Protein AF-0000000076998535 (afdb_homodimer)

Sequence (1188 aa):
MVVLKDLAKNTLKWLFSVQAALKQEKTNGKCVLGTPNAPKLPGFLNNNPLPNGFPWGPLTADGTNYYKQWPNTGVTRKYDFTVSRGVIAPDGYERKVLLVNGAYPGPTIESNWGDWIEVTVHNNITDVPEGTALHWHGFRQQNTQWEDGVPSVSQCPIAPGKTYTYRFQATLYGTSWYHSHYSSQYAGGLLGPMVVYGPNKASHDVDLGPVILSDWYHKQYYDIIKEILTVGGNGLTFSDNNLINGKGNFNCSTVAAGDNTKCTNNAGISKFKFQTGKTHRLRLINSGAEGTQRFSIDGHTLTVIANDFVEVEPYDTKVVTLGIGQRTDILVKANVGNSKSAFWMRSNLTSCSLANQPLALAAIYYDQADQNQAPTSSAWNVPDPGTCTNDDLALTKPLMKLKPSTPAVTKTMEIKVFRNDSGIIQWSLDGEDFRGDFNNPTLLQANKGNLTFDADWNVDDFANNGSIRVIVTNNSPAAHPMHLHGYNMYILAEGDGLTWDGTITNPENPQRRDVQQVRAGGHLVMQFDSSENPGTWPFHCHIAWHSSAGLFAQFLVQSDKVRRFQIPAKVQQTCKEWSEYTSRNIPDVIDSGLMVVLKDLAKNTLKWLFSVQAALKQEKTNGKCVLGTPNAPKLPGFLNNNPLPNGFPWGPLTADGTNYYKQWPNTGVTRKYDFTVSRGVIAPDGYERKVLLVNGAYPGPTIESNWGDWIEVTVHNNITDVPEGTALHWHGFRQQNTQWEDGVPSVSQCPIAPGKTYTYRFQATLYGTSWYHSHYSSQYAGGLLGPMVVYGPNKASHDVDLGPVILSDWYHKQYYDIIKEILTVGGNGLTFSDNNLINGKGNFNCSTVAAGDNTKCTNNAGISKFKFQTGKTHRLRLINSGAEGTQRFSIDGHTLTVIANDFVEVEPYDTKVVTLGIGQRTDILVKANVGNSKSAFWMRSNLTSCSLANQPLALAAIYYDQADQNQAPTSSAWNVPDPGTCTNDDLALTKPLMKLKPSTPAVTKTMEIKVFRNDSGIIQWSLDGEDFRGDFNNPTLLQANKGNLTFDADWNVDDFANNGSIRVIVTNNSPAAHPMHLHGYNMYILAEGDGLTWDGTITNPENPQRRDVQQVRAGGHLVMQFDSSENPGTWPFHCHIAWHSSAGLFAQFLVQSDKVRRFQIPAKVQQTCKEWSEYTSRNIPDVIDSGL

Nearest PDB structures (foldseek):
  3pps-assembly1_A  TM=8.736E-01  e=6.172E-58  Canariomyces arenarius
  2ih9-assembly1_A  TM=8.627E-01  e=8.637E-58  Melanocarpus albomyces
  3dkh-assembly1_A  TM=8.635E-01  e=2.000E-57  Melanocarpus albomyces
  1aoz-assembly1_A  TM=8.489E-01  e=1.713E-51  Cucurbita melopepo
  5ehf-assembly1_A  TM=8.764E-01  e=2.068E-46  Antrodiella faginea

Foldseek 3Di:
DVVVVVVVCVVCVLFQAFDAPADPCQQWNPDCALHPPQDWDDLADPPWDQACHHLFHPDAQAPDPLLVDWDQTVAEAEEEWEWEWDWHHQAQFIATFIETVGGFQYDEAEAAINYKYKYKYAQQHPPQWDFKWKAWFLAQQFLHQLLRTAFLASFFTQGHGGMDMHIGTRSFFAKAKMAINFLLNVLRRGMHIYGYNDHDPDDFDIESEEKEKAFHARDDSNVLLCQLFPFQHPNDDAGAEIAISSHGHHDPVPDDPPDPGRGDRRNRHREAEDEAQTKYKYKYAYQYQWFKKKKAKFPWWKWWQDKARFGWDTDIDGIFIDDHRIMIMIITGRHPDDQQAKIKIWIFTAPLTHYPYGIYIYMYHGNNHDSNDGHPGDGDPDDRPRFSFGPDQQPTFTSHWDADDDFQEEEEWEWDWDQDPSRTIFIDIRPEFAAGDSLNHPLVCLLQPNPDDDVNNQEDEPAARFKYKYKYFYAAQHKFWKFKHSFFKFWFDEDAARDDPPHGHPNRTTDTHRIGIHGHRIMTMIMTGLNSHAGKMKIATSNSSNVQRGGIHIYGYNSVVSNVRPNDVSRVVSSVVVVVVCVVDPDPRPTRRD/DVVVVVVVCVVCVLFQAFDAPADPCQQWNPDCALHPPQDWDDLADPPWDQACHHLFHPDAQAPDPLLVDWDQTVAEAEEEWEWEWDWHHQAQFIATFIETVGGFQYDEAEAAINYKYKYKYAQQHPPQWDFKWKAWFLAQQFLHQLLRTAFLASFFTQGHGGMDMHIGTRSFFAKAKMAINFLLNVLRRGMHIYGYRDHDPDDFDIESEEKEKAFHARDDSNVLLCQLFPFQHPNDDAGAEIAISSHGHHDPVPDDPPDPGRGDRRNRHREAEDEAQTKYKYKYAYQYQWFKKKKAKFPWWKWWQDKARFGWDTDIDGIFIDDHRIMIMIITGNHPDDQQAKIKIWIFTAPLTHYPYGIYIYMYHGNNHDSNDGHPGDGDPDDRPRFSFGPDQQVTFTSHWAADDDFQEEEEWEWDWDQDPSRTIFIDIRPEFAAGDSLNHPLVCLLQVNPDDDVNNQEDEPAARFKYKYKYFYAAQHKFWKFKHSFFKFWFDEDAARDDPPHGRPNRTGDTHRIGIHGHRIMTMIMTGLNSHAGWMKIATSNSSNVQRGGIHIYGYNSVVSNVRPNDVSRVVSSVVVVVVCVVDPDPRPTRRD

Structure (mmCIF, N/CA/C/O backbone):
data_AF-0000000076998535-model_v1
#
loop_
_entity.id
_entity.type
_entity.pdbx_description
1 polymer 'Oxidoreductase ptaK'
#
loop_
_atom_site.group_PDB
_atom_site.id
_atom_site.type_symbol
_atom_site.label_atom_id
_atom_site.label_alt_id
_atom_site.label_comp_id
_atom_site.label_asym_id
_atom_site.label_entity_id
_atom_site.label_seq_id
_atom_site.pdbx_PDB_ins_code
_atom_site.Cartn_x
_atom_site.Cartn_y
_atom_site.Cartn_z
_atom_site.occupancy
_atom_site.B_iso_or_equiv
_atom_site.auth_seq_id
_atom_site.auth_comp_id
_atom_site.auth_asym_id
_atom_site.auth_atom_id
_atom_site.pdbx_PDB_model_num
ATOM 1 N N . MET A 1 1 ? 5.523 -50.438 -38.906 1 23.83 1 MET A N 1
ATOM 2 C CA . MET A 1 1 ? 5.852 -49.438 -37.875 1 23.83 1 MET A CA 1
ATOM 3 C C . MET A 1 1 ? 6.125 -48.062 -38.5 1 23.83 1 MET A C 1
ATOM 5 O O . MET A 1 1 ? 5.844 -47.031 -37.906 1 23.83 1 MET A O 1
ATOM 9 N N . VAL A 1 2 ? 6.754 -48.062 -39.688 1 35.47 2 VAL A N 1
ATOM 10 C CA . VAL A 1 2 ? 7.066 -46.875 -40.5 1 35.47 2 VAL A CA 1
ATOM 11 C C . VAL A 1 2 ? 5.793 -46.344 -41.125 1 35.47 2 VAL A C 1
ATOM 13 O O . VAL A 1 2 ? 5.574 -45.125 -41.188 1 35.47 2 VAL A O 1
ATOM 16 N N . VAL A 1 3 ? 5.02 -47.219 -41.625 1 33.38 3 VAL A N 1
ATOM 17 C CA . VAL A 1 3 ? 3.787 -46.812 -42.312 1 33.38 3 VAL A CA 1
ATOM 18 C C . VAL A 1 3 ? 2.828 -46.188 -41.312 1 33.38 3 VAL A C 1
ATOM 20 O O . VAL A 1 3 ? 2.127 -45.219 -41.625 1 33.38 3 VAL A O 1
ATOM 23 N N . LEU A 1 4 ? 2.725 -46.812 -40.062 1 34.5 4 LEU A N 1
ATOM 24 C CA . LEU A 1 4 ? 1.846 -46.219 -39.062 1 34.5 4 LEU A CA 1
ATOM 25 C C . LEU A 1 4 ? 2.379 -44.844 -38.594 1 34.5 4 LEU A C 1
ATOM 27 O O . LEU A 1 4 ? 1.642 -44.062 -38.031 1 34.5 4 LEU A O 1
ATOM 31 N N . LYS A 1 5 ? 3.658 -44.594 -38.719 1 41.56 5 LYS A N 1
ATOM 32 C CA . LYS A 1 5 ? 4.309 -43.312 -38.438 1 41.56 5 LYS A CA 1
ATOM 33 C C . LYS A 1 5 ? 3.965 -42.281 -39.469 1 41.56 5 LYS A C 1
ATOM 35 O O . LYS A 1 5 ? 3.754 -41.094 -39.156 1 41.56 5 LYS A O 1
ATOM 40 N N . ASP A 1 6 ? 3.918 -42.594 -40.719 1 39.56 6 ASP A N 1
ATOM 41 C CA . ASP A 1 6 ? 3.615 -41.75 -41.875 1 39.56 6 ASP A CA 1
ATOM 42 C C . ASP A 1 6 ? 2.123 -41.406 -41.938 1 39.56 6 ASP A C 1
ATOM 44 O O . ASP A 1 6 ? 1.732 -40.344 -42.406 1 39.56 6 ASP A O 1
ATOM 48 N N . LEU A 1 7 ? 1.227 -42.344 -41.781 1 39.91 7 LEU A N 1
ATOM 49 C CA . LEU A 1 7 ? -0.222 -42.156 -41.719 1 39.91 7 LEU A CA 1
ATOM 50 C C . LEU A 1 7 ? -0.621 -41.281 -40.531 1 39.91 7 LEU A C 1
ATOM 52 O O . LEU A 1 7 ? -1.628 -40.594 -40.594 1 39.91 7 LEU A O 1
ATOM 56 N N . ALA A 1 8 ? -0.029 -41.5 -39.406 1 46.09 8 ALA A N 1
ATOM 57 C CA . ALA A 1 8 ? -0.231 -40.625 -38.25 1 46.09 8 ALA A CA 1
ATOM 58 C C . ALA A 1 8 ? 0.232 -39.219 -38.531 1 46.09 8 ALA A C 1
ATOM 60 O O . ALA A 1 8 ? -0.343 -38.25 -38.031 1 46.09 8 ALA A O 1
ATOM 61 N N . LYS A 1 9 ? 1.264 -39.094 -39.375 1 49.34 9 LYS A N 1
ATOM 62 C CA . LYS A 1 9 ? 1.739 -37.812 -39.844 1 49.34 9 LYS A CA 1
ATOM 63 C C . LYS A 1 9 ? 0.697 -37.125 -40.688 1 49.34 9 LYS A C 1
ATOM 65 O O . LYS A 1 9 ? 0.49 -35.906 -40.594 1 49.34 9 LYS A O 1
ATOM 70 N N . ASN A 1 10 ? 0.114 -37.844 -41.656 1 50.34 10 ASN A N 1
ATOM 71 C CA . ASN A 1 10 ? -0.885 -37.25 -42.531 1 50.34 10 ASN A CA 1
ATOM 72 C C . ASN A 1 10 ? -2.133 -36.844 -41.75 1 50.34 10 ASN A C 1
ATOM 74 O O . ASN A 1 10 ? -2.738 -35.812 -42.062 1 50.34 10 ASN A O 1
ATOM 78 N N . THR A 1 11 ? -2.469 -37.656 -40.625 1 65.38 11 THR A N 1
ATOM 79 C CA . THR A 1 11 ? -3.67 -37.375 -39.844 1 65.38 11 THR A CA 1
ATOM 80 C C . THR A 1 11 ? -3.453 -36.188 -38.906 1 65.38 11 THR A C 1
ATOM 82 O O . THR A 1 11 ? -4.414 -35.531 -38.5 1 65.38 11 THR A O 1
ATOM 85 N N . LEU A 1 12 ? -2.205 -35.812 -38.781 1 77.56 12 LEU A N 1
ATOM 86 C CA . LEU A 1 12 ? -1.987 -34.719 -37.812 1 77.56 12 LEU A CA 1
ATOM 87 C C . LEU A 1 12 ? -1.392 -33.531 -38.531 1 77.56 12 LEU A C 1
ATOM 89 O O . LEU A 1 12 ? -0.834 -32.625 -37.875 1 77.56 12 LEU A O 1
ATOM 93 N N . LYS A 1 13 ? -1.489 -33.469 -39.875 1 85.94 13 LYS A N 1
ATOM 94 C CA . LYS A 1 13 ? -0.932 -32.344 -40.625 1 85.94 13 LYS A CA 1
ATOM 95 C C . LYS A 1 13 ? -1.536 -31.016 -40.156 1 85.94 13 LYS A C 1
ATOM 97 O O . LYS A 1 13 ? -0.862 -29.984 -40.156 1 85.94 13 LYS A O 1
ATOM 102 N N . TRP A 1 14 ? -2.779 -31.125 -39.75 1 88.38 14 TRP A N 1
ATOM 103 C CA . TRP A 1 14 ? -3.5 -29.922 -39.312 1 88.38 14 TRP A CA 1
ATOM 104 C C . TRP A 1 14 ? -2.816 -29.281 -38.094 1 88.38 14 TRP A C 1
ATOM 106 O O . TRP A 1 14 ? -2.924 -28.078 -37.906 1 88.38 14 TRP A O 1
ATOM 116 N N . LEU A 1 15 ? -2.096 -30.047 -37.312 1 90.62 15 LEU A N 1
ATOM 117 C CA . LEU A 1 15 ? -1.462 -29.578 -36.094 1 90.62 15 LEU A CA 1
ATOM 118 C C . LEU A 1 15 ? -0.277 -28.672 -36.406 1 90.62 15 LEU A C 1
ATOM 120 O O . LEU A 1 15 ? 0.073 -27.812 -35.594 1 90.62 15 LEU A O 1
ATOM 124 N N . PHE A 1 16 ? 0.311 -28.797 -37.594 1 91.75 16 PHE A N 1
ATOM 125 C CA . PHE A 1 16 ? 1.608 -28.203 -37.906 1 91.75 16 PHE A CA 1
ATOM 126 C C . PHE A 1 16 ? 1.449 -26.953 -38.75 1 91.75 16 PHE A C 1
ATOM 128 O O . PHE A 1 16 ? 2.436 -26.406 -39.25 1 91.75 16 PHE A O 1
ATOM 135 N N . SER A 1 17 ? 0.212 -26.516 -38.906 1 91.25 17 SER A N 1
ATOM 136 C CA . SER A 1 17 ? 0.007 -25.281 -39.656 1 91.25 17 SER A CA 1
ATOM 137 C C . SER A 1 17 ? 0.45 -24.062 -38.844 1 91.25 17 SER A C 1
ATOM 139 O O . SER A 1 17 ? 0.123 -23.953 -37.656 1 91.25 17 SER A O 1
ATOM 141 N N . VAL A 1 18 ? 1.202 -23.125 -39.531 1 93.69 18 VAL A N 1
ATOM 142 C CA . VAL A 1 18 ? 1.654 -21.922 -38.844 1 93.69 18 VAL A CA 1
ATOM 143 C C . VAL A 1 18 ? 0.876 -20.719 -39.375 1 93.69 18 VAL A C 1
ATOM 145 O O . VAL A 1 18 ? 1.033 -19.594 -38.875 1 93.69 18 VAL A O 1
ATOM 148 N N . GLN A 1 19 ? 0.091 -20.891 -40.375 1 92.75 19 GLN A N 1
ATOM 149 C CA . GLN A 1 19 ? -0.801 -19.844 -40.844 1 92.75 19 GLN A CA 1
ATOM 150 C C . GLN A 1 19 ? -2.031 -19.719 -39.969 1 92.75 19 GLN A C 1
ATOM 152 O O . GLN A 1 19 ? -2.762 -20.688 -39.75 1 92.75 19 GLN A O 1
ATOM 157 N N . ALA A 1 20 ? -2.244 -18.641 -39.469 1 94.38 20 ALA A N 1
ATOM 158 C CA . ALA A 1 20 ? -3.34 -18.438 -38.531 1 94.38 20 ALA A CA 1
ATOM 159 C C . ALA A 1 20 ? -4.582 -17.906 -39.219 1 94.38 20 ALA A C 1
ATOM 161 O O . ALA A 1 20 ? -4.531 -16.859 -39.875 1 94.38 20 ALA A O 1
ATOM 162 N N . ALA A 1 21 ? -5.598 -18.516 -39.031 1 96.88 21 ALA A N 1
ATOM 163 C CA . ALA A 1 21 ? -6.875 -18.062 -39.594 1 96.88 21 ALA A CA 1
ATOM 164 C C . ALA A 1 21 ? -7.562 -17.062 -38.656 1 96.88 21 ALA A C 1
ATOM 166 O O . ALA A 1 21 ? -8.477 -16.359 -39.094 1 96.88 21 ALA A O 1
ATOM 167 N N . LEU A 1 22 ? -7.16 -17.047 -37.438 1 97.44 22 LEU A N 1
ATOM 168 C CA . LEU A 1 22 ? -7.75 -16.125 -36.469 1 97.44 22 LEU A CA 1
ATOM 169 C C . LEU A 1 22 ? -6.727 -15.102 -36 1 97.44 22 LEU A C 1
ATOM 171 O O . LEU A 1 22 ? -5.539 -15.414 -35.875 1 97.44 22 LEU A O 1
ATOM 175 N N . LYS A 1 23 ? -7.246 -13.875 -35.719 1 95.75 23 LYS A N 1
ATOM 176 C CA . LYS A 1 23 ? -6.418 -12.844 -35.094 1 95.75 23 LYS A CA 1
ATOM 177 C C . LYS A 1 23 ? -6.176 -13.133 -33.625 1 95.75 23 LYS A C 1
ATOM 179 O O . LYS A 1 23 ? -6.945 -13.859 -33 1 95.75 23 LYS A O 1
ATOM 184 N N . GLN A 1 24 ? -5.117 -12.594 -33.125 1 95.25 24 GLN A N 1
ATOM 185 C CA . GLN A 1 24 ? -4.73 -12.758 -31.719 1 95.25 24 GLN A CA 1
ATOM 186 C C . GLN A 1 24 ? -5.898 -12.43 -30.797 1 95.25 24 GLN A C 1
ATOM 188 O O . GLN A 1 24 ? -6.145 -13.148 -29.828 1 95.25 24 GLN A O 1
ATOM 193 N N . GLU A 1 25 ? -6.613 -11.375 -31.016 1 96.44 25 GLU A N 1
ATOM 194 C CA . GLU A 1 25 ? -7.727 -10.938 -30.188 1 96.44 25 GLU A CA 1
ATOM 195 C C . GLU A 1 25 ? -8.789 -12.031 -30.062 1 96.44 25 GLU A C 1
ATOM 197 O O . GLU A 1 25 ? -9.43 -12.156 -29.016 1 96.44 25 GLU A O 1
ATOM 202 N N . LYS A 1 26 ? -8.953 -12.797 -31.094 1 97.75 26 LYS A N 1
ATOM 203 C CA . LYS A 1 26 ? -9.977 -13.836 -31.094 1 97.75 26 LYS A CA 1
ATOM 204 C C . LYS A 1 26 ? -9.523 -15.078 -30.328 1 97.75 26 LYS A C 1
ATOM 206 O O . LYS A 1 26 ? -10.344 -15.805 -29.781 1 97.75 26 LYS A O 1
ATOM 211 N N . THR A 1 27 ? -8.242 -15.281 -30.312 1 97.88 27 THR A N 1
ATOM 212 C CA . THR A 1 27 ? -7.75 -16.469 -29.625 1 97.88 27 THR A CA 1
ATOM 213 C C . THR A 1 27 ? -7.438 -16.172 -28.172 1 97.88 27 THR A C 1
ATOM 215 O O . THR A 1 27 ? -7.75 -16.969 -27.281 1 97.88 27 THR A O 1
ATOM 218 N N . ASN A 1 28 ? -6.816 -14.977 -27.906 1 97.81 28 ASN A N 1
ATOM 219 C CA . ASN A 1 28 ? -6.246 -14.719 -26.578 1 97.81 28 ASN A CA 1
ATOM 220 C C . ASN A 1 28 ? -6.75 -13.398 -26 1 97.81 28 ASN A C 1
ATOM 222 O O . ASN A 1 28 ? -6.297 -12.969 -24.938 1 97.81 28 ASN A O 1
ATOM 226 N N . GLY A 1 29 ? -7.629 -12.797 -26.641 1 97.62 29 GLY A N 1
ATOM 227 C CA . GLY A 1 29 ? -7.98 -11.445 -26.219 1 97.62 29 GLY A CA 1
ATOM 228 C C . GLY A 1 29 ? -6.812 -10.484 -26.266 1 97.62 29 GLY A C 1
ATOM 229 O O . GLY A 1 29 ? -6.133 -10.375 -27.297 1 97.62 29 GLY A O 1
ATOM 230 N N . LYS A 1 30 ? -6.578 -9.789 -25.141 1 97.38 30 LYS A N 1
ATOM 231 C CA . LYS A 1 30 ? -5.566 -8.742 -25.125 1 97.38 30 LYS A CA 1
ATOM 232 C C . LYS A 1 30 ? -4.195 -9.305 -24.75 1 97.38 30 LYS A C 1
ATOM 234 O O . LYS A 1 30 ? -3.217 -8.555 -24.672 1 97.38 30 LYS A O 1
ATOM 239 N N . CYS A 1 31 ? -4.078 -10.602 -24.531 1 97.38 31 CYS A N 1
ATOM 240 C CA . CYS A 1 31 ? -2.791 -11.18 -24.172 1 97.38 31 CYS A CA 1
ATOM 241 C C . CYS A 1 31 ? -1.829 -11.164 -25.359 1 97.38 31 CYS A C 1
ATOM 243 O O . CYS A 1 31 ? -2.209 -11.508 -26.469 1 97.38 31 CYS A O 1
ATOM 245 N N . VAL A 1 32 ? -0.616 -10.812 -25.062 1 95.62 32 VAL A N 1
ATOM 246 C CA . VAL A 1 32 ? 0.338 -10.688 -26.172 1 95.62 32 VAL A CA 1
ATOM 247 C C . VAL A 1 32 ? 1.404 -11.773 -26.047 1 95.62 32 VAL A C 1
ATOM 249 O O . VAL A 1 32 ? 2.322 -11.844 -26.875 1 95.62 32 VAL A O 1
ATOM 252 N N . LEU A 1 33 ? 1.34 -12.672 -25.094 1 96.12 33 LEU A N 1
ATOM 253 C CA . LEU A 1 33 ? 2.344 -13.719 -24.953 1 96.12 33 LEU A CA 1
ATOM 254 C C . LEU A 1 33 ? 2.352 -14.641 -26.156 1 96.12 33 LEU A C 1
ATOM 256 O O . LEU A 1 33 ? 1.294 -14.961 -26.703 1 96.12 33 LEU A O 1
ATOM 260 N N . GLY A 1 34 ? 3.549 -15.078 -26.594 1 93.69 34 GLY A N 1
ATOM 261 C CA . GLY A 1 34 ? 3.68 -16.016 -27.688 1 93.69 34 GLY A CA 1
ATOM 262 C C . GLY A 1 34 ? 3.584 -15.359 -29.047 1 93.69 34 GLY A C 1
ATOM 263 O O . GLY A 1 34 ? 3.463 -16.031 -30.078 1 93.69 34 GLY A O 1
ATOM 264 N N . THR A 1 35 ? 3.479 -14.062 -29.109 1 94.31 35 THR A N 1
ATOM 265 C CA . THR A 1 35 ? 3.482 -13.312 -30.359 1 94.31 35 THR A CA 1
ATOM 266 C C . THR A 1 35 ? 4.84 -12.656 -30.594 1 94.31 35 THR A C 1
ATOM 268 O O . THR A 1 35 ? 5.645 -12.531 -29.672 1 94.31 35 THR A O 1
ATOM 271 N N . PRO A 1 36 ? 5.086 -12.266 -31.812 1 84.69 36 PRO A N 1
ATOM 272 C CA . PRO A 1 36 ? 6.352 -11.594 -32.094 1 84.69 36 PRO A CA 1
ATOM 273 C C . PRO A 1 36 ? 6.523 -10.289 -31.328 1 84.69 36 PRO A C 1
ATOM 275 O O . PRO A 1 36 ? 7.648 -9.812 -31.156 1 84.69 36 PRO A O 1
ATOM 278 N N . ASN A 1 37 ? 5.473 -9.727 -30.844 1 84.88 37 ASN A N 1
ATOM 279 C CA . ASN A 1 37 ? 5.508 -8.438 -30.156 1 84.88 37 ASN A CA 1
ATOM 280 C C . ASN A 1 37 ? 5.531 -8.609 -28.641 1 84.88 37 ASN A C 1
ATOM 282 O O . ASN A 1 37 ? 5.488 -7.621 -27.906 1 84.88 37 ASN A O 1
ATOM 286 N N . ALA A 1 38 ? 5.547 -9.859 -28.281 1 92.94 38 ALA A N 1
ATOM 287 C CA . ALA A 1 38 ? 5.602 -10.047 -26.828 1 92.94 38 ALA A CA 1
ATOM 288 C C . ALA A 1 38 ? 6.844 -9.391 -26.234 1 92.94 38 ALA A C 1
ATOM 290 O O . ALA A 1 38 ? 7.941 -9.523 -26.781 1 92.94 38 ALA A O 1
ATOM 291 N N . PRO A 1 39 ? 6.656 -8.625 -25.172 1 91.06 39 PRO A N 1
ATOM 292 C CA . PRO A 1 39 ? 7.805 -7.949 -24.562 1 91.06 39 PRO A CA 1
ATOM 293 C C . PRO A 1 39 ? 8.82 -8.922 -23.984 1 91.06 39 PRO A C 1
ATOM 295 O O . PRO A 1 39 ? 8.438 -9.945 -23.406 1 91.06 39 PRO A O 1
ATOM 298 N N . LYS A 1 40 ? 10.086 -8.57 -24.234 1 96 40 LYS A N 1
ATOM 299 C CA . LYS A 1 40 ? 11.148 -9.25 -23.5 1 96 40 LYS A CA 1
ATOM 300 C C . LYS A 1 40 ? 11.273 -8.695 -22.078 1 96 40 LYS A C 1
ATOM 302 O O . LYS A 1 40 ? 11.008 -7.52 -21.844 1 96 40 LYS A O 1
ATOM 307 N N . LEU A 1 41 ? 11.641 -9.562 -21.172 1 97.62 41 LEU A N 1
ATOM 308 C CA . LEU A 1 41 ? 11.703 -9.141 -19.781 1 97.62 41 LEU A CA 1
ATOM 309 C C . LEU A 1 41 ? 13.078 -8.562 -19.453 1 97.62 41 LEU A C 1
ATOM 311 O O . LEU A 1 41 ? 14.094 -9.055 -19.938 1 97.62 41 LEU A O 1
ATOM 315 N N . PRO A 1 42 ? 13.109 -7.551 -18.609 1 96.88 42 PRO A N 1
ATOM 316 C CA . PRO A 1 42 ? 14.383 -6.957 -18.188 1 96.88 42 PRO A CA 1
ATOM 317 C C . PRO A 1 42 ? 15.094 -7.777 -17.109 1 96.88 42 PRO A C 1
ATOM 319 O O . PRO A 1 42 ? 14.578 -8.805 -16.672 1 96.88 42 PRO A O 1
ATOM 322 N N . GLY A 1 43 ? 16.281 -7.332 -16.828 1 95.69 43 GLY A N 1
ATOM 323 C CA . GLY A 1 43 ? 16.984 -7.957 -15.719 1 95.69 43 GLY A CA 1
ATOM 324 C C . GLY A 1 43 ? 16.297 -7.73 -14.383 1 95.69 43 GLY A C 1
ATOM 325 O O . GLY A 1 43 ? 16.297 -8.609 -13.516 1 95.69 43 GLY A O 1
ATOM 326 N N . PHE A 1 44 ? 15.797 -6.57 -14.18 1 97.06 44 PHE A N 1
ATOM 327 C CA . PHE A 1 44 ? 14.969 -6.141 -13.062 1 97.06 44 PHE A CA 1
ATOM 328 C C . PHE A 1 44 ? 14.266 -4.828 -13.375 1 97.06 44 PHE A C 1
ATOM 330 O O . PHE A 1 44 ? 14.531 -4.211 -14.414 1 97.06 44 PHE A O 1
ATOM 337 N N . LEU A 1 45 ? 13.305 -4.48 -12.648 1 97.38 45 LEU A N 1
ATOM 338 C CA . LEU A 1 45 ? 12.648 -3.191 -12.82 1 97.38 45 LEU A CA 1
ATOM 339 C C . LEU A 1 45 ? 13.492 -2.066 -12.234 1 97.38 45 LEU A C 1
ATOM 341 O O . LEU A 1 45 ? 13.805 -2.076 -11.039 1 97.38 45 LEU A O 1
ATOM 345 N N . ASN A 1 46 ? 13.75 -1.077 -13.016 1 94.12 46 ASN A N 1
ATOM 346 C CA . ASN A 1 46 ? 14.766 -0.094 -12.633 1 94.12 46 ASN A CA 1
ATOM 347 C C . ASN A 1 46 ? 14.156 1.053 -11.828 1 94.12 46 ASN A C 1
ATOM 349 O O . ASN A 1 46 ? 14.875 1.844 -11.227 1 94.12 46 ASN A O 1
ATOM 353 N N . ASN A 1 47 ? 12.883 1.234 -11.805 1 92.69 47 ASN A N 1
ATOM 354 C CA . ASN A 1 47 ? 12.227 2.26 -11 1 92.69 47 ASN A CA 1
ATOM 355 C C . ASN A 1 47 ? 12.125 1.837 -9.531 1 92.69 47 ASN A C 1
ATOM 357 O O . ASN A 1 47 ? 11.039 1.864 -8.953 1 92.69 47 ASN A O 1
ATOM 361 N N . ASN A 1 48 ? 13.219 1.447 -8.961 1 93.56 48 ASN A N 1
ATOM 362 C CA . ASN A 1 48 ? 13.438 0.998 -7.586 1 93.56 48 ASN A CA 1
ATOM 363 C C . ASN A 1 48 ? 14.703 1.61 -6.996 1 93.56 48 ASN A C 1
ATOM 365 O O . ASN A 1 48 ? 15.578 2.07 -7.734 1 93.56 48 ASN A O 1
ATOM 369 N N . PRO A 1 49 ? 14.719 1.69 -5.621 1 93.5 49 PRO A N 1
ATOM 370 C CA . PRO A 1 49 ? 16.047 1.868 -5.035 1 93.5 49 PRO A CA 1
ATOM 371 C C . PRO A 1 49 ? 17.031 0.792 -5.477 1 93.5 49 PRO A C 1
ATOM 373 O O . PRO A 1 49 ? 16.672 -0.378 -5.598 1 93.5 49 PRO A O 1
ATOM 376 N N . LEU A 1 50 ? 18.25 1.166 -5.754 1 93.56 50 LEU A N 1
ATOM 377 C CA . LEU A 1 50 ? 19.266 0.231 -6.242 1 93.56 50 LEU A CA 1
ATOM 378 C C . LEU A 1 50 ? 20.5 0.251 -5.348 1 93.56 50 LEU A C 1
ATOM 380 O O . LEU A 1 50 ? 21.594 0.574 -5.805 1 93.56 50 LEU A O 1
ATOM 384 N N . PRO A 1 51 ? 20.234 -0.16 -4.121 1 90.19 51 PRO A N 1
ATOM 385 C CA . PRO A 1 51 ? 21.438 -0.304 -3.307 1 90.19 51 PRO A CA 1
ATOM 386 C C . PRO A 1 51 ? 22.438 -1.286 -3.908 1 90.19 51 PRO A C 1
ATOM 388 O O . PRO A 1 51 ? 22.078 -2.404 -4.273 1 90.19 51 PRO A O 1
ATOM 391 N N . ASN A 1 52 ? 23.625 -0.926 -4.059 1 89.56 52 ASN A N 1
ATOM 392 C CA . ASN A 1 52 ? 24.688 -1.729 -4.672 1 89.56 52 ASN A CA 1
ATOM 393 C C . ASN A 1 52 ? 24.344 -2.102 -6.109 1 89.56 52 ASN A C 1
ATOM 395 O O . ASN A 1 52 ? 24.672 -3.197 -6.566 1 89.56 52 ASN A O 1
ATOM 399 N N . GLY A 1 53 ? 23.5 -1.348 -6.746 1 91.62 53 GLY A N 1
ATOM 400 C CA . GLY A 1 53 ? 23.25 -1.477 -8.172 1 91.62 53 GLY A CA 1
ATOM 401 C C . GLY A 1 53 ? 22.062 -2.365 -8.484 1 91.62 53 GLY A C 1
ATOM 402 O O . GLY A 1 53 ? 21.625 -2.455 -9.641 1 91.62 53 GLY A O 1
ATOM 403 N N . PHE A 1 54 ? 21.5 -3.031 -7.473 1 95.38 54 PHE A N 1
ATOM 404 C CA . PHE A 1 54 ? 20.344 -3.908 -7.66 1 95.38 54 PHE A CA 1
ATOM 405 C C . PHE A 1 54 ? 19.281 -3.635 -6.605 1 95.38 54 PHE A C 1
ATOM 407 O O . PHE A 1 54 ? 19.594 -3.223 -5.488 1 95.38 54 PHE A O 1
ATOM 414 N N . PRO A 1 55 ? 18.016 -3.861 -6.949 1 96.31 55 PRO A N 1
ATOM 415 C CA . PRO A 1 55 ? 16.969 -3.65 -5.953 1 96.31 55 PRO A CA 1
ATOM 416 C C . PRO A 1 55 ? 17.156 -4.504 -4.699 1 96.31 55 PRO A C 1
ATOM 418 O O . PRO A 1 55 ? 16.609 -4.191 -3.643 1 96.31 55 PRO A O 1
ATOM 421 N N . TRP A 1 56 ? 17.906 -5.641 -4.789 1 96.94 56 TRP A N 1
ATOM 422 C CA . TRP A 1 56 ? 18.094 -6.547 -3.664 1 96.94 56 TRP A CA 1
ATOM 423 C C . TRP A 1 56 ? 19.453 -6.336 -3.014 1 96.94 56 TRP A C 1
ATOM 425 O O . TRP A 1 56 ? 19.859 -7.113 -2.145 1 96.94 56 TRP A O 1
ATOM 435 N N . GLY A 1 57 ? 20.156 -5.305 -3.451 1 94.5 57 GLY A N 1
ATOM 436 C CA . GLY A 1 57 ? 21.438 -4.965 -2.834 1 94.5 57 GLY A CA 1
ATOM 437 C C . GLY A 1 57 ? 22.453 -6.09 -2.898 1 94.5 57 GLY A C 1
ATOM 438 O O . GLY A 1 57 ? 22.688 -6.66 -3.965 1 94.5 57 GLY A O 1
ATOM 439 N N . PRO A 1 58 ? 23.016 -6.383 -1.69 1 94 58 PRO A N 1
ATOM 440 C CA . PRO A 1 58 ? 24.109 -7.367 -1.687 1 94 58 PRO A CA 1
ATOM 441 C C . PRO A 1 58 ? 23.594 -8.805 -1.602 1 94 58 PRO A C 1
ATOM 443 O O . PRO A 1 58 ? 24.391 -9.742 -1.563 1 94 58 PRO A O 1
ATOM 446 N N . LEU A 1 59 ? 22.312 -8.992 -1.498 1 96.38 59 LEU A N 1
ATOM 447 C CA . LEU A 1 59 ? 21.781 -10.344 -1.341 1 96.38 59 LEU A CA 1
ATOM 448 C C . LEU A 1 59 ? 22 -11.164 -2.605 1 96.38 59 LEU A C 1
ATOM 450 O O . LEU A 1 59 ? 21.922 -10.633 -3.717 1 96.38 59 LEU A O 1
ATOM 454 N N . THR A 1 60 ? 22.281 -12.43 -2.42 1 94.69 60 THR A N 1
ATOM 455 C CA . THR A 1 60 ? 22.641 -13.266 -3.557 1 94.69 60 THR A CA 1
ATOM 456 C C . THR A 1 60 ? 21.812 -14.555 -3.555 1 94.69 60 THR A C 1
ATOM 458 O O . THR A 1 60 ? 21.156 -14.875 -2.566 1 94.69 60 THR A O 1
ATOM 461 N N . ALA A 1 61 ? 21.891 -15.312 -4.625 1 92.38 61 ALA A N 1
ATOM 462 C CA . ALA A 1 61 ? 21.141 -16.547 -4.812 1 92.38 61 ALA A CA 1
ATOM 463 C C . ALA A 1 61 ? 21.688 -17.656 -3.926 1 92.38 61 ALA A C 1
ATOM 465 O O . ALA A 1 61 ? 20.922 -18.516 -3.453 1 92.38 61 ALA A O 1
ATOM 466 N N . ASP A 1 62 ? 22.984 -17.672 -3.732 1 93.06 62 ASP A N 1
ATOM 467 C CA . ASP A 1 62 ? 23.594 -18.797 -3.047 1 93.06 62 ASP A CA 1
ATOM 468 C C . ASP A 1 62 ? 24.016 -18.422 -1.631 1 93.06 62 ASP A C 1
ATOM 470 O O . ASP A 1 62 ? 24.328 -19.297 -0.814 1 93.06 62 ASP A O 1
ATOM 474 N N . GLY A 1 63 ? 24 -17.172 -1.376 1 93.88 63 GLY A N 1
ATOM 475 C CA . GLY A 1 63 ? 24.516 -16.734 -0.086 1 93.88 63 GLY A CA 1
ATOM 476 C C . GLY A 1 63 ? 23.422 -16.234 0.847 1 93.88 63 GLY A C 1
ATOM 477 O O . GLY A 1 63 ? 23.688 -15.984 2.027 1 93.88 63 GLY A O 1
ATOM 478 N N . THR A 1 64 ? 22.25 -16.094 0.347 1 95.81 64 THR A N 1
ATOM 479 C CA . THR A 1 64 ? 21.172 -15.562 1.154 1 95.81 64 THR A CA 1
ATOM 480 C C . THR A 1 64 ? 20.094 -16.609 1.382 1 95.81 64 THR A C 1
ATOM 482 O O . THR A 1 64 ? 19.625 -17.25 0.432 1 95.81 64 THR A O 1
ATOM 485 N N . ASN A 1 65 ? 19.75 -16.875 2.652 1 96.69 65 ASN A N 1
ATOM 486 C CA . ASN A 1 65 ? 18.547 -17.641 2.953 1 96.69 65 ASN A CA 1
ATOM 487 C C . ASN A 1 65 ? 17.297 -16.797 2.797 1 96.69 65 ASN A C 1
ATOM 489 O O . ASN A 1 65 ? 16.859 -16.141 3.744 1 96.69 65 ASN A O 1
ATOM 493 N N . TYR A 1 66 ? 16.688 -16.875 1.619 1 95.38 66 TYR A N 1
ATOM 494 C CA . TYR A 1 66 ? 15.594 -15.969 1.271 1 95.38 66 TYR A CA 1
ATOM 495 C C . TYR A 1 66 ? 14.305 -16.359 1.992 1 95.38 66 TYR A C 1
ATOM 497 O O . TYR A 1 66 ? 13.266 -15.727 1.811 1 95.38 66 TYR A O 1
ATOM 505 N N . TYR A 1 67 ? 14.281 -17.453 2.867 1 95.19 67 TYR A N 1
ATOM 506 C CA . TYR A 1 67 ? 13.141 -17.734 3.727 1 95.19 67 TYR A CA 1
ATOM 507 C C . TYR A 1 67 ? 13.18 -16.891 4.988 1 95.19 67 TYR A C 1
ATOM 509 O O . TYR A 1 67 ? 12.172 -16.766 5.691 1 95.19 67 TYR A O 1
ATOM 517 N N . LYS A 1 68 ? 14.297 -16.297 5.223 1 94.5 68 LYS A N 1
ATOM 518 C CA . LYS A 1 68 ? 14.5 -15.555 6.465 1 94.5 68 LYS A CA 1
ATOM 519 C C . LYS A 1 68 ? 14.773 -14.078 6.184 1 94.5 68 LYS A C 1
ATOM 521 O O . LYS A 1 68 ? 14.523 -13.219 7.039 1 94.5 68 LYS A O 1
ATOM 526 N N . GLN A 1 69 ? 15.344 -13.836 5.066 1 95.06 69 GLN A N 1
ATOM 527 C CA . GLN A 1 69 ? 15.75 -12.477 4.734 1 95.06 69 GLN A CA 1
ATOM 528 C C . GLN A 1 69 ? 15.422 -12.133 3.287 1 95.06 69 GLN A C 1
ATOM 530 O O . GLN A 1 69 ? 15.594 -12.969 2.393 1 95.06 69 GLN A O 1
ATOM 535 N N . TRP A 1 70 ? 14.875 -11.023 3.072 1 96.75 70 TRP A N 1
ATOM 536 C CA . TRP A 1 70 ? 14.594 -10.477 1.748 1 96.75 70 TRP A CA 1
ATOM 537 C C . TRP A 1 70 ? 14.664 -8.953 1.759 1 96.75 70 TRP A C 1
ATOM 539 O O . TRP A 1 70 ? 14.672 -8.336 2.824 1 96.75 70 TRP A O 1
ATOM 549 N N . PRO A 1 71 ? 14.828 -8.344 0.576 1 96.94 71 PRO A N 1
ATOM 550 C CA . PRO A 1 71 ? 14.953 -6.883 0.555 1 96.94 71 PRO A CA 1
ATOM 551 C C . PRO A 1 71 ? 13.688 -6.172 1.023 1 96.94 71 PRO A C 1
ATOM 553 O O . PRO A 1 71 ? 12.578 -6.66 0.796 1 96.94 71 PRO A O 1
ATOM 556 N N . ASN A 1 72 ? 13.891 -5.09 1.719 1 96.31 72 ASN A N 1
ATOM 557 C CA . ASN A 1 72 ? 12.836 -4.137 2.031 1 96.31 72 ASN A CA 1
ATOM 558 C C . ASN A 1 72 ? 12.93 -2.889 1.157 1 96.31 72 ASN A C 1
ATOM 560 O O . ASN A 1 72 ? 13.438 -1.855 1.594 1 96.31 72 ASN A O 1
ATOM 564 N N . THR A 1 73 ? 12.336 -2.979 -0.015 1 97.44 73 THR A N 1
ATOM 565 C CA . THR A 1 73 ? 12.562 -1.956 -1.031 1 97.44 73 THR A CA 1
ATOM 566 C C . THR A 1 73 ? 11.758 -0.698 -0.721 1 97.44 73 THR A C 1
ATOM 568 O O . THR A 1 73 ? 12.172 0.412 -1.055 1 97.44 73 THR A O 1
ATOM 571 N N . GLY A 1 74 ? 10.492 -0.925 -0.156 1 96.5 74 GLY A N 1
ATOM 572 C CA . GLY A 1 74 ? 9.562 0.171 0.057 1 96.5 74 GLY A CA 1
ATOM 573 C C . GLY A 1 74 ? 8.758 0.52 -1.182 1 96.5 74 GLY A C 1
ATOM 574 O O . GLY A 1 74 ? 8.039 1.522 -1.201 1 96.5 74 GLY A O 1
ATOM 575 N N . VAL A 1 75 ? 8.875 -0.282 -2.205 1 97.38 75 VAL A N 1
ATOM 576 C CA . VAL A 1 75 ? 8.188 -0.044 -3.471 1 97.38 75 VAL A CA 1
ATOM 577 C C . VAL A 1 75 ? 6.938 -0.914 -3.549 1 97.38 75 VAL A C 1
ATOM 579 O O . VAL A 1 75 ? 6.957 -2.08 -3.15 1 97.38 75 VAL A O 1
ATOM 582 N N . THR A 1 76 ? 5.848 -0.369 -3.965 1 97.56 76 THR A N 1
ATOM 583 C CA . THR A 1 76 ? 4.621 -1.121 -4.203 1 97.56 76 THR A CA 1
ATOM 584 C C . THR A 1 76 ? 4.324 -1.208 -5.699 1 97.56 76 THR A C 1
ATOM 586 O O . THR A 1 76 ? 4.246 -0.186 -6.383 1 97.56 76 THR A O 1
ATOM 589 N N . ARG A 1 77 ? 4.215 -2.436 -6.234 1 98.38 77 ARG A N 1
ATOM 590 C CA . ARG A 1 77 ? 3.734 -2.686 -7.59 1 98.38 77 ARG A CA 1
ATOM 591 C C . ARG A 1 77 ? 2.213 -2.791 -7.617 1 98.38 77 ARG A C 1
ATOM 593 O O . ARG A 1 77 ? 1.633 -3.656 -6.961 1 98.38 77 ARG A O 1
ATOM 600 N N . LYS A 1 78 ? 1.602 -1.919 -8.367 1 97.38 78 LYS A N 1
ATOM 601 C CA . LYS A 1 78 ? 0.144 -1.839 -8.328 1 97.38 78 LYS A CA 1
ATOM 602 C C . LYS A 1 78 ? -0.467 -2.385 -9.617 1 97.38 78 LYS A C 1
ATOM 604 O O . LYS A 1 78 ? 0.001 -2.07 -10.719 1 97.38 78 LYS A O 1
ATOM 609 N N . TYR A 1 79 ? -1.468 -3.17 -9.469 1 98.62 79 TYR A N 1
ATOM 610 C CA . TYR A 1 79 ? -2.225 -3.74 -10.578 1 98.62 79 TYR A CA 1
ATOM 611 C C . TYR A 1 79 ? -3.725 -3.623 -10.336 1 98.62 79 TYR A C 1
ATOM 613 O O . TYR A 1 79 ? -4.176 -3.643 -9.188 1 98.62 79 TYR A O 1
ATOM 621 N N . ASP A 1 80 ? -4.504 -3.471 -11.391 1 98.38 80 ASP A N 1
ATOM 622 C CA . ASP A 1 80 ? -5.961 -3.387 -11.383 1 98.38 80 ASP A CA 1
ATOM 623 C C . ASP A 1 80 ? -6.578 -4.41 -12.328 1 98.38 80 ASP A C 1
ATOM 625 O O . ASP A 1 80 ? -6.41 -4.312 -13.547 1 98.38 80 ASP A O 1
ATOM 629 N N . PHE A 1 81 ? -7.262 -5.418 -11.742 1 98.88 81 PHE A N 1
ATOM 630 C CA . PHE A 1 81 ? -7.789 -6.547 -12.508 1 98.88 81 PHE A CA 1
ATOM 631 C C . PHE A 1 81 ? -9.312 -6.523 -12.531 1 98.88 81 PHE A C 1
ATOM 633 O O . PHE A 1 81 ? -9.953 -6.469 -11.477 1 98.88 81 PHE A O 1
ATOM 640 N N . THR A 1 82 ? -9.875 -6.555 -13.664 1 98.81 82 THR A N 1
ATOM 641 C CA . THR A 1 82 ? -11.297 -6.824 -13.852 1 98.81 82 THR A CA 1
ATOM 642 C C . THR A 1 82 ? -11.508 -8.219 -14.422 1 98.81 82 THR A C 1
ATOM 644 O O . THR A 1 82 ? -11.023 -8.531 -15.516 1 98.81 82 THR A O 1
ATOM 647 N N . VAL A 1 83 ? -12.172 -9.047 -13.68 1 98.69 83 VAL A N 1
ATOM 648 C CA . VAL A 1 83 ? -12.477 -10.398 -14.125 1 98.69 83 VAL A CA 1
ATOM 649 C C . VAL A 1 83 ? -13.867 -10.438 -14.75 1 98.69 83 VAL A C 1
ATOM 651 O O . VAL A 1 83 ? -14.859 -10.086 -14.094 1 98.69 83 VAL A O 1
ATOM 654 N N . SER A 1 84 ? -13.93 -10.828 -15.977 1 98.19 84 SER A N 1
ATOM 655 C CA . SER A 1 84 ? -15.195 -10.859 -16.703 1 98.19 84 SER A CA 1
ATOM 656 C C . SER A 1 84 ? -15.273 -12.07 -17.625 1 98.19 84 SER A C 1
ATOM 658 O O . SER A 1 84 ? -14.242 -12.656 -17.984 1 98.19 84 SER A O 1
ATOM 660 N N . ARG A 1 85 ? -16.484 -12.438 -17.938 1 97.19 85 ARG A N 1
ATOM 661 C CA . ARG A 1 85 ? -16.672 -13.438 -19 1 97.19 85 ARG A CA 1
ATOM 662 C C . ARG A 1 85 ? -16.406 -12.836 -20.375 1 97.19 85 ARG A C 1
ATOM 664 O O . ARG A 1 85 ? -16.609 -11.641 -20.578 1 97.19 85 ARG A O 1
ATOM 671 N N . GLY A 1 86 ? -15.883 -13.625 -21.188 1 97.06 86 GLY A N 1
ATOM 672 C CA . GLY A 1 86 ? -15.68 -13.297 -22.594 1 97.06 86 GLY A CA 1
ATOM 673 C C . GLY A 1 86 ? -15.688 -14.516 -23.5 1 97.06 86 GLY A C 1
ATOM 674 O O . GLY A 1 86 ? -15.82 -15.648 -23.031 1 97.06 86 GLY A O 1
ATOM 675 N N . VAL A 1 87 ? -15.727 -14.273 -24.766 1 97.62 87 VAL A N 1
ATOM 676 C CA . VAL A 1 87 ? -15.719 -15.359 -25.75 1 97.62 87 VAL A CA 1
ATOM 677 C C . VAL A 1 87 ? -14.438 -15.289 -26.578 1 97.62 87 VAL A C 1
ATOM 679 O O . VAL A 1 87 ? -14.141 -14.258 -27.188 1 97.62 87 VAL A O 1
ATOM 682 N N . ILE A 1 88 ? -13.711 -16.297 -26.531 1 98.31 88 ILE A N 1
ATOM 683 C CA . ILE A 1 88 ? -12.523 -16.422 -27.375 1 98.31 88 ILE A CA 1
ATOM 684 C C . ILE A 1 88 ? -12.438 -17.844 -27.938 1 98.31 88 ILE A C 1
ATOM 686 O O . ILE A 1 88 ? -13.289 -18.688 -27.641 1 98.31 88 ILE A O 1
ATOM 690 N N . ALA A 1 89 ? -11.438 -18.062 -28.828 1 98.56 89 ALA A N 1
ATOM 691 C CA . ALA A 1 89 ? -11.188 -19.375 -29.438 1 98.56 89 ALA A CA 1
ATOM 692 C C . ALA A 1 89 ? -9.695 -19.703 -29.422 1 98.56 89 ALA A C 1
ATOM 694 O O . ALA A 1 89 ? -9.047 -19.703 -30.469 1 98.56 89 ALA A O 1
ATOM 695 N N . PRO A 1 90 ? -9.203 -20.109 -28.281 1 98.06 90 PRO A N 1
ATOM 696 C CA . PRO A 1 90 ? -7.762 -20.312 -28.125 1 98.06 90 PRO A CA 1
ATOM 697 C C . PRO A 1 90 ? -7.211 -21.312 -29.141 1 98.06 90 PRO A C 1
ATOM 699 O O . PRO A 1 90 ? -6.09 -21.156 -29.641 1 98.06 90 PRO A O 1
ATOM 702 N N . ASP A 1 91 ? -7.988 -22.344 -29.484 1 98.06 91 ASP A N 1
ATOM 703 C CA . ASP A 1 91 ? -7.531 -23.344 -30.438 1 98.06 91 ASP A CA 1
ATOM 704 C C . ASP A 1 91 ? -8.453 -23.406 -31.656 1 98.06 91 ASP A C 1
ATOM 706 O O . ASP A 1 91 ? -8.438 -24.391 -32.406 1 98.06 91 ASP A O 1
ATOM 710 N N . GLY A 1 92 ? -9.289 -22.422 -31.828 1 98.31 92 GLY A N 1
ATOM 711 C CA . GLY A 1 92 ? -10.227 -22.344 -32.938 1 98.31 92 GLY A CA 1
ATOM 712 C C . GLY A 1 92 ? -11.648 -22.672 -32.531 1 98.31 92 GLY A C 1
ATOM 713 O O . GLY A 1 92 ? -12.602 -22.234 -33.188 1 98.31 92 GLY A O 1
ATOM 714 N N . TYR A 1 93 ? -11.805 -23.406 -31.484 1 98.25 93 TYR A N 1
ATOM 715 C CA . TYR A 1 93 ? -13.109 -23.719 -30.922 1 98.25 93 TYR A CA 1
ATOM 716 C C . TYR A 1 93 ? -13.57 -22.609 -29.984 1 98.25 93 TYR A C 1
ATOM 718 O O . TYR A 1 93 ? -12.922 -22.328 -28.984 1 98.25 93 TYR A O 1
ATOM 726 N N . GLU A 1 94 ? -14.695 -22 -30.297 1 97.75 94 GLU A N 1
ATOM 727 C CA . GLU A 1 94 ? -15.18 -20.875 -29.516 1 97.75 94 GLU A CA 1
ATOM 728 C C . GLU A 1 94 ? -15.68 -21.328 -28.141 1 97.75 94 GLU A C 1
ATOM 730 O O . GLU A 1 94 ? -16.359 -22.359 -28.031 1 97.75 94 GLU A O 1
ATOM 735 N N . ARG A 1 95 ? -15.289 -20.578 -27.125 1 95.31 95 ARG A N 1
ATOM 736 C CA . ARG A 1 95 ? -15.609 -20.922 -25.734 1 95.31 95 ARG A CA 1
ATOM 737 C C . ARG A 1 95 ? -15.844 -19.672 -24.906 1 95.31 95 ARG A C 1
ATOM 739 O O . ARG A 1 95 ? -15.133 -18.672 -25.062 1 95.31 95 ARG A O 1
ATOM 746 N N . LYS A 1 96 ? -16.906 -19.703 -24.094 1 95.88 96 LYS A N 1
ATOM 747 C CA . LYS A 1 96 ? -17 -18.688 -23.031 1 95.88 96 LYS A CA 1
ATOM 748 C C . LYS A 1 96 ? -15.93 -18.922 -21.969 1 95.88 96 LYS A C 1
ATOM 750 O O . LYS A 1 96 ? -15.797 -20.031 -21.438 1 95.88 96 LYS A O 1
ATOM 755 N N . VAL A 1 97 ? -15.156 -17.891 -21.672 1 97.69 97 VAL A N 1
ATOM 756 C CA . VAL A 1 97 ? -14.047 -18.031 -20.734 1 97.69 97 VAL A CA 1
ATOM 757 C C . VAL A 1 97 ? -14.102 -16.891 -19.703 1 97.69 97 VAL A C 1
ATOM 759 O O . VAL A 1 97 ? -14.961 -16.016 -19.797 1 97.69 97 VAL A O 1
ATOM 762 N N . LEU A 1 98 ? -13.32 -16.984 -18.688 1 97.94 98 LEU A N 1
ATOM 763 C CA . LEU A 1 98 ? -13.047 -15.898 -17.766 1 97.94 98 LEU A CA 1
ATOM 764 C C . LEU A 1 98 ? -11.758 -15.172 -18.141 1 97.94 98 LEU A C 1
ATOM 766 O O . LEU A 1 98 ? -10.719 -15.812 -18.344 1 97.94 98 LEU A O 1
ATOM 770 N N . LEU A 1 99 ? -11.875 -13.875 -18.312 1 98.5 99 LEU A N 1
ATOM 771 C CA . LEU A 1 99 ? -10.75 -13.047 -18.734 1 98.5 99 LEU A CA 1
ATOM 772 C C . LEU A 1 99 ? -10.344 -12.086 -17.625 1 98.5 99 LEU A C 1
ATOM 774 O O . LEU A 1 99 ? -11.188 -11.641 -16.844 1 98.5 99 LEU A O 1
ATOM 778 N N . VAL A 1 100 ? -9.117 -11.844 -17.516 1 98.81 100 VAL A N 1
ATOM 779 C CA . VAL A 1 100 ? -8.609 -10.75 -16.703 1 98.81 100 VAL A CA 1
ATOM 780 C C . VAL A 1 100 ? -8.242 -9.562 -17.594 1 98.81 100 VAL A C 1
ATOM 782 O O . VAL A 1 100 ? -7.352 -9.664 -18.438 1 98.81 100 VAL A O 1
ATOM 785 N N . ASN A 1 101 ? -8.883 -8.461 -17.406 1 98.69 101 ASN A N 1
ATOM 786 C CA . ASN A 1 101 ? -8.703 -7.281 -18.25 1 98.69 101 ASN A CA 1
ATOM 787 C C . ASN A 1 101 ? -8.82 -7.621 -19.734 1 98.69 101 ASN A C 1
ATOM 789 O O . ASN A 1 101 ? -8.047 -7.125 -20.547 1 98.69 101 ASN A O 1
ATOM 793 N N . GLY A 1 102 ? -9.617 -8.617 -20.062 1 98.56 102 GLY A N 1
ATOM 794 C CA . GLY A 1 102 ? -9.891 -8.992 -21.438 1 98.56 102 GLY A CA 1
ATOM 795 C C . GLY A 1 102 ? -8.828 -9.906 -22.031 1 98.56 102 GLY A C 1
ATOM 796 O O . GLY A 1 102 ? -8.797 -10.133 -23.234 1 98.56 102 GLY A O 1
ATOM 797 N N . ALA A 1 103 ? -8.047 -10.469 -21.172 1 98.62 103 ALA A N 1
ATOM 798 C CA . ALA A 1 103 ? -6.914 -11.227 -21.688 1 98.62 103 ALA A CA 1
ATOM 799 C C . ALA A 1 103 ? -6.914 -12.656 -21.141 1 98.62 103 ALA A C 1
ATOM 801 O O . ALA A 1 103 ? -7.258 -12.883 -19.984 1 98.62 103 ALA A O 1
ATOM 802 N N . TYR A 1 104 ? -6.469 -13.672 -21.969 1 98.38 104 TYR A N 1
ATOM 803 C CA . TYR A 1 104 ? -6.141 -15.047 -21.609 1 98.38 104 TYR A CA 1
ATOM 804 C C . TYR A 1 104 ? -4.871 -15.508 -22.312 1 98.38 104 TYR A C 1
ATOM 806 O O . TYR A 1 104 ? -4.785 -15.461 -23.547 1 98.38 104 TYR A O 1
ATOM 814 N N . PRO A 1 105 ? -3.893 -15.859 -21.609 1 98.19 105 PRO A N 1
ATOM 815 C CA . PRO A 1 105 ? -3.709 -15.68 -20.172 1 98.19 105 PRO A CA 1
ATOM 816 C C . PRO A 1 105 ? -3.814 -14.219 -19.734 1 98.19 105 PRO A C 1
ATOM 818 O O . PRO A 1 105 ? -3.707 -13.32 -20.578 1 98.19 105 PRO A O 1
ATOM 821 N N . GLY A 1 106 ? -4.09 -14.062 -18.484 1 98.62 106 GLY A N 1
ATOM 822 C CA . GLY A 1 106 ? -4.219 -12.711 -17.953 1 98.62 106 GLY A CA 1
ATOM 823 C C . GLY A 1 106 ? -2.91 -11.945 -17.938 1 98.62 106 GLY A C 1
ATOM 824 O O . GLY A 1 106 ? -1.86 -12.492 -18.281 1 98.62 106 GLY A O 1
ATOM 825 N N . PRO A 1 107 ? -2.979 -10.672 -17.531 1 98.38 107 PRO A N 1
ATOM 826 C CA . PRO A 1 107 ? -1.783 -9.82 -17.531 1 98.38 107 PRO A CA 1
ATOM 827 C C . PRO A 1 107 ? -0.672 -10.367 -16.641 1 98.38 107 PRO A C 1
ATOM 829 O O . PRO A 1 107 ? -0.949 -10.906 -15.562 1 98.38 107 PRO A O 1
ATOM 832 N N . THR A 1 108 ? 0.591 -10.109 -17.109 1 98.5 108 THR A N 1
ATOM 833 C CA . THR A 1 108 ? 1.758 -10.492 -16.328 1 98.5 108 THR A CA 1
ATOM 834 C C . THR A 1 108 ? 1.962 -9.531 -15.156 1 98.5 108 THR A C 1
ATOM 836 O O . THR A 1 108 ? 1.923 -8.312 -15.328 1 98.5 108 THR A O 1
ATOM 839 N N . ILE A 1 109 ? 2.102 -10.055 -14.031 1 98.75 109 ILE A N 1
ATOM 840 C CA . ILE A 1 109 ? 2.553 -9.266 -12.891 1 98.75 109 ILE A CA 1
ATOM 841 C C . ILE A 1 109 ? 4.074 -9.32 -12.789 1 98.75 109 ILE A C 1
ATOM 843 O O . ILE A 1 109 ? 4.668 -10.398 -12.844 1 98.75 109 ILE A O 1
ATOM 847 N N . GLU A 1 110 ? 4.73 -8.18 -12.758 1 98.69 110 GLU A N 1
ATOM 848 C CA . GLU A 1 110 ? 6.172 -8.062 -12.562 1 98.69 110 GLU A CA 1
ATOM 849 C C . GLU A 1 110 ? 6.5 -7.352 -11.258 1 98.69 110 GLU A C 1
ATOM 851 O O . GLU A 1 110 ? 5.816 -6.398 -10.875 1 98.69 110 GLU A O 1
ATOM 856 N N . SER A 1 111 ? 7.469 -7.766 -10.594 1 98.62 111 SER A N 1
ATOM 857 C CA . SER A 1 111 ? 7.984 -7.156 -9.375 1 98.62 111 SER A CA 1
ATOM 858 C C . SER A 1 111 ? 9.461 -7.48 -9.172 1 98.62 111 SER A C 1
ATOM 860 O O . SER A 1 111 ? 9.992 -8.398 -9.805 1 98.62 111 SER A O 1
ATOM 862 N N . ASN A 1 112 ? 10.141 -6.621 -8.414 1 98.69 112 ASN A N 1
ATOM 863 C CA . ASN A 1 112 ? 11.445 -7.027 -7.895 1 98.69 112 ASN A CA 1
ATOM 864 C C . ASN A 1 112 ? 11.312 -7.781 -6.574 1 98.69 112 ASN A C 1
ATOM 866 O O . ASN A 1 112 ? 10.297 -7.648 -5.879 1 98.69 112 ASN A O 1
ATOM 870 N N . TRP A 1 113 ? 12.336 -8.617 -6.273 1 98.56 113 TRP A N 1
ATOM 871 C CA . TRP A 1 113 ? 12.438 -9.242 -4.957 1 98.56 113 TRP A CA 1
ATOM 872 C C . TRP A 1 113 ? 12.352 -8.195 -3.852 1 98.56 113 TRP A C 1
ATOM 874 O O . TRP A 1 113 ? 13.109 -7.223 -3.846 1 98.56 113 TRP A O 1
ATOM 884 N N . GLY A 1 114 ? 11.305 -8.312 -3.008 1 98.12 114 GLY A N 1
ATOM 885 C CA . GLY A 1 114 ? 11.172 -7.41 -1.877 1 98.12 114 GLY A CA 1
ATOM 886 C C . GLY A 1 114 ? 10.086 -6.363 -2.078 1 98.12 114 GLY A C 1
ATOM 887 O O . GLY A 1 114 ? 9.664 -5.715 -1.121 1 98.12 114 GLY A O 1
ATOM 888 N N . ASP A 1 115 ? 9.641 -6.094 -3.301 1 98.56 115 ASP A N 1
ATOM 889 C CA . ASP A 1 115 ? 8.539 -5.168 -3.551 1 98.56 115 ASP A CA 1
ATOM 890 C C . ASP A 1 115 ? 7.25 -5.664 -2.908 1 98.56 115 ASP A C 1
ATOM 892 O O . ASP A 1 115 ? 7.07 -6.867 -2.713 1 98.56 115 ASP A O 1
ATOM 896 N N . TRP A 1 116 ? 6.438 -4.754 -2.545 1 98.31 116 TRP A N 1
ATOM 897 C CA . TRP A 1 116 ? 5.039 -5.074 -2.289 1 98.31 116 TRP A CA 1
ATOM 898 C C . TRP A 1 116 ? 4.258 -5.188 -3.594 1 98.31 116 TRP A C 1
ATOM 900 O O . TRP A 1 116 ? 4.539 -4.473 -4.555 1 98.31 116 TRP A O 1
ATOM 910 N N . ILE A 1 117 ? 3.344 -6.105 -3.639 1 98.69 117 ILE A N 1
ATOM 911 C CA . ILE A 1 117 ? 2.43 -6.27 -4.766 1 98.69 117 ILE A CA 1
ATOM 912 C C . ILE A 1 117 ? 0.998 -5.996 -4.312 1 98.69 117 ILE A C 1
ATOM 914 O O . ILE A 1 117 ? 0.523 -6.59 -3.34 1 98.69 117 ILE A O 1
ATOM 918 N N . GLU A 1 118 ? 0.38 -5.098 -4.918 1 98.62 118 GLU A N 1
ATOM 919 C CA . GLU A 1 118 ? -1.009 -4.746 -4.637 1 98.62 118 GLU A CA 1
ATOM 920 C C . GLU A 1 118 ? -1.892 -4.957 -5.863 1 98.62 118 GLU A C 1
ATOM 922 O O . GLU A 1 118 ? -1.659 -4.355 -6.91 1 98.62 118 GLU A O 1
ATOM 927 N N . VAL A 1 119 ? -2.863 -5.812 -5.789 1 98.81 119 VAL A N 1
ATOM 928 C CA . VAL A 1 119 ? -3.752 -6.117 -6.906 1 98.81 119 VAL A CA 1
ATOM 929 C C . VAL A 1 119 ? -5.203 -5.871 -6.496 1 98.81 119 VAL A C 1
ATOM 931 O O . VAL A 1 119 ? -5.73 -6.562 -5.621 1 98.81 119 VAL A O 1
ATOM 934 N N . THR A 1 120 ? -5.887 -4.945 -7.094 1 98.56 120 THR A N 1
ATOM 935 C CA . THR A 1 120 ? -7.32 -4.746 -6.93 1 98.56 120 THR A CA 1
ATOM 936 C C . THR A 1 120 ? -8.102 -5.621 -7.91 1 98.56 120 THR A C 1
ATOM 938 O O . THR A 1 120 ? -7.938 -5.496 -9.125 1 98.56 120 THR A O 1
ATOM 941 N N . VAL A 1 121 ? -8.93 -6.477 -7.383 1 98.81 121 VAL A N 1
ATOM 942 C CA . VAL A 1 121 ? -9.703 -7.402 -8.203 1 98.81 121 VAL A CA 1
ATOM 943 C C . VAL A 1 121 ? -11.18 -7.012 -8.18 1 98.81 121 VAL A C 1
ATOM 945 O O . VAL A 1 121 ? -11.812 -7.02 -7.125 1 98.81 121 VAL A O 1
ATOM 948 N N . HIS A 1 122 ? -11.703 -6.684 -9.328 1 98.69 122 HIS A N 1
ATOM 949 C CA . HIS A 1 122 ? -13.133 -6.441 -9.516 1 98.69 122 HIS A CA 1
ATOM 950 C C . HIS A 1 122 ? -13.828 -7.672 -10.078 1 98.69 122 HIS A C 1
ATOM 952 O O . HIS A 1 122 ? -13.547 -8.094 -11.203 1 98.69 122 HIS A O 1
ATOM 958 N N . ASN A 1 123 ? -14.75 -8.258 -9.281 1 98.62 123 ASN A N 1
ATOM 959 C CA . ASN A 1 123 ? -15.539 -9.375 -9.781 1 98.62 123 ASN A CA 1
ATOM 960 C C . ASN A 1 123 ? -16.672 -8.898 -10.68 1 98.62 123 ASN A C 1
ATOM 962 O O . ASN A 1 123 ? -17.766 -8.586 -10.195 1 98.62 123 ASN A O 1
ATOM 966 N N . ASN A 1 124 ? -16.406 -8.945 -11.891 1 98.38 124 ASN A N 1
ATOM 967 C CA . ASN A 1 124 ? -17.406 -8.531 -12.883 1 98.38 124 ASN A CA 1
ATOM 968 C C . ASN A 1 124 ? -18 -9.734 -13.609 1 98.38 124 ASN A C 1
ATOM 970 O O . ASN A 1 124 ? -18.344 -9.648 -14.789 1 98.38 124 ASN A O 1
ATOM 974 N N . ILE A 1 125 ? -17.969 -10.898 -12.938 1 96.69 125 ILE A N 1
ATOM 975 C CA . ILE A 1 125 ? -18.688 -12.062 -13.445 1 96.69 125 ILE A CA 1
ATOM 976 C C . ILE A 1 125 ? -20.172 -11.93 -13.125 1 96.69 125 ILE A C 1
ATOM 978 O O . ILE A 1 125 ? -20.672 -12.5 -12.148 1 96.69 125 ILE A O 1
ATOM 982 N N . THR A 1 126 ? -21 -11.359 -13.969 1 87.5 126 THR A N 1
ATOM 983 C CA . THR A 1 126 ? -22.344 -10.945 -13.547 1 87.5 126 THR A CA 1
ATOM 984 C C . THR A 1 126 ? -23.406 -11.578 -14.438 1 87.5 126 THR A C 1
ATOM 986 O O . THR A 1 126 ? -24.578 -11.625 -14.062 1 87.5 126 THR A O 1
ATOM 989 N N . ASP A 1 127 ? -23.141 -12.094 -15.617 1 84.75 127 ASP A N 1
ATOM 990 C CA . ASP A 1 127 ? -24.156 -12.734 -16.438 1 84.75 127 ASP A CA 1
ATOM 991 C C . ASP A 1 127 ? -24.656 -14.023 -15.797 1 84.75 127 ASP A C 1
ATOM 993 O O . ASP A 1 127 ? -25.859 -14.203 -15.602 1 84.75 127 ASP A O 1
ATOM 997 N N . VAL A 1 128 ? -23.766 -14.961 -15.5 1 87.62 128 VAL A N 1
ATOM 998 C CA . VAL A 1 128 ? -23.938 -16.062 -14.555 1 87.62 128 VAL A CA 1
ATOM 999 C C . VAL A 1 128 ? -23.047 -15.859 -13.344 1 87.62 128 VAL A C 1
ATOM 1001 O O . VAL A 1 128 ? -21.906 -16.344 -13.312 1 87.62 128 VAL A O 1
ATOM 1004 N N . PRO A 1 129 ? -23.625 -15.125 -12.461 1 92.69 129 PRO A N 1
ATOM 1005 C CA . PRO A 1 129 ? -22.766 -14.609 -11.391 1 92.69 129 PRO A CA 1
ATOM 1006 C C . PRO A 1 129 ? -22.094 -15.711 -10.586 1 92.69 129 PRO A C 1
ATOM 1008 O O . PRO A 1 129 ? -22.703 -16.734 -10.281 1 92.69 129 PRO A O 1
ATOM 1011 N N . GLU A 1 130 ? -20.828 -15.562 -10.391 1 93.69 130 GLU A N 1
ATOM 1012 C CA . GLU A 1 130 ? -20.016 -16.453 -9.562 1 93.69 130 GLU A CA 1
ATOM 1013 C C . GLU A 1 130 ? -19.078 -15.641 -8.656 1 93.69 130 GLU A C 1
ATOM 1015 O O . GLU A 1 130 ? -18.656 -14.547 -9.016 1 93.69 130 GLU A O 1
ATOM 1020 N N . GLY A 1 131 ? -18.859 -16.219 -7.465 1 95.75 131 GLY A N 1
ATOM 1021 C CA . GLY A 1 131 ? -17.75 -15.688 -6.684 1 95.75 131 GLY A CA 1
ATOM 1022 C C . GLY A 1 131 ? -16.391 -15.969 -7.297 1 95.75 131 GLY A C 1
ATOM 1023 O O . GLY A 1 131 ? -16.297 -16.719 -8.266 1 95.75 131 GLY A O 1
ATOM 1024 N N . THR A 1 132 ? -15.422 -15.297 -6.812 1 97.25 132 THR A N 1
ATOM 1025 C CA . THR A 1 132 ? -14.07 -15.57 -7.285 1 97.25 132 THR A CA 1
ATOM 1026 C C . THR A 1 132 ? -13.039 -15.211 -6.223 1 97.25 132 THR A C 1
ATOM 1028 O O . THR A 1 132 ? -13.398 -14.75 -5.137 1 97.25 132 THR A O 1
ATOM 1031 N N . ALA A 1 133 ? -11.867 -15.578 -6.422 1 97.88 133 ALA A N 1
ATOM 1032 C CA . ALA A 1 133 ? -10.68 -15.234 -5.652 1 97.88 133 ALA A CA 1
ATOM 1033 C C . ALA A 1 133 ? -9.406 -15.539 -6.438 1 97.88 133 ALA A C 1
ATOM 1035 O O . ALA A 1 133 ? -9.422 -16.375 -7.352 1 97.88 133 ALA A O 1
ATOM 1036 N N . LEU A 1 134 ? -8.367 -14.789 -6.152 1 98.5 134 LEU A N 1
ATOM 1037 C CA . LEU A 1 134 ? -7.094 -15.07 -6.809 1 98.5 134 LEU A CA 1
ATOM 1038 C C . LEU A 1 134 ? -6.051 -15.531 -5.793 1 98.5 134 LEU A C 1
ATOM 1040 O O . LEU A 1 134 ? -5.906 -14.922 -4.73 1 98.5 134 LEU A O 1
ATOM 1044 N N . HIS A 1 135 ? -5.441 -16.562 -6.129 1 98.5 135 HIS A N 1
ATOM 1045 C CA . HIS A 1 135 ? -4.305 -17.125 -5.402 1 98.5 135 HIS A CA 1
ATOM 1046 C C . HIS A 1 135 ? -2.992 -16.812 -6.113 1 98.5 135 HIS A C 1
ATOM 1048 O O . HIS A 1 135 ? -2.918 -16.875 -7.344 1 98.5 135 HIS A O 1
ATOM 1054 N N . TRP A 1 136 ? -2.064 -16.484 -5.359 1 98.69 136 TRP A N 1
ATOM 1055 C CA . TRP A 1 136 ? -0.708 -16.188 -5.809 1 98.69 136 TRP A CA 1
ATOM 1056 C C . TRP A 1 136 ? 0.213 -17.375 -5.594 1 98.69 136 TRP A C 1
ATOM 1058 O O . TRP A 1 136 ? 0.839 -17.5 -4.539 1 98.69 136 TRP A O 1
ATOM 1068 N N . HIS A 1 137 ? 0.343 -18.062 -6.578 1 98.62 137 HIS A N 1
ATOM 1069 C CA . HIS A 1 137 ? 0.82 -19.438 -6.488 1 98.62 137 HIS A CA 1
ATOM 1070 C C . HIS A 1 137 ? 2.27 -19.484 -6.016 1 98.62 137 HIS A C 1
ATOM 1072 O O . HIS A 1 137 ? 3.148 -18.891 -6.637 1 98.62 137 HIS A O 1
ATOM 1078 N N . GLY A 1 138 ? 2.48 -20.172 -4.934 1 98.25 138 GLY A N 1
ATOM 1079 C CA . GLY A 1 138 ? 3.824 -20.453 -4.453 1 98.25 138 GLY A CA 1
ATOM 1080 C C . GLY A 1 138 ? 4.352 -19.391 -3.512 1 98.25 138 GLY A C 1
ATOM 1081 O O . GLY A 1 138 ? 5.379 -19.578 -2.859 1 98.25 138 GLY A O 1
ATOM 1082 N N . PHE A 1 139 ? 3.703 -18.234 -3.43 1 98.25 139 PHE A N 1
ATOM 1083 C CA . PHE A 1 139 ? 4.125 -17.203 -2.488 1 98.25 139 PHE A CA 1
ATOM 1084 C C . PHE A 1 139 ? 3.961 -17.672 -1.051 1 98.25 139 PHE A C 1
ATOM 1086 O O . PHE A 1 139 ? 3.01 -18.391 -0.735 1 98.25 139 PHE A O 1
ATOM 1093 N N . ARG A 1 140 ? 4.793 -17.219 -0.218 1 97.12 140 ARG A N 1
ATOM 1094 C CA . ARG A 1 140 ? 4.793 -17.703 1.161 1 97.12 140 ARG A CA 1
ATOM 1095 C C . ARG A 1 140 ? 3.77 -16.938 2.002 1 97.12 140 ARG A C 1
ATOM 1097 O O . ARG A 1 140 ? 3.34 -17.422 3.051 1 97.12 140 ARG A O 1
ATOM 1104 N N . GLN A 1 141 ? 3.412 -15.711 1.565 1 97.75 141 GLN A N 1
ATOM 1105 C CA . GLN A 1 141 ? 2.438 -14.891 2.273 1 97.75 141 GLN A CA 1
ATOM 1106 C C . GLN A 1 141 ? 2.842 -14.688 3.73 1 97.75 141 GLN A C 1
ATOM 1108 O O . GLN A 1 141 ? 2.008 -14.797 4.633 1 97.75 141 GLN A O 1
ATOM 1113 N N . GLN A 1 142 ? 4.137 -14.461 3.969 1 94.94 142 GLN A N 1
ATOM 1114 C CA . GLN A 1 142 ? 4.582 -14.195 5.332 1 94.94 142 GLN A CA 1
ATOM 1115 C C . GLN A 1 142 ? 3.945 -12.922 5.883 1 94.94 142 GLN A C 1
ATOM 1117 O O . GLN A 1 142 ? 4.047 -11.859 5.27 1 94.94 142 GLN A O 1
ATOM 1122 N N . ASN A 1 143 ? 3.244 -13.008 6.992 1 92.5 143 ASN A N 1
ATOM 1123 C CA . ASN A 1 143 ? 2.582 -11.93 7.719 1 92.5 143 ASN A CA 1
ATOM 1124 C C . ASN A 1 143 ? 1.347 -11.43 6.977 1 92.5 143 ASN A C 1
ATOM 1126 O O . ASN A 1 143 ? 0.804 -10.375 7.305 1 92.5 143 ASN A O 1
ATOM 1130 N N . THR A 1 144 ? 0.926 -12.156 5.914 1 97.56 144 THR A N 1
ATOM 1131 C CA . THR A 1 144 ? -0.251 -11.773 5.145 1 97.56 144 THR A CA 1
ATOM 1132 C C . THR A 1 144 ? -1.056 -13.008 4.734 1 97.56 144 THR A C 1
ATOM 1134 O O . THR A 1 144 ? -1.573 -13.07 3.619 1 97.56 144 THR A O 1
ATOM 1137 N N . GLN A 1 145 ? -1.189 -13.945 5.523 1 97.19 145 GLN A N 1
ATOM 1138 C CA . GLN A 1 145 ? -1.869 -15.195 5.199 1 97.19 145 GLN A CA 1
ATOM 1139 C C . GLN A 1 145 ? -3.273 -14.938 4.66 1 97.19 145 GLN A C 1
ATOM 1141 O O . GLN A 1 145 ? -3.752 -15.664 3.785 1 97.19 145 GLN A O 1
ATOM 1146 N N . TRP A 1 146 ? -3.922 -13.938 5.156 1 98.12 146 TRP A N 1
ATOM 1147 C CA . TRP A 1 146 ? -5.289 -13.625 4.754 1 98.12 146 TRP A CA 1
ATOM 1148 C C . TRP A 1 146 ? -5.34 -13.172 3.299 1 98.12 146 TRP A C 1
ATOM 1150 O O . TRP A 1 146 ? -6.418 -13.086 2.707 1 98.12 146 TRP A O 1
ATOM 1160 N N . GLU A 1 147 ? -4.156 -12.992 2.689 1 98.62 147 GLU A N 1
ATOM 1161 C CA . GLU A 1 147 ? -4.07 -12.562 1.295 1 98.62 147 GLU A CA 1
ATOM 1162 C C . GLU A 1 147 ? -3.787 -13.742 0.373 1 98.62 147 GLU A C 1
ATOM 1164 O O . GLU A 1 147 ? -3.578 -13.562 -0.829 1 98.62 147 GLU A O 1
ATOM 1169 N N . ASP A 1 148 ? -3.816 -14.977 0.861 1 98.5 148 ASP A N 1
ATOM 1170 C CA . ASP A 1 148 ? -3.459 -16.172 0.094 1 98.5 148 ASP A CA 1
ATOM 1171 C C . ASP A 1 148 ? -4.457 -16.406 -1.035 1 98.5 148 ASP A C 1
ATOM 1173 O O . ASP A 1 148 ? -4.109 -17 -2.061 1 98.5 148 ASP A O 1
ATOM 1177 N N . GLY A 1 149 ? -5.711 -16.031 -0.823 1 98.06 149 GLY A N 1
ATOM 1178 C CA . GLY A 1 149 ? -6.691 -16.016 -1.897 1 98.06 149 GLY A CA 1
ATOM 1179 C C . GLY A 1 149 ? -7.402 -17.344 -2.068 1 98.06 149 GLY A C 1
ATOM 1180 O O . GLY A 1 149 ? -7.699 -17.766 -3.191 1 98.06 149 GLY A O 1
ATOM 1181 N N . VAL A 1 150 ? -7.68 -18.047 -0.94 1 97.5 150 VAL A N 1
ATOM 1182 C CA . VAL A 1 150 ? -8.375 -19.328 -1.019 1 97.5 150 VAL A CA 1
ATOM 1183 C C . VAL A 1 150 ? -9.711 -19.234 -0.284 1 97.5 150 VAL A C 1
ATOM 1185 O O . VAL A 1 150 ? -9.766 -19.344 0.943 1 97.5 150 VAL A O 1
ATOM 1188 N N . PRO A 1 151 ? -10.789 -19.219 -1.037 1 95.62 151 PRO A N 1
ATOM 1189 C CA . PRO A 1 151 ? -12.086 -19.25 -0.349 1 95.62 151 PRO A CA 1
ATOM 1190 C C . PRO A 1 151 ? -12.234 -20.469 0.563 1 95.62 151 PRO A C 1
ATOM 1192 O O . PRO A 1 151 ? -11.719 -21.547 0.251 1 95.62 151 PRO A O 1
ATOM 1195 N N . SER A 1 152 ? -12.875 -20.344 1.688 1 95.12 152 SER A N 1
ATOM 1196 C CA . SER A 1 152 ? -13.133 -21.359 2.709 1 95.12 152 SER A CA 1
ATOM 1197 C C . SER A 1 152 ? -11.93 -21.531 3.629 1 95.12 152 SER A C 1
ATOM 1199 O O . SER A 1 152 ? -12.023 -22.188 4.668 1 95.12 152 SER A O 1
ATOM 1201 N N . VAL A 1 153 ? -10.789 -20.953 3.197 1 97.44 153 VAL A N 1
ATOM 1202 C CA . VAL A 1 153 ? -9.609 -21.125 4.039 1 97.44 153 VAL A CA 1
ATOM 1203 C C . VAL A 1 153 ? -9.117 -19.766 4.539 1 97.44 153 VAL A C 1
ATOM 1205 O O . VAL A 1 153 ? -9.273 -19.438 5.715 1 97.44 153 VAL A O 1
ATOM 1208 N N . SER A 1 154 ? -8.656 -18.906 3.625 1 97.75 154 SER A N 1
ATOM 1209 C CA . SER A 1 154 ? -8.047 -17.641 4.043 1 97.75 154 SER A CA 1
ATOM 1210 C C . SER A 1 154 ? -9.031 -16.484 3.916 1 97.75 154 SER A C 1
ATOM 1212 O O . SER A 1 154 ? -8.852 -15.438 4.539 1 97.75 154 SER A O 1
ATOM 1214 N N . GLN A 1 155 ? -10.055 -16.656 3.107 1 97.62 155 GLN A N 1
ATOM 1215 C CA . GLN A 1 155 ? -11.008 -15.594 2.844 1 97.62 155 GLN A CA 1
ATOM 1216 C C . GLN A 1 155 ? -12.336 -16.156 2.336 1 97.62 155 GLN A C 1
ATOM 1218 O O . GLN A 1 155 ? -12.453 -17.344 2.078 1 97.62 155 GLN A O 1
ATOM 1223 N N . CYS A 1 156 ? -13.375 -15.312 2.293 1 97.62 156 CYS A N 1
ATOM 1224 C CA . CYS A 1 156 ? -14.594 -15.586 1.543 1 97.62 156 CYS A CA 1
ATOM 1225 C C . CYS A 1 156 ? -14.445 -15.18 0.083 1 97.62 156 CYS A C 1
ATOM 1227 O O . CYS A 1 156 ? -13.523 -14.438 -0.264 1 97.62 156 CYS A O 1
ATOM 1229 N N . PRO A 1 157 ? -15.258 -15.711 -0.804 1 97.75 157 PRO A N 1
ATOM 1230 C CA . PRO A 1 157 ? -15.211 -15.273 -2.199 1 97.75 157 PRO A CA 1
ATOM 1231 C C . PRO A 1 157 ? -15.562 -13.797 -2.365 1 97.75 157 PRO A C 1
ATOM 1233 O O . PRO A 1 157 ? -16.359 -13.258 -1.6 1 97.75 157 PRO A O 1
ATOM 1236 N N . ILE A 1 158 ? -14.906 -13.164 -3.312 1 98.31 158 ILE A N 1
ATOM 1237 C CA . ILE A 1 158 ? -15.359 -11.859 -3.764 1 98.31 158 ILE A CA 1
ATOM 1238 C C . ILE A 1 158 ? -16.688 -11.992 -4.492 1 98.31 158 ILE A C 1
ATOM 1240 O O . ILE A 1 158 ? -16.766 -12.625 -5.547 1 98.31 158 ILE A O 1
ATOM 1244 N N . ALA A 1 159 ? -17.734 -11.477 -3.945 1 97.56 159 ALA A N 1
ATOM 1245 C CA . ALA A 1 159 ? -19.078 -11.609 -4.523 1 97.56 159 ALA A CA 1
ATOM 1246 C C . ALA A 1 159 ? -19.172 -10.883 -5.863 1 97.56 159 ALA A C 1
ATOM 1248 O O . ALA A 1 159 ? -18.391 -9.961 -6.133 1 97.56 159 ALA A O 1
ATOM 1249 N N . PRO A 1 160 ? -20.094 -11.344 -6.742 1 97.06 160 PRO A N 1
ATOM 1250 C CA . PRO A 1 160 ? -20.297 -10.609 -7.992 1 97.06 160 PRO A CA 1
ATOM 1251 C C . PRO A 1 160 ? -20.562 -9.125 -7.762 1 97.06 160 PRO A C 1
ATOM 1253 O O . PRO A 1 160 ? -21.344 -8.758 -6.879 1 97.06 160 PRO A O 1
ATOM 1256 N N . GLY A 1 161 ? -19.828 -8.336 -8.492 1 97.19 161 GLY A N 1
ATOM 1257 C CA . GLY A 1 161 ? -20.016 -6.895 -8.398 1 97.19 161 GLY A CA 1
ATOM 1258 C C . GLY A 1 161 ? -19.188 -6.262 -7.285 1 97.19 161 GLY A C 1
ATOM 1259 O O . GLY A 1 161 ? -19.172 -5.039 -7.141 1 97.19 161 GLY A O 1
ATOM 1260 N N . LYS A 1 162 ? -18.469 -7.051 -6.504 1 97.62 162 LYS A N 1
ATOM 1261 C CA . LYS A 1 162 ? -17.672 -6.527 -5.402 1 97.62 162 LYS A CA 1
ATOM 1262 C C . LYS A 1 162 ? -16.188 -6.516 -5.754 1 97.62 162 LYS A C 1
ATOM 1264 O O . LYS A 1 162 ? -15.781 -7.023 -6.805 1 97.62 162 LYS A O 1
ATOM 1269 N N . THR A 1 163 ? -15.445 -5.824 -5.008 1 97.88 163 THR A N 1
ATOM 1270 C CA . THR A 1 163 ? -14.016 -5.609 -5.234 1 97.88 163 THR A CA 1
ATOM 1271 C C . THR A 1 163 ? -13.211 -5.977 -3.99 1 97.88 163 THR A C 1
ATOM 1273 O O . THR A 1 163 ? -13.664 -5.762 -2.865 1 97.88 163 THR A O 1
ATOM 1276 N N . TYR A 1 164 ? -12.102 -6.535 -4.094 1 98.19 164 TYR A N 1
ATOM 1277 C CA . TYR A 1 164 ? -11.141 -6.809 -3.027 1 98.19 164 TYR A CA 1
ATOM 1278 C C . TYR A 1 164 ? -9.727 -6.438 -3.459 1 98.19 164 TYR A C 1
ATOM 1280 O O . TYR A 1 164 ? -9.328 -6.719 -4.59 1 98.19 164 TYR A O 1
ATOM 1288 N N . THR A 1 165 ? -8.961 -5.766 -2.662 1 98.38 165 THR A N 1
ATOM 1289 C CA . THR A 1 165 ? -7.578 -5.418 -2.955 1 98.38 165 THR A CA 1
ATOM 1290 C C . THR A 1 165 ? -6.621 -6.301 -2.16 1 98.38 165 THR A C 1
ATOM 1292 O O . THR A 1 165 ? -6.562 -6.215 -0.931 1 98.38 165 THR A O 1
ATOM 1295 N N . TYR A 1 166 ? -5.867 -7.129 -2.869 1 98.69 166 TYR A N 1
ATOM 1296 C CA . TYR A 1 166 ? -4.816 -7.938 -2.26 1 98.69 166 TYR A CA 1
ATOM 1297 C C . TYR A 1 166 ? -3.541 -7.125 -2.074 1 98.69 166 TYR A C 1
ATOM 1299 O O . TYR A 1 166 ? -3.199 -6.293 -2.92 1 98.69 166 TYR A O 1
ATOM 1307 N N . ARG A 1 167 ? -2.854 -7.375 -1.036 1 98.19 167 ARG A N 1
ATOM 1308 C CA . ARG A 1 167 ? -1.549 -6.766 -0.796 1 98.19 167 ARG A CA 1
ATOM 1309 C C . ARG A 1 167 ? -0.625 -7.73 -0.057 1 98.19 167 ARG A C 1
ATOM 1311 O O . ARG A 1 167 ? -0.945 -8.18 1.044 1 98.19 167 ARG A O 1
ATOM 1318 N N . PHE A 1 168 ? 0.478 -8.055 -0.638 1 98.38 168 PHE A N 1
ATOM 1319 C CA . PHE A 1 168 ? 1.467 -8.969 -0.075 1 98.38 168 PHE A CA 1
ATOM 1320 C C . PHE A 1 168 ? 2.859 -8.648 -0.605 1 98.38 168 PHE A C 1
ATOM 1322 O O . PHE A 1 168 ? 3.008 -7.871 -1.55 1 98.38 168 PHE A O 1
ATOM 1329 N N . GLN A 1 169 ? 3.873 -9.188 0.008 1 98.19 169 GLN A N 1
ATOM 1330 C CA . GLN A 1 169 ? 5.246 -8.859 -0.359 1 98.19 169 GLN A CA 1
ATOM 1331 C C . GLN A 1 169 ? 5.898 -10.008 -1.125 1 98.19 169 GLN A C 1
ATOM 1333 O O . GLN A 1 169 ? 5.688 -11.18 -0.8 1 98.19 169 GLN A O 1
ATOM 1338 N N . ALA A 1 170 ? 6.645 -9.648 -2.156 1 98.5 170 ALA A N 1
ATOM 1339 C CA . ALA A 1 170 ? 7.438 -10.641 -2.883 1 98.5 170 ALA A CA 1
ATOM 1340 C C . ALA A 1 170 ? 8.664 -11.055 -2.078 1 98.5 170 ALA A C 1
ATOM 1342 O O . ALA A 1 170 ? 9.781 -10.617 -2.367 1 98.5 170 ALA A O 1
ATOM 1343 N N . THR A 1 171 ? 8.508 -12.016 -1.193 1 97.94 171 THR A N 1
ATOM 1344 C CA . THR A 1 171 ? 9.594 -12.43 -0.312 1 97.94 171 THR A CA 1
ATOM 1345 C C . THR A 1 171 ? 10.453 -13.492 -0.981 1 97.94 171 THR A C 1
ATOM 1347 O O . THR A 1 171 ? 11.508 -13.867 -0.456 1 97.94 171 THR A O 1
ATOM 1350 N N . LEU A 1 172 ? 10 -14.023 -2.137 1 97.81 172 LEU A N 1
ATOM 1351 C CA . LEU A 1 172 ? 10.75 -14.906 -3.023 1 97.81 172 LEU A CA 1
ATOM 1352 C C . LEU A 1 172 ? 10.906 -14.289 -4.406 1 97.81 172 LEU A C 1
ATOM 1354 O O . LEU A 1 172 ? 10.258 -13.281 -4.719 1 97.81 172 LEU A O 1
ATOM 1358 N N . TYR A 1 173 ? 11.82 -14.859 -5.188 1 98.12 173 TYR A N 1
ATOM 1359 C CA . TYR A 1 173 ? 11.977 -14.391 -6.559 1 98.12 173 TYR A CA 1
ATOM 1360 C C . TYR A 1 173 ? 11.984 -15.562 -7.539 1 98.12 173 TYR A C 1
ATOM 1362 O O . TYR A 1 173 ? 12.328 -16.688 -7.164 1 98.12 173 TYR A O 1
ATOM 1370 N N . GLY A 1 174 ? 11.555 -15.344 -8.711 1 98.12 174 GLY A N 1
ATOM 1371 C CA . GLY A 1 174 ? 11.445 -16.344 -9.766 1 98.12 174 GLY A CA 1
ATOM 1372 C C . GLY A 1 174 ? 10.133 -16.266 -10.531 1 98.12 174 GLY A C 1
ATOM 1373 O O . GLY A 1 174 ? 9.594 -15.172 -10.719 1 98.12 174 GLY A O 1
ATOM 1374 N N . THR A 1 175 ? 9.711 -17.406 -11.016 1 98.62 175 THR A N 1
ATOM 1375 C CA . THR A 1 175 ? 8.539 -17.5 -11.883 1 98.62 175 THR A CA 1
ATOM 1376 C C . THR A 1 175 ? 7.34 -18.047 -11.109 1 98.62 175 THR A C 1
ATOM 1378 O O . THR A 1 175 ? 7.473 -19.016 -10.352 1 98.62 175 THR A O 1
ATOM 1381 N N . SER A 1 176 ? 6.273 -17.375 -11.258 1 98.44 176 SER A N 1
ATOM 1382 C CA . SER A 1 176 ? 5.023 -17.844 -10.672 1 98.44 176 SER A CA 1
ATOM 1383 C C . SER A 1 176 ? 3.832 -17.484 -11.555 1 98.44 176 SER A C 1
ATOM 1385 O O . SER A 1 176 ? 3.998 -17.156 -12.734 1 98.44 176 SER A O 1
ATOM 1387 N N . TRP A 1 177 ? 2.652 -17.703 -11.047 1 98.81 177 TRP A N 1
ATOM 1388 C CA . TRP A 1 177 ? 1.394 -17.359 -11.695 1 98.81 177 TRP A CA 1
ATOM 1389 C C . TRP A 1 177 ? 0.284 -17.156 -10.672 1 98.81 177 TRP A C 1
ATOM 1391 O O . TRP A 1 177 ? 0.426 -17.562 -9.508 1 98.81 177 TRP A O 1
ATOM 1401 N N . TYR A 1 178 ? -0.674 -16.422 -11.008 1 98.88 178 TYR A N 1
ATOM 1402 C CA . TYR A 1 178 ? -1.892 -16.328 -10.211 1 98.88 178 TYR A CA 1
ATOM 1403 C C . TYR A 1 178 ? -3.043 -17.078 -10.875 1 98.88 178 TYR A C 1
ATOM 1405 O O . TYR A 1 178 ? -3.045 -17.266 -12.094 1 98.88 178 TYR A O 1
ATOM 1413 N N . HIS A 1 179 ? -3.969 -17.547 -10.055 1 98.62 179 HIS A N 1
ATOM 1414 C CA . HIS A 1 179 ? -5.156 -18.219 -10.57 1 98.62 179 HIS A CA 1
ATOM 1415 C C . HIS A 1 179 ? -6.262 -18.266 -9.516 1 98.62 179 HIS A C 1
ATOM 1417 O O . HIS A 1 179 ? -6.004 -18.062 -8.328 1 98.62 179 HIS A O 1
ATOM 1423 N N . SER A 1 180 ? -7.441 -18.547 -9.984 1 97.31 180 SER A N 1
ATOM 1424 C CA . SER A 1 180 ? -8.594 -18.594 -9.094 1 97.31 180 SER A CA 1
ATOM 1425 C C . SER A 1 180 ? -8.633 -19.922 -8.328 1 97.31 180 SER A C 1
ATOM 1427 O O . SER A 1 180 ? -8.305 -20.969 -8.875 1 97.31 180 SER A O 1
ATOM 1429 N N . HIS A 1 181 ? -8.992 -19.875 -7.109 1 93.88 181 HIS A N 1
ATOM 1430 C CA . HIS A 1 181 ? -9.344 -21.031 -6.289 1 93.88 181 HIS A CA 1
ATOM 1431 C C . HIS A 1 181 ? -10.859 -21.125 -6.094 1 93.88 181 HIS A C 1
ATOM 1433 O O . HIS A 1 181 ? -11.32 -21.562 -5.039 1 93.88 181 HIS A O 1
ATOM 1439 N N . TYR A 1 182 ? -11.648 -20.797 -7.066 1 93.62 182 TYR A N 1
ATOM 1440 C CA . TYR A 1 182 ? -13.102 -20.891 -6.996 1 93.62 182 TYR A CA 1
ATOM 1441 C C . TYR A 1 182 ? -13.641 -21.828 -8.07 1 93.62 182 TYR A C 1
ATOM 1443 O O . TYR A 1 182 ? -13.742 -21.438 -9.242 1 93.62 182 TYR A O 1
ATOM 1451 N N . SER A 1 183 ? -14 -23.031 -7.715 1 90.25 183 SER A N 1
ATOM 1452 C CA . SER A 1 183 ? -14.727 -24.016 -8.523 1 90.25 183 SER A CA 1
ATOM 1453 C C . SER A 1 183 ? -14.07 -24.203 -9.883 1 90.25 183 SER A C 1
ATOM 1455 O O . SER A 1 183 ? -14.727 -24.109 -10.922 1 90.25 183 SER A O 1
ATOM 1457 N N . SER A 1 184 ? -12.766 -24.297 -9.922 1 93.81 184 SER A N 1
ATOM 1458 C CA . SER A 1 184 ? -11.969 -24.641 -11.094 1 93.81 184 SER A CA 1
ATOM 1459 C C . SER A 1 184 ? -12.055 -23.547 -12.156 1 93.81 184 SER A C 1
ATOM 1461 O O . SER A 1 184 ? -11.906 -23.812 -13.344 1 93.81 184 SER A O 1
ATOM 1463 N N . GLN A 1 185 ? -12.273 -22.328 -11.688 1 95.19 185 GLN A N 1
ATOM 1464 C CA . GLN A 1 185 ? -12.375 -21.172 -12.578 1 95.19 185 GLN A CA 1
ATOM 1465 C C . GLN A 1 185 ? -11.109 -21.016 -13.414 1 95.19 185 GLN A C 1
ATOM 1467 O O . GLN A 1 185 ? -11.164 -20.531 -14.555 1 95.19 185 GLN A O 1
ATOM 1472 N N . TYR A 1 186 ? -9.969 -21.438 -12.898 1 94.69 186 TYR A N 1
ATOM 1473 C CA . TYR A 1 186 ? -8.758 -21.188 -13.664 1 94.69 186 TYR A CA 1
ATOM 1474 C C . TYR A 1 186 ? -8.703 -22.094 -14.891 1 94.69 186 TYR A C 1
ATOM 1476 O O . TYR A 1 186 ? -8.031 -21.781 -15.875 1 94.69 186 TYR A O 1
ATOM 1484 N N . ALA A 1 187 ? -9.492 -23.25 -14.891 1 96 187 ALA A N 1
ATOM 1485 C CA . ALA A 1 187 ? -9.641 -24.062 -16.094 1 96 187 ALA A CA 1
ATOM 1486 C C . ALA A 1 187 ? -10.508 -23.359 -17.125 1 96 187 ALA A C 1
ATOM 1488 O O . ALA A 1 187 ? -10.508 -23.734 -18.312 1 96 187 ALA A O 1
ATOM 1489 N N . GLY A 1 188 ? -11.195 -22.406 -16.641 1 95.88 188 GLY A N 1
ATOM 1490 C CA . GLY A 1 188 ? -11.992 -21.578 -17.531 1 95.88 188 GLY A CA 1
ATOM 1491 C C . GLY A 1 188 ? -11.273 -20.312 -17.969 1 95.88 188 GLY A C 1
ATOM 1492 O O . GLY A 1 188 ? -11.859 -19.469 -18.656 1 95.88 188 GLY A O 1
ATOM 1493 N N . GLY A 1 189 ? -10.062 -20.125 -17.547 1 97.69 189 GLY A N 1
ATOM 1494 C CA . GLY A 1 189 ? -9.273 -19.047 -18.109 1 97.69 189 GLY A CA 1
ATOM 1495 C C . GLY A 1 189 ? -8.766 -18.062 -17.078 1 97.69 189 GLY A C 1
ATOM 1496 O O . GLY A 1 189 ? -7.961 -17.188 -17.391 1 97.69 189 GLY A O 1
ATOM 1497 N N . LEU A 1 190 ? -9.172 -18.156 -15.828 1 98.12 190 LEU A N 1
ATOM 1498 C CA . LEU A 1 190 ? -8.82 -17.172 -14.82 1 98.12 190 LEU A CA 1
ATOM 1499 C C . LEU A 1 190 ? -7.434 -17.438 -14.242 1 98.12 190 LEU A C 1
ATOM 1501 O O . LEU A 1 190 ? -7.309 -17.922 -13.117 1 98.12 190 LEU A O 1
ATOM 1505 N N . LEU A 1 191 ? -6.395 -17.031 -15.008 1 98.69 191 LEU A N 1
ATOM 1506 C CA . LEU A 1 191 ? -5.004 -17.219 -14.609 1 98.69 191 LEU A CA 1
ATOM 1507 C C . LEU A 1 191 ? -4.09 -16.234 -15.344 1 98.69 191 LEU A C 1
ATOM 1509 O O . LEU A 1 191 ? -4.477 -15.672 -16.375 1 98.69 191 LEU A O 1
ATOM 1513 N N . GLY A 1 192 ? -2.959 -16.016 -14.852 1 98.75 192 GLY A N 1
ATOM 1514 C CA . GLY A 1 192 ? -1.907 -15.234 -15.469 1 98.75 192 GLY A CA 1
ATOM 1515 C C . GLY A 1 192 ? -0.554 -15.422 -14.812 1 98.75 192 GLY A C 1
ATOM 1516 O O . GLY A 1 192 ? -0.468 -15.93 -13.695 1 98.75 192 GLY A O 1
ATOM 1517 N N . PRO A 1 193 ? 0.486 -15.023 -15.523 1 98.75 193 PRO A N 1
ATOM 1518 C CA . PRO A 1 193 ? 1.837 -15.266 -15.016 1 98.75 193 PRO A CA 1
ATOM 1519 C C . PRO A 1 193 ? 2.328 -14.156 -14.094 1 98.75 193 PRO A C 1
ATOM 1521 O O . PRO A 1 193 ? 1.787 -13.047 -14.109 1 98.75 193 PRO A O 1
ATOM 1524 N N . MET A 1 194 ? 3.27 -14.531 -13.297 1 98.81 194 MET A N 1
ATOM 1525 C CA . MET A 1 194 ? 3.99 -13.602 -12.43 1 98.81 194 MET A CA 1
ATOM 1526 C C . MET A 1 194 ? 5.496 -13.828 -12.531 1 98.81 194 MET A C 1
ATOM 1528 O O . MET A 1 194 ? 5.957 -14.969 -12.594 1 98.81 194 MET A O 1
ATOM 1532 N N . VAL A 1 195 ? 6.223 -12.727 -12.516 1 98.81 195 VAL A N 1
ATOM 1533 C CA . VAL A 1 195 ? 7.68 -12.773 -12.508 1 98.81 195 VAL A CA 1
ATOM 1534 C C . VAL A 1 195 ? 8.227 -11.852 -11.422 1 98.81 195 VAL A C 1
ATOM 1536 O O . VAL A 1 195 ? 7.926 -10.656 -11.406 1 98.81 195 VAL A O 1
ATOM 1539 N N . VAL A 1 196 ? 8.953 -12.383 -10.5 1 98.75 196 VAL A N 1
ATOM 1540 C CA . VAL A 1 196 ? 9.68 -11.617 -9.5 1 98.75 196 VAL A CA 1
ATOM 1541 C C . VAL A 1 196 ? 11.172 -11.641 -9.812 1 98.75 196 VAL A C 1
ATOM 1543 O O . VAL A 1 196 ? 11.812 -12.695 -9.75 1 98.75 196 VAL A O 1
ATOM 1546 N N . TYR A 1 197 ? 11.727 -10.492 -10.125 1 98.44 197 TYR A N 1
ATOM 1547 C CA . TYR A 1 197 ? 13.141 -10.398 -10.484 1 98.44 197 TYR A CA 1
ATOM 1548 C C . TYR A 1 197 ? 14.023 -10.492 -9.242 1 98.44 197 TYR A C 1
ATOM 1550 O O . TYR A 1 197 ? 13.688 -9.945 -8.188 1 98.44 197 TYR A O 1
ATOM 1558 N N . GLY A 1 198 ? 15.062 -11.211 -9.305 1 97.62 198 GLY A N 1
ATOM 1559 C CA . GLY A 1 198 ? 16.047 -11.406 -8.258 1 97.62 198 GLY A CA 1
ATOM 1560 C C . GLY A 1 198 ? 17.422 -11.789 -8.789 1 97.62 198 GLY A C 1
ATOM 1561 O O . GLY A 1 198 ? 17.672 -11.688 -9.992 1 97.62 198 GLY A O 1
ATOM 1562 N N . PRO A 1 199 ? 18.266 -12.18 -7.871 1 95.38 199 PRO A N 1
ATOM 1563 C CA . PRO A 1 199 ? 19.594 -12.609 -8.328 1 95.38 199 PRO A CA 1
ATOM 1564 C C . PRO A 1 199 ? 19.516 -13.781 -9.305 1 95.38 199 PRO A C 1
ATOM 1566 O O . PRO A 1 199 ? 18.609 -14.602 -9.234 1 95.38 199 PRO A O 1
ATOM 1569 N N . ASN A 1 200 ? 20.375 -13.727 -10.234 1 89.12 200 ASN A N 1
ATOM 1570 C CA . ASN A 1 200 ? 20.469 -14.766 -11.25 1 89.12 200 ASN A CA 1
ATOM 1571 C C . ASN A 1 200 ? 21.906 -15.234 -11.453 1 89.12 200 ASN A C 1
ATOM 1573 O O . ASN A 1 200 ? 22.688 -14.547 -12.117 1 89.12 200 ASN A O 1
ATOM 1577 N N . LYS A 1 201 ? 22.156 -16.344 -11.008 1 87.06 201 LYS A N 1
ATOM 1578 C CA . LYS A 1 201 ? 23.531 -16.844 -11.117 1 87.06 201 LYS A CA 1
ATOM 1579 C C . LYS A 1 201 ? 23.844 -17.266 -12.547 1 87.06 201 LYS A C 1
ATOM 1581 O O . LYS A 1 201 ? 24.969 -17.078 -13.023 1 87.06 201 LYS A O 1
ATOM 1586 N N . ALA A 1 202 ? 22.859 -17.859 -13.164 1 87.94 202 ALA A N 1
ATOM 1587 C CA . ALA A 1 202 ? 23.047 -18.266 -14.555 1 87.94 202 ALA A CA 1
ATOM 1588 C C . ALA A 1 202 ? 22.766 -17.109 -15.508 1 87.94 202 ALA A C 1
ATOM 1590 O O . ALA A 1 202 ? 21.719 -16.469 -15.422 1 87.94 202 ALA A O 1
ATOM 1591 N N . SER A 1 203 ? 23.641 -16.844 -16.344 1 89.81 203 SER A N 1
ATOM 1592 C CA . SER A 1 203 ? 23.531 -15.703 -17.234 1 89.81 203 SER A CA 1
ATOM 1593 C C . SER A 1 203 ? 22.719 -16.047 -18.484 1 89.81 203 SER A C 1
ATOM 1595 O O . SER A 1 203 ? 22.703 -17.188 -18.922 1 89.81 203 SER A O 1
ATOM 1597 N N . HIS A 1 204 ? 22.016 -15.203 -18.969 1 96.69 204 HIS A N 1
ATOM 1598 C CA . HIS A 1 204 ? 21.281 -15.258 -20.234 1 96.69 204 HIS A CA 1
ATOM 1599 C C . HIS A 1 204 ? 21.359 -13.922 -20.969 1 96.69 204 HIS A C 1
ATOM 1601 O O . HIS A 1 204 ? 21.688 -12.898 -20.375 1 96.69 204 HIS A O 1
ATOM 1607 N N . ASP A 1 205 ? 21.125 -13.977 -22.312 1 97.62 205 ASP A N 1
ATOM 1608 C CA . ASP A 1 205 ? 21.156 -12.766 -23.125 1 97.62 205 ASP A CA 1
ATOM 1609 C C . ASP A 1 205 ? 19.766 -12.148 -23.25 1 97.62 205 ASP A C 1
ATOM 1611 O O . ASP A 1 205 ? 19.625 -10.922 -23.234 1 97.62 205 ASP A O 1
ATOM 1615 N N . VAL A 1 206 ? 18.781 -12.992 -23.406 1 97.5 206 VAL A N 1
ATOM 1616 C CA . VAL A 1 206 ? 17.406 -12.547 -23.641 1 97.5 206 VAL A CA 1
ATOM 1617 C C . VAL A 1 206 ? 16.453 -13.328 -22.734 1 97.5 206 VAL A C 1
ATOM 1619 O O . VAL A 1 206 ? 16.531 -14.555 -22.656 1 97.5 206 VAL A O 1
ATOM 1622 N N . ASP A 1 207 ? 15.648 -12.719 -22 1 98.06 207 ASP A N 1
ATOM 1623 C CA . ASP A 1 207 ? 14.547 -13.344 -21.281 1 98.06 207 ASP A CA 1
ATOM 1624 C C . ASP A 1 207 ? 13.242 -13.227 -22.047 1 98.06 207 ASP A C 1
ATOM 1626 O O . ASP A 1 207 ? 12.688 -12.133 -22.188 1 98.06 207 ASP A O 1
ATOM 1630 N N . LEU A 1 208 ? 12.711 -14.336 -22.547 1 97.38 208 LEU A N 1
ATOM 1631 C CA . LEU A 1 208 ? 11.531 -14.344 -23.406 1 97.38 208 LEU A CA 1
ATOM 1632 C C . LEU A 1 208 ? 10.25 -14.289 -22.578 1 97.38 208 LEU A C 1
ATOM 1634 O O . LEU A 1 208 ? 9.164 -14.078 -23.109 1 97.38 208 LEU A O 1
ATOM 1638 N N . GLY A 1 209 ? 10.422 -14.43 -21.281 1 97.5 209 GLY A N 1
ATOM 1639 C CA . GLY A 1 209 ? 9.258 -14.336 -20.406 1 97.5 209 GLY A CA 1
ATOM 1640 C C . GLY A 1 209 ? 8.539 -15.656 -20.219 1 97.5 209 GLY A C 1
ATOM 1641 O O . GLY A 1 209 ? 9.117 -16.719 -20.453 1 97.5 209 GLY A O 1
ATOM 1642 N N . PRO A 1 210 ? 7.305 -15.633 -19.766 1 98.5 210 PRO A N 1
ATOM 1643 C CA . PRO A 1 210 ? 6.543 -16.844 -19.438 1 98.5 210 PRO A CA 1
ATOM 1644 C C . PRO A 1 210 ? 6.117 -17.625 -20.656 1 98.5 210 PRO A C 1
ATOM 1646 O O . PRO A 1 210 ? 5.742 -17.047 -21.688 1 98.5 210 PRO A O 1
ATOM 1649 N N . VAL A 1 211 ? 6.23 -18.859 -20.609 1 98.81 211 VAL A N 1
ATOM 1650 C CA . VAL A 1 211 ? 5.672 -19.844 -21.531 1 98.81 211 VAL A CA 1
ATOM 1651 C C . VAL A 1 211 ? 4.676 -20.734 -20.781 1 98.81 211 VAL A C 1
ATOM 1653 O O . VAL A 1 211 ? 5.074 -21.688 -20.094 1 98.81 211 VAL A O 1
ATOM 1656 N N . ILE A 1 212 ? 3.459 -20.516 -20.969 1 98.88 212 ILE A N 1
ATOM 1657 C CA . ILE A 1 212 ? 2.402 -21.172 -20.219 1 98.88 212 ILE A CA 1
ATOM 1658 C C . ILE A 1 212 ? 1.896 -22.391 -20.984 1 98.88 212 ILE A C 1
ATOM 1660 O O . ILE A 1 212 ? 1.484 -22.266 -22.141 1 98.88 212 ILE A O 1
ATOM 1664 N N . LEU A 1 213 ? 1.979 -23.5 -20.359 1 98.88 213 LEU A N 1
ATOM 1665 C CA . LEU A 1 213 ? 1.505 -24.781 -20.906 1 98.88 213 LEU A CA 1
ATOM 1666 C C . LEU A 1 213 ? 0.189 -25.188 -20.25 1 98.88 213 LEU A C 1
ATOM 1668 O O . LEU A 1 213 ? 0.05 -25.125 -19.031 1 98.88 213 LEU A O 1
ATOM 1672 N N . SER A 1 214 ? -0.757 -25.578 -21.109 1 98.38 214 SER A N 1
ATOM 1673 C CA . SER A 1 214 ? -2.039 -25.875 -20.469 1 98.38 214 SER A CA 1
ATOM 1674 C C . SER A 1 214 ? -2.859 -26.844 -21.312 1 98.38 214 SER A C 1
ATOM 1676 O O . SER A 1 214 ? -3.072 -26.609 -22.516 1 98.38 214 SER A O 1
ATOM 1678 N N . ASP A 1 215 ? -3.318 -27.938 -20.703 1 98.56 215 ASP A N 1
ATOM 1679 C CA . ASP A 1 215 ? -4.398 -28.688 -21.344 1 98.56 215 ASP A CA 1
ATOM 1680 C C . ASP A 1 215 ? -5.656 -27.828 -21.469 1 98.56 215 ASP A C 1
ATOM 1682 O O . ASP A 1 215 ? -5.832 -26.859 -20.719 1 98.56 215 ASP A O 1
ATOM 1686 N N . TRP A 1 216 ? -6.457 -28.141 -22.438 1 98.31 216 TRP A N 1
ATOM 1687 C CA . TRP A 1 216 ? -7.594 -27.266 -22.734 1 98.31 216 TRP A CA 1
ATOM 1688 C C . TRP A 1 216 ? -8.859 -28.094 -22.953 1 98.31 216 TRP A C 1
ATOM 1690 O O . TRP A 1 216 ? -8.812 -29.156 -23.578 1 98.31 216 TRP A O 1
ATOM 1700 N N . TYR A 1 217 ? -9.914 -27.594 -22.406 1 97.75 217 TYR A N 1
ATOM 1701 C CA . TYR A 1 217 ? -11.219 -28.25 -22.484 1 97.75 217 TYR A CA 1
ATOM 1702 C C . TYR A 1 217 ? -12.227 -27.375 -23.234 1 97.75 217 TYR A C 1
ATOM 1704 O O . TYR A 1 217 ? -12.289 -26.156 -23 1 97.75 217 TYR A O 1
ATOM 1712 N N . HIS A 1 218 ? -12.992 -27.953 -24.094 1 97.44 218 HIS A N 1
ATOM 1713 C CA . HIS A 1 218 ? -14.039 -27.219 -24.797 1 97.44 218 HIS A CA 1
ATOM 1714 C C . HIS A 1 218 ? -15.305 -27.125 -23.969 1 97.44 218 HIS A C 1
ATOM 1716 O O . HIS A 1 218 ? -16.062 -26.156 -24.078 1 97.44 218 HIS A O 1
ATOM 1722 N N . LYS A 1 219 ? -15.492 -28.094 -23.094 1 95.69 219 LYS A N 1
ATOM 1723 C CA . LYS A 1 219 ? -16.594 -28.016 -22.156 1 95.69 219 LYS A CA 1
ATOM 1724 C C . LYS A 1 219 ? -16.328 -26.969 -21.078 1 95.69 219 LYS A C 1
ATOM 1726 O O . LYS A 1 219 ? -15.195 -26.812 -20.625 1 95.69 219 LYS A O 1
ATOM 1731 N N . GLN A 1 220 ? -17.422 -26.359 -20.625 1 95.12 220 GLN A N 1
ATOM 1732 C CA . GLN A 1 220 ? -17.297 -25.375 -19.547 1 95.12 220 GLN A CA 1
ATOM 1733 C C . GLN A 1 220 ? -16.859 -26.062 -18.25 1 95.12 220 GLN A C 1
ATOM 1735 O O . GLN A 1 220 ? -17.266 -27.188 -17.969 1 95.12 220 GLN A O 1
ATOM 1740 N N . TYR A 1 221 ? -16.031 -25.312 -17.5 1 94.62 221 TYR A N 1
ATOM 1741 C CA . TYR A 1 221 ? -15.453 -25.891 -16.297 1 94.62 221 TYR A CA 1
ATOM 1742 C C . TYR A 1 221 ? -16.547 -26.375 -15.352 1 94.62 221 TYR A C 1
ATOM 1744 O O . TYR A 1 221 ? -16.406 -27.453 -14.742 1 94.62 221 TYR A O 1
ATOM 1752 N N . TYR A 1 222 ? -17.578 -25.672 -15.188 1 92.75 222 TYR A N 1
ATOM 1753 C CA . TYR A 1 222 ? -18.641 -26.078 -14.273 1 92.75 222 TYR A CA 1
ATOM 1754 C C . TYR A 1 222 ? -19.344 -27.328 -14.781 1 92.75 222 TYR A C 1
ATOM 1756 O O . TYR A 1 222 ? -19.75 -28.188 -14 1 92.75 222 TYR A O 1
ATOM 1764 N N . ASP A 1 223 ? -19.547 -27.391 -16.078 1 94.62 223 ASP A N 1
ATOM 1765 C CA . ASP A 1 223 ? -20.156 -28.578 -16.672 1 94.62 223 ASP A CA 1
ATOM 1766 C C . ASP A 1 223 ? -19.266 -29.812 -16.453 1 94.62 223 ASP A C 1
ATOM 1768 O O . ASP A 1 223 ? -19.781 -30.922 -16.281 1 94.62 223 ASP A O 1
ATOM 1772 N N . ILE A 1 224 ? -18.016 -29.578 -16.531 1 95.88 224 ILE A N 1
ATOM 1773 C CA . ILE A 1 224 ? -17.078 -30.672 -16.281 1 95.88 224 ILE A CA 1
ATOM 1774 C C . ILE A 1 224 ? -17.203 -31.141 -14.836 1 95.88 224 ILE A C 1
ATOM 1776 O O . ILE A 1 224 ? -17.203 -32.344 -14.562 1 95.88 224 ILE A O 1
ATOM 1780 N N . ILE A 1 225 ? -17.266 -30.234 -13.93 1 94.44 225 ILE A N 1
ATOM 1781 C CA . ILE A 1 225 ? -17.438 -30.578 -12.523 1 94.44 225 ILE A CA 1
ATOM 1782 C C . ILE A 1 225 ? -18.719 -31.391 -12.336 1 94.44 225 ILE A C 1
ATOM 1784 O O . ILE A 1 225 ? -18.719 -32.406 -11.648 1 94.44 225 ILE A O 1
ATOM 1788 N N . LYS A 1 226 ? -19.781 -30.969 -12.969 1 94.19 226 LYS A N 1
ATOM 1789 C CA . LYS A 1 226 ? -21.047 -31.703 -12.891 1 94.19 226 LYS A CA 1
ATOM 1790 C C . LYS A 1 226 ? -20.875 -33.125 -13.422 1 94.19 226 LYS A C 1
ATOM 1792 O O . LYS A 1 226 ? -21.406 -34.094 -12.844 1 94.19 226 LYS A O 1
ATOM 1797 N N . GLU A 1 227 ? -20.141 -33.188 -14.43 1 94.94 227 GLU A N 1
ATOM 1798 C CA . GLU A 1 227 ? -19.938 -34.469 -15.07 1 94.94 227 GLU A CA 1
ATOM 1799 C C . GLU A 1 227 ? -19.141 -35.406 -14.18 1 94.94 227 GLU A C 1
ATOM 1801 O O . GLU A 1 227 ? -19.516 -36.594 -14.008 1 94.94 227 GLU A O 1
ATOM 1806 N N . ILE A 1 228 ? -18.094 -34.969 -13.602 1 94.62 228 ILE A N 1
ATOM 1807 C CA . ILE A 1 228 ? -17.219 -35.844 -12.844 1 94.62 228 ILE A CA 1
ATOM 1808 C C . ILE A 1 228 ? -17.875 -36.219 -11.516 1 94.62 228 ILE A C 1
ATOM 1810 O O . ILE A 1 228 ? -17.516 -37.219 -10.898 1 94.62 228 ILE A O 1
ATOM 1814 N N . LEU A 1 229 ? -18.844 -35.438 -11.102 1 94 229 LEU A N 1
ATOM 1815 C CA . LEU A 1 229 ? -19.5 -35.688 -9.828 1 94 229 LEU A CA 1
ATOM 1816 C C . LEU A 1 229 ? -20.891 -36.281 -10.055 1 94 229 LEU A C 1
ATOM 1818 O O . LEU A 1 229 ? -21.734 -36.25 -9.156 1 94 229 LEU A O 1
ATOM 1822 N N . THR A 1 230 ? -21.078 -36.75 -11.219 1 95.25 230 THR A N 1
ATOM 1823 C CA . THR A 1 230 ? -22.375 -37.344 -11.531 1 95.25 230 THR A CA 1
ATOM 1824 C C . THR A 1 230 ? -22.516 -38.688 -10.859 1 95.25 230 THR A C 1
ATOM 1826 O O . THR A 1 230 ? -21.562 -39.469 -10.797 1 95.25 230 THR A O 1
ATOM 1829 N N . VAL A 1 231 ? -23.734 -38.969 -10.383 1 95.19 231 VAL A N 1
ATOM 1830 C CA . VAL A 1 231 ? -24.047 -40.281 -9.781 1 95.19 231 VAL A CA 1
ATOM 1831 C C . VAL A 1 231 ? -23.844 -41.375 -10.805 1 95.19 231 VAL A C 1
ATOM 1833 O O . VAL A 1 231 ? -24.359 -41.312 -11.922 1 95.19 231 VAL A O 1
ATOM 1836 N N . GLY A 1 232 ? -23.125 -42.312 -10.391 1 95.75 232 GLY A N 1
ATOM 1837 C CA . GLY A 1 232 ? -22.875 -43.469 -11.273 1 95.75 232 GLY A CA 1
ATOM 1838 C C . GLY A 1 232 ? -21.828 -43.188 -12.328 1 95.75 232 GLY A C 1
ATOM 1839 O O . GLY A 1 232 ? -21.5 -44.031 -13.141 1 95.75 232 GLY A O 1
ATOM 1840 N N . GLY A 1 233 ? -21.328 -42 -12.281 1 94.31 233 GLY A N 1
ATOM 1841 C CA . GLY A 1 233 ? -20.312 -41.625 -13.266 1 94.31 233 GLY A CA 1
ATOM 1842 C C . GLY A 1 233 ? -18.969 -42.25 -12.977 1 94.31 233 GLY A C 1
ATOM 1843 O O . GLY A 1 233 ? -18.781 -42.906 -11.961 1 94.31 233 GLY A O 1
ATOM 1844 N N . ASN A 1 234 ? -18 -42.031 -13.867 1 93.31 234 ASN A N 1
ATOM 1845 C CA . ASN A 1 234 ? -16.688 -42.625 -13.711 1 93.31 234 ASN A CA 1
ATOM 1846 C C . ASN A 1 234 ? -15.672 -41.625 -13.164 1 93.31 234 ASN A C 1
ATOM 1848 O O . ASN A 1 234 ? -14.523 -42 -12.883 1 93.31 234 ASN A O 1
ATOM 1852 N N . GLY A 1 235 ? -16.109 -40.406 -13.055 1 93.25 235 GLY A N 1
ATOM 1853 C CA . GLY A 1 235 ? -15.273 -39.375 -12.43 1 93.25 235 GLY A CA 1
ATOM 1854 C C . GLY A 1 235 ? -14.133 -38.938 -13.312 1 93.25 235 GLY A C 1
ATOM 1855 O O . GLY A 1 235 ? -13.18 -38.312 -12.836 1 93.25 235 GLY A O 1
ATOM 1856 N N . LEU A 1 236 ? -14.148 -39.188 -14.656 1 94.75 236 LEU A N 1
ATOM 1857 C CA . LEU A 1 236 ? -13.055 -38.875 -15.57 1 94.75 236 LEU A CA 1
ATOM 1858 C C . LEU A 1 236 ? -13.477 -37.844 -16.594 1 94.75 236 LEU A C 1
ATOM 1860 O O . LEU A 1 236 ? -14.656 -37.719 -16.906 1 94.75 236 LEU A O 1
ATOM 1864 N N . THR A 1 237 ? -12.602 -37.031 -16.938 1 95.5 237 THR A N 1
ATOM 1865 C CA . THR A 1 237 ? -12.766 -36.094 -18.031 1 95.5 237 THR A CA 1
ATOM 1866 C C . THR A 1 237 ? -11.484 -36 -18.859 1 95.5 237 THR A C 1
ATOM 1868 O O . THR A 1 237 ? -10.391 -36.219 -18.344 1 95.5 237 THR A O 1
ATOM 1871 N N . PHE A 1 238 ? -11.602 -35.812 -20.156 1 96.94 238 PHE A N 1
ATOM 1872 C CA . PHE A 1 238 ? -10.484 -35.75 -21.094 1 96.94 238 PHE A CA 1
ATOM 1873 C C . PHE A 1 238 ? -10.352 -34.344 -21.672 1 96.94 238 PHE A C 1
ATOM 1875 O O . PHE A 1 238 ? -11.344 -33.719 -22.078 1 96.94 238 PHE A O 1
ATOM 1882 N N . SER A 1 239 ? -9.164 -33.875 -21.688 1 97.88 239 SER A N 1
ATOM 1883 C CA . SER A 1 239 ? -8.945 -32.594 -22.375 1 97.88 239 SER A CA 1
ATOM 1884 C C . SER A 1 239 ? -9.133 -32.75 -23.875 1 97.88 239 SER A C 1
ATOM 1886 O O . SER A 1 239 ? -8.961 -33.844 -24.422 1 97.88 239 SER A O 1
ATOM 1888 N N . ASP A 1 240 ? -9.516 -31.672 -24.5 1 97.69 240 ASP A N 1
ATOM 1889 C CA . ASP A 1 240 ? -9.766 -31.703 -25.938 1 97.69 240 ASP A CA 1
ATOM 1890 C C . ASP A 1 240 ? -8.516 -31.297 -26.719 1 97.69 240 ASP A C 1
ATOM 1892 O O . ASP A 1 240 ? -8.359 -31.672 -27.891 1 97.69 240 ASP A O 1
ATOM 1896 N N . ASN A 1 241 ? -7.695 -30.547 -26.094 1 97.75 241 ASN A N 1
ATOM 1897 C CA . ASN A 1 241 ? -6.496 -30.016 -26.734 1 97.75 241 ASN A CA 1
ATOM 1898 C C . ASN A 1 241 ? -5.426 -29.656 -25.719 1 97.75 241 ASN A C 1
ATOM 1900 O O . ASN A 1 241 ? -5.617 -29.844 -24.516 1 97.75 241 ASN A O 1
ATOM 1904 N N . ASN A 1 242 ? -4.273 -29.328 -26.094 1 98.44 242 ASN A N 1
ATOM 1905 C CA . ASN A 1 242 ? -3.156 -28.781 -25.328 1 98.44 242 ASN A CA 1
ATOM 1906 C C . ASN A 1 242 ? -2.613 -27.5 -25.969 1 98.44 242 ASN A C 1
ATOM 1908 O O . ASN A 1 242 ? -2.637 -27.344 -27.188 1 98.44 242 ASN A O 1
ATOM 1912 N N . LEU A 1 243 ? -2.285 -26.5 -25.125 1 98.69 243 LEU A N 1
ATOM 1913 C CA . LEU A 1 243 ? -1.979 -25.172 -25.641 1 98.69 243 LEU A CA 1
ATOM 1914 C C . LEU A 1 243 ? -0.635 -24.672 -25.109 1 98.69 243 LEU A C 1
ATOM 1916 O O . LEU A 1 243 ? -0.173 -25.125 -24.062 1 98.69 243 LEU A O 1
ATOM 1920 N N . ILE A 1 244 ? 0.02 -23.812 -25.812 1 98.75 244 ILE A N 1
ATOM 1921 C CA . ILE A 1 244 ? 1.157 -23.016 -25.375 1 98.75 244 ILE A CA 1
ATOM 1922 C C . ILE A 1 244 ? 0.803 -21.531 -25.453 1 98.75 244 ILE A C 1
ATOM 1924 O O . ILE A 1 244 ? 0.482 -21.016 -26.516 1 98.75 244 ILE A O 1
ATOM 1928 N N . ASN A 1 245 ? 0.862 -20.875 -24.328 1 98.56 245 ASN A N 1
ATOM 1929 C CA . ASN A 1 245 ? 0.481 -19.469 -24.172 1 98.56 245 ASN A CA 1
ATOM 1930 C C . ASN A 1 245 ? -0.947 -19.219 -24.656 1 98.56 245 ASN A C 1
ATOM 1932 O O . ASN A 1 245 ? -1.228 -18.203 -25.281 1 98.56 245 ASN A O 1
ATOM 1936 N N . GLY A 1 246 ? -1.797 -20.219 -24.422 1 98 246 GLY A N 1
ATOM 1937 C CA . GLY A 1 246 ? -3.215 -20.094 -24.703 1 98 246 GLY A CA 1
ATOM 1938 C C . GLY A 1 246 ? -3.531 -20.219 -26.188 1 98 246 GLY A C 1
ATOM 1939 O O . GLY A 1 246 ? -4.562 -19.719 -26.656 1 98 246 GLY A O 1
ATOM 1940 N N . LYS A 1 247 ? -2.633 -20.828 -26.938 1 97.44 247 LYS A N 1
ATOM 1941 C CA . LYS A 1 247 ? -2.848 -20.969 -28.375 1 97.44 247 LYS A CA 1
ATOM 1942 C C . LYS A 1 247 ? -2.545 -22.406 -28.828 1 97.44 247 LYS A C 1
ATOM 1944 O O . LYS A 1 247 ? -1.62 -23.031 -28.328 1 97.44 247 LYS A O 1
ATOM 1949 N N . GLY A 1 248 ? -3.273 -22.781 -29.828 1 97.25 248 GLY A N 1
ATOM 1950 C CA . GLY A 1 248 ? -3.072 -24.047 -30.516 1 97.25 248 GLY A CA 1
ATOM 1951 C C . GLY A 1 248 ? -4.062 -24.297 -31.641 1 97.25 248 GLY A C 1
ATOM 1952 O O . GLY A 1 248 ? -5.023 -23.531 -31.797 1 97.25 248 GLY A O 1
ATOM 1953 N N . ASN A 1 249 ? -3.797 -25.281 -32.469 1 97.88 249 ASN A N 1
ATOM 1954 C CA . ASN A 1 249 ? -4.727 -25.688 -33.531 1 97.88 249 ASN A CA 1
ATOM 1955 C C . ASN A 1 249 ? -5.57 -26.891 -33.094 1 97.88 249 ASN A C 1
ATOM 1957 O O . ASN A 1 249 ? -5.094 -27.766 -32.375 1 97.88 249 ASN A O 1
ATOM 1961 N N . PHE A 1 250 ? -6.75 -26.891 -33.5 1 97.25 250 PHE A N 1
ATOM 1962 C CA . PHE A 1 250 ? -7.688 -27.984 -33.281 1 97.25 250 PHE A CA 1
ATOM 1963 C C . PHE A 1 250 ? -8.336 -28.391 -34.594 1 97.25 250 PHE A C 1
ATOM 1965 O O . PHE A 1 250 ? -8.602 -27.547 -35.469 1 97.25 250 PHE A O 1
ATOM 1972 N N . ASN A 1 251 ? -8.516 -29.703 -34.781 1 96.31 251 ASN A N 1
ATOM 1973 C CA . ASN A 1 251 ? -9.219 -30.203 -35.938 1 96.31 251 ASN A CA 1
ATOM 1974 C C . ASN A 1 251 ? -10.734 -30.125 -35.75 1 96.31 251 ASN A C 1
ATOM 1976 O O . ASN A 1 251 ? -11.344 -31.031 -35.188 1 96.31 251 ASN A O 1
ATOM 1980 N N . CYS A 1 252 ? -11.367 -29.219 -36.438 1 95.56 252 CYS A N 1
ATOM 1981 C CA . CYS A 1 252 ? -12.781 -28.922 -36.25 1 95.56 252 CYS A CA 1
ATOM 1982 C C . CYS A 1 252 ? -13.648 -30.062 -36.75 1 95.56 252 CYS A C 1
ATOM 1984 O O . CYS A 1 252 ? -14.828 -30.156 -36.406 1 95.56 252 CYS A O 1
ATOM 1986 N N . SER A 1 253 ? -13.086 -30.891 -37.562 1 94.06 253 SER A N 1
ATOM 1987 C CA . SER A 1 253 ? -13.859 -32 -38.062 1 94.06 253 SER A CA 1
ATOM 1988 C C . SER A 1 253 ? -14.078 -33.062 -37 1 94.06 253 SER A C 1
ATOM 1990 O O . SER A 1 253 ? -14.906 -33.969 -37.156 1 94.06 253 SER A O 1
ATOM 1992 N N . THR A 1 254 ? -13.367 -32.906 -35.906 1 93.31 254 THR A N 1
ATOM 1993 C CA . THR A 1 254 ? -13.438 -33.938 -34.844 1 93.31 254 THR A CA 1
ATOM 1994 C C . THR A 1 254 ? -14.406 -33.5 -33.75 1 93.31 254 THR A C 1
ATOM 1996 O O . THR A 1 254 ? -14.523 -34.188 -32.719 1 93.31 254 THR A O 1
ATOM 1999 N N . VAL A 1 255 ? -15.055 -32.438 -33.938 1 93.38 255 VAL A N 1
ATOM 2000 C CA . VAL A 1 255 ? -16.031 -32 -32.938 1 93.38 255 VAL A CA 1
ATOM 2001 C C . VAL A 1 255 ? -17.141 -33.062 -32.844 1 93.38 255 VAL A C 1
ATOM 2003 O O . VAL A 1 255 ? -17.422 -33.781 -33.781 1 93.38 255 VAL A O 1
ATOM 2006 N N . ALA A 1 256 ? -17.672 -33.188 -31.656 1 89.25 256 ALA A N 1
ATOM 2007 C CA . ALA A 1 256 ? -18.719 -34.188 -31.453 1 89.25 256 ALA A CA 1
ATOM 2008 C C . ALA A 1 256 ? -19.906 -33.938 -32.375 1 89.25 256 ALA A C 1
ATOM 2010 O O . ALA A 1 256 ? -20.203 -32.812 -32.75 1 89.25 256 ALA A O 1
ATOM 2011 N N . ALA A 1 257 ? -20.562 -35.062 -32.688 1 89.56 257 ALA A N 1
ATOM 2012 C CA . ALA A 1 257 ? -21.766 -34.969 -33.5 1 89.56 257 ALA A CA 1
ATOM 2013 C C . ALA A 1 257 ? -22.812 -34.094 -32.812 1 89.56 257 ALA A C 1
ATOM 2015 O O . ALA A 1 257 ? -23.078 -34.25 -31.625 1 89.56 257 ALA A O 1
ATOM 2016 N N . GLY A 1 258 ? -23.312 -33.125 -33.469 1 91.75 258 GLY A N 1
ATOM 2017 C CA . GLY A 1 258 ? -24.359 -32.281 -32.906 1 91.75 258 GLY A CA 1
ATOM 2018 C C . GLY A 1 258 ? -23.797 -31.016 -32.281 1 91.75 258 GLY A C 1
ATOM 2019 O O . GLY A 1 258 ? -24.562 -30.109 -31.922 1 91.75 258 GLY A O 1
ATOM 2020 N N . ASP A 1 259 ? -22.484 -30.953 -32.125 1 94 259 ASP A N 1
ATOM 2021 C CA . ASP A 1 259 ? -21.859 -29.734 -31.609 1 94 259 ASP A CA 1
ATOM 2022 C C . ASP A 1 259 ? -21.781 -28.672 -32.719 1 94 259 ASP A C 1
ATOM 2024 O O . ASP A 1 259 ? -21.031 -28.828 -33.656 1 94 259 ASP A O 1
ATOM 2028 N N . ASN A 1 260 ? -22.578 -27.578 -32.562 1 93.88 260 ASN A N 1
ATOM 2029 C CA . ASN A 1 260 ? -22.641 -26.531 -33.594 1 93.88 260 ASN A CA 1
ATOM 2030 C C . ASN A 1 260 ? -21.844 -25.297 -33.156 1 93.88 260 ASN A C 1
ATOM 2032 O O . ASN A 1 260 ? -22.031 -24.219 -33.719 1 93.88 260 ASN A O 1
ATOM 2036 N N . THR A 1 261 ? -21 -25.5 -32.188 1 96.81 261 THR A N 1
ATOM 2037 C CA . THR A 1 261 ? -20.141 -24.391 -31.75 1 96.81 261 THR A CA 1
ATOM 2038 C C . THR A 1 261 ? -19.234 -23.938 -32.906 1 96.81 261 THR A C 1
ATOM 2040 O O . THR A 1 261 ? -18.703 -24.781 -33.625 1 96.81 261 THR A O 1
ATOM 2043 N N . LYS A 1 262 ? -19.109 -22.625 -33.062 1 97.38 262 LYS A N 1
ATOM 2044 C CA . LYS A 1 262 ? -18.219 -22.109 -34.094 1 97.38 262 LYS A CA 1
ATOM 2045 C C . LYS A 1 262 ? -16.797 -22.609 -33.875 1 97.38 262 LYS A C 1
ATOM 2047 O O . LYS A 1 262 ? -16.25 -22.5 -32.781 1 97.38 262 LYS A O 1
ATOM 2052 N N . CYS A 1 263 ? -16.219 -23.203 -34.844 1 97.81 263 CYS A N 1
ATOM 2053 C CA . CYS A 1 263 ? -14.883 -23.766 -34.844 1 97.81 263 CYS A CA 1
ATOM 2054 C C . CYS A 1 263 ? -14.109 -23.391 -36.094 1 97.81 263 CYS A C 1
ATOM 2056 O O . CYS A 1 263 ? -14.625 -23.547 -37.219 1 97.81 263 CYS A O 1
ATOM 2058 N N . THR A 1 264 ? -12.938 -22.859 -35.938 1 97.88 264 THR A N 1
ATOM 2059 C CA . THR A 1 264 ? -12.086 -22.453 -37.031 1 97.88 264 THR A CA 1
ATOM 2060 C C . THR A 1 264 ? -10.781 -23.234 -37.031 1 97.88 264 THR A C 1
ATOM 2062 O O . THR A 1 264 ? -10.016 -23.172 -36.062 1 97.88 264 THR A O 1
ATOM 2065 N N . ASN A 1 265 ? -10.555 -24 -38.094 1 96.75 265 ASN A N 1
ATOM 2066 C CA . ASN A 1 265 ? -9.273 -24.672 -38.25 1 96.75 265 ASN A CA 1
ATOM 2067 C C . ASN A 1 265 ? -8.117 -23.688 -38.344 1 96.75 265 ASN A C 1
ATOM 2069 O O . ASN A 1 265 ? -8.32 -22.531 -38.719 1 96.75 265 ASN A O 1
ATOM 2073 N N . ASN A 1 266 ? -6.949 -24.125 -37.938 1 97.12 266 ASN A N 1
ATOM 2074 C CA . ASN A 1 266 ? -5.734 -23.328 -38.031 1 97.12 266 ASN A CA 1
ATOM 2075 C C . ASN A 1 266 ? -5.883 -22 -37.312 1 97.12 266 ASN A C 1
ATOM 2077 O O . ASN A 1 266 ? -5.629 -20.938 -37.906 1 97.12 266 ASN A O 1
ATOM 2081 N N . ALA A 1 267 ? -6.367 -22.109 -36.125 1 97.06 267 ALA A N 1
ATOM 2082 C CA . ALA A 1 267 ? -6.578 -20.906 -35.344 1 97.06 267 ALA A CA 1
ATOM 2083 C C . ALA A 1 267 ? -5.281 -20.125 -35.156 1 97.06 267 ALA A C 1
ATOM 2085 O O . ALA A 1 267 ? -5.293 -18.891 -35.125 1 97.06 267 ALA A O 1
ATOM 2086 N N . GLY A 1 268 ? -4.203 -20.797 -35.125 1 95.88 268 GLY A N 1
ATOM 2087 C CA . GLY A 1 268 ? -2.891 -20.203 -34.906 1 95.88 268 GLY A CA 1
ATOM 2088 C C . GLY A 1 268 ? -2.156 -20.766 -33.719 1 95.88 268 GLY A C 1
ATOM 2089 O O . GLY A 1 268 ? -2.783 -21.188 -32.75 1 95.88 268 GLY A O 1
ATOM 2090 N N . ILE A 1 269 ? -0.799 -20.719 -33.781 1 97.38 269 ILE A N 1
ATOM 2091 C CA . ILE A 1 269 ? 0.043 -21.219 -32.688 1 97.38 269 ILE A CA 1
ATOM 2092 C C . ILE A 1 269 ? 0.933 -20.078 -32.188 1 97.38 269 ILE A C 1
ATOM 2094 O O . ILE A 1 269 ? 1.068 -19.047 -32.844 1 97.38 269 ILE A O 1
ATOM 2098 N N . SER A 1 270 ? 1.441 -20.266 -30.969 1 98 270 SER A N 1
ATOM 2099 C CA . SER A 1 270 ? 2.408 -19.312 -30.438 1 98 270 SER A CA 1
ATOM 2100 C C . SER A 1 270 ? 3.699 -19.312 -31.25 1 98 270 SER A C 1
ATOM 2102 O O . SER A 1 270 ? 4.086 -20.344 -31.797 1 98 270 SER A O 1
ATOM 2104 N N . LYS A 1 271 ? 4.266 -18.203 -31.359 1 97.19 271 LYS A N 1
ATOM 2105 C CA . LYS A 1 271 ? 5.527 -18.047 -32.094 1 97.19 271 LYS A CA 1
ATOM 2106 C C . LYS A 1 271 ? 6.551 -17.297 -31.234 1 97.19 271 LYS A C 1
ATOM 2108 O O . LYS A 1 271 ? 6.195 -16.391 -30.469 1 97.19 271 LYS A O 1
ATOM 2113 N N . PHE A 1 272 ? 7.742 -17.734 -31.344 1 97.44 272 PHE A N 1
ATOM 2114 C CA . PHE A 1 272 ? 8.844 -17.125 -30.609 1 97.44 272 PHE A CA 1
ATOM 2115 C C . PHE A 1 272 ? 9.992 -16.766 -31.547 1 97.44 272 PHE A C 1
ATOM 2117 O O . PHE A 1 272 ? 10.281 -17.5 -32.5 1 97.44 272 PHE A O 1
ATOM 2124 N N . LYS A 1 273 ? 10.57 -15.633 -31.266 1 96.19 273 LYS A N 1
ATOM 2125 C CA . LYS A 1 273 ? 11.773 -15.219 -31.984 1 96.19 273 LYS A CA 1
ATOM 2126 C C . LYS A 1 273 ? 13.016 -15.414 -31.125 1 96.19 273 LYS A C 1
ATOM 2128 O O . LYS A 1 273 ? 13.102 -14.883 -30.016 1 96.19 273 LYS A O 1
ATOM 2133 N N . PHE A 1 274 ? 13.898 -16.219 -31.656 1 97.25 274 PHE A N 1
ATOM 2134 C CA . PHE A 1 274 ? 15.195 -16.406 -31.031 1 97.25 274 PHE A CA 1
ATOM 2135 C C . PHE A 1 274 ? 16.281 -15.664 -31.797 1 97.25 274 PHE A C 1
ATOM 2137 O O . PHE A 1 274 ? 16.234 -15.578 -33.031 1 97.25 274 PHE A O 1
ATOM 2144 N N . GLN A 1 275 ? 17.188 -15.117 -31.047 1 96.62 275 GLN A N 1
ATOM 2145 C CA . GLN A 1 275 ? 18.359 -14.508 -31.688 1 96.62 275 GLN A CA 1
ATOM 2146 C C . GLN A 1 275 ? 19.484 -15.523 -31.828 1 96.62 275 GLN A C 1
ATOM 2148 O O . GLN A 1 275 ? 19.922 -16.125 -30.844 1 96.62 275 GLN A O 1
ATOM 2153 N N . THR A 1 276 ? 19.984 -15.617 -33.062 1 97.62 276 THR A N 1
ATOM 2154 C CA . THR A 1 276 ? 21.016 -16.609 -33.375 1 97.62 276 THR A CA 1
ATOM 2155 C C . THR A 1 276 ? 22.25 -16.391 -32.5 1 97.62 276 THR A C 1
ATOM 2157 O O . THR A 1 276 ? 22.734 -15.273 -32.375 1 97.62 276 THR A O 1
ATOM 2160 N N . GLY A 1 277 ? 22.672 -17.406 -31.859 1 97.62 277 GLY A N 1
ATOM 2161 C CA . GLY A 1 277 ? 23.891 -17.375 -31.062 1 97.62 277 GLY A CA 1
ATOM 2162 C C . GLY A 1 277 ? 23.656 -16.953 -29.625 1 97.62 277 GLY A C 1
ATOM 2163 O O . GLY A 1 277 ? 24.547 -17.094 -28.781 1 97.62 277 GLY A O 1
ATOM 2164 N N . LYS A 1 278 ? 22.5 -16.516 -29.328 1 98.06 278 LYS A N 1
ATOM 2165 C CA . LYS A 1 278 ? 22.234 -15.984 -27.984 1 98.06 278 LYS A CA 1
ATOM 2166 C C . LYS A 1 278 ? 21.562 -17.031 -27.109 1 98.06 278 LYS A C 1
ATOM 2168 O O . LYS A 1 278 ? 20.969 -18 -27.609 1 98.06 278 LYS A O 1
ATOM 2173 N N . THR A 1 279 ? 21.734 -16.891 -25.812 1 98.44 279 THR A N 1
ATOM 2174 C CA . THR A 1 279 ? 21.078 -17.719 -24.797 1 98.44 279 THR A CA 1
ATOM 2175 C C . THR A 1 279 ? 19.781 -17.078 -24.328 1 98.44 279 THR A C 1
ATOM 2177 O O . THR A 1 279 ? 19.797 -15.93 -23.859 1 98.44 279 THR A O 1
ATOM 2180 N N . HIS A 1 280 ? 18.703 -17.812 -24.469 1 98.5 280 HIS A N 1
ATOM 2181 C CA . HIS A 1 280 ? 17.391 -17.297 -24.125 1 98.5 280 HIS A CA 1
ATOM 2182 C C . HIS A 1 280 ? 16.859 -17.969 -22.859 1 98.5 280 HIS A C 1
ATOM 2184 O O . HIS A 1 280 ? 16.984 -19.188 -22.688 1 98.5 280 HIS A O 1
ATOM 2190 N N . ARG A 1 281 ? 16.375 -17.203 -21.938 1 98.62 281 ARG A N 1
ATOM 2191 C CA . ARG A 1 281 ? 15.656 -17.734 -20.781 1 98.62 281 ARG A CA 1
ATOM 2192 C C . ARG A 1 281 ? 14.164 -17.875 -21.062 1 98.62 281 ARG A C 1
ATOM 2194 O O . ARG A 1 281 ? 13.547 -16.969 -21.625 1 98.62 281 ARG A O 1
ATOM 2201 N N . LEU A 1 282 ? 13.586 -19.016 -20.844 1 98.69 282 LEU A N 1
ATOM 2202 C CA . LEU A 1 282 ? 12.156 -19.297 -20.891 1 98.69 282 LEU A CA 1
ATOM 2203 C C . LEU A 1 282 ? 11.633 -19.688 -19.5 1 98.69 282 LEU A C 1
ATOM 2205 O O . LEU A 1 282 ? 12.266 -20.469 -18.797 1 98.69 282 LEU A O 1
ATOM 2209 N N . ARG A 1 283 ? 10.555 -19.141 -19.141 1 98.75 283 ARG A N 1
ATOM 2210 C CA . ARG A 1 283 ? 9.922 -19.406 -17.859 1 98.75 283 ARG A CA 1
ATOM 2211 C C . ARG A 1 283 ? 8.672 -20.266 -18.031 1 98.75 283 ARG A C 1
ATOM 2213 O O . ARG A 1 283 ? 7.578 -19.75 -18.25 1 98.75 283 ARG A O 1
ATOM 2220 N N . LEU A 1 284 ? 8.852 -21.531 -17.812 1 98.88 284 LEU A N 1
ATOM 2221 C CA . LEU A 1 284 ? 7.797 -22.5 -18.078 1 98.88 284 LEU A CA 1
ATOM 2222 C C . LEU A 1 284 ? 6.828 -22.594 -16.906 1 98.88 284 LEU A C 1
ATOM 2224 O O . LEU A 1 284 ? 7.254 -22.625 -15.75 1 98.88 284 LEU A O 1
ATOM 2228 N N . ILE A 1 285 ? 5.562 -22.609 -17.219 1 98.94 285 ILE A N 1
ATOM 2229 C CA . ILE A 1 285 ? 4.496 -22.75 -16.234 1 98.94 285 ILE A CA 1
ATOM 2230 C C . ILE A 1 285 ? 3.475 -23.781 -16.719 1 98.94 285 ILE A C 1
ATOM 2232 O O . ILE A 1 285 ? 2.943 -23.656 -17.828 1 98.94 285 ILE A O 1
ATOM 2236 N N . ASN A 1 286 ? 3.209 -24.781 -15.938 1 98.88 286 ASN A N 1
ATOM 2237 C CA . ASN A 1 286 ? 2.045 -25.609 -16.234 1 98.88 286 ASN A CA 1
ATOM 2238 C C . ASN A 1 286 ? 0.802 -25.109 -15.5 1 98.88 286 ASN A C 1
ATOM 2240 O O . ASN A 1 286 ? 0.62 -25.375 -14.312 1 98.88 286 ASN A O 1
ATOM 2244 N N . SER A 1 287 ? -0.013 -24.5 -16.234 1 98.62 287 SER A N 1
ATOM 2245 C CA . SER A 1 287 ? -1.244 -23.953 -15.68 1 98.62 287 SER A CA 1
ATOM 2246 C C . SER A 1 287 ? -2.451 -24.797 -16.062 1 98.62 287 SER A C 1
ATOM 2248 O O . SER A 1 287 ? -3.586 -24.312 -16.047 1 98.62 287 SER A O 1
ATOM 2250 N N . GLY A 1 288 ? -2.23 -26.031 -16.484 1 98.25 288 GLY A N 1
ATOM 2251 C CA . GLY A 1 288 ? -3.314 -26.906 -16.906 1 98.25 288 GLY A CA 1
ATOM 2252 C C . GLY A 1 288 ? -4.191 -27.359 -15.75 1 98.25 288 GLY A C 1
ATOM 2253 O O . GLY A 1 288 ? -3.896 -27.078 -14.586 1 98.25 288 GLY A O 1
ATOM 2254 N N . ALA A 1 289 ? -5.23 -28.062 -16.109 1 97.75 289 ALA A N 1
ATOM 2255 C CA . ALA A 1 289 ? -6.195 -28.516 -15.117 1 97.75 289 ALA A CA 1
ATOM 2256 C C . ALA A 1 289 ? -5.91 -29.953 -14.688 1 97.75 289 ALA A C 1
ATOM 2258 O O . ALA A 1 289 ? -6.289 -30.359 -13.586 1 97.75 289 ALA A O 1
ATOM 2259 N N . GLU A 1 290 ? -5.262 -30.688 -15.539 1 97.5 290 GLU A N 1
ATOM 2260 C CA . GLU A 1 290 ? -5.055 -32.094 -15.18 1 97.5 290 GLU A CA 1
ATOM 2261 C C . GLU A 1 290 ? -3.762 -32.625 -15.789 1 97.5 290 GLU A C 1
ATOM 2263 O O . GLU A 1 290 ? -3.062 -33.438 -15.164 1 97.5 290 GLU A O 1
ATOM 2268 N N . GLY A 1 291 ? -3.346 -32.188 -16.828 1 97.5 291 GLY A N 1
ATOM 2269 C CA . GLY A 1 291 ? -2.332 -32.875 -17.641 1 97.5 291 GLY A CA 1
ATOM 2270 C C . GLY A 1 291 ? -0.916 -32.531 -17.219 1 97.5 291 GLY A C 1
ATOM 2271 O O . GLY A 1 291 ? -0.59 -31.344 -17.016 1 97.5 291 GLY A O 1
ATOM 2272 N N . THR A 1 292 ? -0.1 -33.531 -17.031 1 98.19 292 THR A N 1
ATOM 2273 C CA . THR A 1 292 ? 1.34 -33.375 -16.875 1 98.19 292 THR A CA 1
ATOM 2274 C C . THR A 1 292 ? 2.006 -33.094 -18.219 1 98.19 292 THR A C 1
ATOM 2276 O O . THR A 1 292 ? 1.775 -33.812 -19.188 1 98.19 292 THR A O 1
ATOM 2279 N N . GLN A 1 293 ? 2.83 -32.094 -18.281 1 98.19 293 GLN A N 1
ATOM 2280 C CA . GLN A 1 293 ? 3.42 -31.609 -19.516 1 98.19 293 GLN A CA 1
ATOM 2281 C C . GLN A 1 293 ? 4.855 -32.094 -19.672 1 98.19 293 GLN A C 1
ATOM 2283 O O . GLN A 1 293 ? 5.625 -32.094 -18.703 1 98.19 293 GLN A O 1
ATOM 2288 N N . ARG A 1 294 ? 5.184 -32.531 -20.828 1 98.12 294 ARG A N 1
ATOM 2289 C CA . ARG A 1 294 ? 6.562 -32.812 -21.234 1 98.12 294 ARG A CA 1
ATOM 2290 C C . ARG A 1 294 ? 7.02 -31.828 -22.297 1 98.12 294 ARG A C 1
ATOM 2292 O O . ARG A 1 294 ? 6.629 -31.938 -23.469 1 98.12 294 ARG A O 1
ATOM 2299 N N . PHE A 1 295 ? 7.832 -30.938 -21.922 1 98.44 295 PHE A N 1
ATOM 2300 C CA . PHE A 1 295 ? 8.242 -29.812 -22.75 1 98.44 295 PHE A CA 1
ATOM 2301 C C . PHE A 1 295 ? 9.594 -30.078 -23.406 1 98.44 295 PHE A C 1
ATOM 2303 O O . PHE A 1 295 ? 10.508 -30.594 -22.75 1 98.44 295 PHE A O 1
ATOM 2310 N N . SER A 1 296 ? 9.75 -29.734 -24.641 1 98.69 296 SER A N 1
ATOM 2311 C CA . SER A 1 296 ? 11.016 -29.844 -25.359 1 98.69 296 SER A CA 1
ATOM 2312 C C . SER A 1 296 ? 11.078 -28.844 -26.516 1 98.69 296 SER A C 1
ATOM 2314 O O . SER A 1 296 ? 10.062 -28.281 -26.906 1 98.69 296 SER A O 1
ATOM 2316 N N . ILE A 1 297 ? 12.203 -28.562 -26.938 1 98.81 297 ILE A N 1
ATOM 2317 C CA . ILE A 1 297 ? 12.469 -27.828 -28.172 1 98.81 297 ILE A CA 1
ATOM 2318 C C . ILE A 1 297 ? 13.336 -28.688 -29.094 1 98.81 297 ILE A C 1
ATOM 2320 O O . ILE A 1 297 ? 14.422 -29.125 -28.719 1 98.81 297 ILE A O 1
ATOM 2324 N N . ASP A 1 298 ? 12.781 -28.844 -30.344 1 98.56 298 ASP A N 1
ATOM 2325 C CA . ASP A 1 298 ? 13.484 -29.688 -31.297 1 98.56 298 ASP A CA 1
ATOM 2326 C C . ASP A 1 298 ? 14.93 -29.234 -31.484 1 98.56 298 ASP A C 1
ATOM 2328 O O . ASP A 1 298 ? 15.195 -28.047 -31.688 1 98.56 298 ASP A O 1
ATOM 2332 N N . GLY A 1 299 ? 15.828 -30.219 -31.344 1 97.88 299 GLY A N 1
ATOM 2333 C CA . GLY A 1 299 ? 17.219 -29.969 -31.672 1 97.88 299 GLY A CA 1
ATOM 2334 C C . GLY A 1 299 ? 17.969 -29.188 -30.609 1 97.88 299 GLY A C 1
ATOM 2335 O O . GLY A 1 299 ? 19.172 -28.953 -30.734 1 97.88 299 GLY A O 1
ATOM 2336 N N . HIS A 1 300 ? 17.344 -28.766 -29.578 1 98.56 300 HIS A N 1
ATOM 2337 C CA . HIS A 1 300 ? 17.984 -27.922 -28.594 1 98.56 300 HIS A CA 1
ATOM 2338 C C . HIS A 1 300 ? 18.094 -28.625 -27.234 1 98.56 300 HIS A C 1
ATOM 2340 O O . HIS A 1 300 ? 17.156 -29.344 -26.844 1 98.56 300 HIS A O 1
ATOM 2346 N N . THR A 1 301 ? 19.188 -28.484 -26.578 1 97.81 301 THR A N 1
ATOM 2347 C CA . THR A 1 301 ? 19.344 -28.844 -25.188 1 97.81 301 THR A CA 1
ATOM 2348 C C . THR A 1 301 ? 18.781 -27.75 -24.266 1 97.81 301 THR A C 1
ATOM 2350 O O . THR A 1 301 ? 19 -26.562 -24.516 1 97.81 301 THR A O 1
ATOM 2353 N N . LEU A 1 302 ? 18.062 -28.172 -23.266 1 98.31 302 LEU A N 1
ATOM 2354 C CA . LEU A 1 302 ? 17.531 -27.266 -22.266 1 98.31 302 LEU A CA 1
ATOM 2355 C C . LEU A 1 302 ? 18.406 -27.281 -21 1 98.31 302 LEU A C 1
ATOM 2357 O O . LEU A 1 302 ? 18.75 -28.344 -20.5 1 98.31 302 LEU A O 1
ATOM 2361 N N . THR A 1 303 ? 18.797 -26.156 -20.516 1 98.25 303 THR A N 1
ATOM 2362 C CA . THR A 1 303 ? 19.469 -26.062 -19.234 1 98.25 303 THR A CA 1
ATOM 2363 C C . THR A 1 303 ? 18.531 -25.547 -18.156 1 98.25 303 THR A C 1
ATOM 2365 O O . THR A 1 303 ? 18.109 -24.391 -18.172 1 98.25 303 THR A O 1
ATOM 2368 N N . VAL A 1 304 ? 18.188 -26.406 -17.203 1 98 304 VAL A N 1
ATOM 2369 C CA . VAL A 1 304 ? 17.312 -26.031 -16.109 1 98 304 VAL A CA 1
ATOM 2370 C C . VAL A 1 304 ? 18.078 -25.203 -15.078 1 98 304 VAL A C 1
ATOM 2372 O O . VAL A 1 304 ? 19.172 -25.594 -14.656 1 98 304 VAL A O 1
ATOM 2375 N N . ILE A 1 305 ? 17.453 -24.031 -14.672 1 98 305 ILE A N 1
ATOM 2376 C CA . ILE A 1 305 ? 18.203 -23.172 -13.766 1 98 305 ILE A CA 1
ATOM 2377 C C . ILE A 1 305 ? 17.359 -22.859 -12.531 1 98 305 ILE A C 1
ATOM 2379 O O . ILE A 1 305 ? 17.859 -22.297 -11.555 1 98 305 ILE A O 1
ATOM 2383 N N . ALA A 1 306 ? 16.109 -23.219 -12.516 1 97.44 306 ALA A N 1
ATOM 2384 C CA . ALA A 1 306 ? 15.273 -22.969 -11.352 1 97.44 306 ALA A CA 1
ATOM 2385 C C . ALA A 1 306 ? 13.992 -23.797 -11.398 1 97.44 306 ALA A C 1
ATOM 2387 O O . ALA A 1 306 ? 13.484 -24.094 -12.484 1 97.44 306 ALA A O 1
ATOM 2388 N N . ASN A 1 307 ? 13.469 -24.156 -10.219 1 97.19 307 ASN A N 1
ATOM 2389 C CA . ASN A 1 307 ? 12.172 -24.797 -10.016 1 97.19 307 ASN A CA 1
ATOM 2390 C C . ASN A 1 307 ? 11.375 -24.109 -8.914 1 97.19 307 ASN A C 1
ATOM 2392 O O . ASN A 1 307 ? 11.797 -24.094 -7.754 1 97.19 307 ASN A O 1
ATOM 2396 N N . ASP A 1 308 ? 10.172 -23.609 -9.188 1 97.56 308 ASP A N 1
ATOM 2397 C CA . ASP A 1 308 ? 9.234 -23.094 -8.195 1 97.56 308 ASP A CA 1
ATOM 2398 C C . ASP A 1 308 ? 9.906 -22.094 -7.258 1 97.56 308 ASP A C 1
ATOM 2400 O O . ASP A 1 308 ? 9.883 -22.266 -6.035 1 97.56 308 ASP A O 1
ATOM 2404 N N . PHE A 1 309 ? 10.562 -21.094 -7.73 1 97.12 309 PHE A N 1
ATOM 2405 C CA . PHE A 1 309 ? 11.188 -19.969 -7.027 1 97.12 309 PHE A CA 1
ATOM 2406 C C . PHE A 1 309 ? 12.578 -20.359 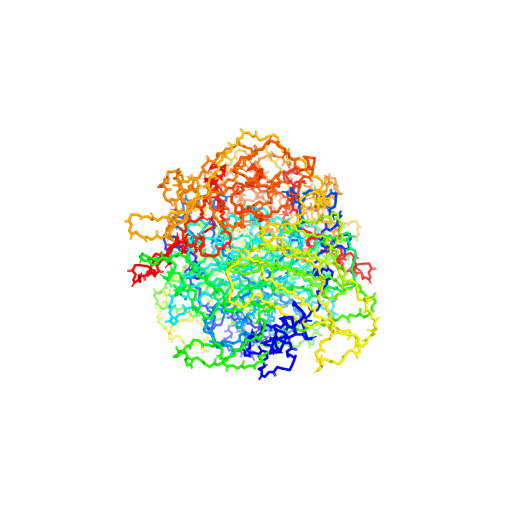-6.535 1 97.12 309 PHE A C 1
ATOM 2408 O O . PHE A 1 309 ? 13.297 -19.531 -5.98 1 97.12 309 PHE A O 1
ATOM 2415 N N . VAL A 1 310 ? 13 -21.609 -6.762 1 97.12 310 VAL A N 1
ATOM 2416 C CA . VAL A 1 310 ? 14.266 -22.078 -6.199 1 97.12 310 VAL A CA 1
ATOM 2417 C C . VAL A 1 310 ? 15.289 -22.266 -7.316 1 97.12 310 VAL A C 1
ATOM 2419 O O . VAL A 1 310 ? 15.133 -23.141 -8.172 1 97.12 310 VAL A O 1
ATOM 2422 N N . GLU A 1 311 ? 16.312 -21.469 -7.316 1 97 311 GLU A N 1
ATOM 2423 C CA . GLU A 1 311 ? 17.406 -21.688 -8.258 1 97 311 GLU A CA 1
ATOM 2424 C C . GLU A 1 311 ? 18.156 -22.984 -7.945 1 97 311 GLU A C 1
ATOM 2426 O O . GLU A 1 311 ? 18.359 -23.328 -6.777 1 97 311 GLU A O 1
ATOM 2431 N N . VAL A 1 312 ? 18.547 -23.641 -8.977 1 96.62 312 VAL A N 1
ATOM 2432 C CA . VAL A 1 312 ? 19.25 -24.906 -8.82 1 96.62 312 VAL A CA 1
ATOM 2433 C C . VAL A 1 312 ? 20.578 -24.859 -9.586 1 96.62 312 VAL A C 1
ATOM 2435 O O . VAL A 1 312 ? 20.781 -23.984 -10.438 1 96.62 312 VAL A O 1
ATOM 2438 N N . GLU A 1 313 ? 21.5 -25.766 -9.156 1 96.5 313 GLU A N 1
ATOM 2439 C CA . GLU A 1 313 ? 22.656 -25.969 -10.023 1 96.5 313 GLU A CA 1
ATOM 2440 C C . GLU A 1 313 ? 22.219 -26.375 -11.422 1 96.5 313 GLU A C 1
ATOM 2442 O O . GLU A 1 313 ? 21.5 -27.359 -11.594 1 96.5 313 GLU A O 1
ATOM 2447 N N . PRO A 1 314 ? 22.672 -25.578 -12.391 1 97.12 314 PRO A N 1
ATOM 2448 C CA . PRO A 1 314 ? 22.172 -25.859 -13.75 1 97.12 314 PRO A CA 1
ATOM 2449 C C . PRO A 1 314 ? 22.469 -27.281 -14.195 1 97.12 314 PRO A C 1
ATOM 2451 O O . PRO A 1 314 ? 23.531 -27.828 -13.891 1 97.12 314 PRO A O 1
ATOM 2454 N N . TYR A 1 315 ? 21.594 -27.875 -14.859 1 96.5 315 TYR A N 1
ATOM 2455 C CA . TYR A 1 315 ? 21.812 -29.172 -15.492 1 96.5 315 TYR A CA 1
ATOM 2456 C C . TYR A 1 315 ? 21.094 -29.25 -16.844 1 96.5 315 TYR A C 1
ATOM 2458 O O . TYR A 1 315 ? 20.078 -28.578 -17.047 1 96.5 315 TYR A O 1
ATOM 2466 N N . ASP A 1 316 ? 21.562 -30.062 -17.703 1 96.81 316 ASP A N 1
ATOM 2467 C CA . ASP A 1 316 ? 21.062 -30.172 -19.062 1 96.81 316 ASP A CA 1
ATOM 2468 C C . ASP A 1 316 ? 20.047 -31.312 -19.172 1 96.81 316 ASP A C 1
ATOM 2470 O O . ASP A 1 316 ? 20.172 -32.344 -18.5 1 96.81 316 ASP A O 1
ATOM 2474 N N . THR A 1 317 ? 19.078 -31.094 -19.969 1 96.88 317 THR A N 1
ATOM 2475 C CA . THR A 1 317 ? 18.094 -32.125 -20.297 1 96.88 317 THR A CA 1
ATOM 2476 C C . THR A 1 317 ? 17.469 -31.844 -21.672 1 96.88 317 THR A C 1
ATOM 2478 O O . THR A 1 317 ? 17.688 -30.781 -22.25 1 96.88 317 THR A O 1
ATOM 2481 N N . LYS A 1 318 ? 16.812 -32.844 -22.203 1 97.06 318 LYS A N 1
ATOM 2482 C CA . LYS A 1 318 ? 16.109 -32.688 -23.469 1 97.06 318 LYS A CA 1
ATOM 2483 C C . LYS A 1 318 ? 14.625 -32.406 -23.234 1 97.06 318 LYS A C 1
ATOM 2485 O O . LYS A 1 318 ? 13.961 -31.828 -24.094 1 97.06 318 LYS A O 1
ATOM 2490 N N . VAL A 1 319 ? 14.172 -32.938 -22.094 1 97 319 VAL A N 1
ATOM 2491 C CA . VAL A 1 319 ? 12.75 -32.812 -21.781 1 97 319 VAL A CA 1
ATOM 2492 C C . VAL A 1 319 ? 12.57 -32.375 -20.328 1 97 319 VAL A C 1
ATOM 2494 O O . VAL A 1 319 ? 13.281 -32.812 -19.438 1 97 319 VAL A O 1
ATOM 2497 N N . VAL A 1 320 ? 11.758 -31.406 -20.125 1 97.56 320 VAL A N 1
ATOM 2498 C CA . VAL A 1 320 ? 11.336 -30.984 -18.797 1 97.56 320 VAL A CA 1
ATOM 2499 C C . VAL A 1 320 ? 9.914 -31.453 -18.531 1 97.56 320 VAL A C 1
ATOM 2501 O O . VAL A 1 320 ? 9.008 -31.188 -19.328 1 97.56 320 VAL A O 1
ATOM 2504 N N . THR A 1 321 ? 9.68 -32.188 -17.469 1 97.56 321 THR A N 1
ATOM 2505 C CA . THR A 1 321 ? 8.352 -32.656 -17.078 1 97.56 321 THR A CA 1
ATOM 2506 C C . THR A 1 321 ? 7.773 -31.734 -15.992 1 97.56 321 THR A C 1
ATOM 2508 O O . THR A 1 321 ? 8.398 -31.531 -14.953 1 97.56 321 THR A O 1
ATOM 2511 N N . LEU A 1 322 ? 6.613 -31.219 -16.25 1 98.19 322 LEU A N 1
ATOM 2512 C CA . LEU A 1 322 ? 5.965 -30.312 -15.305 1 98.19 322 LEU A CA 1
ATOM 2513 C C . LEU A 1 322 ? 4.57 -30.812 -14.938 1 98.19 322 LEU A C 1
ATOM 2515 O O . LEU A 1 322 ? 3.703 -30.922 -15.805 1 98.19 322 LEU A O 1
ATOM 2519 N N . GLY A 1 323 ? 4.379 -31.141 -13.641 1 98.12 323 GLY A N 1
ATOM 2520 C CA . GLY A 1 323 ? 3.02 -31.297 -13.148 1 98.12 323 GLY A CA 1
ATOM 2521 C C . GLY A 1 323 ? 2.26 -30 -13.062 1 98.12 323 GLY A C 1
ATOM 2522 O O . GLY A 1 323 ? 2.852 -28.922 -13.172 1 98.12 323 GLY A O 1
ATOM 2523 N N . ILE A 1 324 ? 0.952 -30.109 -12.844 1 98.25 324 ILE A N 1
ATOM 2524 C CA . ILE A 1 324 ? 0.125 -28.906 -12.742 1 98.25 324 ILE A CA 1
ATOM 2525 C C . ILE A 1 324 ? 0.599 -28.047 -11.57 1 98.25 324 ILE A C 1
ATOM 2527 O O . ILE A 1 324 ? 0.804 -28.562 -10.461 1 98.25 324 ILE A O 1
ATOM 2531 N N . GLY A 1 325 ? 0.793 -26.719 -11.867 1 98.44 325 GLY A N 1
ATOM 2532 C CA . GLY A 1 325 ? 1.215 -25.766 -10.844 1 98.44 325 GLY A CA 1
ATOM 2533 C C . GLY A 1 325 ? 2.721 -25.594 -10.781 1 98.44 325 GLY A C 1
ATOM 2534 O O . GLY A 1 325 ? 3.213 -24.641 -10.188 1 98.44 325 GLY A O 1
ATOM 2535 N N . GLN A 1 326 ? 3.467 -26.484 -11.414 1 98.75 326 GLN A N 1
ATOM 2536 C CA . GLN A 1 326 ? 4.922 -26.422 -11.344 1 98.75 326 GLN A CA 1
ATOM 2537 C C . GLN A 1 326 ? 5.477 -25.438 -12.359 1 98.75 326 GLN A C 1
ATOM 2539 O O . GLN A 1 326 ? 4.859 -25.188 -13.391 1 98.75 326 GLN A O 1
ATOM 2544 N N . ARG A 1 327 ? 6.57 -24.844 -12.008 1 98.81 327 ARG A N 1
ATOM 2545 C CA . ARG A 1 327 ? 7.305 -23.922 -12.875 1 98.81 327 ARG A CA 1
ATOM 2546 C C . ARG A 1 327 ? 8.773 -24.328 -12.969 1 98.81 327 ARG A C 1
ATOM 2548 O O . ARG A 1 327 ? 9.359 -24.812 -12 1 98.81 327 ARG A O 1
ATOM 2555 N N . THR A 1 328 ? 9.312 -24.141 -14.109 1 98.5 328 THR A N 1
ATOM 2556 C CA . THR A 1 328 ? 10.734 -24.359 -14.352 1 98.5 328 THR A CA 1
ATOM 2557 C C . THR A 1 328 ? 11.305 -23.297 -15.289 1 98.5 328 THR A C 1
ATOM 2559 O O . THR A 1 328 ? 10.727 -23.016 -16.344 1 98.5 328 THR A O 1
ATOM 2562 N N . ASP A 1 329 ? 12.391 -22.703 -14.844 1 98.5 329 ASP A N 1
ATOM 2563 C CA . ASP A 1 329 ? 13.125 -21.812 -15.742 1 98.5 329 ASP A CA 1
ATOM 2564 C C . ASP A 1 329 ? 14.242 -22.562 -16.469 1 98.5 329 ASP A C 1
ATOM 2566 O O . ASP A 1 329 ? 14.984 -23.328 -15.852 1 98.5 329 ASP A O 1
ATOM 2570 N N . ILE A 1 330 ? 14.328 -22.25 -17.781 1 98.75 330 ILE A N 1
ATOM 2571 C CA . ILE A 1 330 ? 15.352 -22.922 -18.562 1 98.75 330 ILE A CA 1
ATOM 2572 C C . ILE A 1 330 ? 16.109 -21.906 -19.422 1 98.75 330 ILE A C 1
ATOM 2574 O O . ILE A 1 330 ? 15.594 -20.812 -19.703 1 98.75 330 ILE A O 1
ATOM 2578 N N . LEU A 1 331 ? 17.312 -22.25 -19.766 1 98.69 331 LEU A N 1
ATOM 2579 C CA . LEU A 1 331 ? 18.109 -21.547 -20.75 1 98.69 331 LEU A CA 1
ATOM 2580 C C . LEU A 1 331 ? 18.234 -22.375 -22.031 1 98.69 331 LEU A C 1
ATOM 2582 O O . LEU A 1 331 ? 18.406 -23.594 -21.969 1 98.69 331 LEU A O 1
ATOM 2586 N N . VAL A 1 332 ? 18.078 -21.703 -23.156 1 98.75 332 VAL A N 1
ATOM 2587 C CA . VAL A 1 332 ? 18.234 -22.328 -24.453 1 98.75 332 VAL A CA 1
ATOM 2588 C C . VAL A 1 332 ? 19.156 -21.484 -25.328 1 98.75 332 VAL A C 1
ATOM 2590 O O . VAL A 1 332 ? 18.875 -20.312 -25.562 1 98.75 332 VAL A O 1
ATOM 2593 N N . LYS A 1 333 ? 20.125 -22.094 -25.781 1 98.25 333 LYS A N 1
ATOM 2594 C CA . LYS A 1 333 ? 21.016 -21.391 -26.719 1 98.25 333 LYS A CA 1
ATOM 2595 C C . LYS A 1 333 ? 20.562 -21.625 -28.156 1 98.25 333 LYS A C 1
ATOM 2597 O O . LYS A 1 333 ? 20.312 -22.75 -28.562 1 98.25 333 LYS A O 1
ATOM 2602 N N . ALA A 1 334 ? 20.438 -20.547 -28.891 1 97.94 334 ALA A N 1
ATOM 2603 C CA . ALA A 1 334 ? 20.078 -20.625 -30.312 1 97.94 334 ALA A CA 1
ATOM 2604 C C . ALA A 1 334 ? 21.312 -20.938 -31.172 1 97.94 334 ALA A C 1
ATOM 2606 O O . ALA A 1 334 ? 21.766 -20.094 -31.953 1 97.94 334 ALA A O 1
ATOM 2607 N N . ASN A 1 335 ? 21.688 -22.125 -31.125 1 96.75 335 ASN A N 1
ATOM 2608 C CA . ASN A 1 335 ? 22.938 -22.469 -31.797 1 96.75 335 ASN A CA 1
ATOM 2609 C C . ASN A 1 335 ? 22.781 -23.688 -32.688 1 96.75 335 ASN A C 1
ATOM 2611 O O . ASN A 1 335 ? 23.766 -24.328 -33.062 1 96.75 335 ASN A O 1
ATOM 2615 N N . VAL A 1 336 ? 21.5 -24 -32.906 1 95.62 336 VAL A N 1
ATOM 2616 C CA . VAL A 1 336 ? 21.203 -25.109 -33.781 1 95.62 336 VAL A CA 1
ATOM 2617 C C . VAL A 1 336 ? 20.875 -24.578 -35.188 1 95.62 336 VAL A C 1
ATOM 2619 O O . VAL A 1 336 ? 20.078 -23.656 -35.344 1 95.62 336 VAL A O 1
ATOM 2622 N N . GLY A 1 337 ? 21.594 -24.984 -36.188 1 94.38 337 GLY A N 1
ATOM 2623 C CA . GLY A 1 337 ? 21.375 -24.516 -37.531 1 94.38 337 GLY A CA 1
ATOM 2624 C C . GLY A 1 337 ? 21.969 -23.156 -37.812 1 94.38 337 GLY A C 1
ATOM 2625 O O . GLY A 1 337 ? 23.078 -22.844 -37.344 1 94.38 337 GLY A O 1
ATOM 2626 N N . ASN A 1 338 ? 21.234 -22.375 -38.688 1 96.19 338 ASN A N 1
ATOM 2627 C CA . ASN A 1 338 ? 21.672 -21.016 -39.031 1 96.19 338 ASN A CA 1
ATOM 2628 C C . ASN A 1 338 ? 20.562 -20 -38.781 1 96.19 338 ASN A C 1
ATOM 2630 O O . ASN A 1 338 ? 19.531 -20.312 -38.188 1 96.19 338 ASN A O 1
ATOM 2634 N N . SER A 1 339 ? 20.781 -18.75 -39.156 1 97.25 339 SER A N 1
ATOM 2635 C CA . SER A 1 339 ? 19.891 -17.641 -38.844 1 97.25 339 SER A CA 1
ATOM 2636 C C . SER A 1 339 ? 18.547 -17.812 -39.531 1 97.25 339 SER A C 1
ATOM 2638 O O . SER A 1 339 ? 17.562 -17.141 -39.156 1 97.25 339 SER A O 1
ATOM 2640 N N . LYS A 1 340 ? 18.375 -18.672 -40.5 1 97.56 340 LYS A N 1
ATOM 2641 C CA . LYS A 1 340 ? 17.125 -18.891 -41.219 1 97.56 340 LYS A CA 1
ATOM 2642 C C . LYS A 1 340 ? 16.375 -20.094 -40.688 1 97.56 340 LYS A C 1
ATOM 2644 O O . LYS A 1 340 ? 15.32 -20.469 -41.219 1 97.56 340 LYS A O 1
ATOM 2649 N N . SER A 1 341 ? 16.922 -20.719 -39.656 1 98 341 SER A N 1
ATOM 2650 C CA . SER A 1 341 ? 16.359 -21.969 -39.156 1 98 341 SER A CA 1
ATOM 2651 C C . SER A 1 341 ? 15.109 -21.703 -38.312 1 98 341 SER A C 1
ATOM 2653 O O . SER A 1 341 ? 14.938 -20.609 -37.75 1 98 341 SER A O 1
ATOM 2655 N N . ALA A 1 342 ? 14.281 -22.625 -38.25 1 98.06 342 ALA A N 1
ATOM 2656 C CA . ALA A 1 342 ? 13.086 -22.672 -37.438 1 98.06 342 ALA A CA 1
ATOM 2657 C C . ALA A 1 342 ? 12.898 -24.047 -36.781 1 98.06 342 ALA A C 1
ATOM 2659 O O . ALA A 1 342 ? 13.305 -25.062 -37.344 1 98.06 342 ALA A O 1
ATOM 2660 N N . PHE A 1 343 ? 12.352 -24.031 -35.594 1 98.56 343 PHE A N 1
ATOM 2661 C CA . PHE A 1 343 ? 12.211 -25.281 -34.812 1 98.56 343 PHE A CA 1
ATOM 2662 C C . PHE A 1 343 ? 10.852 -25.328 -34.125 1 98.56 343 PHE A C 1
ATOM 2664 O O . PHE A 1 343 ? 10.273 -24.297 -33.781 1 98.56 343 PHE A O 1
ATOM 2671 N N . TRP A 1 344 ? 10.375 -26.516 -33.906 1 98.44 344 TRP A N 1
ATOM 2672 C CA . TRP A 1 344 ? 9.164 -26.719 -33.125 1 98.44 344 TRP A CA 1
ATOM 2673 C C . TRP A 1 344 ? 9.469 -26.703 -31.641 1 98.44 344 TRP A C 1
ATOM 2675 O O . TRP A 1 344 ? 10.445 -27.328 -31.203 1 98.44 344 TRP A O 1
ATOM 2685 N N . MET A 1 345 ? 8.797 -25.938 -30.938 1 98.56 345 MET A N 1
ATOM 2686 C CA . MET A 1 345 ? 8.609 -26.094 -29.5 1 98.56 345 MET A CA 1
ATOM 2687 C C . MET A 1 345 ? 7.441 -27.031 -29.203 1 98.56 345 MET A C 1
ATOM 2689 O O . MET A 1 345 ? 6.375 -26.906 -29.812 1 98.56 345 MET A O 1
ATOM 2693 N N . ARG A 1 346 ? 7.621 -27.984 -28.281 1 98.31 346 ARG A N 1
ATOM 2694 C CA . ARG A 1 346 ? 6.586 -28.984 -28.031 1 98.31 346 ARG A CA 1
ATOM 2695 C C . ARG A 1 346 ? 6.25 -29.062 -26.547 1 98.31 346 ARG A C 1
ATOM 2697 O O . ARG A 1 346 ? 7.137 -28.953 -25.688 1 98.31 346 ARG A O 1
ATOM 2704 N N . SER A 1 347 ? 5.062 -29.203 -26.234 1 98.31 347 SER A N 1
ATOM 2705 C CA . SER A 1 347 ? 4.555 -29.625 -24.938 1 98.31 347 SER A CA 1
ATOM 2706 C C . SER A 1 347 ? 3.537 -30.75 -25.094 1 98.31 347 SER A C 1
ATOM 2708 O O . SER A 1 347 ? 2.391 -30.516 -25.469 1 98.31 347 SER A O 1
ATOM 2710 N N . ASN A 1 348 ? 3.941 -31.938 -24.719 1 97.44 348 ASN A N 1
ATOM 2711 C CA . ASN A 1 348 ? 3.078 -33.094 -24.875 1 97.44 348 ASN A CA 1
ATOM 2712 C C . ASN A 1 348 ? 2.576 -33.594 -23.516 1 97.44 348 ASN A C 1
ATOM 2714 O O . ASN A 1 348 ? 3.355 -33.719 -22.578 1 97.44 348 ASN A O 1
ATOM 2718 N N . LEU A 1 349 ? 1.31 -33.812 -23.484 1 98.06 349 LEU A N 1
ATOM 2719 C CA . LEU A 1 349 ? 0.791 -34.469 -22.266 1 98.06 349 LEU A CA 1
ATOM 2720 C C . LEU A 1 349 ? 1.276 -35.906 -22.156 1 98.06 349 LEU A C 1
ATOM 2722 O O . LEU A 1 349 ? 1.341 -36.625 -23.156 1 98.06 349 LEU A O 1
ATOM 2726 N N . THR A 1 350 ? 1.632 -36.281 -20.984 1 96.19 350 THR A N 1
ATOM 2727 C CA . THR A 1 350 ? 2.076 -37.625 -20.734 1 96.19 350 THR A CA 1
ATOM 2728 C C . THR A 1 350 ? 0.938 -38.625 -20.953 1 96.19 350 THR A C 1
ATOM 2730 O O . THR A 1 350 ? -0.234 -38.25 -20.953 1 96.19 350 THR A O 1
ATOM 2733 N N . SER A 1 351 ? 1.31 -39.906 -21.047 1 93.94 351 SER A N 1
ATOM 2734 C CA . SER A 1 351 ? 0.328 -40.969 -21.297 1 93.94 351 SER A CA 1
ATOM 2735 C C . SER A 1 351 ? -0.477 -41.25 -20.031 1 93.94 351 SER A C 1
ATOM 2737 O O . SER A 1 351 ? -1.539 -41.875 -20.094 1 93.94 351 SER A O 1
ATOM 2739 N N . CYS A 1 352 ? -0.006 -40.812 -18.938 1 91.62 352 CYS A N 1
ATOM 2740 C CA . CYS A 1 352 ? -0.747 -41.031 -17.703 1 91.62 352 CYS A CA 1
ATOM 2741 C C . CYS A 1 352 ? -1.75 -39.906 -17.469 1 91.62 352 CYS A C 1
ATOM 2743 O O . CYS A 1 352 ? -2.41 -39.875 -16.422 1 91.62 352 CYS A O 1
ATOM 2745 N N . SER A 1 353 ? -1.839 -38.969 -18.375 1 93.31 353 SER A N 1
ATOM 2746 C CA . SER A 1 353 ? -2.861 -37.938 -18.359 1 93.31 353 SER A CA 1
ATOM 2747 C C . SER A 1 353 ? -3.984 -38.25 -19.344 1 93.31 353 SER A C 1
ATOM 2749 O O . SER A 1 353 ? -3.787 -39 -20.297 1 93.31 353 SER A O 1
ATOM 2751 N N . LEU A 1 354 ? -5.137 -37.75 -19.094 1 94.56 354 LEU A N 1
ATOM 2752 C CA . LEU A 1 354 ? -6.297 -38 -19.938 1 94.56 354 LEU A CA 1
ATOM 2753 C C . LEU A 1 354 ? -6.457 -36.938 -21 1 94.56 354 LEU A C 1
ATOM 2755 O O . LEU A 1 354 ? -6.781 -35.781 -20.672 1 94.56 354 LEU A O 1
ATOM 2759 N N . ALA A 1 355 ? -6.234 -37.312 -22.234 1 96.56 355 ALA A N 1
ATOM 2760 C CA . ALA A 1 355 ? -6.316 -36.312 -23.297 1 96.56 355 ALA A CA 1
ATOM 2761 C C . ALA A 1 355 ? -6.773 -36.938 -24.609 1 96.56 355 ALA A C 1
ATOM 2763 O O . ALA A 1 355 ? -6.375 -38.062 -24.938 1 96.56 355 ALA A O 1
ATOM 2764 N N . ASN A 1 356 ? -7.664 -36.25 -25.312 1 95.75 356 ASN A N 1
ATOM 2765 C CA . ASN A 1 356 ? -8.031 -36.656 -26.672 1 95.75 356 ASN A CA 1
ATOM 2766 C C . ASN A 1 356 ? -6.953 -36.25 -27.672 1 95.75 356 ASN A C 1
ATOM 2768 O O . ASN A 1 356 ? -6.652 -37.031 -28.594 1 95.75 356 ASN A O 1
ATOM 2772 N N . GLN A 1 357 ? -6.473 -35.156 -27.531 1 95.31 357 GLN A N 1
ATOM 2773 C CA . GLN A 1 357 ? -5.367 -34.625 -28.328 1 95.31 357 GLN A CA 1
ATOM 2774 C C . GLN A 1 357 ? -4.281 -34.031 -27.438 1 95.31 357 GLN A C 1
ATOM 2776 O O . GLN A 1 357 ? -4.398 -32.906 -26.953 1 95.31 357 GLN A O 1
ATOM 2781 N N . PRO A 1 358 ? -3.189 -34.781 -27.141 1 97.06 358 PRO A N 1
ATOM 2782 C CA . PRO A 1 358 ? -2.232 -34.406 -26.078 1 97.06 358 PRO A CA 1
ATOM 2783 C C . PRO A 1 358 ? -1.116 -33.5 -26.578 1 97.06 358 PRO A C 1
ATOM 2785 O O . PRO A 1 358 ? -0.291 -33.031 -25.797 1 97.06 358 PRO A O 1
ATOM 2788 N N . LEU A 1 359 ? -1.02 -33.156 -27.844 1 97.25 359 LEU A N 1
ATOM 2789 C CA . LEU A 1 359 ? 0.139 -32.469 -28.406 1 97.25 359 LEU A CA 1
ATOM 2790 C C . LEU A 1 359 ? -0.091 -30.969 -28.484 1 97.25 359 LEU A C 1
ATOM 2792 O O . LEU A 1 359 ? -1.163 -30.516 -28.891 1 97.25 359 LEU A O 1
ATOM 2796 N N . ALA A 1 360 ? 0.813 -30.203 -28.031 1 98.06 360 ALA A N 1
ATOM 2797 C CA . ALA A 1 360 ? 0.851 -28.75 -28.234 1 98.06 360 ALA A CA 1
ATOM 2798 C C . ALA A 1 360 ? 2.135 -28.328 -28.938 1 98.06 360 ALA A C 1
ATOM 2800 O O . ALA A 1 360 ? 3.211 -28.875 -28.656 1 98.06 360 ALA A O 1
ATOM 2801 N N . LEU A 1 361 ? 2.004 -27.375 -29.859 1 97.94 361 LEU A N 1
ATOM 2802 C CA . LEU A 1 361 ? 3.143 -26.922 -30.656 1 97.94 361 LEU A CA 1
ATOM 2803 C C . LEU A 1 361 ? 3.227 -25.391 -30.656 1 97.94 361 LEU A C 1
ATOM 2805 O O . LEU A 1 361 ? 2.199 -24.719 -30.641 1 97.94 361 LEU A O 1
ATOM 2809 N N . ALA A 1 362 ? 4.348 -24.906 -30.641 1 98.44 362 ALA A N 1
ATOM 2810 C CA . ALA A 1 362 ? 4.711 -23.531 -30.969 1 98.44 362 ALA A CA 1
ATOM 2811 C C . ALA A 1 362 ? 5.922 -23.5 -31.906 1 98.44 362 ALA A C 1
ATOM 2813 O O . ALA A 1 362 ? 6.59 -24.516 -32.094 1 98.44 362 ALA A O 1
ATOM 2814 N N . ALA A 1 363 ? 6.109 -22.375 -32.562 1 98.31 363 ALA A N 1
ATOM 2815 C CA . ALA A 1 363 ? 7.223 -22.266 -33.5 1 98.31 363 ALA A CA 1
ATOM 2816 C C . ALA A 1 363 ? 8.281 -21.297 -33 1 98.31 363 ALA A C 1
ATOM 2818 O O . ALA A 1 363 ? 7.949 -20.219 -32.5 1 98.31 363 ALA A O 1
ATOM 2819 N N . ILE A 1 364 ? 9.469 -21.703 -33.125 1 98.12 364 ILE A N 1
ATOM 2820 C CA . ILE A 1 364 ? 10.625 -20.859 -32.844 1 98.12 364 ILE A CA 1
ATOM 2821 C C . ILE A 1 364 ? 11.297 -20.453 -34.156 1 98.12 364 ILE A C 1
ATOM 2823 O O . ILE A 1 364 ? 11.688 -21.328 -34.938 1 98.12 364 ILE A O 1
ATOM 2827 N N . TYR A 1 365 ? 11.414 -19.203 -34.406 1 97.75 365 TYR A N 1
ATOM 2828 C CA . TYR A 1 365 ? 12.094 -18.688 -35.594 1 97.75 365 TYR A CA 1
ATOM 2829 C C . TYR A 1 365 ? 13.367 -17.938 -35.219 1 97.75 365 TYR A C 1
ATOM 2831 O O . TYR A 1 365 ? 13.344 -17.047 -34.344 1 97.75 365 TYR A O 1
ATOM 2839 N N . TYR A 1 366 ? 14.445 -18.344 -35.844 1 97.19 366 TYR A N 1
ATOM 2840 C CA . TYR A 1 366 ? 15.656 -17.547 -35.688 1 97.19 366 TYR A CA 1
ATOM 2841 C C . TYR A 1 366 ? 15.547 -16.25 -36.469 1 97.19 366 TYR A C 1
ATOM 2843 O O . TYR A 1 366 ? 14.5 -15.961 -37.094 1 97.19 366 TYR A O 1
ATOM 2851 N N . ASP A 1 367 ? 16.531 -15.367 -36.438 1 94.56 367 ASP A N 1
ATOM 2852 C CA . ASP A 1 367 ? 16.516 -13.969 -36.875 1 94.56 367 ASP A CA 1
ATOM 2853 C C . ASP A 1 367 ? 16.016 -13.828 -38.312 1 94.56 367 ASP A C 1
ATOM 2855 O O . ASP A 1 367 ? 15.32 -12.867 -38.625 1 94.56 367 ASP A O 1
ATOM 2859 N N . GLN A 1 368 ? 16.406 -14.695 -39.188 1 96.12 368 GLN A N 1
ATOM 2860 C CA . GLN A 1 368 ? 16.141 -14.539 -40.625 1 96.12 368 GLN A CA 1
ATOM 2861 C C . GLN A 1 368 ? 15.188 -15.625 -41.125 1 96.12 368 GLN A C 1
ATOM 2863 O O . GLN A 1 368 ? 15.039 -15.805 -42.344 1 96.12 368 GLN A O 1
ATOM 2868 N N . ALA A 1 369 ? 14.609 -16.312 -40.156 1 96.88 369 ALA A N 1
ATOM 2869 C CA . ALA A 1 369 ? 13.703 -17.391 -40.562 1 96.88 369 ALA A CA 1
ATOM 2870 C C . ALA A 1 369 ? 12.398 -16.828 -41.125 1 96.88 369 ALA A C 1
ATOM 2872 O O . ALA A 1 369 ? 11.93 -15.773 -40.688 1 96.88 369 ALA A O 1
ATOM 2873 N N . ASP A 1 370 ? 11.828 -17.469 -42.094 1 95.94 370 ASP A N 1
ATOM 2874 C CA . ASP A 1 370 ? 10.523 -17.125 -42.656 1 95.94 370 ASP A CA 1
ATOM 2875 C C . ASP A 1 370 ? 9.406 -17.531 -41.688 1 95.94 370 ASP A C 1
ATOM 2877 O O . ASP A 1 370 ? 9.094 -18.719 -41.562 1 95.94 370 ASP A O 1
ATOM 2881 N N . GLN A 1 371 ? 8.812 -16.641 -41.094 1 93.19 371 GLN A N 1
ATOM 2882 C CA . GLN A 1 371 ? 7.82 -16.906 -40.062 1 93.19 371 GLN A CA 1
ATOM 2883 C C . GLN A 1 371 ? 6.527 -17.453 -40.656 1 93.19 371 GLN A C 1
ATOM 2885 O O . GLN A 1 371 ? 5.637 -17.891 -39.938 1 93.19 371 GLN A O 1
ATOM 2890 N N . ASN A 1 372 ? 6.441 -17.484 -41.969 1 93.06 372 ASN A N 1
ATOM 2891 C CA . ASN A 1 372 ? 5.258 -18.016 -42.656 1 93.06 372 ASN A CA 1
ATOM 2892 C C . ASN A 1 372 ? 5.445 -19.469 -43.031 1 93.06 372 ASN A C 1
ATOM 2894 O O . ASN A 1 372 ? 4.531 -20.094 -43.594 1 93.06 372 ASN A O 1
ATOM 2898 N N . GLN A 1 373 ? 6.578 -19.984 -42.781 1 95.56 373 GLN A N 1
ATOM 2899 C CA . GLN A 1 373 ? 6.848 -21.375 -43.094 1 95.56 373 GLN A CA 1
ATOM 2900 C C . GLN A 1 373 ? 6.914 -22.234 -41.812 1 95.56 373 GLN A C 1
ATOM 2902 O O . GLN A 1 373 ? 7.535 -21.828 -40.844 1 95.56 373 GLN A O 1
ATOM 2907 N N . ALA A 1 374 ? 6.301 -23.328 -41.875 1 96.75 374 ALA A N 1
ATOM 2908 C CA . ALA A 1 374 ? 6.348 -24.266 -40.75 1 96.75 374 ALA A CA 1
ATOM 2909 C C . ALA A 1 374 ? 7.754 -24.828 -40.562 1 96.75 374 ALA A C 1
ATOM 2911 O O . ALA A 1 374 ? 8.445 -25.125 -41.562 1 96.75 374 ALA A O 1
ATOM 2912 N N . PRO A 1 375 ? 8.18 -24.969 -39.312 1 97.62 375 PRO A N 1
ATOM 2913 C CA . PRO A 1 375 ? 9.445 -25.672 -39.094 1 97.62 375 PRO A CA 1
ATOM 2914 C C . PRO A 1 375 ? 9.438 -27.094 -39.656 1 97.62 375 PRO A C 1
ATOM 2916 O O . PRO A 1 375 ? 8.375 -27.703 -39.781 1 97.62 375 PRO A O 1
ATOM 2919 N N . THR A 1 376 ? 10.586 -27.578 -39.969 1 96.06 376 THR A N 1
ATOM 2920 C CA . THR A 1 376 ? 10.719 -28.938 -40.469 1 96.06 376 THR A CA 1
ATOM 2921 C C . THR A 1 376 ? 11.57 -29.781 -39.5 1 96.06 376 THR A C 1
ATOM 2923 O O . THR A 1 376 ? 12.094 -30.828 -39.906 1 96.06 376 THR A O 1
ATOM 2926 N N . SER A 1 377 ? 11.75 -29.297 -38.375 1 96.69 377 SER A N 1
ATOM 2927 C CA . SER A 1 377 ? 12.586 -29.969 -37.375 1 96.69 377 SER A CA 1
ATOM 2928 C C . SER A 1 377 ? 11.93 -31.266 -36.875 1 96.69 377 SER A C 1
ATOM 2930 O O . SER A 1 377 ? 10.734 -31.469 -37.094 1 96.69 377 SER A O 1
ATOM 2932 N N . SER A 1 378 ? 12.727 -32.125 -36.219 1 95.44 378 SER A N 1
ATOM 2933 C CA . SER A 1 378 ? 12.242 -33.406 -35.688 1 95.44 378 SER A CA 1
ATOM 2934 C C . SER A 1 378 ? 12.289 -33.438 -34.188 1 95.44 378 SER A C 1
ATOM 2936 O O . SER A 1 378 ? 13.234 -32.938 -33.562 1 95.44 378 SER A O 1
ATOM 2938 N N . ALA A 1 379 ? 11.312 -34 -33.625 1 95.81 379 ALA A N 1
ATOM 2939 C CA . ALA A 1 379 ? 11.219 -34.125 -32.156 1 95.81 379 ALA A CA 1
ATOM 2940 C C . ALA A 1 379 ? 12.367 -34.969 -31.594 1 95.81 379 ALA A C 1
ATOM 2942 O O . ALA A 1 379 ? 12.867 -35.875 -32.25 1 95.81 379 ALA A O 1
ATOM 2943 N N . TRP A 1 380 ? 12.812 -34.656 -30.344 1 95.81 380 TRP A N 1
ATOM 2944 C CA . TRP A 1 380 ? 13.711 -35.531 -29.609 1 95.81 380 TRP A CA 1
ATOM 2945 C C . TRP A 1 380 ? 13.086 -36.938 -29.438 1 95.81 380 TRP A C 1
ATOM 2947 O O . TRP A 1 380 ? 11.867 -37.031 -29.25 1 95.81 380 TRP A O 1
ATOM 2957 N N . ASN A 1 381 ? 13.914 -37.875 -29.453 1 94.62 381 ASN A N 1
ATOM 2958 C CA . ASN A 1 381 ? 13.438 -39.219 -29.141 1 94.62 381 ASN A CA 1
ATOM 2959 C C . ASN A 1 381 ? 13.602 -39.531 -27.656 1 94.62 381 ASN A C 1
ATOM 2961 O O . ASN A 1 381 ? 14.523 -40.281 -27.266 1 94.62 381 ASN A O 1
ATOM 2965 N N . VAL A 1 382 ? 12.805 -39.031 -26.891 1 94.88 382 VAL A N 1
ATOM 2966 C CA . VAL A 1 382 ? 12.75 -39.281 -25.453 1 94.88 382 VAL A CA 1
ATOM 2967 C C . VAL A 1 382 ? 11.383 -39.875 -25.094 1 94.88 382 VAL A C 1
ATOM 2969 O O . VAL A 1 382 ? 10.453 -39.125 -24.766 1 94.88 382 VAL A O 1
ATOM 2972 N N . PRO A 1 383 ? 11.273 -41.125 -25 1 93.88 383 PRO A N 1
ATOM 2973 C CA . PRO A 1 383 ? 9.977 -41.75 -24.75 1 93.88 383 PRO A CA 1
ATOM 2974 C C . PRO A 1 383 ? 9.375 -41.344 -23.406 1 93.88 383 PRO A C 1
ATOM 2976 O O . PRO A 1 383 ? 10.102 -41.094 -22.453 1 93.88 383 PRO A O 1
ATOM 2979 N N . ASP A 1 384 ? 8.102 -41.188 -23.375 1 93.62 384 ASP A N 1
ATOM 2980 C CA . ASP A 1 384 ? 7.336 -40.969 -22.156 1 93.62 384 ASP A CA 1
ATOM 2981 C C . ASP A 1 384 ? 7.367 -42.219 -21.25 1 93.62 384 ASP A C 1
ATOM 2983 O O . ASP A 1 384 ? 6.875 -43.281 -21.625 1 93.62 384 ASP A O 1
ATOM 2987 N N . PRO A 1 385 ? 7.906 -42.062 -20.062 1 92.06 385 PRO A N 1
ATOM 2988 C CA . PRO A 1 385 ? 7.918 -43.25 -19.172 1 92.06 385 PRO A CA 1
ATOM 2989 C C . PRO A 1 385 ? 6.523 -43.625 -18.703 1 92.06 385 PRO A C 1
ATOM 2991 O O . PRO A 1 385 ? 6.328 -44.75 -18.203 1 92.06 385 PRO A O 1
ATOM 2994 N N . GLY A 1 386 ? 5.582 -42.688 -18.797 1 92.12 386 GLY A N 1
ATOM 2995 C CA . GLY A 1 386 ? 4.207 -43 -18.438 1 92.12 386 GLY A CA 1
ATOM 2996 C C . GLY A 1 386 ? 3.975 -43.031 -16.938 1 92.12 386 GLY A C 1
ATOM 2997 O O . GLY A 1 386 ? 2.996 -43.594 -16.453 1 92.12 386 GLY A O 1
ATOM 2998 N N . THR A 1 387 ? 4.875 -42.5 -16.156 1 91.25 387 THR A N 1
ATOM 2999 C CA . THR A 1 387 ? 4.77 -42.531 -14.695 1 91.25 387 THR A CA 1
ATOM 3000 C C . THR A 1 387 ? 4.277 -41.219 -14.141 1 91.25 387 THR A C 1
ATOM 3002 O O . THR A 1 387 ? 3.908 -41.125 -12.969 1 91.25 387 THR A O 1
ATOM 3005 N N . CYS A 1 388 ? 4.246 -40.156 -14.938 1 93.81 388 CYS A N 1
ATOM 3006 C CA . CYS A 1 388 ? 3.857 -38.812 -14.531 1 93.81 388 CYS A CA 1
ATOM 3007 C C . CYS A 1 388 ? 4.676 -38.375 -13.336 1 93.81 388 CYS A C 1
ATOM 3009 O O . CYS A 1 388 ? 4.137 -37.781 -12.398 1 93.81 388 CYS A O 1
ATOM 3011 N N . THR A 1 389 ? 5.902 -38.688 -13.289 1 94.44 389 THR A N 1
ATOM 3012 C CA . THR A 1 389 ? 6.832 -38.25 -12.266 1 94.44 389 THR A CA 1
ATOM 3013 C C . THR A 1 389 ? 7.727 -37.125 -12.82 1 94.44 389 THR A C 1
ATOM 3015 O O . THR A 1 389 ? 7.852 -36.969 -14.031 1 94.44 389 THR A O 1
ATOM 3018 N N . ASN A 1 390 ? 8.172 -36.281 -11.906 1 94.56 390 ASN A N 1
ATOM 3019 C CA . ASN A 1 390 ? 9.141 -35.25 -12.297 1 94.56 390 ASN A CA 1
ATOM 3020 C C . ASN A 1 390 ? 10.5 -35.875 -12.617 1 94.56 390 ASN A C 1
ATOM 3022 O O . ASN A 1 390 ? 10.656 -37.094 -12.578 1 94.56 390 ASN A O 1
ATOM 3026 N N . ASP A 1 391 ? 11.398 -35 -13.062 1 86.25 391 ASP A N 1
ATOM 3027 C CA . ASP A 1 391 ? 12.773 -35.438 -13.297 1 86.25 391 ASP A CA 1
ATOM 3028 C C . ASP A 1 391 ? 13.391 -36 -12.031 1 86.25 391 ASP A C 1
ATOM 3030 O O . ASP A 1 391 ? 12.875 -35.812 -10.938 1 86.25 391 ASP A O 1
ATOM 3034 N N . ASP A 1 392 ? 14.438 -36.719 -12.25 1 89.88 392 ASP A N 1
ATOM 3035 C CA . ASP A 1 392 ? 15.148 -37.406 -11.164 1 89.88 392 ASP A CA 1
ATOM 3036 C C . ASP A 1 392 ? 15.508 -36.406 -10.055 1 89.88 392 ASP A C 1
ATOM 3038 O O . ASP A 1 392 ? 16.172 -35.406 -10.297 1 89.88 392 ASP A O 1
ATOM 3042 N N . LEU A 1 393 ? 15.078 -36.75 -8.82 1 91.94 393 LEU A N 1
ATOM 3043 C CA . LEU A 1 393 ? 15.312 -35.906 -7.656 1 91.94 393 LEU A CA 1
ATOM 3044 C C . LEU A 1 393 ? 16.812 -35.688 -7.445 1 91.94 393 LEU A C 1
ATOM 3046 O O . LEU A 1 393 ? 17.203 -34.625 -6.941 1 91.94 393 LEU A O 1
ATOM 3050 N N . ALA A 1 394 ? 17.609 -36.625 -7.852 1 92.38 394 ALA A N 1
ATOM 3051 C CA . ALA A 1 394 ? 19.047 -36.562 -7.605 1 92.38 394 ALA A CA 1
ATOM 3052 C C . ALA A 1 394 ? 19.703 -35.469 -8.469 1 92.38 394 ALA A C 1
ATOM 3054 O O . ALA A 1 394 ? 20.781 -34.969 -8.141 1 92.38 394 ALA A O 1
ATOM 3055 N N . LEU A 1 395 ? 19.047 -35.094 -9.5 1 91.38 395 LEU A N 1
ATOM 3056 C CA . LEU A 1 395 ? 19.609 -34.125 -10.445 1 91.38 395 LEU A CA 1
ATOM 3057 C C . LEU A 1 395 ? 19.422 -32.688 -9.938 1 91.38 395 LEU A C 1
ATOM 3059 O O . LEU A 1 395 ? 20.141 -31.797 -10.344 1 91.38 395 LEU A O 1
ATOM 3063 N N . THR A 1 396 ? 18.469 -32.5 -9.148 1 93.25 396 THR A N 1
ATOM 3064 C CA . THR A 1 396 ? 18.109 -31.141 -8.75 1 93.25 396 THR A CA 1
ATOM 3065 C C . THR A 1 396 ? 18.734 -30.781 -7.41 1 93.25 396 THR A C 1
ATOM 3067 O O . THR A 1 396 ? 18.406 -31.391 -6.387 1 93.25 396 THR A O 1
ATOM 3070 N N . LYS A 1 397 ? 19.609 -29.844 -7.426 1 95.19 397 LYS A N 1
ATOM 3071 C CA . LYS A 1 397 ? 20.281 -29.328 -6.23 1 95.19 397 LYS A CA 1
ATOM 3072 C C . LYS A 1 397 ? 20.109 -27.812 -6.105 1 95.19 397 LYS A C 1
ATOM 3074 O O . LYS A 1 397 ? 20.719 -27.062 -6.867 1 95.19 397 LYS A O 1
ATOM 3079 N N . PRO A 1 398 ? 19.375 -27.359 -5.078 1 97.06 398 PRO A N 1
ATOM 3080 C CA . PRO A 1 398 ? 19.219 -25.922 -4.887 1 97.06 398 PRO A CA 1
ATOM 3081 C C . PRO A 1 398 ? 20.562 -25.203 -4.707 1 97.06 398 PRO A C 1
ATOM 3083 O O . PRO A 1 398 ? 21.469 -25.75 -4.082 1 97.06 398 PRO A O 1
ATOM 3086 N N . LEU A 1 399 ? 20.688 -24 -5.258 1 96.69 399 LEU A N 1
ATOM 3087 C CA . LEU A 1 399 ? 21.891 -23.219 -5.086 1 96.69 399 LEU A CA 1
ATOM 3088 C C . LEU A 1 399 ? 22.078 -22.797 -3.629 1 96.69 399 LEU A C 1
ATOM 3090 O O . LEU A 1 399 ? 23.188 -22.859 -3.098 1 96.69 399 LEU A O 1
ATOM 3094 N N . MET A 1 400 ? 20.984 -22.266 -3.104 1 96.5 400 MET A N 1
ATOM 3095 C CA . MET A 1 400 ? 21.031 -21.984 -1.67 1 96.5 400 MET A CA 1
ATOM 3096 C C . MET A 1 400 ? 20.906 -23.281 -0.866 1 96.5 400 MET A C 1
ATOM 3098 O O . MET A 1 400 ? 19.859 -23.922 -0.866 1 96.5 400 MET A O 1
ATOM 3102 N N . LYS A 1 401 ? 21.922 -23.688 -0.2 1 97.12 401 LYS A N 1
ATOM 3103 C CA . LYS A 1 401 ? 21.969 -24.953 0.52 1 97.12 401 LYS A CA 1
ATOM 3104 C C . LYS A 1 401 ? 21.25 -24.844 1.858 1 97.12 401 LYS A C 1
ATOM 3106 O O . LYS A 1 401 ? 21.5 -23.922 2.637 1 97.12 401 LYS A O 1
ATOM 3111 N N . LEU A 1 402 ? 20.344 -25.75 2.049 1 96.62 402 LEU A N 1
ATOM 3112 C CA . LEU A 1 402 ? 19.609 -25.844 3.309 1 96.62 402 LEU A CA 1
ATOM 3113 C C . LEU A 1 402 ? 19.375 -27.297 3.688 1 96.62 402 LEU A C 1
ATOM 3115 O O . LEU A 1 402 ? 18.875 -28.078 2.881 1 96.62 402 LEU A O 1
ATOM 3119 N N . LYS A 1 403 ? 19.75 -27.641 4.867 1 96.75 403 LYS A N 1
ATOM 3120 C CA . LYS A 1 403 ? 19.469 -28.969 5.418 1 96.75 403 LYS A CA 1
ATOM 3121 C C . LYS A 1 403 ? 18.188 -28.953 6.242 1 96.75 403 LYS A C 1
ATOM 3123 O O . LYS A 1 403 ? 18.016 -28.094 7.125 1 96.75 403 LYS A O 1
ATOM 3128 N N . PRO A 1 404 ? 17.25 -29.828 5.918 1 96.38 404 PRO A N 1
ATOM 3129 C CA . PRO A 1 404 ? 16.047 -29.859 6.754 1 96.38 404 PRO A CA 1
ATOM 3130 C C . PRO A 1 404 ? 16.344 -30.172 8.211 1 96.38 404 PRO A C 1
ATOM 3132 O O . PRO A 1 404 ? 17.25 -30.969 8.5 1 96.38 404 PRO A O 1
ATOM 3135 N N . SER A 1 405 ? 15.594 -29.609 9.055 1 94.62 405 SER A N 1
ATOM 3136 C CA . SER A 1 405 ? 15.711 -29.922 10.477 1 94.62 405 SER A CA 1
ATOM 3137 C C . SER A 1 405 ? 15.164 -31.312 10.781 1 94.62 405 SER A C 1
ATOM 3139 O O . SER A 1 405 ? 14.461 -31.891 9.961 1 94.62 405 SER A O 1
ATOM 3141 N N . THR A 1 406 ? 15.547 -31.781 12.008 1 95.25 406 THR A N 1
ATOM 3142 C CA . THR A 1 406 ? 14.93 -33.031 12.453 1 95.25 406 THR A CA 1
ATOM 3143 C C . THR A 1 406 ? 13.422 -32.844 12.656 1 95.25 406 THR A C 1
ATOM 3145 O O . THR A 1 406 ? 13 -31.922 13.359 1 95.25 406 THR A O 1
ATOM 3148 N N . PRO A 1 407 ? 12.68 -33.656 11.93 1 96.31 407 PRO A N 1
ATOM 3149 C CA . PRO A 1 407 ? 11.234 -33.469 12.07 1 96.31 407 PRO A CA 1
ATOM 3150 C C . PRO A 1 407 ? 10.734 -33.812 13.477 1 96.31 407 PRO A C 1
ATOM 3152 O O . PRO A 1 407 ? 11.133 -34.812 14.055 1 96.31 407 PRO A O 1
ATOM 3155 N N . ALA A 1 408 ? 9.922 -33.031 14.016 1 93.81 408 ALA A N 1
ATOM 3156 C CA . ALA A 1 408 ? 9.289 -33.281 15.312 1 93.81 408 ALA A CA 1
ATOM 3157 C C . ALA A 1 408 ? 8.125 -34.25 15.188 1 93.81 408 ALA A C 1
ATOM 3159 O O . ALA A 1 408 ? 7.832 -35 16.125 1 93.81 408 ALA A O 1
ATOM 3160 N N . VAL A 1 409 ? 7.469 -34.156 14.07 1 95.19 409 VAL A N 1
ATOM 3161 C CA . VAL A 1 409 ? 6.309 -35 13.789 1 95.19 409 VAL A CA 1
ATOM 3162 C C . VAL A 1 409 ? 6.414 -35.594 12.375 1 95.19 409 VAL A C 1
ATOM 3164 O O . VAL A 1 409 ? 6.91 -34.906 11.461 1 95.19 409 VAL A O 1
ATOM 3167 N N . THR A 1 410 ? 6.078 -36.812 12.219 1 96.56 410 THR A N 1
ATOM 3168 C CA . THR A 1 410 ? 5.902 -37.469 10.914 1 96.56 410 THR A CA 1
ATOM 3169 C C . THR A 1 410 ? 4.469 -37.938 10.742 1 96.56 410 THR A C 1
ATOM 3171 O O . THR A 1 410 ? 3.957 -38.688 11.586 1 96.56 410 THR A O 1
ATOM 3174 N N . LYS A 1 411 ? 3.891 -37.5 9.742 1 96.5 411 LYS A N 1
ATOM 3175 C CA . LYS A 1 411 ? 2.516 -37.906 9.453 1 96.5 411 LYS A CA 1
ATOM 3176 C C . LYS A 1 411 ? 2.422 -38.594 8.094 1 96.5 411 LYS A C 1
ATOM 3178 O O . LYS A 1 411 ? 3.023 -38.156 7.117 1 96.5 411 LYS A O 1
ATOM 3183 N N . THR A 1 412 ? 1.691 -39.688 8.062 1 97.94 412 THR A N 1
ATOM 3184 C CA . THR A 1 412 ? 1.371 -40.312 6.797 1 97.94 412 THR A CA 1
ATOM 3185 C C . THR A 1 412 ? -0.036 -39.938 6.34 1 97.94 412 THR A C 1
ATOM 3187 O O . THR A 1 412 ? -0.985 -40 7.125 1 97.94 412 THR A O 1
ATOM 3190 N N . MET A 1 413 ? -0.138 -39.562 5.172 1 98.56 413 MET A N 1
ATOM 3191 C CA . MET A 1 413 ? -1.424 -39.219 4.574 1 98.56 413 MET A CA 1
ATOM 3192 C C . MET A 1 413 ? -1.668 -40.031 3.307 1 98.56 413 MET A C 1
ATOM 3194 O O . MET A 1 413 ? -0.871 -39.969 2.367 1 98.56 413 MET A O 1
ATOM 3198 N N . GLU A 1 414 ? -2.777 -40.656 3.258 1 98.69 414 GLU A N 1
ATOM 3199 C CA . GLU A 1 414 ? -3.092 -41.531 2.121 1 98.69 414 GLU A CA 1
ATOM 3200 C C . GLU A 1 414 ? -4.059 -40.844 1.159 1 98.69 414 GLU A C 1
ATOM 3202 O O . GLU A 1 414 ? -5.016 -40.188 1.589 1 98.69 414 GLU A O 1
ATOM 3207 N N . ILE A 1 415 ? -3.754 -40.938 -0.096 1 98.75 415 ILE A N 1
ATOM 3208 C CA . ILE A 1 415 ? -4.684 -40.562 -1.158 1 98.75 415 ILE A CA 1
ATOM 3209 C C . ILE A 1 415 ? -5.48 -41.781 -1.6 1 98.75 415 ILE A C 1
ATOM 3211 O O . ILE A 1 415 ? -4.906 -42.844 -1.861 1 98.75 415 ILE A O 1
ATOM 3215 N N . LYS A 1 416 ? -6.777 -41.625 -1.711 1 98.06 416 LYS A N 1
ATOM 3216 C CA . LYS A 1 416 ? -7.648 -42.688 -2.207 1 98.06 416 LYS A CA 1
ATOM 3217 C C . LYS A 1 416 ? -8.773 -42.125 -3.068 1 98.06 416 LYS A C 1
ATOM 3219 O O . LYS A 1 416 ? -9.234 -41 -2.84 1 98.06 416 LYS A O 1
ATOM 3224 N N . VAL A 1 417 ? -9.07 -42.844 -4.082 1 97.56 417 VAL A N 1
ATOM 3225 C CA . VAL A 1 417 ? -10.297 -42.594 -4.836 1 97.56 417 VAL A CA 1
ATOM 3226 C C . VAL A 1 417 ? -11.359 -43.594 -4.426 1 97.56 417 VAL A C 1
ATOM 3228 O O . VAL A 1 417 ? -11.062 -44.781 -4.184 1 97.56 417 VAL A O 1
ATOM 3231 N N . PHE A 1 418 ? -12.562 -43.156 -4.27 1 96.56 418 PHE A N 1
ATOM 3232 C CA . PHE A 1 418 ? -13.648 -44.031 -3.842 1 96.56 418 PHE A CA 1
ATOM 3233 C C . PHE A 1 418 ? -14.984 -43.531 -4.371 1 96.56 418 PHE A C 1
ATOM 3235 O O . PHE A 1 418 ? -15.078 -42.438 -4.895 1 96.56 418 PHE A O 1
ATOM 3242 N N . ARG A 1 419 ? -15.898 -44.375 -4.348 1 96.5 419 ARG A N 1
ATOM 3243 C CA . ARG A 1 419 ? -17.297 -44 -4.602 1 96.5 419 ARG A CA 1
ATOM 3244 C C . ARG A 1 419 ? -18.062 -43.844 -3.293 1 96.5 419 ARG A C 1
ATOM 3246 O O . ARG A 1 419 ? -18.109 -44.75 -2.469 1 96.5 419 ARG A O 1
ATOM 3253 N N . ASN A 1 420 ? -18.547 -42.719 -3.105 1 92.81 420 ASN A N 1
ATOM 3254 C CA . ASN A 1 420 ? -19.25 -42.5 -1.85 1 92.81 420 ASN A CA 1
ATOM 3255 C C . ASN A 1 420 ? -20.609 -43.188 -1.846 1 92.81 420 ASN A C 1
ATOM 3257 O O . ASN A 1 420 ? -20.953 -43.906 -2.793 1 92.81 420 ASN A O 1
ATOM 3261 N N . ASP A 1 421 ? -21.391 -43.062 -0.759 1 93.44 421 ASP A N 1
ATOM 3262 C CA . ASP A 1 421 ? -22.641 -43.781 -0.57 1 93.44 421 ASP A CA 1
ATOM 3263 C C . ASP A 1 421 ? -23.688 -43.375 -1.617 1 93.44 421 ASP A C 1
ATOM 3265 O O . ASP A 1 421 ? -24.562 -44.156 -1.964 1 93.44 421 ASP A O 1
ATOM 3269 N N . SER A 1 422 ? -23.547 -42.188 -2.189 1 92.88 422 SER A N 1
ATOM 3270 C CA . SER A 1 422 ? -24.484 -41.688 -3.193 1 92.88 422 SER A CA 1
ATOM 3271 C C . SER A 1 422 ? -24.078 -42.125 -4.594 1 92.88 422 SER A C 1
ATOM 3273 O O . SER A 1 422 ? -24.797 -41.875 -5.566 1 92.88 422 SER A O 1
ATOM 3275 N N . GLY A 1 423 ? -22.938 -42.719 -4.707 1 95.94 423 GLY A N 1
ATOM 3276 C CA . GLY A 1 423 ? -22.484 -43.219 -5.988 1 95.94 423 GLY A CA 1
ATOM 3277 C C . GLY A 1 423 ? -21.594 -42.25 -6.742 1 95.94 423 GLY A C 1
ATOM 3278 O O . GLY A 1 423 ? -21.359 -42.438 -7.941 1 95.94 423 GLY A O 1
ATOM 3279 N N . ILE A 1 424 ? -21.141 -41.281 -6.066 1 95.19 424 ILE A N 1
ATOM 3280 C CA . ILE A 1 424 ? -20.297 -40.25 -6.688 1 95.19 424 ILE A CA 1
ATOM 3281 C C . ILE A 1 424 ? -18.828 -40.562 -6.414 1 95.19 424 ILE A C 1
ATOM 3283 O O . ILE A 1 424 ? -18.469 -40.938 -5.297 1 95.19 424 ILE A O 1
ATOM 3287 N N . ILE A 1 425 ? -18 -40.469 -7.383 1 95.62 425 ILE A N 1
ATOM 3288 C CA . ILE A 1 425 ? -16.562 -40.656 -7.223 1 95.62 425 ILE A CA 1
ATOM 3289 C C . ILE A 1 425 ? -15.953 -39.438 -6.52 1 95.62 425 ILE A C 1
ATOM 3291 O O . ILE A 1 425 ? -16.141 -38.312 -6.957 1 95.62 425 ILE A O 1
ATOM 3295 N N . GLN A 1 426 ? -15.234 -39.719 -5.465 1 95.44 426 GLN A N 1
ATOM 3296 C CA . GLN A 1 426 ? -14.562 -38.656 -4.695 1 95.44 426 GLN A CA 1
ATOM 3297 C C . GLN A 1 426 ? -13.125 -39.062 -4.375 1 95.44 426 GLN A C 1
ATOM 3299 O O . GLN A 1 426 ? -12.727 -40.219 -4.598 1 95.44 426 GLN A O 1
ATOM 3304 N N . TRP A 1 427 ? -12.422 -38.062 -4.023 1 97.19 427 TRP A N 1
ATOM 3305 C CA . TRP A 1 427 ? -11.039 -38.281 -3.588 1 97.19 427 TRP A CA 1
ATOM 3306 C C . TRP A 1 427 ? -10.883 -37.938 -2.107 1 97.19 427 TRP A C 1
ATOM 3308 O O . TRP A 1 427 ? -11.469 -36.969 -1.619 1 97.19 427 TRP A O 1
ATOM 3318 N N . SER A 1 428 ? -10.133 -38.688 -1.405 1 97.44 428 SER A N 1
ATOM 3319 C CA . SER A 1 428 ? -9.852 -38.438 -0 1 97.44 428 SER A CA 1
ATOM 3320 C C . SER A 1 428 ? -8.359 -38.25 0.238 1 97.44 428 SER A C 1
ATOM 3322 O O . SER A 1 428 ? -7.535 -38.812 -0.485 1 97.44 428 SER A O 1
ATOM 3324 N N . LEU A 1 429 ? -8.016 -37.438 1.049 1 98.12 429 LEU A N 1
ATOM 3325 C CA . LEU A 1 429 ? -6.68 -37.25 1.614 1 98.12 429 LEU A CA 1
ATOM 3326 C C . LEU A 1 429 ? -6.691 -37.531 3.117 1 98.12 429 LEU A C 1
ATOM 3328 O O . LEU A 1 429 ? -7.379 -36.812 3.863 1 98.12 429 LEU A O 1
ATOM 3332 N N . ASP A 1 430 ? -5.988 -38.531 3.508 1 97.5 430 ASP A N 1
ATOM 3333 C CA . ASP A 1 430 ? -5.938 -38.969 4.895 1 97.5 430 ASP A CA 1
ATOM 3334 C C . ASP A 1 430 ? -7.328 -39.312 5.414 1 97.5 430 ASP A C 1
ATOM 3336 O O . ASP A 1 430 ? -7.699 -38.938 6.527 1 97.5 430 ASP A O 1
ATOM 3340 N N . GLY A 1 431 ? -8.094 -39.875 4.586 1 95.69 431 GLY A N 1
ATOM 3341 C CA . GLY A 1 431 ? -9.359 -40.469 4.973 1 95.69 431 GLY A CA 1
ATOM 3342 C C . GLY A 1 431 ? -10.531 -39.5 4.879 1 95.69 431 GLY A C 1
ATOM 3343 O O . GLY A 1 431 ? -11.672 -39.906 5.125 1 95.69 431 GLY A O 1
ATOM 3344 N N . GLU A 1 432 ? -10.258 -38.312 4.465 1 96.12 432 GLU A N 1
ATOM 3345 C CA . GLU A 1 432 ? -11.336 -37.344 4.41 1 96.12 432 GLU A CA 1
ATOM 3346 C C . GLU A 1 432 ? -11.438 -36.719 3.023 1 96.12 432 GLU A C 1
ATOM 3348 O O . GLU A 1 432 ? -10.43 -36.438 2.371 1 96.12 432 GLU A O 1
ATOM 3353 N N . ASP A 1 433 ? -12.641 -36.5 2.537 1 94.62 433 ASP A N 1
ATOM 3354 C CA . ASP A 1 433 ? -12.922 -35.688 1.362 1 94.62 433 ASP A CA 1
ATOM 3355 C C . ASP A 1 433 ? -13.352 -34.281 1.767 1 94.62 433 ASP A C 1
ATOM 3357 O O . ASP A 1 433 ? -14.414 -34.094 2.369 1 94.62 433 ASP A O 1
ATOM 3361 N N . PHE A 1 434 ? -12.586 -33.344 1.408 1 95.56 434 PHE A N 1
ATOM 3362 C CA . PHE A 1 434 ? -12.711 -31.984 1.863 1 95.56 434 PHE A CA 1
ATOM 3363 C C . PHE A 1 434 ? -14 -31.359 1.35 1 95.56 434 PHE A C 1
ATOM 3365 O O . PHE A 1 434 ? -14.375 -31.547 0.193 1 95.56 434 PHE A O 1
ATOM 3372 N N . ARG A 1 435 ? -14.625 -30.641 2.203 1 93.31 435 ARG A N 1
ATOM 3373 C CA . ARG A 1 435 ? -15.742 -29.75 1.878 1 93.31 435 ARG A CA 1
ATOM 3374 C C . ARG A 1 435 ? -15.578 -28.391 2.564 1 93.31 435 ARG A C 1
ATOM 3376 O O . ARG A 1 435 ? -15.742 -28.281 3.781 1 93.31 435 ARG A O 1
ATOM 3383 N N . GLY A 1 436 ? -15.336 -27.453 1.784 1 90.62 436 GLY A N 1
ATOM 3384 C CA . GLY A 1 436 ? -15.133 -26.125 2.32 1 90.62 436 GLY A CA 1
ATOM 3385 C C . GLY A 1 436 ? -16.422 -25.344 2.492 1 90.62 436 GLY A C 1
ATOM 3386 O O . GLY A 1 436 ? -17.406 -25.609 1.803 1 90.62 436 GLY A O 1
ATOM 3387 N N . ASP A 1 437 ? -16.453 -24.453 3.449 1 92.31 437 ASP A N 1
ATOM 3388 C CA . ASP A 1 437 ? -17.547 -23.5 3.646 1 92.31 437 ASP A CA 1
ATOM 3389 C C . ASP A 1 437 ? -17.141 -22.094 3.225 1 92.31 437 ASP A C 1
ATOM 3391 O O . ASP A 1 437 ? -16.375 -21.422 3.93 1 92.31 437 ASP A O 1
ATOM 3395 N N . PHE A 1 438 ? -17.703 -21.641 2.141 1 93.94 438 PHE A N 1
ATOM 3396 C CA . PHE A 1 438 ? -17.344 -20.344 1.578 1 93.94 438 PHE A CA 1
ATOM 3397 C C . PHE A 1 438 ? -17.672 -19.219 2.549 1 93.94 438 PHE A C 1
ATOM 3399 O O . PHE A 1 438 ? -17.156 -18.109 2.418 1 93.94 438 PHE A O 1
ATOM 3406 N N . ASN A 1 439 ? -18.562 -19.469 3.504 1 94.31 439 ASN A N 1
ATOM 3407 C CA . ASN A 1 439 ? -19.016 -18.438 4.422 1 94.31 439 ASN A CA 1
ATOM 3408 C C . ASN A 1 439 ? -18.203 -18.438 5.715 1 94.31 439 ASN A C 1
ATOM 3410 O O . ASN A 1 439 ? -18.312 -17.516 6.523 1 94.31 439 ASN A O 1
ATOM 3414 N N . ASN A 1 440 ? -17.422 -19.516 5.852 1 94.31 440 ASN A N 1
ATOM 3415 C CA . ASN A 1 440 ? -16.719 -19.688 7.121 1 94.31 440 ASN A CA 1
ATOM 3416 C C . ASN A 1 440 ? -15.273 -20.125 6.91 1 94.31 440 ASN A C 1
ATOM 3418 O O . ASN A 1 440 ? -14.922 -21.266 7.219 1 94.31 440 ASN A O 1
ATOM 3422 N N . PRO A 1 441 ? -14.453 -19.188 6.543 1 97.06 441 PRO A N 1
ATOM 3423 C CA . PRO A 1 441 ? -13.055 -19.562 6.305 1 97.06 441 PRO A CA 1
ATOM 3424 C C . PRO A 1 441 ? -12.352 -20.047 7.574 1 97.06 441 PRO A C 1
ATOM 3426 O O . PRO A 1 441 ? -12.555 -19.484 8.648 1 97.06 441 PRO A O 1
ATOM 3429 N N . THR A 1 442 ? -11.531 -21.016 7.43 1 97.69 442 THR A N 1
ATOM 3430 C CA . THR A 1 442 ? -10.828 -21.656 8.539 1 97.69 442 THR A CA 1
ATOM 3431 C C . THR A 1 442 ? -9.945 -20.641 9.273 1 97.69 442 THR A C 1
ATOM 3433 O O . THR A 1 442 ? -9.906 -20.625 10.5 1 97.69 442 THR A O 1
ATOM 3436 N N . LEU A 1 443 ? -9.242 -19.781 8.562 1 98.12 443 LEU A N 1
ATOM 3437 C CA . LEU A 1 443 ? -8.328 -18.797 9.148 1 98.12 443 LEU A CA 1
ATOM 3438 C C . LEU A 1 443 ? -9.078 -17.875 10.094 1 98.12 443 LEU A C 1
ATOM 3440 O O . LEU A 1 443 ? -8.594 -17.578 11.188 1 98.12 443 LEU A O 1
ATOM 3444 N N . LEU A 1 444 ? -10.227 -17.375 9.625 1 97.31 444 LEU A N 1
ATOM 3445 C CA . LEU A 1 444 ? -10.992 -16.438 10.438 1 97.31 444 LEU A CA 1
ATOM 3446 C C . LEU A 1 444 ? -11.547 -17.125 11.688 1 97.31 444 LEU A C 1
ATOM 3448 O O . LEU A 1 444 ? -11.609 -16.5 12.75 1 97.31 444 LEU A O 1
ATOM 3452 N N . GLN A 1 445 ? -11.922 -18.438 11.562 1 97 445 GLN A N 1
ATOM 3453 C CA . GLN A 1 445 ? -12.367 -19.203 12.727 1 97 445 GLN A CA 1
ATOM 3454 C C . GLN A 1 445 ? -11.234 -19.391 13.727 1 97 445 GLN A C 1
ATOM 3456 O O . GLN A 1 445 ? -11.414 -19.188 14.922 1 97 445 GLN A O 1
ATOM 3461 N N . ALA A 1 446 ? -10.109 -19.75 13.195 1 97.5 446 ALA A N 1
ATOM 3462 C CA . ALA A 1 446 ? -8.938 -19.938 14.055 1 97.5 446 ALA A CA 1
ATOM 3463 C C . ALA A 1 446 ? -8.531 -18.625 14.719 1 97.5 446 ALA A C 1
ATOM 3465 O O . ALA A 1 446 ? -8.133 -18.609 15.891 1 97.5 446 ALA A O 1
ATOM 3466 N N . ASN A 1 447 ? -8.586 -17.547 13.945 1 97.62 447 ASN A N 1
ATOM 3467 C CA . ASN A 1 447 ? -8.242 -16.234 14.469 1 97.62 447 ASN A CA 1
ATOM 3468 C C . ASN A 1 447 ? -9.156 -15.836 15.625 1 97.62 447 ASN A C 1
ATOM 3470 O O . ASN A 1 447 ? -8.727 -15.156 16.562 1 97.62 447 ASN A O 1
ATOM 3474 N N . LYS A 1 448 ? -10.406 -16.359 15.664 1 95.94 448 LYS A N 1
ATOM 3475 C CA . LYS A 1 448 ? -11.383 -16.078 16.719 1 95.94 448 LYS A CA 1
ATOM 3476 C C . LYS A 1 448 ? -11.234 -17.078 17.875 1 95.94 448 LYS A C 1
ATOM 3478 O O . LYS A 1 448 ? -11.984 -17 18.844 1 95.94 448 LYS A O 1
ATOM 3483 N N . GLY A 1 449 ? -10.383 -18.078 17.688 1 94.69 449 GLY A N 1
ATOM 3484 C CA . GLY A 1 449 ? -10.109 -19.016 18.766 1 94.69 449 GLY A CA 1
ATOM 3485 C C . GLY A 1 449 ? -10.82 -20.344 18.594 1 94.69 449 GLY A C 1
ATOM 3486 O O . GLY A 1 449 ? -10.727 -21.234 19.453 1 94.69 449 GLY A O 1
ATOM 3487 N N . ASN A 1 450 ? -11.523 -20.469 17.484 1 94.31 450 ASN A N 1
ATOM 3488 C CA . ASN A 1 450 ? -12.156 -21.75 17.172 1 94.31 450 ASN A CA 1
ATOM 3489 C C . ASN A 1 450 ? -11.188 -22.703 16.484 1 94.31 450 ASN A C 1
ATOM 3491 O O . ASN A 1 450 ? -10.867 -22.516 15.305 1 94.31 450 ASN A O 1
ATOM 3495 N N . LEU A 1 451 ? -10.844 -23.688 17.172 1 93.5 451 LEU A N 1
ATOM 3496 C CA . LEU A 1 451 ? -9.867 -24.625 16.625 1 93.5 451 LEU A CA 1
ATOM 3497 C C . LEU A 1 451 ? -10.492 -26 16.438 1 93.5 451 LEU A C 1
ATOM 3499 O O . LEU A 1 451 ? -9.773 -27 16.281 1 93.5 451 LEU A O 1
ATOM 3503 N N . THR A 1 452 ? -11.828 -26.078 16.547 1 93.75 452 THR A N 1
ATOM 3504 C CA . THR A 1 452 ? -12.547 -27.312 16.281 1 93.75 452 THR A CA 1
ATOM 3505 C C . THR A 1 452 ? -13.281 -27.25 14.945 1 93.75 452 THR A C 1
ATOM 3507 O O . THR A 1 452 ? -14.086 -26.344 14.719 1 93.75 452 THR A O 1
ATOM 3510 N N . PHE A 1 453 ? -12.898 -28.188 14.18 1 94.62 453 PHE A N 1
ATOM 3511 C CA . PHE A 1 453 ? -13.461 -28.219 12.836 1 94.62 453 PHE A CA 1
ATOM 3512 C C . PHE A 1 453 ? -14.148 -29.547 12.562 1 94.62 453 PHE A C 1
ATOM 3514 O O . PHE A 1 453 ? -13.742 -30.578 13.102 1 94.62 453 PHE A O 1
ATOM 3521 N N . ASP A 1 454 ? -15.195 -29.484 11.766 1 94.12 454 ASP A N 1
ATOM 3522 C CA . ASP A 1 454 ? -15.797 -30.719 11.305 1 94.12 454 ASP A CA 1
ATOM 3523 C C . ASP A 1 454 ? -14.805 -31.547 10.484 1 94.12 454 ASP A C 1
ATOM 3525 O O . ASP A 1 454 ? -13.867 -31 9.906 1 94.12 454 ASP A O 1
ATOM 3529 N N . ALA A 1 455 ? -15.031 -32.812 10.43 1 94.12 455 ALA A N 1
ATOM 3530 C CA . ALA A 1 455 ? -14.109 -33.719 9.781 1 94.12 455 ALA A CA 1
ATOM 3531 C C . ALA A 1 455 ? -13.914 -33.344 8.312 1 94.12 455 ALA A C 1
ATOM 3533 O O . ALA A 1 455 ? -12.805 -33.469 7.781 1 94.12 455 ALA A O 1
ATOM 3534 N N . ASP A 1 456 ? -14.93 -32.906 7.656 1 93.62 456 ASP A N 1
ATOM 3535 C CA . ASP A 1 456 ? -14.859 -32.656 6.215 1 93.62 456 ASP A CA 1
ATOM 3536 C C . ASP A 1 456 ? -14.109 -31.375 5.902 1 93.62 456 ASP A C 1
ATOM 3538 O O . ASP A 1 456 ? -13.852 -31.062 4.734 1 93.62 456 ASP A O 1
ATOM 3542 N N . TRP A 1 457 ? -13.742 -30.625 6.957 1 94.56 457 TRP A N 1
ATOM 3543 C CA . TRP A 1 457 ? -12.828 -29.5 6.746 1 94.56 457 TRP A CA 1
ATOM 3544 C C . TRP A 1 457 ? -11.398 -30 6.555 1 94.56 457 TRP A C 1
ATOM 3546 O O . TRP A 1 457 ? -10.547 -29.25 6.055 1 94.56 457 TRP A O 1
ATOM 3556 N N . ASN A 1 458 ? -11.125 -31.188 7.031 1 97.19 458 ASN A N 1
ATOM 3557 C CA . ASN A 1 458 ? -9.844 -31.875 6.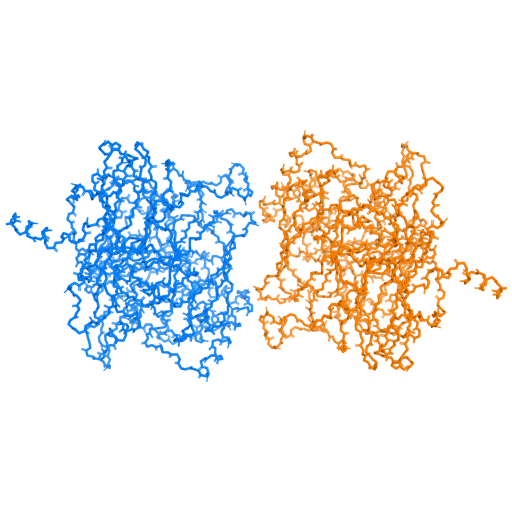883 1 97.19 458 ASN A CA 1
ATOM 3558 C C . ASN A 1 458 ? -8.688 -31 7.359 1 97.19 458 ASN A C 1
ATOM 3560 O O . ASN A 1 458 ? -7.727 -30.781 6.621 1 97.19 458 ASN A O 1
ATOM 3564 N N . VAL A 1 459 ? -8.781 -30.469 8.609 1 97.31 459 VAL A N 1
ATOM 3565 C CA . VAL A 1 459 ? -7.758 -29.625 9.219 1 97.31 459 VAL A CA 1
ATOM 3566 C C . VAL A 1 459 ? -6.879 -30.453 10.141 1 97.31 459 VAL A C 1
ATOM 3568 O O . VAL A 1 459 ? -7.383 -31.125 11.047 1 97.31 459 VAL A O 1
ATOM 3571 N N . ASP A 1 460 ? -5.641 -30.5 9.875 1 95.94 460 ASP A N 1
ATOM 3572 C CA . ASP A 1 460 ? -4.656 -31.016 10.812 1 95.94 460 ASP A CA 1
ATOM 3573 C C . ASP A 1 460 ? -3.951 -29.875 11.562 1 95.94 460 ASP A C 1
ATOM 3575 O O . ASP A 1 460 ? -3.236 -29.078 10.953 1 95.94 460 ASP A O 1
ATOM 3579 N N . ASP A 1 461 ? -4.176 -29.828 12.781 1 95 461 ASP A N 1
ATOM 3580 C CA . ASP A 1 461 ? -3.514 -28.828 13.609 1 95 461 ASP A CA 1
ATOM 3581 C C . ASP A 1 461 ? -2.182 -29.344 14.141 1 95 461 ASP A C 1
ATOM 3583 O O . ASP A 1 461 ? -2.152 -30.219 15.023 1 95 461 ASP A O 1
ATOM 3587 N N . PHE A 1 462 ? -1.103 -28.766 13.664 1 94.88 462 PHE A N 1
ATOM 3588 C CA . PHE A 1 462 ? 0.225 -29.219 14.062 1 94.88 462 PHE A CA 1
ATOM 3589 C C . PHE A 1 462 ? 0.773 -28.344 15.188 1 94.88 462 PHE A C 1
ATOM 3591 O O . PHE A 1 462 ? 1.923 -28.516 15.602 1 94.88 462 PHE A O 1
ATOM 3598 N N . ALA A 1 463 ? 0.016 -27.453 15.633 1 91.12 463 ALA A N 1
ATOM 3599 C CA . ALA A 1 463 ? 0.383 -26.594 16.766 1 91.12 463 ALA A CA 1
ATOM 3600 C C . ALA A 1 463 ? 1.755 -25.969 16.531 1 91.12 463 ALA A C 1
ATOM 3602 O O . ALA A 1 463 ? 2.025 -25.406 15.469 1 91.12 463 ALA A O 1
ATOM 3603 N N . ASN A 1 464 ? 2.641 -26.031 17.484 1 88.56 464 ASN A N 1
ATOM 3604 C CA . ASN A 1 464 ? 3.953 -25.406 17.391 1 88.56 464 ASN A CA 1
ATOM 3605 C C . ASN A 1 464 ? 5.059 -26.438 17.203 1 88.56 464 ASN A C 1
ATOM 3607 O O . ASN A 1 464 ? 6.129 -26.328 17.812 1 88.56 464 ASN A O 1
ATOM 3611 N N . ASN A 1 465 ? 4.852 -27.406 16.375 1 84.06 465 ASN A N 1
ATOM 3612 C CA . ASN A 1 465 ? 5.75 -28.547 16.234 1 84.06 465 ASN A CA 1
ATOM 3613 C C . ASN A 1 465 ? 6.891 -28.25 15.273 1 84.06 465 ASN A C 1
ATOM 3615 O O . ASN A 1 465 ? 7.41 -29.156 14.617 1 84.06 465 ASN A O 1
ATOM 3619 N N . GLY A 1 466 ? 7.402 -27.219 15.25 1 88.81 466 GLY A N 1
ATOM 3620 C CA . GLY A 1 466 ? 8.602 -26.906 14.484 1 88.81 466 GLY A CA 1
ATOM 3621 C C . GLY A 1 466 ? 8.539 -27.422 13.055 1 88.81 466 GLY A C 1
ATOM 3622 O O . GLY A 1 466 ? 7.641 -27.047 12.297 1 88.81 466 GLY A O 1
ATOM 3623 N N . SER A 1 467 ? 9.477 -28.531 12.68 1 94.88 467 SER A N 1
ATOM 3624 C CA . SER A 1 467 ? 9.523 -29.109 11.344 1 94.88 467 SER A CA 1
ATOM 3625 C C . SER A 1 467 ? 8.641 -30.344 11.242 1 94.88 467 SER A C 1
ATOM 3627 O O . SER A 1 467 ? 8.648 -31.188 12.148 1 94.88 467 SER A O 1
ATOM 3629 N N . ILE A 1 468 ? 7.836 -30.484 10.203 1 97.69 468 ILE A N 1
ATOM 3630 C CA . ILE A 1 468 ? 6.859 -31.562 10.031 1 97.69 468 ILE A CA 1
ATOM 3631 C C . ILE A 1 468 ? 7.191 -32.344 8.766 1 97.69 468 ILE A C 1
ATOM 3633 O O . ILE A 1 468 ? 7.367 -31.781 7.691 1 97.69 468 ILE A O 1
ATOM 3637 N N . ARG A 1 469 ? 7.285 -33.656 8.945 1 98.31 469 ARG A N 1
ATOM 3638 C CA . ARG A 1 469 ? 7.441 -34.531 7.797 1 98.31 469 ARG A CA 1
ATOM 3639 C C . ARG A 1 469 ? 6.113 -35.188 7.414 1 98.31 469 ARG A C 1
ATOM 3641 O O . ARG A 1 469 ? 5.375 -35.656 8.281 1 98.31 469 ARG A O 1
ATOM 3648 N N . VAL A 1 470 ? 5.777 -35.125 6.191 1 98.62 470 VAL A N 1
ATOM 3649 C CA . VAL A 1 470 ? 4.555 -35.75 5.676 1 98.62 470 VAL A CA 1
ATOM 3650 C C . VAL A 1 470 ? 4.902 -36.812 4.637 1 98.62 470 VAL A C 1
ATOM 3652 O O . VAL A 1 470 ? 5.617 -36.531 3.668 1 98.62 470 VAL A O 1
ATOM 3655 N N . ILE A 1 471 ? 4.488 -38 4.855 1 98.75 471 ILE A N 1
ATOM 3656 C CA . ILE A 1 471 ? 4.578 -39.094 3.889 1 98.75 471 ILE A CA 1
ATOM 3657 C C . ILE A 1 471 ? 3.236 -39.281 3.178 1 98.75 471 ILE A C 1
ATOM 3659 O O . ILE A 1 471 ? 2.252 -39.688 3.785 1 98.75 471 ILE A O 1
ATOM 3663 N N . VAL A 1 472 ? 3.209 -38.906 1.953 1 98.81 472 VAL A N 1
ATOM 3664 C CA . VAL A 1 472 ? 2.008 -39.094 1.143 1 98.81 472 VAL A CA 1
ATOM 3665 C C . VAL A 1 472 ? 2.039 -40.438 0.449 1 98.81 472 VAL A C 1
ATOM 3667 O O . VAL A 1 472 ? 2.959 -40.75 -0.318 1 98.81 472 VAL A O 1
ATOM 3670 N N . THR A 1 473 ? 1.102 -41.25 0.707 1 98.69 473 THR A N 1
ATOM 3671 C CA . THR A 1 473 ? 0.935 -42.531 0.04 1 98.69 473 THR A CA 1
ATOM 3672 C C . THR A 1 473 ? -0.225 -42.469 -0.951 1 98.69 473 THR A C 1
ATOM 3674 O O . THR A 1 473 ? -1.366 -42.219 -0.566 1 98.69 473 THR A O 1
ATOM 3677 N N . ASN A 1 474 ? 0.082 -42.719 -2.195 1 98.69 474 ASN A N 1
ATOM 3678 C CA . ASN A 1 474 ? -0.928 -42.625 -3.242 1 98.69 474 ASN A CA 1
ATOM 3679 C C . ASN A 1 474 ? -1.519 -43.969 -3.6 1 98.69 474 ASN A C 1
ATOM 3681 O O . ASN A 1 474 ? -1.049 -44.656 -4.527 1 98.69 474 ASN A O 1
ATOM 3685 N N . ASN A 1 475 ? -2.541 -44.312 -2.934 1 98.31 475 ASN A N 1
ATOM 3686 C CA . ASN A 1 475 ? -3.279 -45.531 -3.221 1 98.31 475 ASN A CA 1
ATOM 3687 C C . ASN A 1 475 ? -4.371 -45.281 -4.262 1 98.31 475 ASN A C 1
ATOM 3689 O O . ASN A 1 475 ? -5.551 -45.5 -3.986 1 98.31 475 ASN A O 1
ATOM 3693 N N . SER A 1 476 ? -3.984 -44.906 -5.383 1 97.12 476 SER A N 1
ATOM 3694 C CA . SER A 1 476 ? -4.875 -44.625 -6.5 1 97.12 476 SER A CA 1
ATOM 3695 C C . SER A 1 476 ? -4.156 -44.781 -7.836 1 97.12 476 SER A C 1
ATOM 3697 O O . SER A 1 476 ? -2.926 -44.844 -7.883 1 97.12 476 SER A O 1
ATOM 3699 N N . PRO A 1 477 ? -4.859 -44.906 -8.945 1 94.88 477 PRO A N 1
ATOM 3700 C CA . PRO A 1 477 ? -4.246 -45.188 -10.25 1 94.88 477 PRO A CA 1
ATOM 3701 C C . PRO A 1 477 ? -3.775 -43.906 -10.953 1 94.88 477 PRO A C 1
ATOM 3703 O O . PRO A 1 477 ? -3.27 -43.969 -12.07 1 94.88 477 PRO A O 1
ATOM 3706 N N . ALA A 1 478 ? -3.971 -42.812 -10.32 1 96.06 478 ALA A N 1
ATOM 3707 C CA . ALA A 1 478 ? -3.588 -41.531 -10.938 1 96.06 478 ALA A CA 1
ATOM 3708 C C . ALA A 1 478 ? -2.424 -40.875 -10.195 1 96.06 478 ALA A C 1
ATOM 3710 O O . ALA A 1 478 ? -2.305 -41.031 -8.977 1 96.06 478 ALA A O 1
ATOM 3711 N N . ALA A 1 479 ? -1.52 -40.25 -10.922 1 97.5 479 ALA A N 1
ATOM 3712 C CA . ALA A 1 479 ? -0.493 -39.406 -10.305 1 97.5 479 ALA A CA 1
ATOM 3713 C C . ALA A 1 479 ? -1.07 -38.062 -9.859 1 97.5 479 ALA A C 1
ATOM 3715 O O . ALA A 1 479 ? -2.072 -37.594 -10.406 1 97.5 479 ALA A O 1
ATOM 3716 N N . HIS A 1 480 ? -0.475 -37.469 -8.82 1 98.25 480 HIS A N 1
ATOM 3717 C CA . HIS A 1 480 ? -1.007 -36.219 -8.266 1 98.25 480 HIS A CA 1
ATOM 3718 C C . HIS A 1 480 ? 0.107 -35.219 -8.008 1 98.25 480 HIS A C 1
ATOM 3720 O O . HIS A 1 480 ? 1.095 -35.531 -7.34 1 98.25 480 HIS A O 1
ATOM 3726 N N . PRO A 1 481 ? 0.064 -33.969 -8.594 1 98.5 481 PRO A N 1
ATOM 3727 C CA . PRO A 1 481 ? 0.9 -32.875 -8.133 1 98.5 481 PRO A CA 1
ATOM 3728 C C . PRO A 1 481 ? 0.43 -32.281 -6.797 1 98.5 481 PRO A C 1
ATOM 3730 O O . PRO A 1 481 ? -0.589 -31.594 -6.742 1 98.5 481 PRO A O 1
ATOM 3733 N N . MET A 1 482 ? 1.152 -32.5 -5.746 1 98.75 482 MET A N 1
ATOM 3734 C CA . MET A 1 482 ? 0.769 -32.062 -4.406 1 98.75 482 MET A CA 1
ATOM 3735 C C . MET A 1 482 ? 1.372 -30.703 -4.09 1 98.75 482 MET A C 1
ATOM 3737 O O . MET A 1 482 ? 2.588 -30.516 -4.176 1 98.75 482 MET A O 1
ATOM 3741 N N . HIS A 1 483 ? 0.551 -29.797 -3.746 1 98.5 483 HIS A N 1
ATOM 3742 C CA . HIS A 1 483 ? 0.922 -28.406 -3.508 1 98.5 483 HIS A CA 1
ATOM 3743 C C . HIS A 1 483 ? 0.688 -28.016 -2.053 1 98.5 483 HIS A C 1
ATOM 3745 O O . HIS A 1 483 ? -0.392 -28.25 -1.507 1 98.5 483 HIS A O 1
ATOM 3751 N N . LEU A 1 484 ? 1.651 -27.469 -1.427 1 98.62 484 LEU A N 1
ATOM 3752 C CA . LEU A 1 484 ? 1.513 -26.875 -0.105 1 98.62 484 LEU A CA 1
ATOM 3753 C C . LEU A 1 484 ? 1.646 -25.359 -0.182 1 98.62 484 LEU A C 1
ATOM 3755 O O . LEU A 1 484 ? 2.684 -24.844 -0.605 1 98.62 484 LEU A O 1
ATOM 3759 N N . HIS A 1 485 ? 0.558 -24.656 0.204 1 98.31 485 HIS A N 1
ATOM 3760 C CA . HIS A 1 485 ? 0.619 -23.203 0.276 1 98.31 485 HIS A CA 1
ATOM 3761 C C . HIS A 1 485 ? 1.57 -22.75 1.377 1 98.31 485 HIS A C 1
ATOM 3763 O O . HIS A 1 485 ? 1.748 -23.438 2.379 1 98.31 485 HIS A O 1
ATOM 3769 N N . GLY A 1 486 ? 2.256 -21.656 1.132 1 97.81 486 GLY A N 1
ATOM 3770 C CA . GLY A 1 486 ? 2.979 -20.969 2.186 1 97.81 486 GLY A CA 1
ATOM 3771 C C . GLY A 1 486 ? 4.391 -21.484 2.385 1 97.81 486 GLY A C 1
ATOM 3772 O O . GLY A 1 486 ? 5.176 -20.891 3.129 1 97.81 486 GLY A O 1
ATOM 3773 N N . TYR A 1 487 ? 4.754 -22.594 1.646 1 97.56 487 TYR A N 1
ATOM 3774 C CA . TYR A 1 487 ? 6.055 -23.203 1.885 1 97.56 487 TYR A CA 1
ATOM 3775 C C . TYR A 1 487 ? 6.668 -23.719 0.584 1 97.56 487 TYR A C 1
ATOM 3777 O O . TYR A 1 487 ? 5.945 -24.016 -0.372 1 97.56 487 TYR A O 1
ATOM 3785 N N . ASN A 1 488 ? 7.945 -23.703 0.539 1 97.31 488 ASN A N 1
ATOM 3786 C CA . ASN A 1 488 ? 8.703 -24.609 -0.313 1 97.31 488 ASN A CA 1
ATOM 3787 C C . ASN A 1 488 ? 9.094 -25.875 0.437 1 97.31 488 ASN A C 1
ATOM 3789 O O . ASN A 1 488 ? 9.977 -25.844 1.299 1 97.31 488 ASN A O 1
ATOM 3793 N N . MET A 1 489 ? 8.531 -26.906 0.037 1 97.88 489 MET A N 1
ATOM 3794 C CA . MET A 1 489 ? 8.734 -28.172 0.711 1 97.88 489 MET A CA 1
ATOM 3795 C C . MET A 1 489 ? 10.125 -28.719 0.426 1 97.88 489 MET A C 1
ATOM 3797 O O . MET A 1 489 ? 10.625 -28.625 -0.696 1 97.88 489 MET A O 1
ATOM 3801 N N . TYR A 1 490 ? 10.695 -29.328 1.499 1 98.19 490 TYR A N 1
ATOM 3802 C CA . TYR A 1 490 ? 11.805 -30.25 1.238 1 98.19 490 TYR A CA 1
ATOM 3803 C C . TYR A 1 490 ? 11.297 -31.547 0.622 1 98.19 490 TYR A C 1
ATOM 3805 O O . TYR A 1 490 ? 10.508 -32.25 1.233 1 98.19 490 TYR A O 1
ATOM 3813 N N . ILE A 1 491 ? 11.742 -31.766 -0.575 1 98.62 491 ILE A N 1
ATOM 3814 C CA . ILE A 1 491 ? 11.375 -33.031 -1.206 1 98.62 491 ILE A CA 1
ATOM 3815 C C . ILE A 1 491 ? 12.422 -34.094 -0.883 1 98.62 491 ILE A C 1
ATOM 3817 O O . ILE A 1 491 ? 13.523 -34.094 -1.447 1 98.62 491 ILE A O 1
ATOM 3821 N N . LEU A 1 492 ? 12.031 -35.031 -0.089 1 98.5 492 LEU A N 1
ATOM 3822 C CA . LEU A 1 492 ? 13 -35.969 0.476 1 98.5 492 LEU A CA 1
ATOM 3823 C C . LEU A 1 492 ? 13.023 -37.281 -0.314 1 98.5 492 LEU A C 1
ATOM 3825 O O . LEU A 1 492 ? 14.062 -37.938 -0.395 1 98.5 492 LEU A O 1
ATOM 3829 N N . ALA A 1 493 ? 11.836 -37.625 -0.801 1 98.19 493 ALA A N 1
ATOM 3830 C CA . ALA A 1 493 ? 11.75 -38.875 -1.561 1 98.19 493 ALA A CA 1
ATOM 3831 C C . ALA A 1 493 ? 10.484 -38.906 -2.412 1 98.19 493 ALA A C 1
ATOM 3833 O O . ALA A 1 493 ? 9.469 -38.312 -2.051 1 98.19 493 ALA A O 1
ATOM 3834 N N . GLU A 1 494 ? 10.555 -39.469 -3.488 1 97.75 494 GLU A N 1
ATOM 3835 C CA . GLU A 1 494 ? 9.461 -39.875 -4.367 1 97.75 494 GLU A CA 1
ATOM 3836 C C . GLU A 1 494 ? 9.75 -41.25 -5.008 1 97.75 494 GLU A C 1
ATOM 3838 O O . GLU A 1 494 ? 10.867 -41.5 -5.453 1 97.75 494 GLU A O 1
ATOM 3843 N N . GLY A 1 495 ? 8.781 -42.156 -4.988 1 96.5 495 GLY A N 1
ATOM 3844 C CA . GLY A 1 495 ? 9.102 -43.469 -5.543 1 96.5 495 GLY A CA 1
ATOM 3845 C C . GLY A 1 495 ? 7.891 -44.375 -5.68 1 96.5 495 GLY A C 1
ATOM 3846 O O . GLY A 1 495 ? 6.781 -44 -5.301 1 96.5 495 GLY A O 1
ATOM 3847 N N . ASP A 1 496 ? 8.203 -45.5 -6.289 1 96.19 496 ASP A N 1
ATOM 3848 C CA . ASP A 1 496 ? 7.18 -46.5 -6.496 1 96.19 496 ASP A CA 1
ATOM 3849 C C . ASP A 1 496 ? 6.859 -47.25 -5.191 1 96.19 496 ASP A C 1
ATOM 3851 O O . ASP A 1 496 ? 7.719 -47.375 -4.32 1 96.19 496 ASP A O 1
ATOM 3855 N N . GLY A 1 497 ? 5.621 -47.594 -5.07 1 97.69 497 GLY A N 1
ATOM 3856 C CA . GLY A 1 497 ? 5.168 -48.312 -3.895 1 97.69 497 GLY A CA 1
ATOM 3857 C C . GLY A 1 497 ? 4.613 -47.406 -2.811 1 97.69 497 GLY A C 1
ATOM 3858 O O . GLY A 1 497 ? 5.094 -46.281 -2.623 1 97.69 497 GLY A O 1
ATOM 3859 N N . LEU A 1 498 ? 3.711 -47.938 -2.078 1 97.88 498 LEU A N 1
ATOM 3860 C CA . LEU A 1 498 ? 2.988 -47.125 -1.09 1 97.88 498 LEU A CA 1
ATOM 3861 C C . LEU A 1 498 ? 3.848 -46.906 0.146 1 97.88 498 LEU A C 1
ATOM 3863 O O . LEU A 1 498 ? 3.537 -46.031 0.96 1 97.88 498 LEU A O 1
ATOM 3867 N N . THR A 1 499 ? 4.926 -47.625 0.309 1 97.44 499 THR A N 1
ATOM 3868 C CA . THR A 1 499 ? 5.746 -47.562 1.513 1 97.44 499 THR A CA 1
ATOM 3869 C C . THR A 1 499 ? 7.105 -46.938 1.197 1 97.44 499 THR A C 1
ATOM 3871 O O . THR A 1 499 ? 7.742 -47.312 0.204 1 97.44 499 THR A O 1
ATOM 3874 N N . TRP A 1 500 ? 7.438 -46 1.955 1 97.88 500 TRP A N 1
ATOM 3875 C CA . TRP A 1 500 ? 8.758 -45.375 1.885 1 97.88 500 TRP A CA 1
ATOM 3876 C C . TRP A 1 500 ? 9.797 -46.219 2.605 1 97.88 500 TRP A C 1
ATOM 3878 O O . TRP A 1 500 ? 9.539 -46.75 3.691 1 97.88 500 TRP A O 1
ATOM 3888 N N . ASP A 1 501 ? 10.984 -46.375 2.111 1 97.25 501 ASP A N 1
ATOM 3889 C CA . ASP A 1 501 ? 12.008 -47.219 2.688 1 97.25 501 ASP A CA 1
ATOM 3890 C C . ASP A 1 501 ? 12.93 -46.438 3.615 1 97.25 501 ASP A C 1
ATOM 3892 O O . ASP A 1 501 ? 13.898 -47 4.156 1 97.25 501 ASP A O 1
ATOM 3896 N N . GLY A 1 502 ? 12.695 -45.188 3.717 1 96.75 502 GLY A N 1
ATOM 3897 C CA . GLY A 1 502 ? 13.484 -44.406 4.648 1 96.75 502 GLY A CA 1
ATOM 3898 C C . GLY A 1 502 ? 14.633 -43.656 3.982 1 96.75 502 GLY A C 1
ATOM 3899 O O . GLY A 1 502 ? 15.289 -42.844 4.613 1 96.75 502 GLY A O 1
ATOM 3900 N N . THR A 1 503 ? 14.852 -43.844 2.709 1 96.69 503 THR A N 1
ATOM 3901 C CA . THR A 1 503 ? 15.977 -43.219 2.02 1 96.69 503 THR A CA 1
ATOM 3902 C C . THR A 1 503 ? 15.641 -41.781 1.605 1 96.69 503 THR A C 1
ATOM 3904 O O . THR A 1 503 ? 14.609 -41.531 0.969 1 96.69 503 THR A O 1
ATOM 3907 N N . ILE A 1 504 ? 16.453 -40.875 1.961 1 97.38 504 ILE A N 1
ATOM 3908 C CA . ILE A 1 504 ? 16.281 -39.469 1.606 1 97.38 504 ILE A CA 1
ATOM 3909 C C . ILE A 1 504 ? 17.281 -39.094 0.509 1 97.38 504 ILE A C 1
ATOM 3911 O O . ILE A 1 504 ? 18.469 -39.375 0.625 1 97.38 504 ILE A O 1
ATOM 3915 N N . THR A 1 505 ? 16.781 -38.594 -0.567 1 97.31 505 THR A N 1
ATOM 3916 C CA . THR A 1 505 ? 17.641 -38.094 -1.655 1 97.31 505 THR A CA 1
ATOM 3917 C C . THR A 1 505 ? 18.234 -36.75 -1.314 1 97.31 505 THR A C 1
ATOM 3919 O O . THR A 1 505 ? 17.531 -35.812 -0.934 1 97.31 505 THR A O 1
ATOM 3922 N N . ASN A 1 506 ? 19.609 -36.562 -1.464 1 97 506 ASN A N 1
ATOM 3923 C CA . ASN A 1 506 ? 20.328 -35.344 -1.174 1 97 506 ASN A CA 1
ATOM 3924 C C . ASN A 1 506 ? 19.984 -34.812 0.211 1 97 506 ASN A C 1
ATOM 3926 O O . ASN A 1 506 ? 19.578 -33.656 0.347 1 97 506 ASN A O 1
ATOM 3930 N N . PRO A 1 507 ? 20.203 -35.594 1.271 1 97 507 PRO A N 1
ATOM 3931 C CA . PRO A 1 507 ? 19.719 -35.25 2.613 1 97 507 PRO A CA 1
ATOM 3932 C C . PRO A 1 507 ? 20.266 -33.906 3.119 1 97 507 PRO A C 1
ATOM 3934 O O . PRO A 1 507 ? 19.641 -33.25 3.955 1 97 507 PRO A O 1
ATOM 3937 N N . GLU A 1 508 ? 21.453 -33.469 2.605 1 97.19 508 GLU A N 1
ATOM 3938 C CA . GLU A 1 508 ? 22.062 -32.219 3.084 1 97.19 508 GLU A CA 1
ATOM 3939 C C . GLU A 1 508 ? 21.484 -31.016 2.355 1 97.19 508 GLU A C 1
ATOM 3941 O O . GLU A 1 508 ? 21.625 -29.875 2.814 1 97.19 508 GLU A O 1
ATOM 3946 N N . ASN A 1 509 ? 20.844 -31.266 1.207 1 97.88 509 ASN A N 1
ATOM 3947 C CA . ASN A 1 509 ? 20.312 -30.188 0.375 1 97.88 509 ASN A CA 1
ATOM 3948 C C . ASN A 1 509 ? 19.25 -30.703 -0.595 1 97.88 509 ASN A C 1
ATOM 3950 O O . ASN A 1 509 ? 19.438 -30.609 -1.812 1 97.88 509 ASN A O 1
ATOM 3954 N N . PRO A 1 510 ? 18.172 -31.141 -0.024 1 97.69 510 PRO A N 1
ATOM 3955 C CA . PRO A 1 510 ? 17.141 -31.719 -0.908 1 97.69 510 PRO A CA 1
ATOM 3956 C C . PRO A 1 510 ? 16.5 -30.672 -1.812 1 97.69 510 PRO A C 1
ATOM 3958 O O . PRO A 1 510 ? 16.547 -29.469 -1.512 1 97.69 510 PRO A O 1
ATOM 3961 N N . GLN A 1 511 ? 15.938 -31.125 -2.875 1 97.56 511 GLN A N 1
ATOM 3962 C CA . GLN A 1 511 ? 15.109 -30.266 -3.709 1 97.56 511 GLN A CA 1
ATOM 3963 C C . GLN A 1 511 ? 14.031 -29.562 -2.883 1 97.56 511 GLN A C 1
ATOM 3965 O O . GLN A 1 511 ? 13.5 -30.141 -1.934 1 97.56 511 GLN A O 1
ATOM 3970 N N . ARG A 1 512 ? 13.789 -28.312 -3.193 1 97.69 512 ARG A N 1
ATOM 3971 C CA . ARG A 1 512 ? 12.695 -27.562 -2.582 1 97.69 512 ARG A CA 1
ATOM 3972 C C . ARG A 1 512 ? 11.742 -27.031 -3.641 1 97.69 512 ARG A C 1
ATOM 3974 O O . ARG A 1 512 ? 12.18 -26.391 -4.605 1 97.69 512 ARG A O 1
ATOM 3981 N N . ARG A 1 513 ? 10.461 -27.297 -3.531 1 96.69 513 ARG A N 1
ATOM 3982 C CA . ARG A 1 513 ? 9.383 -26.875 -4.422 1 96.69 513 ARG A CA 1
ATOM 3983 C C . ARG A 1 513 ? 8.094 -26.609 -3.641 1 96.69 513 ARG A C 1
ATOM 3985 O O . ARG A 1 513 ? 7.965 -27.031 -2.49 1 96.69 513 ARG A O 1
ATOM 3992 N N . ASP A 1 514 ? 7.199 -25.953 -4.312 1 98.25 514 ASP A N 1
ATOM 3993 C CA . ASP A 1 514 ? 5.895 -25.797 -3.676 1 98.25 514 ASP A CA 1
ATOM 3994 C C . ASP A 1 514 ? 4.898 -26.828 -4.211 1 98.25 514 ASP A C 1
ATOM 3996 O O . ASP A 1 514 ? 3.846 -27.047 -3.611 1 98.25 514 ASP A O 1
ATOM 4000 N N . VAL A 1 515 ? 5.211 -27.531 -5.305 1 98.69 515 VAL A N 1
ATOM 4001 C CA . VAL A 1 515 ? 4.41 -28.609 -5.867 1 98.69 515 VAL A CA 1
ATOM 4002 C C . VAL A 1 515 ? 5.316 -29.797 -6.215 1 98.69 515 VAL A C 1
ATOM 4004 O O . VAL A 1 515 ? 6.363 -29.609 -6.844 1 98.69 515 VAL A O 1
ATOM 4007 N N . GLN A 1 516 ? 4.941 -30.953 -5.848 1 98.56 516 GLN A N 1
ATOM 4008 C CA . GLN A 1 516 ? 5.684 -32.156 -6.215 1 98.56 516 GLN A CA 1
ATOM 4009 C C . GLN A 1 516 ? 4.742 -33.281 -6.652 1 98.56 516 GLN A C 1
ATOM 4011 O O . GLN A 1 516 ? 3.686 -33.469 -6.047 1 98.56 516 GLN A O 1
ATOM 4016 N N . GLN A 1 517 ? 5.168 -34.031 -7.711 1 98.06 517 GLN A N 1
ATOM 4017 C CA . GLN A 1 517 ? 4.395 -35.156 -8.219 1 98.06 517 GLN A CA 1
ATOM 4018 C C . GLN A 1 517 ? 4.555 -36.375 -7.32 1 98.06 517 GLN A C 1
ATOM 4020 O O . GLN A 1 517 ? 5.66 -36.656 -6.859 1 98.06 517 GLN A O 1
ATOM 4025 N N . VAL A 1 518 ? 3.475 -37 -7.023 1 98.31 518 VAL A N 1
ATOM 4026 C CA . VAL A 1 518 ? 3.479 -38.344 -6.48 1 98.31 518 VAL A CA 1
ATOM 4027 C C . VAL A 1 518 ? 2.871 -39.312 -7.496 1 98.31 518 VAL A C 1
ATOM 4029 O O . VAL A 1 518 ? 1.756 -39.094 -7.977 1 98.31 518 VAL A O 1
ATOM 4032 N N . ARG A 1 519 ? 3.568 -40.406 -7.852 1 97.44 519 ARG A N 1
ATOM 4033 C CA . ARG A 1 519 ? 3.148 -41.312 -8.906 1 97.44 519 ARG A CA 1
ATOM 4034 C C . ARG A 1 519 ? 1.997 -42.188 -8.438 1 97.44 519 ARG A C 1
ATOM 4036 O O . ARG A 1 519 ? 1.754 -42.312 -7.23 1 97.44 519 ARG A O 1
ATOM 4043 N N . ALA A 1 520 ? 1.287 -42.719 -9.477 1 97.69 520 ALA A N 1
ATOM 4044 C CA . ALA A 1 520 ? 0.26 -43.688 -9.148 1 97.69 520 ALA A CA 1
ATOM 4045 C C . ALA A 1 520 ? 0.859 -44.875 -8.414 1 97.69 520 ALA A C 1
ATOM 4047 O O . ALA A 1 520 ? 1.908 -45.406 -8.805 1 97.69 520 ALA A O 1
ATOM 4048 N N . GLY A 1 521 ? 0.215 -45.219 -7.297 1 97.94 521 GLY A N 1
ATOM 4049 C CA . GLY A 1 521 ? 0.684 -46.375 -6.543 1 97.94 521 GLY A CA 1
ATOM 4050 C C . GLY A 1 521 ? 2.016 -46.125 -5.855 1 97.94 521 GLY A C 1
ATOM 4051 O O . GLY A 1 521 ? 2.709 -47.062 -5.488 1 97.94 521 GLY A O 1
ATOM 4052 N N . GLY A 1 522 ? 2.361 -44.906 -5.719 1 98.12 522 GLY A N 1
ATOM 4053 C CA . GLY A 1 522 ? 3.66 -44.594 -5.148 1 98.12 522 GLY A CA 1
ATOM 4054 C C . GLY A 1 522 ? 3.57 -43.781 -3.875 1 98.12 522 GLY A C 1
ATOM 4055 O O . GLY A 1 522 ? 2.551 -43.812 -3.184 1 98.12 522 GLY A O 1
ATOM 4056 N N . HIS A 1 523 ? 4.734 -43.125 -3.494 1 98.56 523 HIS A N 1
ATOM 4057 C CA . HIS A 1 523 ? 4.793 -42.281 -2.305 1 98.56 523 HIS A CA 1
ATOM 4058 C C . HIS A 1 523 ? 5.633 -41.031 -2.549 1 98.56 523 HIS A C 1
ATOM 4060 O O . HIS A 1 523 ? 6.457 -41 -3.467 1 98.56 523 HIS A O 1
ATOM 4066 N N . LEU A 1 524 ? 5.383 -40.031 -1.88 1 98.62 524 LEU A N 1
ATOM 4067 C CA . LEU A 1 524 ? 6.117 -38.781 -1.79 1 98.62 524 LEU A CA 1
ATOM 4068 C C . LEU A 1 524 ? 6.414 -38.406 -0.337 1 98.62 524 LEU A C 1
ATOM 4070 O O . LEU A 1 524 ? 5.531 -38.5 0.519 1 98.62 524 LEU A O 1
ATOM 4074 N N . VAL A 1 525 ? 7.641 -38.156 0.002 1 98.81 525 VAL A N 1
ATOM 4075 C CA . VAL A 1 525 ? 8.016 -37.688 1.338 1 98.81 525 VAL A CA 1
ATOM 4076 C C . VAL A 1 525 ? 8.484 -36.25 1.282 1 98.81 525 VAL A C 1
ATOM 4078 O O . VAL A 1 525 ? 9.438 -35.906 0.573 1 98.81 525 VAL A O 1
ATOM 4081 N N . MET A 1 526 ? 7.816 -35.406 2.01 1 98.56 526 MET A N 1
ATOM 4082 C CA . MET A 1 526 ? 8.172 -34 2.074 1 98.56 526 MET A CA 1
ATOM 4083 C C . MET A 1 526 ? 8.234 -33.531 3.52 1 98.56 526 MET A C 1
ATOM 4085 O O . MET A 1 526 ? 7.781 -34.219 4.43 1 98.56 526 MET A O 1
ATOM 4089 N N . GLN A 1 527 ? 8.883 -32.406 3.691 1 98.44 527 GLN A N 1
ATOM 4090 C CA . GLN A 1 527 ? 9.047 -31.797 5.004 1 98.44 527 GLN A CA 1
ATOM 4091 C C . GLN A 1 527 ? 9 -30.281 4.91 1 98.44 527 GLN A C 1
ATOM 4093 O O . GLN A 1 527 ? 9.367 -29.703 3.883 1 98.44 527 GLN A O 1
ATOM 4098 N N . PHE A 1 528 ? 8.438 -29.625 5.887 1 97.44 528 PHE A N 1
ATOM 4099 C CA . PHE A 1 528 ? 8.398 -28.156 5.918 1 97.44 528 PHE A CA 1
ATOM 4100 C C . PHE A 1 528 ? 8.57 -27.641 7.344 1 97.44 528 PHE A C 1
ATOM 4102 O O . PHE A 1 528 ? 8.203 -28.328 8.305 1 97.44 528 PHE A O 1
ATOM 4109 N N . ASP A 1 529 ? 9.117 -26.5 7.453 1 95.62 529 ASP A N 1
ATOM 4110 C CA . ASP A 1 529 ? 9.359 -25.891 8.758 1 95.62 529 ASP A CA 1
ATOM 4111 C C . ASP A 1 529 ? 8.188 -25.016 9.172 1 95.62 529 ASP A C 1
ATOM 4113 O O . ASP A 1 529 ? 8.164 -23.812 8.883 1 95.62 529 ASP A O 1
ATOM 4117 N N . SER A 1 530 ? 7.324 -25.578 9.961 1 93.44 530 SER A N 1
ATOM 4118 C CA . SER A 1 530 ? 6.062 -24.922 10.312 1 93.44 530 SER A CA 1
ATOM 4119 C C . SER A 1 530 ? 6.297 -23.688 11.164 1 93.44 530 SER A C 1
ATOM 4121 O O . SER A 1 530 ? 5.473 -22.766 11.172 1 93.44 530 SER A O 1
ATOM 4123 N N . SER A 1 531 ? 7.387 -23.547 11.844 1 91.06 531 SER A N 1
ATOM 4124 C CA . SER A 1 531 ? 7.688 -22.438 12.742 1 91.06 531 SER A CA 1
ATOM 4125 C C . SER A 1 531 ? 7.957 -21.156 11.961 1 91.06 531 SER A C 1
ATOM 4127 O O . SER A 1 531 ? 7.945 -20.062 12.539 1 91.06 531 SER A O 1
ATOM 4129 N N . GLU A 1 532 ? 8.055 -21.25 10.703 1 91.12 532 GLU A N 1
ATOM 4130 C CA . GLU A 1 532 ? 8.484 -20.094 9.906 1 91.12 532 GLU A CA 1
ATOM 4131 C C . GLU A 1 532 ? 7.285 -19.281 9.43 1 91.12 532 GLU A C 1
ATOM 4133 O O . GLU A 1 532 ? 7.426 -18.109 9.078 1 91.12 532 GLU A O 1
ATOM 4138 N N . ASN A 1 533 ? 6.176 -19.922 9.453 1 96.19 533 ASN A N 1
ATOM 4139 C CA . ASN A 1 533 ? 5.066 -19.266 8.781 1 96.19 533 ASN A CA 1
ATOM 4140 C C . ASN A 1 533 ? 3.721 -19.688 9.359 1 96.19 533 ASN A C 1
ATOM 4142 O O . ASN A 1 533 ? 3.02 -20.516 8.773 1 96.19 533 ASN A O 1
ATOM 4146 N N . PRO A 1 534 ? 3.299 -19.062 10.461 1 97.06 534 PRO A N 1
ATOM 4147 C CA . PRO A 1 534 ? 2.008 -19.406 11.062 1 97.06 534 PRO A CA 1
ATOM 4148 C C . PRO A 1 534 ? 0.841 -19.234 10.094 1 97.06 534 PRO A C 1
ATOM 4150 O O . PRO A 1 534 ? 0.875 -18.344 9.234 1 97.06 534 PRO A O 1
ATOM 4153 N N . GLY A 1 535 ? -0.175 -20.109 10.156 1 97.31 535 GLY A N 1
ATOM 4154 C CA . GLY A 1 535 ? -1.344 -19.953 9.305 1 97.31 535 GLY A CA 1
ATOM 4155 C C . GLY A 1 535 ? -2.1 -21.25 9.086 1 97.31 535 GLY A C 1
ATOM 4156 O O . GLY A 1 535 ? -1.812 -22.266 9.727 1 97.31 535 GLY A O 1
ATOM 4157 N N . THR A 1 536 ? -3.123 -21.172 8.367 1 97.5 536 THR A N 1
ATOM 4158 C CA . THR A 1 536 ? -3.84 -22.312 7.793 1 97.5 536 THR A CA 1
ATOM 4159 C C . THR A 1 536 ? -3.51 -22.469 6.312 1 97.5 536 THR A C 1
ATOM 4161 O O . THR A 1 536 ? -3.908 -21.641 5.488 1 97.5 536 THR A O 1
ATOM 4164 N N . TRP A 1 537 ? -2.812 -23.531 6.059 1 98.06 537 TRP A N 1
ATOM 4165 C CA . TRP A 1 537 ? -2.252 -23.656 4.719 1 98.06 537 TRP A CA 1
ATOM 4166 C C . TRP A 1 537 ? -2.83 -24.875 4 1 98.06 537 TRP A C 1
ATOM 4168 O O . TRP A 1 537 ? -2.76 -26 4.508 1 98.06 537 TRP A O 1
ATOM 4178 N N . PRO A 1 538 ? -3.33 -24.625 2.842 1 98 538 PRO A N 1
ATOM 4179 C CA . PRO A 1 538 ? -3.826 -25.734 2.029 1 98 538 PRO A CA 1
ATOM 4180 C C . PRO A 1 538 ? -2.713 -26.688 1.588 1 98 538 PRO A C 1
ATOM 4182 O O . PRO A 1 538 ? -1.626 -26.234 1.216 1 98 538 PRO A O 1
ATOM 4185 N N . PHE A 1 539 ? -2.953 -27.938 1.743 1 98.44 539 PHE A N 1
ATOM 4186 C CA . PHE A 1 539 ? -2.201 -29.016 1.121 1 98.44 539 PHE A CA 1
ATOM 4187 C C . PHE A 1 539 ? -3.104 -29.859 0.224 1 98.44 539 PHE A C 1
ATOM 4189 O O . PHE A 1 539 ? -3.986 -30.562 0.711 1 98.44 539 PHE A O 1
ATOM 4196 N N . HIS A 1 540 ? -2.805 -29.812 -1.119 1 97.81 540 HIS A N 1
ATOM 4197 C CA . HIS A 1 540 ? -3.822 -30.391 -1.988 1 97.81 540 HIS A CA 1
ATOM 4198 C C . HIS A 1 540 ? -3.23 -30.797 -3.332 1 97.81 540 HIS A C 1
ATOM 4200 O O . HIS A 1 540 ? -2.102 -30.438 -3.658 1 97.81 540 HIS A O 1
ATOM 4206 N N . CYS A 1 541 ? -4.004 -31.656 -4.051 1 98 541 CYS A N 1
ATOM 4207 C CA . CYS A 1 541 ? -3.701 -31.984 -5.441 1 98 541 CYS A CA 1
ATOM 4208 C C . CYS A 1 541 ? -4.02 -30.812 -6.355 1 98 541 CYS A C 1
ATOM 4210 O O . CYS A 1 541 ? -5.109 -30.234 -6.281 1 98 541 CYS A O 1
ATOM 4212 N N . HIS A 1 542 ? -3.117 -30.453 -7.211 1 97.38 542 HIS A N 1
ATOM 4213 C CA . HIS A 1 542 ? -3.316 -29.281 -8.07 1 97.38 542 HIS A CA 1
ATOM 4214 C C . HIS A 1 542 ? -4.047 -29.672 -9.352 1 97.38 542 HIS A C 1
ATOM 4216 O O . HIS A 1 542 ? -4.199 -28.828 -10.25 1 97.38 542 HIS A O 1
ATOM 4222 N N . ILE A 1 543 ? -4.473 -30.891 -9.5 1 97.19 543 ILE A N 1
ATOM 4223 C CA . ILE A 1 543 ? -5.453 -31.219 -10.523 1 97.19 543 ILE A CA 1
ATOM 4224 C C . ILE A 1 543 ? -6.812 -30.641 -10.148 1 97.19 543 ILE A C 1
ATOM 4226 O O . ILE A 1 543 ? -7.363 -30.953 -9.094 1 97.19 543 ILE A O 1
ATOM 4230 N N . ALA A 1 544 ? -7.312 -29.844 -11.008 1 96.5 544 ALA A N 1
ATOM 4231 C CA . ALA A 1 544 ? -8.516 -29.078 -10.719 1 96.5 544 ALA A CA 1
ATOM 4232 C C . ALA A 1 544 ? -9.68 -29.984 -10.336 1 96.5 544 ALA A C 1
ATOM 4234 O O . ALA A 1 544 ? -10.359 -29.75 -9.336 1 96.5 544 ALA A O 1
ATOM 4235 N N . TRP A 1 545 ? -9.867 -31.078 -10.984 1 96.19 545 TRP A N 1
ATOM 4236 C CA . TRP A 1 545 ? -11 -31.984 -10.828 1 96.19 545 TRP A CA 1
ATOM 4237 C C . TRP A 1 545 ? -10.883 -32.781 -9.531 1 96.19 545 TRP A C 1
ATOM 4239 O O . TRP A 1 545 ? -11.875 -33 -8.844 1 96.19 545 TRP A O 1
ATOM 4249 N N . HIS A 1 546 ? -9.656 -33.188 -9.242 1 96.31 546 HIS A N 1
ATOM 4250 C CA . HIS A 1 546 ? -9.438 -33.938 -8.016 1 96.31 546 HIS A CA 1
ATOM 4251 C C . HIS A 1 546 ? -9.656 -33.062 -6.781 1 96.31 546 HIS A C 1
ATOM 4253 O O . HIS A 1 546 ? -10.219 -33.531 -5.785 1 96.31 546 HIS A O 1
ATOM 4259 N N . SER A 1 547 ? -9.188 -31.859 -6.871 1 94.94 547 SER A N 1
ATOM 4260 C CA . SER A 1 547 ? -9.422 -30.922 -5.773 1 94.94 547 SER A CA 1
ATOM 4261 C C . SER A 1 547 ? -10.906 -30.625 -5.613 1 94.94 547 SER A C 1
ATOM 4263 O O . SER A 1 547 ? -11.414 -30.547 -4.488 1 94.94 547 SER A O 1
ATOM 4265 N N . SER A 1 548 ? -11.586 -30.438 -6.734 1 94.12 548 SER A N 1
ATOM 4266 C CA . SER A 1 548 ? -13.023 -30.203 -6.707 1 94.12 548 SER A CA 1
ATOM 4267 C C . SER A 1 548 ? -13.766 -31.391 -6.113 1 94.12 548 SER A C 1
ATOM 4269 O O . SER A 1 548 ? -14.836 -31.234 -5.523 1 94.12 548 SER A O 1
ATOM 4271 N N . ALA A 1 549 ? -13.148 -32.531 -6.273 1 95.38 549 ALA A N 1
ATOM 4272 C CA . ALA A 1 549 ? -13.781 -33.75 -5.773 1 95.38 549 ALA A CA 1
ATOM 4273 C C . ALA A 1 549 ? -13.258 -34.125 -4.387 1 95.38 549 ALA A C 1
ATOM 4275 O O . ALA A 1 549 ? -13.461 -35.25 -3.908 1 95.38 549 ALA A O 1
ATOM 4276 N N . GLY A 1 550 ? -12.477 -33.25 -3.758 1 95.69 550 GLY A N 1
ATOM 4277 C CA . GLY A 1 550 ? -12.281 -33.406 -2.322 1 95.69 550 GLY A CA 1
ATOM 4278 C C . GLY A 1 550 ? -10.836 -33.625 -1.931 1 95.69 550 GLY A C 1
ATOM 4279 O O . GLY A 1 550 ? -10.5 -33.625 -0.745 1 95.69 550 GLY A O 1
ATOM 4280 N N . LEU A 1 551 ? -9.891 -33.75 -2.84 1 97.56 551 LEU A N 1
ATOM 4281 C CA . LEU A 1 551 ? -8.508 -34.094 -2.51 1 97.56 551 LEU A CA 1
ATOM 4282 C C . LEU A 1 551 ? -7.777 -32.875 -1.971 1 97.56 551 LEU A C 1
ATOM 4284 O O . LEU A 1 551 ? -7 -32.219 -2.691 1 97.56 551 LEU A O 1
ATOM 4288 N N . PHE A 1 552 ? -8.047 -32.562 -0.766 1 97.25 552 PHE A N 1
ATOM 4289 C CA . PHE A 1 552 ? -7.633 -31.312 -0.141 1 97.25 552 PHE A CA 1
ATOM 4290 C C . PHE A 1 552 ? -7.586 -31.453 1.376 1 97.25 552 PHE A C 1
ATOM 4292 O O . PHE A 1 552 ? -8.453 -32.094 1.972 1 97.25 552 PHE A O 1
ATOM 4299 N N . ALA A 1 553 ? -6.539 -30.969 1.938 1 98.06 553 ALA A N 1
ATOM 4300 C CA . ALA A 1 553 ? -6.398 -30.859 3.389 1 98.06 553 ALA A CA 1
ATOM 4301 C C . ALA A 1 553 ? -5.863 -29.484 3.783 1 98.06 553 ALA A C 1
ATOM 4303 O O . ALA A 1 553 ? -5.469 -28.688 2.924 1 98.06 553 ALA A O 1
ATOM 4304 N N . GLN A 1 554 ? -5.934 -29.203 5.051 1 97.56 554 GLN A N 1
ATOM 4305 C CA . GLN A 1 554 ? -5.398 -27.953 5.598 1 97.56 554 GLN A CA 1
ATOM 4306 C C . GLN A 1 554 ? -4.457 -28.234 6.77 1 97.56 554 GLN A C 1
ATOM 4308 O O . GLN A 1 554 ? -4.77 -29.047 7.645 1 97.56 554 GLN A O 1
ATOM 4313 N N . PHE A 1 555 ? -3.346 -27.578 6.754 1 97.75 555 PHE A N 1
ATOM 4314 C CA . PHE A 1 555 ? -2.422 -27.609 7.883 1 97.75 555 PHE A CA 1
ATOM 4315 C C . PHE A 1 555 ? -2.518 -26.328 8.703 1 97.75 555 PHE A C 1
ATOM 4317 O O . PHE A 1 555 ? -2.186 -25.25 8.211 1 97.75 555 PHE A O 1
ATOM 4324 N N . LEU A 1 556 ? -3.043 -26.422 9.875 1 97.5 556 LEU A N 1
ATOM 4325 C CA . LEU A 1 556 ? -3.018 -25.312 10.828 1 97.5 556 LEU A CA 1
ATOM 4326 C C . LEU A 1 556 ? -1.757 -25.359 11.68 1 97.5 556 LEU A C 1
ATOM 4328 O O . LEU A 1 556 ? -1.497 -26.359 12.359 1 97.5 556 LEU A O 1
ATOM 4332 N N . VAL A 1 557 ? -0.98 -24.359 11.562 1 96.81 557 VAL A N 1
ATOM 4333 C CA . VAL A 1 557 ? 0.302 -24.328 12.258 1 96.81 557 VAL A CA 1
ATOM 4334 C C . VAL A 1 557 ? 0.403 -23.078 13.125 1 96.81 557 VAL A C 1
ATOM 4336 O O . VAL A 1 557 ? -0.008 -22 12.711 1 96.81 557 VAL A O 1
ATOM 4339 N N . GLN A 1 558 ? 0.883 -23.219 14.359 1 96.19 558 GLN A N 1
ATOM 4340 C CA . GLN A 1 558 ? 1.08 -22.125 15.32 1 96.19 558 GLN A CA 1
ATOM 4341 C C . GLN A 1 558 ? -0.223 -21.375 15.578 1 96.19 558 GLN A C 1
ATOM 4343 O O . GLN A 1 558 ? -0.279 -20.156 15.445 1 96.19 558 GLN A O 1
ATOM 4348 N N . SER A 1 559 ? -1.219 -22.094 15.992 1 95 559 SER A N 1
ATOM 4349 C CA . SER A 1 559 ? -2.566 -21.562 16.172 1 95 559 SER A CA 1
ATOM 4350 C C . SER A 1 559 ? -2.578 -20.406 17.156 1 95 559 SER A C 1
ATOM 4352 O O . SER A 1 559 ? -3.387 -19.484 17.031 1 95 559 SER A O 1
ATOM 4354 N N . ASP A 1 560 ? -1.628 -20.406 18.125 1 94.75 560 ASP A N 1
ATOM 4355 C CA . ASP A 1 560 ? -1.545 -19.297 19.078 1 94.75 560 ASP A CA 1
ATOM 4356 C C . ASP A 1 560 ? -1.183 -18 18.359 1 94.75 560 ASP A C 1
ATOM 4358 O O . ASP A 1 560 ? -1.695 -16.938 18.719 1 94.75 560 ASP A O 1
ATOM 4362 N N . LYS A 1 561 ? -0.282 -18.109 17.469 1 96.38 561 LYS A N 1
ATOM 4363 C CA . LYS A 1 561 ? 0.093 -16.938 16.688 1 96.38 561 LYS A CA 1
ATOM 4364 C C . LYS A 1 561 ? -1.032 -16.516 15.75 1 96.38 561 LYS A C 1
ATOM 4366 O O . LYS A 1 561 ? -1.241 -15.32 15.516 1 96.38 561 LYS A O 1
ATOM 4371 N N . VAL A 1 562 ? -1.723 -17.484 15.18 1 97.06 562 VAL A N 1
ATOM 4372 C CA . VAL A 1 562 ? -2.842 -17.203 14.281 1 97.06 562 VAL A CA 1
ATOM 4373 C C . VAL A 1 562 ? -3.908 -16.406 15.031 1 97.06 562 VAL A C 1
ATOM 4375 O O . VAL A 1 562 ? -4.496 -15.477 14.477 1 97.06 562 VAL A O 1
ATOM 4378 N N . ARG A 1 563 ? -4.105 -16.719 16.312 1 95.44 563 ARG A N 1
ATOM 4379 C CA . ARG A 1 563 ? -5.098 -16.031 17.141 1 95.44 563 ARG A CA 1
ATOM 4380 C C . ARG A 1 563 ? -4.73 -14.562 17.312 1 95.44 563 ARG A C 1
ATOM 4382 O O . ARG A 1 563 ? -5.594 -13.727 17.594 1 95.44 563 ARG A O 1
ATOM 4389 N N . ARG A 1 564 ? -3.512 -14.234 17.141 1 94.94 564 ARG A N 1
ATOM 4390 C CA . ARG A 1 564 ? -3.031 -12.883 17.406 1 94.94 564 ARG A CA 1
ATOM 4391 C C . ARG A 1 564 ? -2.885 -12.086 16.109 1 94.94 564 ARG A C 1
ATOM 4393 O O . ARG A 1 564 ? -2.508 -10.914 16.141 1 94.94 564 ARG A O 1
ATOM 4400 N N . PHE A 1 565 ? -3.203 -12.711 14.984 1 96.5 565 PHE A N 1
ATOM 4401 C CA . PHE A 1 565 ? -3.148 -11.977 13.727 1 96.5 565 PHE A CA 1
ATOM 4402 C C . PHE A 1 565 ? -4.035 -10.742 13.773 1 96.5 565 PHE A C 1
ATOM 4404 O O . PHE A 1 565 ? -5.145 -10.789 14.312 1 96.5 565 PHE A O 1
ATOM 4411 N N . GLN A 1 566 ? -3.445 -9.617 13.367 1 94.38 566 GLN A N 1
ATOM 4412 C CA . GLN A 1 566 ? -4.258 -8.43 13.125 1 94.38 566 GLN A CA 1
ATOM 4413 C C . GLN A 1 566 ? -4.785 -8.398 11.695 1 94.38 566 GLN A C 1
ATOM 4415 O O . GLN A 1 566 ? -4.301 -7.625 10.867 1 94.38 566 GLN A O 1
ATOM 4420 N N . ILE A 1 567 ? -5.797 -9.203 11.469 1 97.06 567 ILE A N 1
ATOM 4421 C CA . ILE A 1 567 ? -6.359 -9.32 10.133 1 97.06 567 ILE A CA 1
ATOM 4422 C C . ILE A 1 567 ? -7.148 -8.055 9.789 1 97.06 567 ILE A C 1
ATOM 4424 O O . ILE A 1 567 ? -8 -7.621 10.562 1 97.06 567 ILE A O 1
ATOM 4428 N N . PRO A 1 568 ? -6.848 -7.426 8.734 1 96.88 568 PRO A N 1
ATOM 4429 C CA . PRO A 1 568 ? -7.562 -6.199 8.367 1 96.88 568 PRO A CA 1
ATOM 4430 C C . PRO A 1 568 ? -9.07 -6.41 8.234 1 96.88 568 PRO A C 1
ATOM 4432 O O . PRO A 1 568 ? -9.508 -7.465 7.77 1 96.88 568 PRO A O 1
ATOM 4435 N N . ALA A 1 569 ? -9.852 -5.383 8.469 1 96.56 569 ALA A N 1
ATOM 4436 C CA . ALA A 1 569 ? -11.312 -5.453 8.484 1 96.56 569 ALA A CA 1
ATOM 4437 C C . ALA A 1 569 ? -11.852 -5.754 7.09 1 96.56 569 ALA A C 1
ATOM 4439 O O . ALA A 1 569 ? -12.945 -6.312 6.949 1 96.56 569 ALA A O 1
ATOM 4440 N N . LYS A 1 570 ? -11.047 -5.426 6.078 1 96.38 570 LYS A N 1
ATOM 4441 C CA . LYS A 1 570 ? -11.508 -5.668 4.715 1 96.38 570 LYS A CA 1
ATOM 4442 C C . LYS A 1 570 ? -11.758 -7.156 4.477 1 96.38 570 LYS A C 1
ATOM 4444 O O . LYS A 1 570 ? -12.641 -7.527 3.697 1 96.38 570 LYS A O 1
ATOM 4449 N N . VAL A 1 571 ? -11.062 -8.047 5.164 1 97.75 571 VAL A N 1
ATOM 4450 C CA . VAL A 1 571 ? -11.219 -9.484 4.988 1 97.75 571 VAL A CA 1
ATOM 4451 C C . VAL A 1 571 ? -12.586 -9.922 5.512 1 97.75 571 VAL A C 1
ATOM 4453 O O . VAL A 1 571 ? -13.32 -10.641 4.828 1 97.75 571 VAL A O 1
ATOM 4456 N N . GLN A 1 572 ? -12.914 -9.469 6.703 1 96.06 572 GLN A N 1
ATOM 4457 C CA . GLN A 1 572 ? -14.234 -9.766 7.258 1 96.06 572 GLN A CA 1
ATOM 4458 C C . GLN A 1 572 ? -15.336 -9.125 6.418 1 96.06 572 GLN A C 1
ATOM 4460 O O . GLN A 1 572 ? -16.422 -9.695 6.277 1 96.06 572 GLN A O 1
ATOM 4465 N N . GLN A 1 573 ? -15.078 -7.93 5.93 1 95.88 573 GLN A N 1
ATOM 4466 C CA . GLN A 1 573 ? -16.047 -7.266 5.074 1 95.88 573 GLN A CA 1
ATOM 4467 C C . GLN A 1 573 ? -16.375 -8.109 3.846 1 95.88 573 GLN A C 1
ATOM 4469 O O . GLN A 1 573 ? -17.531 -8.18 3.416 1 95.88 573 GLN A O 1
ATOM 4474 N N . THR A 1 574 ? -15.391 -8.734 3.266 1 96.94 574 THR A N 1
ATOM 4475 C CA . THR A 1 574 ? -15.602 -9.609 2.119 1 96.94 574 THR A CA 1
ATOM 4476 C C . THR A 1 574 ? -16.531 -10.766 2.488 1 96.94 574 THR A C 1
ATOM 4478 O O . THR A 1 574 ? -17.391 -11.164 1.694 1 96.94 574 THR A O 1
ATOM 4481 N N . CYS A 1 575 ? -16.375 -11.328 3.688 1 97.31 575 CYS A N 1
ATOM 4482 C CA . CYS A 1 575 ? -17.234 -12.406 4.16 1 97.31 575 CYS A CA 1
ATOM 4483 C C . CYS A 1 575 ? -18.656 -11.914 4.371 1 97.31 575 CYS A C 1
ATOM 4485 O O . CYS A 1 575 ? -19.625 -12.633 4.082 1 97.31 575 CYS A O 1
ATOM 4487 N N . LYS A 1 576 ? -18.797 -10.688 4.844 1 96.12 576 LYS A N 1
ATOM 4488 C CA . LYS A 1 576 ? -20.125 -10.109 4.992 1 96.12 576 LYS A CA 1
ATOM 4489 C C . LYS A 1 576 ? -20.797 -9.938 3.635 1 96.12 576 LYS A C 1
ATOM 4491 O O . LYS A 1 576 ? -21.984 -10.234 3.484 1 96.12 576 LYS A O 1
ATOM 4496 N N . GLU A 1 577 ? -20.062 -9.445 2.723 1 96.44 577 GLU A N 1
ATOM 4497 C CA . GLU A 1 577 ? -20.594 -9.266 1.372 1 96.44 577 GLU A CA 1
ATOM 4498 C C . GLU A 1 577 ? -21 -10.602 0.753 1 96.44 577 GLU A C 1
ATOM 4500 O O . GLU A 1 577 ? -22.031 -10.688 0.087 1 96.44 577 GLU A O 1
ATOM 4505 N N . TRP A 1 578 ? -20.188 -11.625 0.943 1 97.06 578 TRP A N 1
ATOM 4506 C CA . TRP A 1 578 ? -20.516 -12.953 0.438 1 97.06 578 TRP A CA 1
ATOM 4507 C C . TRP A 1 578 ? -21.766 -13.5 1.109 1 97.06 578 TRP A C 1
ATOM 4509 O O . TRP A 1 578 ? -22.625 -14.086 0.447 1 97.06 578 TRP A O 1
ATOM 4519 N N . SER A 1 579 ? -21.859 -13.312 2.416 1 96.69 579 SER A N 1
ATOM 4520 C CA . SER A 1 579 ? -23.047 -13.742 3.148 1 96.69 579 SER A CA 1
ATOM 4521 C C . SER A 1 579 ? -24.297 -13.047 2.635 1 96.69 579 SER A C 1
ATOM 4523 O O . SER A 1 579 ? -25.359 -13.664 2.512 1 96.69 579 SER A O 1
ATOM 4525 N N . GLU A 1 580 ? -24.141 -11.758 2.408 1 95.56 580 GLU A N 1
ATOM 4526 C CA . GLU A 1 580 ? -25.266 -11.023 1.839 1 95.56 580 GLU A CA 1
ATOM 4527 C C . GLU A 1 580 ? -25.656 -11.586 0.475 1 95.56 580 GLU A C 1
ATOM 4529 O O . GLU A 1 580 ? -26.844 -11.711 0.171 1 95.56 580 GLU A O 1
ATOM 4534 N N . TYR A 1 581 ? -24.719 -11.891 -0.276 1 95.75 581 TYR A N 1
ATOM 4535 C CA . TYR A 1 581 ? -24.969 -12.453 -1.597 1 95.75 581 TYR A CA 1
ATOM 4536 C C . TYR A 1 581 ? -25.672 -13.805 -1.486 1 95.75 581 TYR A C 1
ATOM 4538 O O . TYR A 1 581 ? -26.672 -14.055 -2.168 1 95.75 581 TYR A O 1
ATOM 4546 N N . THR A 1 582 ? -25.188 -14.648 -0.604 1 94.81 582 THR A N 1
ATOM 4547 C CA . THR A 1 582 ? -25.703 -16.016 -0.509 1 94.81 582 THR A CA 1
ATOM 4548 C C . THR A 1 582 ? -27.031 -16.031 0.222 1 94.81 582 THR A C 1
ATOM 4550 O O . THR A 1 582 ? -27.734 -17.047 0.206 1 94.81 582 THR A O 1
ATOM 4553 N N . SER A 1 583 ? -27.328 -14.992 0.9 1 92.94 583 SER A N 1
ATOM 4554 C CA . SER A 1 583 ? -28.656 -14.898 1.515 1 92.94 583 SER A CA 1
ATOM 4555 C C . SER A 1 583 ? -29.734 -14.68 0.465 1 92.94 583 SER A C 1
ATOM 4557 O O . SER A 1 583 ? -30.906 -14.984 0.705 1 92.94 583 SER A O 1
ATOM 4559 N N . ARG A 1 584 ? -29.328 -14.227 -0.684 1 89.75 584 ARG A N 1
ATOM 4560 C CA . ARG A 1 584 ? -30.297 -13.906 -1.727 1 89.75 584 ARG A CA 1
ATOM 4561 C C . ARG A 1 584 ? -30.125 -14.82 -2.938 1 89.75 584 ARG A C 1
ATOM 4563 O O . ARG A 1 584 ? -31 -14.906 -3.787 1 89.75 584 ARG A O 1
ATOM 4570 N N . ASN A 1 585 ? -28.953 -15.398 -2.908 1 85.06 585 ASN A N 1
ATOM 4571 C CA . ASN A 1 585 ? -28.594 -16.25 -4.039 1 85.06 585 ASN A CA 1
ATOM 4572 C C . ASN A 1 585 ? -28.078 -17.609 -3.574 1 85.06 585 ASN A C 1
ATOM 4574 O O . ASN A 1 585 ? -27.406 -17.703 -2.545 1 85.06 585 ASN A O 1
ATOM 4578 N N . ILE A 1 586 ? -28.438 -18.609 -4.273 1 79.5 586 ILE A N 1
ATOM 4579 C CA . ILE A 1 586 ? -27.875 -19.922 -4 1 79.5 586 ILE A CA 1
ATOM 4580 C C . ILE A 1 586 ? -26.703 -20.203 -4.945 1 79.5 586 ILE A C 1
ATOM 4582 O O . ILE A 1 586 ? -26.906 -20.422 -6.145 1 79.5 586 ILE A O 1
ATOM 4586 N N . PRO A 1 587 ? -25.547 -20.078 -4.344 1 78.44 587 PRO A N 1
ATOM 4587 C CA . PRO A 1 587 ? -24.422 -20.391 -5.223 1 78.44 587 PRO A CA 1
ATOM 4588 C C . PRO A 1 587 ? -24.391 -21.859 -5.648 1 78.44 587 PRO A C 1
ATOM 4590 O O . PRO A 1 587 ? -24.766 -22.734 -4.875 1 78.44 587 PRO A O 1
ATOM 4593 N N . ASP A 1 588 ? -24.078 -22.094 -6.812 1 75.94 588 ASP A N 1
ATOM 4594 C CA . ASP A 1 588 ? -23.938 -23.453 -7.324 1 75.94 588 ASP A CA 1
ATOM 4595 C C . ASP A 1 588 ? -22.609 -24.062 -6.863 1 75.94 588 ASP A C 1
ATOM 4597 O O . ASP A 1 588 ? -21.625 -24.062 -7.609 1 75.94 588 ASP A O 1
ATOM 4601 N N . VAL A 1 589 ? -22.594 -24.469 -5.637 1 76.5 589 VAL A N 1
ATOM 4602 C CA . VAL A 1 589 ? -21.391 -25.094 -5.121 1 76.5 589 VAL A CA 1
ATOM 4603 C C . VAL A 1 589 ? -21.562 -26.609 -5.062 1 76.5 589 VAL A C 1
ATOM 4605 O O . VAL A 1 589 ? -22.031 -27.141 -4.055 1 76.5 589 VAL A O 1
ATOM 4608 N N . ILE A 1 590 ? -21.188 -27.203 -6.137 1 77.25 590 ILE A N 1
ATOM 4609 C CA . ILE A 1 590 ? -21.391 -28.641 -6.188 1 77.25 590 ILE A CA 1
ATOM 4610 C C . ILE A 1 590 ? -20.078 -29.359 -5.875 1 77.25 590 ILE A C 1
ATOM 4612 O O . ILE A 1 590 ? -20.078 -30.562 -5.59 1 77.25 590 ILE A O 1
ATOM 4616 N N . ASP A 1 591 ? -19.094 -28.547 -5.848 1 84.88 591 ASP A N 1
ATOM 4617 C CA . ASP A 1 591 ? -17.781 -29.141 -5.621 1 84.88 591 ASP A CA 1
ATOM 4618 C C . ASP A 1 591 ? -17.328 -28.922 -4.176 1 84.88 591 ASP A C 1
ATOM 4620 O O . ASP A 1 591 ? -18.156 -28.688 -3.291 1 84.88 591 ASP A O 1
ATOM 4624 N N . SER A 1 592 ? -16.062 -29.172 -3.855 1 81.88 592 SER A N 1
ATOM 4625 C CA . SER A 1 592 ? -15.531 -29.188 -2.498 1 81.88 592 SER A CA 1
ATOM 4626 C C . SER A 1 592 ? -15.391 -27.766 -1.949 1 81.88 592 SER A C 1
ATOM 4628 O O . SER A 1 592 ? -15.156 -27.578 -0.755 1 81.88 592 SER A O 1
ATOM 4630 N N . GLY A 1 593 ? -15.719 -26.828 -2.74 1 75.81 593 GLY A N 1
ATOM 4631 C CA . GLY A 1 593 ? -15.547 -25.453 -2.291 1 75.81 593 GLY A CA 1
ATOM 4632 C C . GLY A 1 593 ? -14.18 -24.891 -2.615 1 75.81 593 GLY A C 1
ATOM 4633 O O . GLY A 1 593 ? -13.617 -24.125 -1.83 1 75.81 593 GLY A O 1
ATOM 4634 N N . LEU A 1 594 ? -13.578 -25.406 -3.674 1 78.88 594 LEU A N 1
ATOM 4635 C CA . LEU A 1 594 ? -12.297 -24.906 -4.168 1 78.88 594 LEU A CA 1
ATOM 4636 C C . LEU A 1 594 ? -12.352 -24.672 -5.676 1 78.88 594 LEU A C 1
ATOM 4638 O O . LEU A 1 594 ? -13.055 -25.391 -6.395 1 78.88 594 LEU A O 1
ATOM 4642 N N . MET B 1 1 ? -12.602 59.719 20.062 1 24.08 1 MET B N 1
ATOM 4643 C CA . MET B 1 1 ? -12.547 58.25 20.078 1 24.08 1 MET B CA 1
ATOM 4644 C C . MET B 1 1 ? -13.469 57.656 19.016 1 24.08 1 MET B C 1
ATOM 4646 O O . MET B 1 1 ? -13.172 56.625 18.438 1 24.08 1 MET B O 1
ATOM 4650 N N . VAL B 1 2 ? -14.617 58.281 18.812 1 33.72 2 VAL B N 1
ATOM 4651 C CA . VAL B 1 2 ? -15.617 57.938 17.812 1 33.72 2 VAL B CA 1
ATOM 4652 C C . VAL B 1 2 ? -15.117 58.344 16.422 1 33.72 2 VAL B C 1
ATOM 4654 O O . VAL B 1 2 ? -15.273 57.594 15.461 1 33.72 2 VAL B O 1
ATOM 4657 N N . VAL B 1 3 ? -14.555 59.5 16.344 1 33.06 3 VAL B N 1
ATOM 4658 C CA . VAL B 1 3 ? -14.07 60 15.062 1 33.06 3 VAL B CA 1
ATOM 4659 C C . VAL B 1 3 ? -12.922 59.125 14.57 1 33.06 3 VAL B C 1
ATOM 4661 O O . VAL B 1 3 ? -12.789 58.875 13.367 1 33.06 3 VAL B O 1
ATOM 4664 N N . LEU B 1 4 ? -11.992 58.688 15.469 1 35.38 4 LEU B N 1
ATOM 4665 C CA . LEU B 1 4 ? -10.891 57.844 15.062 1 35.38 4 LEU B CA 1
ATOM 4666 C C . LEU B 1 4 ? -11.391 56.438 14.68 1 35.38 4 LEU B C 1
ATOM 4668 O O . LEU B 1 4 ? -10.688 55.688 14.008 1 35.38 4 LEU B O 1
ATOM 4672 N N . LYS B 1 5 ? -12.5 56 15.188 1 41.94 5 LYS B N 1
ATOM 4673 C CA . LYS B 1 5 ? -13.18 54.781 14.836 1 41.94 5 LYS B CA 1
ATOM 4674 C C . LYS B 1 5 ? -13.797 54.844 13.445 1 41.94 5 LYS B C 1
ATOM 4676 O O . LYS B 1 5 ? -13.773 53.875 12.68 1 41.94 5 LYS B O 1
ATOM 4681 N N . ASP B 1 6 ? -14.391 55.938 13.055 1 39.56 6 ASP B N 1
ATOM 4682 C CA . ASP B 1 6 ? -15.031 56.188 11.773 1 39.56 6 ASP B CA 1
ATOM 4683 C C . ASP B 1 6 ? -13.984 56.406 10.68 1 39.56 6 ASP B C 1
ATOM 4685 O O . ASP B 1 6 ? -14.227 56.094 9.508 1 39.56 6 ASP B O 1
ATOM 4689 N N . LEU B 1 7 ? -12.945 57.156 10.859 1 40.09 7 LEU B N 1
ATOM 4690 C CA . LEU B 1 7 ? -11.82 57.375 9.953 1 40.09 7 LEU B CA 1
ATOM 4691 C C . LEU B 1 7 ? -11.07 56.094 9.672 1 40.09 7 LEU B C 1
ATOM 4693 O O . LEU B 1 7 ? -10.508 55.906 8.594 1 40.09 7 LEU B O 1
ATOM 4697 N N . ALA B 1 8 ? -10.828 55.312 10.68 1 45.88 8 ALA B N 1
ATOM 4698 C CA . ALA B 1 8 ? -10.242 53.969 10.5 1 45.88 8 ALA B CA 1
ATOM 4699 C C . ALA B 1 8 ? -11.156 53.094 9.672 1 45.88 8 ALA B C 1
ATOM 4701 O O . ALA B 1 8 ? -10.688 52.219 8.93 1 45.88 8 ALA B O 1
ATOM 4702 N N . LYS B 1 9 ? -12.477 53.312 9.82 1 49.25 9 LYS B N 1
ATOM 4703 C CA . LYS B 1 9 ? -13.469 52.625 9 1 49.25 9 LYS B CA 1
ATOM 4704 C C . LYS B 1 9 ? -13.352 53.031 7.535 1 49.25 9 LYS B C 1
ATOM 4706 O O . LYS B 1 9 ? -13.469 52.188 6.641 1 49.25 9 LYS B O 1
ATOM 4711 N N . ASN B 1 10 ? -13.219 54.312 7.254 1 50.22 10 ASN B N 1
ATOM 4712 C CA . ASN B 1 10 ? -13.117 54.781 5.875 1 50.22 10 ASN B CA 1
ATOM 4713 C C . ASN B 1 10 ? -11.82 54.312 5.223 1 50.22 10 ASN B C 1
ATOM 4715 O O . ASN B 1 10 ? -11.805 53.969 4.035 1 50.22 10 ASN B O 1
ATOM 4719 N N . THR B 1 11 ? -10.711 54.156 6.094 1 65.38 11 THR B N 1
ATOM 4720 C CA . THR B 1 11 ? -9.398 53.781 5.586 1 65.38 11 THR B CA 1
ATOM 4721 C C . THR B 1 11 ? -9.352 52.281 5.316 1 65.38 11 THR B C 1
ATOM 4723 O O . THR B 1 11 ? -8.547 51.812 4.5 1 65.38 11 THR B O 1
ATOM 4726 N N . LEU B 1 12 ? -10.328 51.594 5.832 1 78.19 12 LEU B N 1
ATOM 4727 C CA . LEU B 1 12 ? -10.25 50.156 5.633 1 78.19 12 LEU B CA 1
ATOM 4728 C C . LEU B 1 12 ? -11.445 49.625 4.84 1 78.19 12 LEU B C 1
ATOM 4730 O O . LEU B 1 12 ? -11.742 48.438 4.848 1 78.19 12 LEU B O 1
ATOM 4734 N N . LYS B 1 13 ? -12.172 50.562 4.145 1 86.19 13 LYS B N 1
ATOM 4735 C CA . LYS B 1 13 ? -13.336 50.156 3.367 1 86.19 13 LYS B CA 1
ATOM 4736 C C . LYS B 1 13 ? -12.969 49.094 2.322 1 86.19 13 LYS B C 1
ATOM 4738 O O . LYS B 1 13 ? -13.773 48.219 2.004 1 86.19 13 LYS B O 1
ATOM 4743 N N . TRP B 1 14 ? -11.734 49.219 1.845 1 88.38 14 TRP B N 1
ATOM 4744 C CA . TRP B 1 14 ? -11.258 48.312 0.806 1 88.38 14 TRP B CA 1
ATOM 4745 C C . TRP B 1 14 ? -11.266 46.875 1.295 1 88.38 14 TRP B C 1
ATOM 4747 O O . TRP B 1 14 ? -11.391 45.938 0.497 1 88.38 14 TRP B O 1
ATOM 4757 N N . LEU B 1 15 ? -11.164 46.656 2.578 1 90.69 15 LEU B N 1
ATOM 4758 C CA . LEU B 1 15 ? -11.07 45.344 3.176 1 90.69 15 LEU B CA 1
ATOM 4759 C C . LEU B 1 15 ? -12.406 44.594 3.096 1 90.69 15 LEU B C 1
ATOM 4761 O O . LEU B 1 15 ? -12.445 43.375 3.057 1 90.69 15 LEU B O 1
ATOM 4765 N N . PHE B 1 16 ? -13.531 45.344 2.982 1 91.75 16 PHE B N 1
ATOM 4766 C CA . PHE B 1 16 ? -14.859 44.781 3.191 1 91.75 16 PHE B CA 1
ATOM 4767 C C . PHE B 1 16 ? -15.57 44.594 1.862 1 91.75 16 PHE B C 1
ATOM 4769 O O . PHE B 1 16 ? -16.766 44.281 1.835 1 91.75 16 PHE B O 1
ATOM 4776 N N . SER B 1 17 ? -14.828 44.75 0.779 1 91.25 17 SER B N 1
ATOM 4777 C CA . SER B 1 17 ? -15.438 44.469 -0.519 1 91.25 17 SER B CA 1
ATOM 4778 C C . SER B 1 17 ? -15.648 43 -0.733 1 91.25 17 SER B C 1
ATOM 4780 O O . SER B 1 17 ? -14.75 42.188 -0.471 1 91.25 17 SER B O 1
ATOM 4782 N N . VAL B 1 18 ? -16.875 42.625 -1.245 1 93.69 18 VAL B N 1
ATOM 4783 C CA . VAL B 1 18 ? -17.156 41.219 -1.501 1 93.69 18 VAL B CA 1
ATOM 4784 C C . VAL B 1 18 ? -17.188 40.938 -3.006 1 93.69 18 VAL B C 1
ATOM 4786 O O . VAL B 1 18 ? -17.312 39.812 -3.445 1 93.69 18 VAL B O 1
ATOM 4789 N N . GLN B 1 19 ? -17.125 41.969 -3.801 1 92.81 19 GLN B N 1
ATOM 4790 C CA . GLN B 1 19 ? -17.016 41.812 -5.246 1 92.81 19 GLN B CA 1
ATOM 4791 C C . GLN B 1 19 ? -15.578 41.469 -5.645 1 92.81 19 GLN B C 1
ATOM 4793 O O . GLN B 1 19 ? -14.641 42.219 -5.348 1 92.81 19 GLN B O 1
ATOM 4798 N N . ALA B 1 20 ? -15.422 40.438 -6.258 1 94.5 20 ALA B N 1
ATOM 4799 C CA . ALA B 1 20 ? -14.086 39.969 -6.605 1 94.5 20 ALA B CA 1
ATOM 4800 C C . ALA B 1 20 ? -13.68 40.438 -8 1 94.5 20 ALA B C 1
ATOM 4802 O O . ALA B 1 20 ? -14.391 40.188 -8.977 1 94.5 20 ALA B O 1
ATOM 4803 N N . ALA B 1 21 ? -12.609 41 -8.078 1 96.94 21 ALA B N 1
ATOM 4804 C CA . ALA B 1 21 ? -12.07 41.406 -9.367 1 96.94 21 ALA B CA 1
ATOM 4805 C C . ALA B 1 21 ? -11.281 40.312 -10.039 1 96.94 21 ALA B C 1
ATOM 4807 O O . ALA B 1 21 ? -11.023 40.344 -11.242 1 96.94 21 ALA B O 1
ATOM 4808 N N . LEU B 1 22 ? -10.883 39.312 -9.273 1 97.5 22 LEU B N 1
ATOM 4809 C CA . LEU B 1 22 ? -10.125 38.219 -9.812 1 97.5 22 LEU B CA 1
ATOM 4810 C C . LEU B 1 22 ? -10.93 36.906 -9.719 1 97.5 22 LEU B C 1
ATOM 4812 O O . LEU B 1 22 ? -11.672 36.719 -8.758 1 97.5 22 LEU B O 1
ATOM 4816 N N . LYS B 1 23 ? -10.703 36.031 -10.719 1 95.88 23 LYS B N 1
ATOM 4817 C CA . LYS B 1 23 ? -11.266 34.688 -10.68 1 95.88 23 LYS B CA 1
ATOM 4818 C C . LYS B 1 23 ? -10.523 33.812 -9.672 1 95.88 23 LYS B C 1
ATOM 4820 O O . LYS B 1 23 ? -9.367 34.094 -9.344 1 95.88 23 LYS B O 1
ATOM 4825 N N . GLN B 1 24 ? -11.195 32.812 -9.195 1 95.44 24 GLN B N 1
ATOM 4826 C CA . GLN B 1 24 ? -10.641 31.859 -8.242 1 95.44 24 GLN B CA 1
ATOM 4827 C C . GLN B 1 24 ? -9.297 31.328 -8.727 1 95.44 24 GLN B C 1
ATOM 4829 O O . GLN B 1 24 ? -8.352 31.219 -7.945 1 95.44 24 GLN B O 1
ATOM 4834 N N . GLU B 1 25 ? -9.164 30.969 -9.961 1 96.56 25 GLU B N 1
ATOM 4835 C CA . GLU B 1 25 ? -7.949 30.391 -10.539 1 96.56 25 GLU B CA 1
ATOM 4836 C C . GLU B 1 25 ? -6.762 31.328 -10.352 1 96.56 25 GLU B C 1
ATOM 4838 O O . GLU B 1 25 ? -5.629 30.891 -10.172 1 96.56 25 GLU B O 1
ATOM 4843 N N . LYS B 1 26 ? -7.016 32.594 -10.383 1 97.81 26 LYS B N 1
ATOM 4844 C CA . LYS B 1 26 ? -5.945 33.594 -10.281 1 97.81 26 LYS B CA 1
ATOM 4845 C C . LYS B 1 26 ? -5.512 33.781 -8.828 1 97.81 26 LYS B C 1
ATOM 4847 O O . LYS B 1 26 ? -4.355 34.125 -8.555 1 97.81 26 LYS B O 1
ATOM 4852 N N . THR B 1 27 ? -6.426 33.562 -7.934 1 97.94 27 THR B N 1
ATOM 4853 C CA . THR B 1 27 ? -6.086 33.781 -6.527 1 97.94 27 THR B CA 1
ATOM 4854 C C . THR B 1 27 ? -5.562 32.469 -5.902 1 97.94 27 THR B C 1
ATOM 4856 O O . THR B 1 27 ? -4.602 32.5 -5.129 1 97.94 27 THR B O 1
ATOM 4859 N N . ASN B 1 28 ? -6.207 31.328 -6.254 1 97.88 28 ASN B N 1
ATOM 4860 C CA . ASN B 1 28 ? -5.961 30.094 -5.516 1 97.88 28 ASN B CA 1
ATOM 4861 C C . ASN B 1 28 ? -5.602 28.938 -6.449 1 97.88 28 ASN B C 1
ATOM 4863 O O . ASN B 1 28 ? -5.449 27.797 -6.008 1 97.88 28 ASN B O 1
ATOM 4867 N N . GLY B 1 29 ? -5.457 29.203 -7.664 1 97.62 29 GLY B N 1
ATOM 4868 C CA . GLY B 1 29 ? -5.305 28.094 -8.594 1 97.62 29 GLY B CA 1
ATOM 4869 C C . GLY B 1 29 ? -6.496 27.156 -8.609 1 97.62 29 GLY B C 1
ATOM 4870 O O . GLY B 1 29 ? -7.641 27.609 -8.75 1 97.62 29 GLY B O 1
ATOM 4871 N N . LYS B 1 30 ? -6.215 25.859 -8.43 1 97.38 30 LYS B N 1
ATOM 4872 C CA . LYS B 1 30 ? -7.27 24.859 -8.555 1 97.38 30 LYS B CA 1
ATOM 4873 C C . LYS B 1 30 ? -7.961 24.609 -7.215 1 97.38 30 LYS B C 1
ATOM 4875 O O . LYS B 1 30 ? -8.875 23.797 -7.121 1 97.38 30 LYS B O 1
ATOM 4880 N N . CYS B 1 31 ? -7.574 25.312 -6.164 1 97.44 31 CYS B N 1
ATOM 4881 C CA . CYS B 1 31 ? -8.195 25.109 -4.863 1 97.44 31 CYS B CA 1
ATOM 4882 C C . CYS B 1 31 ? -9.625 25.641 -4.852 1 97.44 31 CYS B C 1
ATOM 4884 O O . CYS B 1 31 ? -9.875 26.75 -5.332 1 97.44 31 CYS B O 1
ATOM 4886 N N . VAL B 1 32 ? -10.492 24.891 -4.258 1 95.75 32 VAL B N 1
ATOM 4887 C CA . VAL B 1 32 ? -11.891 25.312 -4.281 1 95.75 32 VAL B CA 1
ATOM 4888 C C . VAL B 1 32 ? -12.344 25.672 -2.867 1 95.75 32 VAL B C 1
ATOM 4890 O O . VAL B 1 32 ? -13.508 26.016 -2.656 1 95.75 32 VAL B O 1
ATOM 4893 N N . LEU B 1 33 ? -11.516 25.625 -1.869 1 96.19 33 LEU B N 1
ATOM 4894 C CA . LEU B 1 33 ? -11.914 25.969 -0.506 1 96.19 33 LEU B CA 1
ATOM 4895 C C . LEU B 1 33 ? -12.367 27.422 -0.411 1 96.19 33 LEU B C 1
ATOM 4897 O O . LEU B 1 33 ? -11.781 28.297 -1.048 1 96.19 33 LEU B O 1
ATOM 4901 N N . GLY B 1 34 ? -13.398 27.688 0.397 1 93.94 34 GLY B N 1
ATOM 4902 C CA . GLY B 1 34 ? -13.883 29.031 0.614 1 93.94 34 GLY B CA 1
ATOM 4903 C C . GLY B 1 34 ? -14.773 29.547 -0.506 1 93.94 34 GLY B C 1
ATOM 4904 O O . GLY B 1 34 ? -15.07 30.734 -0.583 1 93.94 34 GLY B O 1
ATOM 4905 N N . THR B 1 35 ? -15.094 28.719 -1.47 1 94.56 35 THR B N 1
ATOM 4906 C CA . THR B 1 35 ? -16.016 29.062 -2.545 1 94.56 35 THR B CA 1
ATOM 4907 C C . THR B 1 35 ? -17.375 28.391 -2.328 1 94.56 35 THR B C 1
ATOM 4909 O O . THR B 1 35 ? -17.484 27.453 -1.531 1 94.56 35 THR B O 1
ATOM 4912 N N . PRO B 1 36 ? -18.375 28.875 -3.016 1 85.75 36 PRO B N 1
ATOM 4913 C CA . PRO B 1 36 ? -19.688 28.266 -2.891 1 85.75 36 PRO B CA 1
ATOM 4914 C C . PRO B 1 36 ? -19.703 26.797 -3.348 1 85.75 36 PRO B C 1
ATOM 4916 O O . PRO B 1 36 ? -20.594 26.047 -2.965 1 85.75 36 PRO B O 1
ATOM 4919 N N . ASN B 1 37 ? -18.734 26.391 -4.094 1 85.19 37 ASN B N 1
ATOM 4920 C CA . ASN B 1 37 ? -18.688 25.047 -4.66 1 85.19 37 ASN B CA 1
ATOM 4921 C C . ASN B 1 37 ? -17.812 24.125 -3.828 1 85.19 37 ASN B C 1
ATOM 4923 O O . ASN B 1 37 ? -17.609 22.953 -4.18 1 85.19 37 ASN B O 1
ATOM 4927 N N . ALA B 1 38 ? -17.297 24.703 -2.791 1 93 38 ALA B N 1
ATOM 4928 C CA . ALA B 1 38 ? -16.453 23.828 -1.966 1 93 38 ALA B CA 1
ATOM 4929 C C . ALA B 1 38 ? -17.266 22.656 -1.435 1 93 38 ALA B C 1
ATOM 4931 O O . ALA B 1 38 ? -18.391 22.828 -0.962 1 93 38 ALA B O 1
ATOM 4932 N N . PRO B 1 39 ? -16.719 21.453 -1.587 1 91.06 39 PRO B N 1
ATOM 4933 C CA . PRO B 1 39 ? -17.453 20.281 -1.113 1 91.06 39 PRO B CA 1
ATOM 4934 C C . PRO B 1 39 ? -17.625 20.266 0.404 1 91.06 39 PRO B C 1
ATOM 4936 O O . PRO B 1 39 ? -16.719 20.656 1.137 1 91.06 39 PRO B O 1
ATOM 4939 N N . LYS B 1 40 ? -18.859 19.859 0.784 1 95.94 40 LYS B N 1
ATOM 4940 C CA . LYS B 1 40 ? -19.062 19.531 2.191 1 95.94 40 LYS B CA 1
ATOM 4941 C C . LYS B 1 40 ? -18.484 18.156 2.52 1 95.94 40 LYS B C 1
ATOM 4943 O O . LYS B 1 40 ? -18.469 17.266 1.666 1 95.94 40 LYS B O 1
ATOM 4948 N N . LEU B 1 41 ? -18 18.031 3.719 1 97.62 41 LEU B N 1
ATOM 4949 C CA . LEU B 1 41 ? -17.359 16.766 4.086 1 97.62 41 LEU B CA 1
ATOM 4950 C C . LEU B 1 41 ? -18.391 15.773 4.633 1 97.62 41 LEU B C 1
ATOM 4952 O O . LEU B 1 41 ? -19.328 16.172 5.336 1 97.62 41 LEU B O 1
ATOM 4956 N N . PRO B 1 42 ? -18.203 14.516 4.344 1 96.81 42 PRO B N 1
ATOM 4957 C CA . PRO B 1 42 ? -19.109 13.477 4.855 1 96.81 42 PRO B CA 1
ATOM 4958 C C . PRO B 1 42 ? -18.812 13.102 6.309 1 96.81 42 PRO B C 1
ATOM 4960 O O . PRO B 1 42 ? -17.875 13.641 6.91 1 96.81 42 PRO B O 1
ATOM 4963 N N . GLY B 1 43 ? -19.688 12.281 6.82 1 95.69 43 GLY B N 1
ATOM 4964 C CA . GLY B 1 43 ? -19.406 11.75 8.148 1 95.69 43 GLY B CA 1
ATOM 4965 C C . GLY B 1 43 ? -18.172 10.875 8.195 1 95.69 43 GLY B C 1
ATOM 4966 O O . GLY B 1 43 ? -17.438 10.883 9.18 1 95.69 43 GLY B O 1
ATOM 4967 N N . PHE B 1 44 ? -17.984 10.078 7.199 1 97.06 44 PHE B N 1
ATOM 4968 C CA . PHE B 1 44 ? -16.828 9.25 6.93 1 97.06 44 PHE B CA 1
ATOM 4969 C C . PHE B 1 44 ? -16.828 8.766 5.484 1 97.06 44 PHE B C 1
ATOM 4971 O O . PHE B 1 44 ? -17.797 8.977 4.754 1 97.06 44 PHE B O 1
ATOM 4978 N N . LEU B 1 45 ? -15.758 8.297 5.016 1 97.44 45 LEU B N 1
ATOM 4979 C CA . LEU B 1 45 ? -15.703 7.723 3.674 1 97.44 45 LEU B CA 1
ATOM 4980 C C . LEU B 1 45 ? -16.312 6.328 3.654 1 97.44 45 LEU B C 1
ATOM 4982 O O . LEU B 1 45 ? -15.859 5.434 4.367 1 97.44 45 LEU B O 1
ATOM 4986 N N . ASN B 1 46 ? -17.25 6.133 2.783 1 94.25 46 ASN B N 1
ATOM 4987 C CA . ASN B 1 46 ? -18.078 4.934 2.861 1 94.25 46 ASN B CA 1
ATOM 4988 C C . ASN B 1 46 ? -17.453 3.773 2.09 1 94.25 46 ASN B C 1
ATOM 4990 O O . ASN B 1 46 ? -17.875 2.625 2.238 1 94.25 46 ASN B O 1
ATOM 4994 N N . ASN B 1 47 ? -16.516 3.984 1.234 1 92.81 47 ASN B N 1
ATOM 4995 C CA . ASN B 1 47 ? -15.828 2.916 0.52 1 92.81 47 ASN B CA 1
ATOM 4996 C C . ASN B 1 47 ? -14.789 2.234 1.403 1 92.81 47 ASN B C 1
ATOM 4998 O O . ASN B 1 47 ? -13.617 2.121 1.022 1 92.81 47 ASN B O 1
ATOM 5002 N N . ASN B 1 48 ? -15.188 1.78 2.549 1 93.75 48 ASN B N 1
ATOM 5003 C CA . ASN B 1 48 ? -14.438 1.096 3.6 1 93.75 48 ASN B CA 1
ATOM 5004 C C . ASN B 1 48 ? -15.234 -0.069 4.184 1 93.75 48 ASN B C 1
ATOM 5006 O O . ASN B 1 48 ? -16.453 -0.119 4.051 1 93.75 48 ASN B O 1
ATOM 5010 N N . PRO B 1 49 ? -14.453 -1.055 4.754 1 93.69 49 PRO B N 1
ATOM 5011 C CA . PRO B 1 49 ? -15.18 -1.943 5.66 1 93.69 49 PRO B CA 1
ATOM 5012 C C . PRO B 1 49 ? -15.906 -1.187 6.773 1 93.69 49 PRO B C 1
ATOM 5014 O O . PRO B 1 49 ? -15.375 -0.208 7.305 1 93.69 49 PRO B O 1
ATOM 5017 N N . LEU B 1 50 ? -17.109 -1.588 7.09 1 93.81 50 LEU B N 1
ATOM 5018 C CA . LEU B 1 50 ? -17.906 -0.899 8.094 1 93.81 50 LEU B CA 1
ATOM 5019 C C . LEU B 1 50 ? -18.344 -1.861 9.195 1 93.81 50 LEU B C 1
ATOM 5021 O O . LEU B 1 50 ? -19.547 -2.07 9.406 1 93.81 50 LEU B O 1
ATOM 5025 N N . PRO B 1 51 ? -17.312 -2.342 9.875 1 90.44 51 PRO B N 1
ATOM 5026 C CA . PRO B 1 51 ? -17.734 -3.127 11.039 1 90.44 51 PRO B CA 1
ATOM 5027 C C . PRO B 1 51 ? -18.578 -2.32 12.016 1 90.44 51 PRO B C 1
ATOM 5029 O O . PRO B 1 51 ? -18.203 -1.212 12.406 1 90.44 51 PRO B O 1
ATOM 5032 N N . ASN B 1 52 ? -19.688 -2.797 12.391 1 90.12 52 ASN B N 1
ATOM 5033 C CA . ASN B 1 52 ? -20.625 -2.119 13.273 1 90.12 52 ASN B CA 1
ATOM 5034 C C . ASN B 1 52 ? -21.094 -0.791 12.68 1 90.12 52 ASN B C 1
ATOM 5036 O O . ASN B 1 52 ? -21.312 0.176 13.414 1 90.12 52 ASN B O 1
ATOM 5040 N N . GLY B 1 53 ? -21.031 -0.646 11.406 1 91.94 53 GLY B N 1
ATOM 5041 C CA . GLY B 1 53 ? -21.609 0.483 10.711 1 91.94 53 GLY B CA 1
ATOM 5042 C C . GLY B 1 53 ? -20.641 1.625 10.484 1 91.94 53 GLY B C 1
ATOM 5043 O O . GLY B 1 53 ? -20.953 2.592 9.789 1 91.94 53 GLY B O 1
ATOM 5044 N N . PHE B 1 54 ? -19.438 1.535 11.062 1 95.56 54 PHE B N 1
ATOM 5045 C CA . PHE B 1 54 ? -18.438 2.572 10.914 1 95.56 54 PHE B CA 1
ATOM 5046 C C . PHE B 1 54 ? -17.078 1.961 10.578 1 95.56 54 PHE B C 1
ATOM 5048 O O . PHE B 1 54 ? -16.781 0.832 10.977 1 95.56 54 PHE B O 1
ATOM 5055 N N . PRO B 1 55 ? -16.234 2.695 9.844 1 96.44 55 PRO B N 1
ATOM 5056 C CA . PRO B 1 55 ? -14.914 2.162 9.539 1 96.44 55 PRO B CA 1
ATOM 5057 C C . PRO B 1 55 ? -14.109 1.833 10.797 1 96.44 55 PRO B C 1
ATOM 5059 O O . PRO B 1 55 ? -13.156 1.052 10.734 1 96.44 55 PRO B O 1
ATOM 5062 N N . TRP B 1 56 ? -14.422 2.461 11.961 1 97 56 TRP B N 1
ATOM 5063 C CA . TRP B 1 56 ? -13.672 2.258 13.195 1 97 56 TRP B CA 1
ATOM 5064 C C . TRP B 1 56 ? -14.398 1.295 14.125 1 97 56 TRP B C 1
ATOM 5066 O O . TRP B 1 56 ? -14 1.116 15.281 1 97 56 TRP B O 1
ATOM 5076 N N . GLY B 1 57 ? -15.477 0.696 13.633 1 94.62 57 GLY B N 1
ATOM 5077 C CA . GLY B 1 57 ? -16.188 -0.303 14.406 1 94.62 57 GLY B CA 1
ATOM 5078 C C . GLY B 1 57 ? -16.703 0.227 15.734 1 94.62 57 GLY B C 1
ATOM 5079 O O . GLY B 1 57 ? -17.344 1.278 15.781 1 94.62 57 GLY B O 1
ATOM 5080 N N . PRO B 1 58 ? -16.375 -0.543 16.812 1 94.19 58 PRO B N 1
ATOM 5081 C CA . PRO B 1 58 ? -16.938 -0.172 18.109 1 94.19 58 PRO B CA 1
ATOM 5082 C C . PRO B 1 58 ? -16.109 0.88 18.844 1 94.19 58 PRO B C 1
ATOM 5084 O O . PRO B 1 58 ? -16.438 1.271 19.953 1 94.19 58 PRO B O 1
ATOM 5087 N N . LEU B 1 59 ? -15 1.277 18.266 1 96.44 59 LEU B N 1
ATOM 5088 C CA . LEU B 1 59 ? -14.133 2.229 18.953 1 96.44 59 LEU B CA 1
ATOM 5089 C C . LEU B 1 59 ? -14.805 3.592 19.078 1 96.44 59 LEU B C 1
ATOM 5091 O O . LEU B 1 59 ? -15.531 4.012 18.172 1 96.44 59 LEU B O 1
ATOM 5095 N N . THR B 1 60 ? -14.57 4.246 20.188 1 94.81 60 THR B N 1
ATOM 5096 C CA . THR B 1 60 ? -15.273 5.492 20.469 1 94.81 60 THR B CA 1
ATOM 5097 C C . THR B 1 60 ? -14.289 6.59 20.875 1 94.81 60 THR B C 1
ATOM 5099 O O . THR B 1 60 ? -13.117 6.312 21.141 1 94.81 60 THR B O 1
ATOM 5102 N N . ALA B 1 61 ? -14.758 7.809 20.953 1 92.5 61 ALA B N 1
ATOM 5103 C CA . ALA B 1 61 ? -13.945 8.984 21.266 1 92.5 61 ALA B CA 1
ATOM 5104 C C . ALA B 1 61 ? -13.555 8.984 22.734 1 92.5 61 ALA B C 1
ATOM 5106 O O . ALA B 1 61 ? -12.461 9.445 23.094 1 92.5 61 ALA B O 1
ATOM 5107 N N . ASP B 1 62 ? -14.438 8.508 23.578 1 93.19 62 ASP B N 1
ATOM 5108 C CA . ASP B 1 62 ? -14.211 8.641 25.016 1 93.19 62 ASP B CA 1
ATOM 5109 C C . ASP B 1 62 ? -13.812 7.301 25.625 1 93.19 62 ASP B C 1
ATOM 5111 O O . ASP B 1 62 ? -13.312 7.258 26.766 1 93.19 62 ASP B O 1
ATOM 5115 N N . GLY B 1 63 ? -13.992 6.273 24.891 1 94 63 GLY B N 1
ATOM 5116 C CA . GLY B 1 63 ? -13.75 4.961 25.469 1 94 63 GLY B CA 1
ATOM 5117 C C . GLY B 1 63 ? -12.516 4.281 24.906 1 94 63 GLY B C 1
ATOM 5118 O O . GLY B 1 63 ? -12.094 3.238 25.422 1 94 63 GLY B O 1
ATOM 5119 N N . THR B 1 64 ? -11.953 4.848 23.922 1 95.88 64 THR B N 1
ATOM 5120 C CA . THR B 1 64 ? -10.797 4.227 23.281 1 95.88 64 THR B CA 1
ATOM 5121 C C . THR B 1 64 ? -9.547 5.082 23.484 1 95.88 64 THR B C 1
ATOM 5123 O O . THR B 1 64 ? -9.562 6.285 23.203 1 95.88 64 THR B O 1
ATOM 5126 N N . ASN B 1 65 ? -8.492 4.48 24.031 1 96.75 65 ASN B N 1
ATOM 5127 C CA . ASN B 1 65 ? -7.18 5.125 24 1 96.75 65 ASN B CA 1
ATOM 5128 C C . ASN B 1 65 ? -6.531 5.004 22.625 1 96.75 65 ASN B C 1
ATOM 5130 O O . ASN B 1 65 ? -5.828 4.031 22.344 1 96.75 65 ASN B O 1
ATOM 5134 N N . TYR B 1 66 ? -6.723 6.027 21.797 1 95.44 66 TYR B N 1
ATOM 5135 C CA . TYR B 1 66 ? -6.332 5.949 20.391 1 95.44 66 TYR B CA 1
ATOM 5136 C C . TYR B 1 66 ? -4.82 6.07 20.234 1 95.44 66 TYR B C 1
ATOM 5138 O O . TYR B 1 66 ? -4.301 6.043 19.125 1 95.44 66 TYR B O 1
ATOM 5146 N N . TYR B 1 67 ? -4.004 6.215 21.359 1 95.19 67 TYR B N 1
ATOM 5147 C CA . TYR B 1 67 ? -2.549 6.137 21.281 1 95.19 67 TYR B CA 1
ATOM 5148 C C . TYR B 1 67 ? -2.08 4.684 21.266 1 95.19 67 TYR B C 1
ATOM 5150 O O . TYR B 1 67 ? -0.937 4.398 20.906 1 95.19 67 TYR B O 1
ATOM 5158 N N . LYS B 1 68 ? -2.967 3.818 21.625 1 94.56 68 LYS B N 1
ATOM 5159 C CA . LYS B 1 68 ? -2.602 2.414 21.781 1 94.56 68 LYS B CA 1
ATOM 5160 C C . LYS B 1 68 ? -3.377 1.527 20.812 1 94.56 68 LYS B C 1
ATOM 5162 O O . LYS B 1 68 ? -2.928 0.432 20.469 1 94.56 68 LYS B O 1
ATOM 5167 N N . GLN B 1 69 ? -4.527 1.977 20.484 1 95.19 69 GLN B N 1
ATOM 5168 C CA . GLN B 1 69 ? -5.406 1.167 19.641 1 95.19 69 GLN B CA 1
ATOM 5169 C C . GLN B 1 69 ? -6.082 2.018 18.562 1 95.19 69 GLN B C 1
ATOM 5171 O O . GLN B 1 69 ? -6.512 3.141 18.844 1 95.19 69 GLN B O 1
ATOM 5176 N N . TRP B 1 70 ? -6.094 1.558 17.391 1 96.81 70 TRP B N 1
ATOM 5177 C CA . TRP B 1 70 ? -6.793 2.17 16.266 1 96.81 70 TRP B CA 1
ATOM 5178 C C . TRP B 1 70 ? -7.262 1.111 15.281 1 96.81 70 TRP B C 1
ATOM 5180 O O . TRP B 1 70 ? -6.816 -0.039 15.336 1 96.81 70 TRP B O 1
ATOM 5190 N N . PRO B 1 71 ? -8.227 1.468 14.43 1 97 71 PRO B N 1
ATOM 5191 C CA . PRO B 1 71 ? -8.734 0.46 13.492 1 97 71 PRO B CA 1
ATOM 5192 C C . PRO B 1 71 ? -7.684 0.004 12.484 1 97 71 PRO B C 1
ATOM 5194 O O . PRO B 1 71 ? -6.82 0.792 12.094 1 97 71 PRO B O 1
ATOM 5197 N N . ASN B 1 72 ? -7.742 -1.261 12.156 1 96.31 72 ASN B N 1
ATOM 5198 C CA . ASN B 1 72 ? -7.008 -1.829 11.039 1 96.31 72 ASN B CA 1
ATOM 5199 C C . ASN B 1 72 ? -7.922 -2.102 9.844 1 96.31 72 ASN B C 1
ATOM 5201 O O . ASN B 1 72 ? -8.336 -3.242 9.625 1 96.31 72 ASN B O 1
ATOM 5205 N N . THR B 1 73 ? -8.125 -1.078 9.047 1 97.44 73 THR B N 1
ATOM 5206 C CA . THR B 1 73 ? -9.164 -1.137 8.023 1 97.44 73 THR B CA 1
ATOM 5207 C C . THR B 1 73 ? -8.711 -1.983 6.84 1 97.44 73 THR B C 1
ATOM 5209 O O . THR B 1 73 ? -9.531 -2.625 6.176 1 97.44 73 THR B O 1
ATOM 5212 N N . GLY B 1 74 ? -7.348 -1.876 6.504 1 96.56 74 GLY B N 1
ATOM 5213 C CA . GLY B 1 74 ? -6.812 -2.508 5.309 1 96.56 74 GLY B CA 1
ATOM 5214 C C . GLY B 1 74 ? -7.004 -1.677 4.055 1 96.56 74 GLY B C 1
ATOM 5215 O O . GLY B 1 74 ? -6.746 -2.148 2.945 1 96.56 74 GLY B O 1
ATOM 5216 N N . VAL B 1 75 ? -7.469 -0.465 4.227 1 97.38 75 VAL B N 1
ATOM 5217 C CA . VAL B 1 75 ? -7.734 0.429 3.104 1 97.38 75 VAL B CA 1
ATOM 5218 C C . VAL B 1 75 ? -6.578 1.412 2.939 1 97.38 75 VAL B C 1
ATOM 5220 O O . VAL B 1 75 ? -6.039 1.916 3.928 1 97.38 75 VAL B O 1
ATOM 5223 N N . THR B 1 76 ? -6.125 1.627 1.757 1 97.56 76 THR B N 1
ATOM 5224 C CA . THR B 1 76 ? -5.113 2.633 1.459 1 97.56 76 THR B CA 1
ATOM 5225 C C . THR B 1 76 ? -5.719 3.795 0.677 1 97.56 76 THR B C 1
ATOM 5227 O O . THR B 1 76 ? -6.328 3.592 -0.375 1 97.56 76 THR B O 1
ATOM 5230 N N . ARG B 1 77 ? -5.617 5.016 1.219 1 98.38 77 ARG B N 1
ATOM 5231 C CA . ARG B 1 77 ? -5.965 6.242 0.504 1 98.38 77 ARG B CA 1
ATOM 5232 C C . ARG B 1 77 ? -4.781 6.75 -0.315 1 98.38 77 ARG B C 1
ATOM 5234 O O . ARG B 1 77 ? -3.715 7.031 0.234 1 98.38 77 ARG B O 1
ATOM 5241 N N . LYS B 1 78 ? -4.977 6.844 -1.595 1 97.38 78 LYS B N 1
ATOM 5242 C CA . LYS B 1 78 ? -3.857 7.16 -2.477 1 97.38 78 LYS B CA 1
ATOM 5243 C C . LYS B 1 78 ? -3.98 8.578 -3.033 1 97.38 78 LYS B C 1
ATOM 5245 O O . LYS B 1 78 ? -5.059 8.984 -3.469 1 97.38 78 LYS B O 1
ATOM 5250 N N . TYR B 1 79 ? -2.914 9.281 -3.004 1 98.62 79 TYR B N 1
ATOM 5251 C CA . TYR B 1 79 ? -2.814 10.633 -3.549 1 98.62 79 TYR B CA 1
ATOM 5252 C C . TYR B 1 79 ? -1.551 10.789 -4.387 1 98.62 79 TYR B C 1
ATOM 5254 O O . TYR B 1 79 ? -0.538 10.141 -4.121 1 98.62 79 TYR B O 1
ATOM 5262 N N . ASP B 1 80 ? -1.604 11.617 -5.414 1 98.38 80 ASP B N 1
ATOM 5263 C CA . ASP B 1 80 ? -0.5 11.953 -6.309 1 98.38 80 ASP B CA 1
ATOM 5264 C C . ASP B 1 80 ? -0.295 13.461 -6.391 1 98.38 80 ASP B C 1
ATOM 5266 O O . ASP B 1 80 ? -1.154 14.188 -6.902 1 98.38 80 ASP B O 1
ATOM 5270 N N . PHE B 1 81 ? 0.843 13.938 -5.836 1 98.88 81 PHE B N 1
ATOM 5271 C CA . PHE B 1 81 ? 1.112 15.367 -5.711 1 98.88 81 PHE B CA 1
ATOM 5272 C C . PHE B 1 81 ? 2.268 15.781 -6.613 1 98.88 81 PHE B C 1
ATOM 5274 O O . PHE B 1 81 ? 3.352 15.203 -6.551 1 98.88 81 PHE B O 1
ATOM 5281 N N . THR B 1 82 ? 2.068 16.719 -7.426 1 98.81 82 THR B N 1
ATOM 5282 C CA . THR B 1 82 ? 3.127 17.422 -8.141 1 98.81 82 THR B CA 1
ATOM 5283 C C . THR B 1 82 ? 3.34 18.828 -7.57 1 98.81 82 THR B C 1
ATOM 5285 O O . THR B 1 82 ? 2.422 19.641 -7.57 1 98.81 82 THR B O 1
ATOM 5288 N N . VAL B 1 83 ? 4.496 19.062 -7.055 1 98.69 83 VAL B N 1
ATOM 5289 C CA . VAL B 1 83 ? 4.844 20.359 -6.5 1 98.69 83 VAL B CA 1
ATOM 5290 C C . VAL B 1 83 ? 5.562 21.203 -7.559 1 98.69 83 VAL B C 1
ATOM 5292 O O . VAL B 1 83 ? 6.609 20.797 -8.07 1 98.69 83 VAL B O 1
ATOM 5295 N N . SER B 1 84 ? 5 22.312 -7.875 1 98.19 84 SER B N 1
ATOM 5296 C CA . SER B 1 84 ? 5.555 23.172 -8.914 1 98.19 84 SER B CA 1
ATOM 5297 C C . SER B 1 84 ? 5.418 24.641 -8.539 1 98.19 84 SER B C 1
ATOM 5299 O O . SER B 1 84 ? 4.586 25 -7.699 1 98.19 84 SER B O 1
ATOM 5301 N N . ARG B 1 85 ? 6.266 25.438 -9.125 1 97.19 85 ARG B N 1
ATOM 5302 C CA . ARG B 1 85 ? 6.078 26.875 -9.016 1 97.19 85 ARG B CA 1
ATOM 5303 C C . ARG B 1 85 ? 4.918 27.344 -9.891 1 97.19 85 ARG B C 1
ATOM 5305 O O . ARG B 1 85 ? 4.621 26.734 -10.922 1 97.19 85 ARG B O 1
ATOM 5312 N N . GLY B 1 86 ? 4.254 28.297 -9.414 1 97.06 86 GLY B N 1
ATOM 5313 C CA . GLY B 1 86 ? 3.201 28.984 -10.148 1 97.06 86 GLY B CA 1
ATOM 5314 C C . GLY B 1 86 ? 3.021 30.422 -9.719 1 97.06 86 GLY B C 1
ATOM 5315 O O . GLY B 1 86 ? 3.705 30.906 -8.812 1 97.06 86 GLY B O 1
ATOM 5316 N N . VAL B 1 87 ? 2.254 31.141 -10.477 1 97.62 87 VAL B N 1
ATOM 5317 C CA . VAL B 1 87 ? 1.979 32.531 -10.164 1 97.62 87 VAL B CA 1
ATOM 5318 C C . VAL B 1 87 ? 0.496 32.719 -9.844 1 97.62 87 VAL B C 1
ATOM 5320 O O . VAL B 1 87 ? -0.366 32.344 -10.641 1 97.62 87 VAL B O 1
ATOM 5323 N N . ILE B 1 88 ? 0.24 33.156 -8.719 1 98.31 88 ILE B N 1
ATOM 5324 C CA . ILE B 1 88 ? -1.123 33.5 -8.312 1 98.31 88 ILE B CA 1
ATOM 5325 C C . ILE B 1 88 ? -1.127 34.812 -7.551 1 98.31 88 ILE B C 1
ATOM 5327 O O . ILE B 1 88 ? -0.074 35.438 -7.332 1 98.31 88 ILE B O 1
ATOM 5331 N N . ALA B 1 89 ? -2.35 35.312 -7.211 1 98.56 89 ALA B N 1
ATOM 5332 C CA . ALA B 1 89 ? -2.545 36.531 -6.453 1 98.56 89 ALA B CA 1
ATOM 5333 C C . ALA B 1 89 ? -3.59 36.344 -5.355 1 98.56 89 ALA B C 1
ATOM 5335 O O . ALA B 1 89 ? -4.691 36.906 -5.438 1 98.56 89 ALA B O 1
ATOM 5336 N N . PRO B 1 90 ? -3.186 35.688 -4.281 1 98.12 90 PRO B N 1
ATOM 5337 C CA . PRO B 1 90 ? -4.148 35.344 -3.234 1 98.12 90 PRO B CA 1
ATOM 5338 C C . PRO B 1 90 ? -4.887 36.562 -2.682 1 98.12 90 PRO B C 1
ATOM 5340 O O . PRO B 1 90 ? -6.074 36.5 -2.365 1 98.12 90 PRO B O 1
ATOM 5343 N N . ASP B 1 91 ? -4.203 37.719 -2.584 1 98.06 91 ASP B N 1
ATOM 5344 C CA . ASP B 1 91 ? -4.832 38.906 -2.061 1 98.06 91 ASP B CA 1
ATOM 5345 C C . ASP B 1 91 ? -4.816 40.031 -3.096 1 98.06 91 ASP B C 1
ATOM 5347 O O . ASP B 1 91 ? -4.98 41.219 -2.752 1 98.06 91 ASP B O 1
ATOM 5351 N N . GLY B 1 92 ? -4.543 39.719 -4.328 1 98.31 92 GLY B N 1
ATOM 5352 C CA . GLY B 1 92 ? -4.484 40.688 -5.418 1 98.31 92 GLY B CA 1
ATOM 5353 C C . GLY B 1 92 ? -3.068 41 -5.848 1 98.31 92 GLY B C 1
ATOM 5354 O O . GLY B 1 92 ? -2.838 41.406 -6.984 1 98.31 92 GLY B O 1
ATOM 5355 N N . TYR B 1 93 ? -2.145 40.844 -4.953 1 98.31 93 TYR B N 1
ATOM 5356 C CA . TYR B 1 93 ? -0.726 41.031 -5.246 1 98.31 93 TYR B CA 1
ATOM 5357 C C . TYR B 1 93 ? -0.131 39.75 -5.855 1 98.31 93 TYR B C 1
ATOM 5359 O O . TYR B 1 93 ? -0.136 38.719 -5.227 1 98.31 93 TYR B O 1
ATOM 5367 N N . GLU B 1 94 ? 0.372 39.875 -7.062 1 97.81 94 GLU B N 1
ATOM 5368 C CA . GLU B 1 94 ? 0.893 38.688 -7.762 1 97.81 94 GLU B CA 1
ATOM 5369 C C . GLU B 1 94 ? 2.191 38.219 -7.125 1 97.81 94 GLU B C 1
ATOM 5371 O O . GLU B 1 94 ? 3.055 39 -6.77 1 97.81 94 GLU B O 1
ATOM 5376 N N . ARG B 1 95 ? 2.277 36.906 -6.961 1 95.31 95 ARG B N 1
ATOM 5377 C CA . ARG B 1 95 ? 3.412 36.281 -6.297 1 95.31 95 ARG B CA 1
ATOM 5378 C C . ARG B 1 95 ? 3.73 34.906 -6.926 1 95.31 95 ARG B C 1
ATOM 5380 O O . ARG B 1 95 ? 2.822 34.156 -7.262 1 95.31 95 ARG B O 1
ATOM 5387 N N . LYS B 1 96 ? 5.027 34.656 -7.145 1 95.88 96 LYS B N 1
ATOM 5388 C CA . LYS B 1 96 ? 5.438 33.281 -7.414 1 95.88 96 LYS B CA 1
ATOM 5389 C C . LYS B 1 96 ? 5.301 32.438 -6.168 1 95.88 96 LYS B C 1
ATOM 5391 O O . LYS B 1 96 ? 5.805 32.781 -5.102 1 95.88 96 LYS B O 1
ATOM 5396 N N . VAL B 1 97 ? 4.598 31.328 -6.289 1 97.69 97 VAL B N 1
ATOM 5397 C CA . VAL B 1 97 ? 4.324 30.469 -5.141 1 97.69 97 VAL B CA 1
ATOM 5398 C C . VAL B 1 97 ? 4.645 29.016 -5.488 1 97.69 97 VAL B C 1
ATOM 5400 O O . VAL B 1 97 ? 5.031 28.719 -6.617 1 97.69 97 VAL B O 1
ATOM 5403 N N . LEU B 1 98 ? 4.66 28.156 -4.516 1 97.94 98 LEU B N 1
ATOM 5404 C CA . LEU B 1 98 ? 4.676 26.703 -4.691 1 97.94 98 LEU B CA 1
ATOM 5405 C C . LEU B 1 98 ? 3.266 26.141 -4.613 1 97.94 98 LEU B C 1
ATOM 5407 O O . LEU B 1 98 ? 2.527 26.422 -3.666 1 97.94 98 LEU B O 1
ATOM 5411 N N . LEU B 1 99 ? 2.906 25.406 -5.648 1 98.5 99 LEU B N 1
ATOM 5412 C CA . LEU B 1 99 ? 1.571 24.828 -5.746 1 98.5 99 LEU B CA 1
ATOM 5413 C C . LEU B 1 99 ? 1.634 23.312 -5.68 1 98.5 99 LEU B C 1
ATOM 5415 O O . LEU B 1 99 ? 2.609 22.703 -6.125 1 98.5 99 LEU B O 1
ATOM 5419 N N . VAL B 1 100 ? 0.689 22.734 -5.082 1 98.81 100 VAL B N 1
ATOM 5420 C CA . VAL B 1 100 ? 0.47 21.297 -5.172 1 98.81 100 VAL B CA 1
ATOM 5421 C C . VAL B 1 100 ? -0.647 21 -6.172 1 98.81 100 VAL B C 1
ATOM 5423 O O . VAL B 1 100 ? -1.794 21.406 -5.965 1 98.81 100 VAL B O 1
ATOM 5426 N N . ASN B 1 101 ? -0.35 20.312 -7.215 1 98.69 101 ASN B N 1
ATOM 5427 C CA . ASN B 1 101 ? -1.297 20.031 -8.289 1 98.69 101 ASN B CA 1
ATOM 5428 C C . ASN B 1 101 ? -1.97 21.312 -8.789 1 98.69 101 ASN B C 1
ATOM 5430 O O . ASN B 1 101 ? -3.174 21.328 -9.047 1 98.69 101 ASN B O 1
ATOM 5434 N N . GLY B 1 102 ? -1.27 22.438 -8.719 1 98.56 102 GLY B N 1
ATOM 5435 C CA . GLY B 1 102 ? -1.76 23.703 -9.234 1 98.56 102 GLY B CA 1
ATOM 5436 C C . GLY B 1 102 ? -2.66 24.438 -8.258 1 98.56 102 GLY B C 1
ATOM 5437 O O . GLY B 1 102 ? -3.33 25.391 -8.625 1 98.56 102 GLY B O 1
ATOM 5438 N N . ALA B 1 103 ? -2.605 24.016 -7.027 1 98.62 103 ALA B N 1
ATOM 5439 C CA . ALA B 1 103 ? -3.57 24.578 -6.086 1 98.62 103 ALA B CA 1
ATOM 5440 C C . ALA B 1 103 ? -2.867 25.172 -4.867 1 98.62 103 ALA B C 1
ATOM 5442 O O . ALA B 1 103 ? -1.87 24.625 -4.395 1 98.62 103 ALA B O 1
ATOM 5443 N N . TYR B 1 104 ? -3.412 26.297 -4.293 1 98.44 104 TYR B N 1
ATOM 5444 C CA . TYR B 1 104 ? -3.088 26.891 -3.002 1 98.44 104 TYR B CA 1
ATOM 5445 C C . TYR B 1 104 ? -4.348 27.344 -2.275 1 98.44 104 TYR B C 1
ATOM 5447 O O . TYR B 1 104 ? -5.133 28.125 -2.809 1 98.44 104 TYR B O 1
ATOM 5455 N N . PRO B 1 105 ? -4.609 26.828 -1.159 1 98.25 105 PRO B N 1
ATOM 5456 C CA . PRO B 1 105 ? -3.965 25.672 -0.53 1 98.25 105 PRO B CA 1
ATOM 5457 C C . PRO B 1 105 ? -4.031 24.422 -1.396 1 98.25 105 PRO B C 1
ATOM 5459 O O . PRO B 1 105 ? -4.844 24.344 -2.322 1 98.25 105 PRO B O 1
ATOM 5462 N N . GLY B 1 106 ? -3.137 23.531 -1.096 1 98.62 106 GLY B N 1
ATOM 5463 C CA . GLY B 1 106 ? -3.102 22.281 -1.855 1 98.62 106 GLY B CA 1
ATOM 5464 C C . GLY B 1 106 ? -4.312 21.406 -1.614 1 98.62 106 GLY B C 1
ATOM 5465 O O . GLY B 1 106 ? -5.168 21.719 -0.788 1 98.62 106 GLY B O 1
ATOM 5466 N N . PRO B 1 107 ? -4.363 20.281 -2.338 1 98.38 107 PRO B N 1
ATOM 5467 C CA . PRO B 1 107 ? -5.516 19.375 -2.225 1 98.38 107 PRO B CA 1
ATOM 5468 C C . PRO B 1 107 ? -5.707 18.844 -0.811 1 98.38 107 PRO B C 1
ATOM 5470 O O . PRO B 1 107 ? -4.727 18.547 -0.118 1 98.38 107 PRO B O 1
ATOM 5473 N N . THR B 1 108 ? -7.027 18.641 -0.475 1 98.5 108 THR B N 1
ATOM 5474 C CA . THR B 1 108 ? -7.367 18.047 0.813 1 98.5 108 THR B CA 1
ATOM 5475 C C . THR B 1 108 ? -7.109 16.547 0.8 1 98.5 108 THR B C 1
ATOM 5477 O O . THR B 1 108 ? -7.523 15.852 -0.129 1 98.5 108 THR B O 1
ATOM 5480 N N . ILE B 1 109 ? -6.414 16.078 1.733 1 98.75 109 ILE B N 1
ATOM 5481 C CA . ILE B 1 109 ? -6.316 14.648 1.962 1 98.75 109 ILE B CA 1
ATOM 5482 C C . ILE B 1 109 ? -7.418 14.195 2.922 1 98.75 109 ILE B C 1
ATOM 5484 O O . ILE B 1 109 ? -7.613 14.805 3.979 1 98.75 109 ILE B O 1
ATOM 5488 N N . GLU B 1 110 ? -8.211 13.227 2.539 1 98.69 110 GLU B N 1
ATOM 5489 C CA . GLU B 1 110 ? -9.25 12.625 3.377 1 98.69 110 GLU B CA 1
ATOM 5490 C C . GLU B 1 110 ? -8.938 11.156 3.658 1 98.69 110 GLU B C 1
ATOM 5492 O O . GLU B 1 110 ? -8.453 10.445 2.781 1 98.69 110 GLU B O 1
ATOM 5497 N N . SER B 1 111 ? -9.18 10.719 4.797 1 98.62 111 SER B N 1
ATOM 5498 C CA . SER B 1 111 ? -9.047 9.328 5.219 1 98.62 111 SER B CA 1
ATOM 5499 C C . SER B 1 111 ? -9.977 9.016 6.387 1 98.62 111 SER B C 1
ATOM 5501 O O . SER B 1 111 ? -10.484 9.922 7.043 1 98.62 111 SER B O 1
ATOM 5503 N N . ASN B 1 112 ? -10.297 7.727 6.543 1 98.69 112 ASN B N 1
ATOM 5504 C CA . ASN B 1 112 ? -10.883 7.293 7.805 1 98.69 112 ASN B CA 1
ATOM 5505 C C . ASN B 1 112 ? -9.812 6.934 8.828 1 98.69 112 ASN B C 1
ATOM 5507 O O . ASN B 1 112 ? -8.672 6.648 8.461 1 98.69 112 ASN B O 1
ATOM 5511 N N . TRP B 1 113 ? -10.203 7.012 10.117 1 98.56 113 TRP B N 1
ATOM 5512 C CA . TRP B 1 113 ? -9.352 6.508 11.188 1 98.56 113 TRP B CA 1
ATOM 5513 C C . TRP B 1 113 ? -8.93 5.066 10.914 1 98.56 113 TRP B C 1
ATOM 5515 O O . TRP B 1 113 ? -9.773 4.199 10.688 1 98.56 113 TRP B O 1
ATOM 5525 N N . GLY B 1 114 ? -7.605 4.859 10.773 1 98.19 114 GLY B N 1
ATOM 5526 C CA . GLY B 1 114 ? -7.094 3.512 10.578 1 98.19 114 GLY B CA 1
ATOM 5527 C C . GLY B 1 114 ? -6.668 3.234 9.156 1 98.19 114 GLY B C 1
ATOM 5528 O O . GLY B 1 114 ? -5.961 2.258 8.891 1 98.19 114 GLY B O 1
ATOM 5529 N N . ASP B 1 115 ? -7.102 4.008 8.156 1 98.56 115 ASP B N 1
ATOM 5530 C CA . ASP B 1 115 ? -6.652 3.854 6.773 1 98.56 115 ASP B CA 1
ATOM 5531 C C . ASP B 1 115 ? -5.152 4.105 6.656 1 98.56 115 ASP B C 1
ATOM 5533 O O . ASP B 1 115 ? -4.57 4.836 7.461 1 98.56 115 ASP B O 1
ATOM 5537 N N . TRP B 1 116 ? -4.57 3.459 5.73 1 98.31 116 TRP B N 1
ATOM 5538 C CA . TRP B 1 116 ? -3.256 3.885 5.254 1 98.31 116 TRP B CA 1
ATOM 5539 C C . TRP B 1 116 ? -3.379 5.07 4.301 1 98.31 116 TRP B C 1
ATOM 5541 O O . TRP B 1 116 ? -4.348 5.168 3.547 1 98.31 116 TRP B O 1
ATOM 5551 N N . ILE B 1 117 ? -2.445 5.969 4.379 1 98.69 117 ILE B N 1
ATOM 5552 C CA . ILE B 1 117 ? -2.35 7.102 3.463 1 98.69 117 ILE B CA 1
ATOM 5553 C C . ILE B 1 117 ? -1.06 6.996 2.65 1 98.69 117 ILE B C 1
ATOM 5555 O O . ILE B 1 117 ? 0.029 6.867 3.217 1 98.69 117 ILE B O 1
ATOM 5559 N N . GLU B 1 118 ? -1.179 6.961 1.408 1 98.62 118 GLU B N 1
ATOM 5560 C CA . GLU B 1 118 ? -0.042 6.91 0.493 1 98.62 118 GLU B CA 1
ATOM 5561 C C . GLU B 1 118 ? -0.015 8.133 -0.42 1 98.62 118 GLU B C 1
ATOM 5563 O O . GLU B 1 118 ? -0.966 8.383 -1.164 1 98.62 118 GLU B O 1
ATOM 5568 N N . VAL B 1 119 ? 1.012 8.93 -0.367 1 98.81 119 VAL B N 1
ATOM 5569 C CA . VAL B 1 119 ? 1.131 10.141 -1.17 1 98.81 119 VAL B CA 1
ATOM 5570 C C . VAL B 1 119 ? 2.414 10.094 -1.995 1 98.81 119 VAL B C 1
ATOM 5572 O O . VAL B 1 119 ? 3.518 10.109 -1.442 1 98.81 119 VAL B O 1
ATOM 5575 N N . THR B 1 120 ? 2.344 10.055 -3.287 1 98.56 120 THR B N 1
ATOM 5576 C CA . THR B 1 120 ? 3.488 10.203 -4.18 1 98.56 120 THR B CA 1
ATOM 5577 C C . THR B 1 120 ? 3.76 11.672 -4.469 1 98.56 120 THR B C 1
ATOM 5579 O O . THR B 1 120 ? 2.898 12.375 -5.004 1 98.56 120 THR B O 1
ATOM 5582 N N . VAL B 1 121 ? 4.93 12.117 -4.125 1 98.81 121 VAL B N 1
ATOM 5583 C CA . VAL B 1 121 ? 5.297 13.523 -4.301 1 98.81 121 VAL B CA 1
ATOM 5584 C C . VAL B 1 121 ? 6.34 13.641 -5.41 1 98.81 121 VAL B C 1
ATOM 5586 O O . VAL B 1 121 ? 7.441 13.094 -5.301 1 98.81 121 VAL B O 1
ATOM 5589 N N . HIS B 1 122 ? 6 14.352 -6.445 1 98.69 122 HIS B N 1
ATOM 5590 C CA . HIS B 1 122 ? 6.926 14.703 -7.52 1 98.69 122 HIS B CA 1
ATOM 5591 C C . HIS B 1 122 ? 7.477 16.109 -7.336 1 98.69 122 HIS B C 1
ATOM 5593 O O . HIS B 1 122 ? 6.727 17.094 -7.387 1 98.69 122 HIS B O 1
ATOM 5599 N N . ASN B 1 123 ? 8.797 16.219 -7.102 1 98.62 123 ASN B N 1
ATOM 5600 C CA . ASN B 1 123 ? 9.422 17.531 -7.023 1 98.62 123 ASN B CA 1
ATOM 5601 C C . ASN B 1 123 ? 9.648 18.125 -8.406 1 98.62 123 ASN B C 1
ATOM 5603 O O . ASN B 1 123 ? 10.672 17.875 -9.039 1 98.62 123 ASN B O 1
ATOM 5607 N N . ASN B 1 124 ? 8.758 18.922 -8.766 1 98.31 124 ASN B N 1
ATOM 5608 C CA . ASN B 1 124 ? 8.836 19.594 -10.062 1 98.31 124 ASN B CA 1
ATOM 5609 C C . ASN B 1 124 ? 9.211 21.062 -9.914 1 98.31 124 ASN B C 1
ATOM 5611 O O . ASN B 1 124 ? 8.773 21.906 -10.703 1 98.31 124 ASN B O 1
ATOM 5615 N N . ILE B 1 125 ? 9.891 21.375 -8.805 1 96.62 125 ILE B N 1
ATOM 5616 C CA . ILE B 1 125 ? 10.469 22.719 -8.648 1 96.62 125 ILE B CA 1
ATOM 5617 C C . ILE B 1 125 ? 11.75 22.812 -9.461 1 96.62 125 ILE B C 1
ATOM 5619 O O . ILE B 1 125 ? 12.852 22.688 -8.914 1 96.62 125 ILE B O 1
ATOM 5623 N N . THR B 1 126 ? 11.742 23.219 -10.711 1 87.38 126 THR B N 1
ATOM 5624 C CA . THR B 1 126 ? 12.898 23.031 -11.578 1 87.38 126 THR B CA 1
ATOM 5625 C C . THR B 1 126 ? 13.383 24.359 -12.148 1 87.38 126 THR B C 1
ATOM 5627 O O . THR B 1 126 ? 14.516 24.469 -12.625 1 87.38 126 THR B O 1
ATOM 5630 N N . ASP B 1 127 ? 12.641 25.453 -12.172 1 84.44 127 ASP B N 1
ATOM 5631 C CA . ASP B 1 127 ? 13.117 26.719 -12.688 1 84.44 127 ASP B CA 1
ATOM 5632 C C . ASP B 1 127 ? 14.219 27.297 -11.797 1 84.44 127 ASP B C 1
ATOM 5634 O O . ASP B 1 127 ? 15.305 27.625 -12.273 1 84.44 127 ASP B O 1
ATOM 5638 N N . VAL B 1 128 ? 13.961 27.469 -10.508 1 87.38 128 VAL B N 1
ATOM 5639 C CA . VAL B 1 128 ? 14.938 27.625 -9.43 1 87.38 128 VAL B CA 1
ATOM 5640 C C . VAL B 1 128 ? 14.891 26.406 -8.516 1 87.38 128 VAL B C 1
ATOM 5642 O O . VAL B 1 128 ? 14.156 26.406 -7.523 1 87.38 128 VAL B O 1
ATOM 5645 N N . PRO B 1 129 ? 15.656 25.469 -8.969 1 92.62 129 PRO B N 1
ATOM 5646 C CA . PRO B 1 129 ? 15.469 24.141 -8.352 1 92.62 129 PRO B CA 1
ATOM 5647 C C . PRO B 1 129 ? 15.719 24.156 -6.848 1 92.62 129 PRO B C 1
ATOM 5649 O O . PRO B 1 129 ? 16.656 24.812 -6.379 1 92.62 129 PRO B O 1
ATOM 5652 N N . GLU B 1 130 ? 14.82 23.578 -6.137 1 93.62 130 GLU B N 1
ATOM 5653 C CA . GLU B 1 130 ? 14.922 23.391 -4.691 1 93.62 130 GLU B CA 1
ATOM 5654 C C . GLU B 1 130 ? 14.508 21.969 -4.297 1 93.62 130 GLU B C 1
ATOM 5656 O O . GLU B 1 130 ? 13.672 21.359 -4.957 1 93.62 130 GLU B O 1
ATOM 5661 N N . GLY B 1 131 ? 15.188 21.484 -3.244 1 95.69 131 GLY B N 1
ATOM 5662 C CA . GLY B 1 131 ? 14.648 20.297 -2.615 1 95.69 131 GLY B CA 1
ATOM 5663 C C . GLY B 1 131 ? 13.32 20.531 -1.913 1 95.69 131 GLY B C 1
ATOM 5664 O O . GLY B 1 131 ? 12.891 21.688 -1.767 1 95.69 131 GLY B O 1
ATOM 5665 N N . THR B 1 132 ? 12.672 19.469 -1.598 1 97.19 132 THR B N 1
ATOM 5666 C CA . THR B 1 132 ? 11.43 19.625 -0.837 1 97.19 132 THR B CA 1
ATOM 5667 C C . THR B 1 132 ? 11.156 18.359 -0.016 1 97.19 132 THR B C 1
ATOM 5669 O O . THR B 1 132 ? 11.93 17.406 -0.047 1 97.19 132 THR B O 1
ATOM 5672 N N . ALA B 1 133 ? 10.242 18.438 0.828 1 97.88 133 ALA B N 1
ATOM 5673 C CA . ALA B 1 133 ? 9.672 17.344 1.625 1 97.88 133 ALA B CA 1
ATOM 5674 C C . ALA B 1 133 ? 8.328 17.75 2.219 1 97.88 133 ALA B C 1
ATOM 5676 O O . ALA B 1 133 ? 8.039 18.938 2.373 1 97.88 133 ALA B O 1
ATOM 5677 N N . LEU B 1 134 ? 7.484 16.766 2.432 1 98.5 134 LEU B N 1
ATOM 5678 C CA . LEU B 1 134 ? 6.203 17.047 3.066 1 98.5 134 LEU B CA 1
ATOM 5679 C C . LEU B 1 134 ? 6.109 16.375 4.434 1 98.5 134 LEU B C 1
ATOM 5681 O O . LEU B 1 134 ? 6.445 15.195 4.574 1 98.5 134 LEU B O 1
ATOM 5685 N N . HIS B 1 135 ? 5.738 17.141 5.348 1 98.5 135 HIS B N 1
ATOM 5686 C CA . HIS B 1 135 ? 5.434 16.719 6.707 1 98.5 135 HIS B CA 1
ATOM 5687 C C . HIS B 1 135 ? 3.926 16.625 6.934 1 98.5 135 HIS B C 1
ATOM 5689 O O . HIS B 1 135 ? 3.176 17.5 6.473 1 98.5 135 HIS B O 1
ATOM 5695 N N . TRP B 1 136 ? 3.553 15.633 7.578 1 98.69 136 TRP B N 1
ATOM 5696 C CA . TRP B 1 136 ? 2.168 15.367 7.957 1 98.69 136 TRP B CA 1
ATOM 5697 C C . TRP B 1 136 ? 1.91 15.773 9.406 1 98.69 136 TRP B C 1
ATOM 5699 O O . TRP B 1 136 ? 2.082 14.969 10.32 1 98.69 136 TRP B O 1
ATOM 5709 N N . HIS B 1 137 ? 1.425 16.875 9.508 1 98.69 137 HIS B N 1
ATOM 5710 C CA . HIS B 1 137 ? 1.487 17.609 10.766 1 98.69 137 HIS B CA 1
ATOM 5711 C C . HIS B 1 137 ? 0.658 16.938 11.844 1 98.69 137 HIS B C 1
ATOM 5713 O O . HIS B 1 137 ? -0.542 16.703 11.672 1 98.69 137 HIS B O 1
ATOM 5719 N N . GLY B 1 138 ? 1.309 16.609 12.914 1 98.31 138 GLY B N 1
ATOM 5720 C CA . GLY B 1 138 ? 0.631 16.094 14.094 1 98.31 138 GLY B CA 1
ATOM 5721 C C . GLY B 1 138 ? 0.48 14.586 14.094 1 98.31 138 GLY B C 1
ATOM 5722 O O . GLY B 1 138 ? 0.13 13.992 15.117 1 98.31 138 GLY B O 1
ATOM 5723 N N . PHE B 1 139 ? 0.708 13.922 12.977 1 98.25 139 PHE B N 1
ATOM 5724 C CA . PHE B 1 139 ? 0.643 12.461 12.938 1 98.25 139 PHE B CA 1
ATOM 5725 C C . PHE B 1 139 ? 1.729 11.844 13.812 1 98.25 139 PHE B C 1
ATOM 5727 O O . PHE B 1 139 ? 2.838 12.375 13.898 1 98.25 139 PHE B O 1
ATOM 5734 N N . ARG B 1 140 ? 1.443 10.734 14.344 1 97.19 140 ARG B N 1
ATOM 5735 C CA . ARG B 1 140 ? 2.365 10.109 15.289 1 97.19 140 ARG B CA 1
ATOM 5736 C C . ARG B 1 140 ? 3.439 9.312 14.555 1 97.19 140 ARG B C 1
ATOM 5738 O O . ARG B 1 140 ? 4.512 9.047 15.109 1 97.19 140 ARG B O 1
ATOM 5745 N N . GLN B 1 141 ? 3.131 8.875 13.312 1 97.75 141 GLN B N 1
ATOM 5746 C CA . GLN B 1 141 ? 4.066 8.102 12.508 1 97.75 141 GLN B CA 1
ATOM 5747 C C . GLN B 1 141 ? 4.543 6.859 13.25 1 97.75 141 GLN B C 1
ATOM 5749 O O . GLN B 1 141 ? 5.73 6.539 13.234 1 97.75 141 GLN B O 1
ATOM 5754 N N . GLN B 1 142 ? 3.635 6.199 13.961 1 95.06 142 GLN B N 1
ATOM 5755 C CA . GLN B 1 142 ? 4.004 4.965 14.641 1 95.06 142 GLN B CA 1
ATOM 5756 C C . GLN B 1 142 ? 4.461 3.902 13.648 1 95.06 142 GLN B C 1
ATOM 5758 O O . GLN B 1 142 ? 3.734 3.568 12.711 1 95.06 142 GLN B O 1
ATOM 5763 N N . ASN B 1 143 ? 5.668 3.395 13.789 1 92.5 143 ASN B N 1
ATOM 5764 C CA . ASN B 1 143 ? 6.301 2.35 12.992 1 92.5 143 ASN B CA 1
ATOM 5765 C C . ASN B 1 143 ? 6.688 2.857 11.609 1 92.5 143 ASN B C 1
ATOM 5767 O O . ASN B 1 143 ? 7.012 2.066 10.719 1 92.5 143 ASN B O 1
ATOM 5771 N N . THR B 1 144 ? 6.59 4.191 11.391 1 97.56 144 THR B N 1
ATOM 5772 C CA . THR B 1 144 ? 6.945 4.777 10.102 1 97.56 144 THR B CA 1
ATOM 5773 C C . THR B 1 144 ? 7.66 6.109 10.289 1 97.56 144 THR B C 1
ATOM 5775 O O . THR B 1 144 ? 7.434 7.059 9.539 1 97.56 144 THR B O 1
ATOM 5778 N N . GLN B 1 145 ? 8.484 6.242 11.219 1 97.25 145 GLN B N 1
ATOM 5779 C CA . GLN B 1 145 ? 9.164 7.496 11.531 1 97.25 145 GLN B CA 1
ATOM 5780 C C . GLN B 1 145 ? 9.859 8.07 10.305 1 97.25 145 GLN B C 1
ATOM 5782 O O . GLN B 1 145 ? 9.922 9.289 10.133 1 97.25 145 GLN B O 1
ATOM 5787 N N . TRP B 1 146 ? 10.367 7.23 9.453 1 98.12 146 TRP B N 1
ATOM 5788 C CA . TRP B 1 146 ? 11.102 7.668 8.273 1 98.12 146 TRP B CA 1
ATOM 5789 C C . TRP B 1 146 ? 10.18 8.375 7.289 1 98.12 146 TRP B C 1
ATOM 5791 O O . TRP B 1 146 ? 10.641 9.016 6.344 1 98.12 146 TRP B O 1
ATOM 5801 N N . GLU B 1 147 ? 8.859 8.336 7.578 1 98.62 147 GLU B N 1
ATOM 5802 C CA . GLU B 1 147 ? 7.879 8.977 6.711 1 98.62 147 GLU B CA 1
ATOM 5803 C C . GLU B 1 147 ? 7.453 10.336 7.27 1 98.62 147 GLU B C 1
ATOM 5805 O O . GLU B 1 147 ? 6.551 10.977 6.727 1 98.62 147 GLU B O 1
ATOM 5810 N N . ASP B 1 148 ? 8.086 10.852 8.32 1 98.5 148 ASP B N 1
ATOM 5811 C CA . ASP B 1 148 ? 7.695 12.078 8.992 1 98.5 148 ASP B CA 1
ATOM 5812 C C . ASP B 1 148 ? 7.879 13.289 8.078 1 98.5 148 ASP B C 1
ATOM 5814 O O . ASP B 1 148 ? 7.184 14.297 8.227 1 98.5 148 ASP B O 1
ATOM 5818 N N . GLY B 1 149 ? 8.859 13.219 7.184 1 98.06 149 GLY B N 1
ATOM 5819 C CA . GLY B 1 149 ? 8.992 14.219 6.133 1 98.06 149 GLY B CA 1
ATOM 5820 C C . GLY B 1 149 ? 9.805 15.43 6.559 1 98.06 149 GLY B C 1
ATOM 5821 O O . GLY B 1 149 ? 9.492 16.562 6.172 1 98.06 149 GLY B O 1
ATOM 5822 N N . VAL B 1 150 ? 10.859 15.203 7.379 1 97.5 150 VAL B N 1
ATOM 5823 C CA . VAL B 1 150 ? 11.703 16.312 7.816 1 97.5 150 VAL B CA 1
ATOM 5824 C C . VAL B 1 150 ? 13.125 16.109 7.309 1 97.5 150 VAL B C 1
ATOM 5826 O O . VAL B 1 150 ? 13.906 15.367 7.902 1 97.5 150 VAL B O 1
ATOM 5829 N N . PRO B 1 151 ? 13.516 16.922 6.332 1 95.62 151 PRO B N 1
ATOM 5830 C CA . PRO B 1 151 ? 14.914 16.812 5.922 1 95.62 151 PRO B CA 1
ATOM 5831 C C . PRO B 1 151 ? 15.891 17.062 7.074 1 95.62 151 PRO B C 1
ATOM 5833 O O . PRO B 1 151 ? 15.609 17.859 7.969 1 95.62 151 PRO B O 1
ATOM 5836 N N . SER B 1 152 ? 17 16.391 7.125 1 95.06 152 SER B N 1
ATOM 5837 C CA . SER B 1 152 ? 18.062 16.453 8.125 1 95.06 152 SER B CA 1
ATOM 5838 C C . SER B 1 152 ? 17.719 15.609 9.352 1 95.06 152 SER B C 1
ATOM 5840 O O . SER B 1 152 ? 18.562 15.367 10.203 1 95.06 152 SER B O 1
ATOM 5842 N N . VAL B 1 153 ? 16.438 15.195 9.406 1 97.5 153 VAL B N 1
ATOM 5843 C CA . VAL B 1 153 ? 16.062 14.422 10.586 1 97.5 153 VAL B CA 1
ATOM 5844 C C . VAL B 1 153 ? 15.602 13.031 10.164 1 97.5 153 VAL B C 1
ATOM 5846 O O . VAL B 1 153 ? 16.312 12.047 10.367 1 97.5 153 VAL B O 1
ATOM 5849 N N . SER B 1 154 ? 14.477 12.93 9.43 1 97.75 154 SER B N 1
ATOM 5850 C CA . SER B 1 154 ? 13.906 11.625 9.102 1 97.75 154 SER B CA 1
ATOM 5851 C C . SER B 1 154 ? 14.273 11.203 7.684 1 97.75 154 SER B C 1
ATOM 5853 O O . SER B 1 154 ? 14.203 10.016 7.352 1 97.75 154 SER B O 1
ATOM 5855 N N . GLN B 1 155 ? 14.633 12.148 6.855 1 97.62 155 GLN B N 1
ATOM 5856 C CA . GLN B 1 155 ? 14.93 11.867 5.457 1 97.62 155 GLN B CA 1
ATOM 5857 C C . GLN B 1 155 ? 15.812 12.961 4.848 1 97.62 155 GLN B C 1
ATOM 5859 O O . GLN B 1 155 ? 16.078 13.977 5.492 1 97.62 155 GLN B O 1
ATOM 5864 N N . CYS B 1 156 ? 16.359 12.703 3.652 1 97.56 156 CYS B N 1
ATOM 5865 C CA . CYS B 1 156 ? 16.938 13.742 2.805 1 97.56 156 CYS B CA 1
ATOM 5866 C C . CYS B 1 156 ? 15.867 14.414 1.96 1 97.56 156 CYS B C 1
ATOM 5868 O O . CYS B 1 156 ? 14.758 13.898 1.825 1 97.56 156 CYS B O 1
ATOM 5870 N N . PRO B 1 157 ? 16.125 15.609 1.462 1 97.69 157 PRO B N 1
ATOM 5871 C CA . PRO B 1 157 ? 15.164 16.25 0.567 1 97.69 157 PRO B CA 1
ATOM 5872 C C . PRO B 1 157 ? 14.93 15.461 -0.718 1 97.69 157 PRO B C 1
ATOM 5874 O O . PRO B 1 157 ? 15.844 14.797 -1.212 1 97.69 157 PRO B O 1
ATOM 5877 N N . ILE B 1 158 ? 13.711 15.5 -1.186 1 98.25 158 ILE B N 1
ATOM 5878 C CA . ILE B 1 158 ? 13.438 15.039 -2.545 1 98.25 158 ILE B CA 1
ATOM 5879 C C . ILE B 1 158 ? 14.078 15.992 -3.547 1 98.25 158 ILE B C 1
ATOM 5881 O O . ILE B 1 158 ? 13.703 17.172 -3.629 1 98.25 158 ILE B O 1
ATOM 5885 N N . ALA B 1 159 ? 15.062 15.562 -4.27 1 97.56 159 ALA B N 1
ATOM 5886 C CA . ALA B 1 159 ? 15.789 16.406 -5.207 1 97.56 159 ALA B CA 1
ATOM 5887 C C . ALA B 1 159 ? 14.883 16.859 -6.355 1 97.56 159 ALA B C 1
ATOM 5889 O O . ALA B 1 159 ? 13.883 16.203 -6.652 1 97.56 159 ALA B O 1
ATOM 5890 N N . PRO B 1 160 ? 15.211 18.031 -6.969 1 97.06 160 PRO B N 1
ATOM 5891 C CA . PRO B 1 160 ? 14.453 18.438 -8.148 1 97.06 160 PRO B CA 1
ATOM 5892 C C . PRO B 1 160 ? 14.383 17.344 -9.211 1 97.06 160 PRO B C 1
ATOM 5894 O O . PRO B 1 160 ? 15.391 16.719 -9.523 1 97.06 160 PRO B O 1
ATOM 5897 N N . GLY B 1 161 ? 13.188 17.109 -9.648 1 97.12 161 GLY B N 1
ATOM 5898 C CA . GLY B 1 161 ? 12.984 16.125 -10.695 1 97.12 161 GLY B CA 1
ATOM 5899 C C . GLY B 1 161 ? 12.82 14.711 -10.156 1 97.12 161 GLY B C 1
ATOM 5900 O O . GLY B 1 161 ? 12.555 13.773 -10.914 1 97.12 161 GLY B O 1
ATOM 5901 N N . LYS B 1 162 ? 12.93 14.516 -8.852 1 97.5 162 LYS B N 1
ATOM 5902 C CA . LYS B 1 162 ? 12.805 13.188 -8.25 1 97.5 162 LYS B CA 1
ATOM 5903 C C . LYS B 1 162 ? 11.461 13.016 -7.562 1 97.5 162 LYS B C 1
ATOM 5905 O O . LYS B 1 162 ? 10.688 13.969 -7.453 1 97.5 162 LYS B O 1
ATOM 5910 N N . THR B 1 163 ? 11.125 11.828 -7.277 1 97.88 163 THR B N 1
ATOM 5911 C CA . THR B 1 163 ? 9.844 11.445 -6.703 1 97.88 163 THR B CA 1
ATOM 5912 C C . THR B 1 163 ? 10.047 10.625 -5.434 1 97.88 163 THR B C 1
ATOM 5914 O O . THR B 1 163 ? 10.984 9.836 -5.34 1 97.88 163 THR B O 1
ATOM 5917 N N . TYR B 1 164 ? 9.289 10.789 -4.449 1 98.12 164 TYR B N 1
ATOM 5918 C CA . TYR B 1 164 ? 9.242 9.977 -3.236 1 98.12 164 TYR B CA 1
ATOM 5919 C C . TYR B 1 164 ? 7.805 9.641 -2.863 1 98.12 164 TYR B C 1
ATOM 5921 O O . TYR B 1 164 ? 6.918 10.492 -2.945 1 98.12 164 TYR B O 1
ATOM 5929 N N . THR B 1 165 ? 7.496 8.422 -2.523 1 98.38 165 THR B N 1
ATOM 5930 C CA . THR B 1 165 ? 6.168 8.008 -2.09 1 98.38 165 THR B CA 1
ATOM 5931 C C . THR B 1 165 ? 6.133 7.801 -0.579 1 98.38 165 THR B C 1
ATOM 5933 O O . THR B 1 165 ? 6.777 6.891 -0.058 1 98.38 165 THR B O 1
ATOM 5936 N N . TYR B 1 166 ? 5.363 8.641 0.104 1 98.69 166 TYR B N 1
ATOM 5937 C CA . TYR B 1 166 ? 5.129 8.484 1.534 1 98.69 166 TYR B CA 1
ATOM 5938 C C . TYR B 1 166 ? 4.031 7.461 1.797 1 98.69 166 TYR B C 1
ATOM 5940 O O . TYR B 1 166 ? 3.055 7.379 1.046 1 98.69 166 TYR B O 1
ATOM 5948 N N . ARG B 1 167 ? 4.164 6.734 2.83 1 98.19 167 ARG B N 1
ATOM 5949 C CA . ARG B 1 167 ? 3.131 5.805 3.275 1 98.19 167 ARG B CA 1
ATOM 5950 C C . ARG B 1 167 ? 3.109 5.695 4.797 1 98.19 167 ARG B C 1
ATOM 5952 O O . ARG B 1 167 ? 4.117 5.34 5.41 1 98.19 167 ARG B O 1
ATOM 5959 N N . PHE B 1 168 ? 2.018 6.012 5.395 1 98.38 168 PHE B N 1
ATOM 5960 C CA . PHE B 1 168 ? 1.83 5.969 6.84 1 98.38 168 PHE B CA 1
ATOM 5961 C C . PHE B 1 168 ? 0.366 5.734 7.191 1 98.38 168 PHE B C 1
ATOM 5963 O O . PHE B 1 168 ? -0.505 5.812 6.32 1 98.38 168 PHE B O 1
ATOM 5970 N N . GLN B 1 169 ? 0.089 5.398 8.414 1 98.19 169 GLN B N 1
ATOM 5971 C CA . GLN B 1 169 ? -1.27 5.055 8.82 1 98.19 169 GLN B CA 1
ATOM 5972 C C . GLN B 1 169 ? -1.899 6.176 9.641 1 98.19 169 GLN B C 1
ATOM 5974 O O . GLN B 1 169 ? -1.228 6.805 10.461 1 98.19 169 GLN B O 1
ATOM 5979 N N . ALA B 1 170 ? -3.168 6.438 9.367 1 98.5 170 ALA B N 1
ATOM 5980 C CA . ALA B 1 170 ? -3.922 7.391 10.18 1 98.5 170 ALA B CA 1
ATOM 5981 C C . ALA B 1 170 ? -4.289 6.789 11.531 1 98.5 170 ALA B C 1
ATOM 5983 O O . ALA B 1 170 ? -5.434 6.379 11.742 1 98.5 170 ALA B O 1
ATOM 5984 N N . THR B 1 171 ? -3.389 6.879 12.492 1 97.94 171 THR B N 1
ATOM 5985 C CA . THR B 1 171 ? -3.605 6.262 13.797 1 97.94 171 THR B CA 1
ATOM 5986 C C . THR B 1 171 ? -4.363 7.203 14.727 1 97.94 171 THR B C 1
ATOM 5988 O O . THR B 1 171 ? -4.77 6.812 15.82 1 97.94 171 THR B O 1
ATOM 5991 N N . LEU B 1 172 ? -4.535 8.484 14.305 1 97.81 172 LEU B N 1
ATOM 5992 C CA . LEU B 1 172 ? -5.379 9.484 14.953 1 97.81 172 LEU B CA 1
ATOM 5993 C C . LEU B 1 172 ? -6.465 9.969 14 1 97.81 172 LEU B C 1
ATOM 5995 O O . LEU B 1 172 ? -6.426 9.68 12.805 1 97.81 172 LEU B O 1
ATOM 5999 N N . TYR B 1 173 ? -7.465 10.641 14.578 1 98.12 173 TYR B N 1
ATOM 6000 C CA . TYR B 1 173 ? -8.5 11.219 13.727 1 98.12 173 TYR B CA 1
ATOM 6001 C C . TYR B 1 173 ? -8.758 12.672 14.094 1 98.12 173 TYR B C 1
ATOM 6003 O O . TYR B 1 173 ? -8.492 13.094 15.227 1 98.12 173 TYR B O 1
ATOM 6011 N N . GLY B 1 174 ? -9.172 13.453 13.18 1 98.12 174 GLY B N 1
ATOM 6012 C CA . GLY B 1 174 ? -9.422 14.875 13.328 1 98.12 174 GLY B CA 1
ATOM 6013 C C . GLY B 1 174 ? -8.875 15.703 12.172 1 98.12 174 GLY B C 1
ATOM 6014 O O . GLY B 1 174 ? -8.875 15.242 11.031 1 98.12 174 GLY B O 1
ATOM 6015 N N . THR B 1 175 ? -8.523 16.922 12.5 1 98.62 175 THR B N 1
ATOM 6016 C CA . THR B 1 175 ? -8.094 17.906 11.5 1 98.62 175 THR B CA 1
ATOM 6017 C C . THR B 1 175 ? -6.574 18.062 11.531 1 98.62 175 THR B C 1
ATOM 6019 O O . THR B 1 175 ? -5.977 18.156 12.602 1 98.62 175 THR B O 1
ATOM 6022 N N . SER B 1 176 ? -6.023 18 10.391 1 98.44 176 SER B N 1
ATOM 6023 C CA . SER B 1 176 ? -4.594 18.25 10.242 1 98.44 176 SER B CA 1
ATOM 6024 C C . SER B 1 176 ? -4.289 18.938 8.914 1 98.44 176 SER B C 1
ATOM 6026 O O . SER B 1 176 ? -5.188 19.469 8.266 1 98.44 176 SER B O 1
ATOM 6028 N N . TRP B 1 177 ? -3.029 19.062 8.609 1 98.81 177 TRP B N 1
ATOM 6029 C CA . TRP B 1 177 ? -2.531 19.625 7.355 1 98.81 177 TRP B CA 1
ATOM 6030 C C . TRP B 1 177 ? -1.137 19.094 7.043 1 98.81 177 TRP B C 1
ATOM 6032 O O . TRP B 1 177 ? -0.468 18.531 7.914 1 98.81 177 TRP B O 1
ATOM 6042 N N . TYR B 1 178 ? -0.791 19.078 5.828 1 98.88 178 TYR B N 1
ATOM 6043 C CA . TYR B 1 178 ? 0.576 18.797 5.406 1 98.88 178 TYR B CA 1
ATOM 6044 C C . TYR B 1 178 ? 1.284 20.078 4.957 1 98.88 178 TYR B C 1
ATOM 6046 O O . TYR B 1 178 ? 0.638 21.031 4.547 1 98.88 178 TYR B O 1
ATOM 6054 N N . HIS B 1 179 ? 2.602 20.094 5.121 1 98.62 179 HIS B N 1
ATOM 6055 C CA . HIS B 1 179 ? 3.404 21.234 4.668 1 98.62 179 HIS B CA 1
ATOM 6056 C C . HIS B 1 179 ? 4.871 20.844 4.527 1 98.62 179 HIS B C 1
ATOM 6058 O O . HIS B 1 179 ? 5.305 19.812 5.062 1 98.62 179 HIS B O 1
ATOM 6064 N N . SER B 1 180 ? 5.59 21.672 3.826 1 97.31 180 SER B N 1
ATOM 6065 C CA . SER B 1 180 ? 7.008 21.406 3.594 1 97.31 180 SER B CA 1
ATOM 6066 C C . SER B 1 180 ? 7.844 21.781 4.812 1 97.31 180 SER B C 1
ATOM 6068 O O . SER B 1 180 ? 7.562 22.781 5.484 1 97.31 180 SER B O 1
ATOM 6070 N N . HIS B 1 181 ? 8.805 21.016 5.117 1 94 181 HIS B N 1
ATOM 6071 C CA . HIS B 1 181 ? 9.875 21.328 6.059 1 94 181 HIS B CA 1
ATOM 6072 C C . HIS B 1 181 ? 11.172 21.656 5.328 1 94 181 HIS B C 1
ATOM 6074 O O . HIS B 1 181 ? 12.258 21.297 5.789 1 94 181 HIS B O 1
ATOM 6080 N N . TYR B 1 182 ? 11.133 22.344 4.23 1 93.62 182 TYR B N 1
ATOM 6081 C CA . TYR B 1 182 ? 12.312 22.766 3.48 1 93.62 182 TYR B CA 1
ATOM 6082 C C . TYR B 1 182 ? 12.359 24.281 3.33 1 93.62 182 TYR B C 1
ATOM 6084 O O . TYR B 1 182 ? 11.648 24.844 2.498 1 93.62 182 TYR B O 1
ATOM 6092 N N . SER B 1 183 ? 13.188 24.953 4.094 1 90.25 183 SER B N 1
ATOM 6093 C CA . SER B 1 183 ? 13.539 26.359 3.979 1 90.25 183 SER B CA 1
ATOM 6094 C C . SER B 1 183 ? 12.297 27.25 3.902 1 90.25 183 SER B C 1
ATOM 6096 O O . SER B 1 183 ? 12.164 28.062 2.994 1 90.25 183 SER B O 1
ATOM 6098 N N . SER B 1 184 ? 11.305 26.984 4.703 1 93.81 184 SER B N 1
ATOM 6099 C CA . SER B 1 184 ? 10.102 27.781 4.879 1 93.81 184 SER B CA 1
ATOM 6100 C C . SER B 1 184 ? 9.25 27.797 3.609 1 93.81 184 SER B C 1
ATOM 6102 O O . SER B 1 184 ? 8.516 28.75 3.355 1 93.81 184 SER B O 1
ATOM 6104 N N . GLN B 1 185 ? 9.359 26.719 2.852 1 95.19 185 GLN B N 1
ATOM 6105 C CA . GLN B 1 185 ? 8.602 26.562 1.61 1 95.19 185 GLN B CA 1
ATOM 6106 C C . GLN B 1 185 ? 7.102 26.688 1.86 1 95.19 185 GLN B C 1
ATOM 6108 O O . GLN B 1 185 ? 6.359 27.156 0.994 1 95.19 185 GLN B O 1
ATOM 6113 N N . TYR B 1 186 ? 6.641 26.297 3.045 1 94.69 186 TYR B N 1
ATOM 6114 C CA . TYR B 1 186 ? 5.195 26.328 3.242 1 94.69 186 TYR B CA 1
ATOM 6115 C C . TYR B 1 186 ? 4.691 27.766 3.348 1 94.69 186 TYR B C 1
ATOM 6117 O O . TYR B 1 186 ? 3.523 28.047 3.072 1 94.69 186 TYR B O 1
ATOM 6125 N N . ALA B 1 187 ? 5.621 28.766 3.68 1 96 187 ALA B N 1
ATOM 6126 C CA . ALA B 1 187 ? 5.262 30.172 3.613 1 96 187 ALA B CA 1
ATOM 6127 C C . ALA B 1 187 ? 5.133 30.641 2.166 1 96 187 ALA B C 1
ATOM 6129 O O . ALA B 1 187 ? 4.551 31.703 1.896 1 96 187 ALA B O 1
ATOM 6130 N N . GLY B 1 188 ? 5.68 29.859 1.33 1 95.94 188 GLY B N 1
ATOM 6131 C CA . GLY B 1 188 ? 5.555 30.125 -0.094 1 95.94 188 GLY B CA 1
ATOM 6132 C C . GLY B 1 188 ? 4.398 29.375 -0.74 1 95.94 188 GLY B C 1
ATOM 6133 O O . GLY B 1 188 ? 4.215 29.438 -1.957 1 95.94 188 GLY B O 1
ATOM 6134 N N . GLY B 1 189 ? 3.664 28.625 0.026 1 97.69 189 GLY B N 1
ATOM 6135 C CA . GLY B 1 189 ? 2.434 28.078 -0.512 1 97.69 189 GLY B CA 1
ATOM 6136 C C . GLY B 1 189 ? 2.375 26.562 -0.426 1 97.69 189 GLY B C 1
ATOM 6137 O O . GLY B 1 189 ? 1.335 25.953 -0.696 1 97.69 189 GLY B O 1
ATOM 6138 N N . LEU B 1 190 ? 3.422 25.875 -0.035 1 98.12 190 LEU B N 1
ATOM 6139 C CA . LEU B 1 190 ? 3.467 24.422 -0.07 1 98.12 190 LEU B CA 1
ATOM 6140 C C . LEU B 1 190 ? 2.805 23.828 1.169 1 98.12 190 LEU B C 1
ATOM 6142 O O . LEU B 1 190 ? 3.488 23.328 2.068 1 98.12 190 LEU B O 1
ATOM 6146 N N . LEU B 1 191 ? 1.45 23.797 1.154 1 98.69 191 LEU B N 1
ATOM 6147 C CA . LEU B 1 191 ? 0.664 23.266 2.264 1 98.69 191 LEU B CA 1
ATOM 6148 C C . LEU B 1 191 ? -0.727 22.859 1.796 1 98.69 191 LEU B C 1
ATOM 6150 O O . LEU B 1 191 ? -1.178 23.266 0.728 1 98.69 191 LEU B O 1
ATOM 6154 N N . GLY B 1 192 ? -1.367 22.062 2.52 1 98.75 192 GLY B N 1
ATOM 6155 C CA . GLY B 1 192 ? -2.75 21.656 2.311 1 98.75 192 GLY B CA 1
ATOM 6156 C C . GLY B 1 192 ? -3.359 20.969 3.516 1 98.75 192 GLY B C 1
ATOM 6157 O O . GLY B 1 192 ? -2.643 20.547 4.422 1 98.75 192 GLY B O 1
ATOM 6158 N N . PRO B 1 193 ? -4.68 20.906 3.529 1 98.75 193 PRO B N 1
ATOM 6159 C CA . PRO B 1 193 ? -5.359 20.359 4.707 1 98.75 193 PRO B CA 1
ATOM 6160 C C . PRO B 1 193 ? -5.508 18.844 4.641 1 98.75 193 PRO B C 1
ATOM 6162 O O . PRO B 1 193 ? -5.414 18.25 3.561 1 98.75 193 PRO B O 1
ATOM 6165 N N . MET B 1 194 ? -5.668 18.297 5.793 1 98.81 194 MET B N 1
ATOM 6166 C CA . MET B 1 194 ? -5.977 16.875 5.957 1 98.81 194 MET B CA 1
ATOM 6167 C C . MET B 1 194 ? -7.129 16.672 6.938 1 98.81 194 MET B C 1
ATOM 6169 O O . MET B 1 194 ? -7.211 17.375 7.953 1 98.81 194 MET B O 1
ATOM 6173 N N . VAL B 1 195 ? -7.984 15.734 6.609 1 98.81 195 VAL B N 1
ATOM 6174 C CA . VAL B 1 195 ? -9.086 15.359 7.492 1 98.81 195 VAL B CA 1
ATOM 6175 C C . VAL B 1 195 ? -9.133 13.844 7.66 1 98.81 195 VAL B C 1
ATOM 6177 O O . VAL B 1 195 ? -9.219 13.109 6.676 1 98.81 195 VAL B O 1
ATOM 6180 N N . VAL B 1 196 ? -9.008 13.375 8.852 1 98.75 196 VAL B N 1
ATOM 6181 C CA . VAL B 1 196 ? -9.203 11.969 9.195 1 98.75 196 VAL B CA 1
ATOM 6182 C C . VAL B 1 196 ? -10.531 11.797 9.938 1 98.75 196 VAL B C 1
ATOM 6184 O O . VAL B 1 196 ? -10.688 12.289 11.055 1 98.75 196 VAL B O 1
ATOM 6187 N N . TYR B 1 197 ? -11.445 11.086 9.336 1 98.38 197 TYR B N 1
ATOM 6188 C CA . TYR B 1 197 ? -12.758 10.883 9.93 1 98.38 197 TYR B CA 1
ATOM 6189 C C . TYR B 1 197 ? -12.695 9.859 11.055 1 98.38 197 TYR B C 1
ATOM 6191 O O . TYR B 1 197 ? -11.977 8.859 10.953 1 98.38 197 TYR B O 1
ATOM 6199 N N . GLY B 1 198 ? -13.328 10.102 12.117 1 97.69 198 GLY B N 1
ATOM 6200 C CA . GLY B 1 198 ? -13.43 9.242 13.289 1 97.69 198 GLY B CA 1
ATOM 6201 C C . GLY B 1 198 ? -14.688 9.492 14.102 1 97.69 198 GLY B C 1
ATOM 6202 O O . GLY B 1 198 ? -15.609 10.172 13.648 1 97.69 198 GLY B O 1
ATOM 6203 N N . PRO B 1 199 ? -14.695 8.898 15.266 1 95.44 199 PRO B N 1
ATOM 6204 C CA . PRO B 1 199 ? -15.859 9.141 16.125 1 95.44 199 PRO B CA 1
ATOM 6205 C C . PRO B 1 199 ? -16.047 10.617 16.453 1 95.44 199 PRO B C 1
ATOM 6207 O O . PRO B 1 199 ? -15.078 11.367 16.531 1 95.44 199 PRO B O 1
ATOM 6210 N N . ASN B 1 200 ? -17.25 10.977 16.484 1 88.88 200 ASN B N 1
ATOM 6211 C CA . ASN B 1 200 ? -17.609 12.352 16.797 1 88.88 200 ASN B CA 1
ATOM 6212 C C . ASN B 1 200 ? -18.734 12.414 17.844 1 88.88 200 ASN B C 1
ATOM 6214 O O . ASN B 1 200 ? -19.891 12.188 17.516 1 88.88 200 ASN B O 1
ATOM 6218 N N . LYS B 1 201 ? -18.375 12.789 18.953 1 86.56 201 LYS B N 1
ATOM 6219 C CA . LYS B 1 201 ? -19.359 12.828 20.031 1 86.56 201 LYS B CA 1
ATOM 6220 C C . LYS B 1 201 ? -20.312 14.008 19.859 1 86.56 201 LYS B C 1
ATOM 6222 O O . LYS B 1 201 ? -21.5 13.906 20.172 1 86.56 201 LYS B O 1
ATOM 6227 N N . ALA B 1 202 ? -19.75 15.094 19.406 1 87.06 202 ALA B N 1
ATOM 6228 C CA . ALA B 1 202 ? -20.578 16.266 19.188 1 87.06 202 ALA B CA 1
ATOM 6229 C C . ALA B 1 202 ? -21.25 16.219 17.812 1 87.06 202 ALA B C 1
ATOM 6231 O O . ALA B 1 202 ? -20.578 16.031 16.797 1 87.06 202 ALA B O 1
ATOM 6232 N N . SER B 1 203 ? -22.469 16.359 17.781 1 89.19 203 SER B N 1
ATOM 6233 C CA . SER B 1 203 ? -23.219 16.219 16.547 1 89.19 203 SER B CA 1
ATOM 6234 C C . SER B 1 203 ? -23.203 17.531 15.75 1 89.19 203 SER B C 1
ATOM 6236 O O . SER B 1 203 ? -23.141 18.609 16.328 1 89.19 203 SER B O 1
ATOM 6238 N N . HIS B 1 204 ? -23.172 17.484 14.555 1 96.5 204 HIS B N 1
ATOM 6239 C CA . HIS B 1 204 ? -23.328 18.594 13.617 1 96.5 204 HIS B CA 1
ATOM 6240 C C . HIS B 1 204 ? -24.172 18.172 12.414 1 96.5 204 HIS B C 1
ATOM 6242 O O . HIS B 1 204 ? -24.359 16.984 12.164 1 96.5 204 HIS B O 1
ATOM 6248 N N . ASP B 1 205 ? -24.766 19.188 11.727 1 97.56 205 ASP B N 1
ATOM 6249 C CA . ASP B 1 205 ? -25.594 18.922 10.555 1 97.56 205 ASP B CA 1
ATOM 6250 C C . ASP B 1 205 ? -24.75 18.969 9.273 1 97.56 205 ASP B C 1
ATOM 6252 O O . ASP B 1 205 ? -24.969 18.172 8.359 1 97.56 205 ASP B O 1
ATOM 6256 N N . VAL B 1 206 ? -23.844 19.922 9.203 1 97.5 206 VAL B N 1
ATOM 6257 C CA . VAL B 1 206 ? -23.047 20.141 8 1 97.5 206 VAL B CA 1
ATOM 6258 C C . VAL B 1 206 ? -21.578 20.328 8.383 1 97.5 206 VAL B C 1
ATOM 6260 O O . VAL B 1 206 ? -21.266 21.062 9.312 1 97.5 206 VAL B O 1
ATOM 6263 N N . ASP B 1 207 ? -20.719 19.625 7.832 1 98.06 207 ASP B N 1
ATOM 6264 C CA . ASP B 1 207 ? -19.281 19.859 7.949 1 98.06 207 ASP B CA 1
ATOM 6265 C C . ASP B 1 207 ? -18.75 20.656 6.762 1 98.06 207 ASP B C 1
ATOM 6267 O O . ASP B 1 207 ? -18.688 20.156 5.637 1 98.06 207 ASP B O 1
ATOM 6271 N N . LEU B 1 208 ? -18.328 21.891 6.977 1 97.38 208 LEU B N 1
ATOM 6272 C CA . LEU B 1 208 ? -17.922 22.812 5.918 1 97.38 208 LEU B CA 1
ATOM 6273 C C . LEU B 1 208 ? -16.469 22.547 5.512 1 97.38 208 LEU B C 1
ATOM 6275 O O . LEU B 1 208 ? -16 23.062 4.492 1 97.38 208 LEU B O 1
ATOM 6279 N N . GLY B 1 209 ? -15.805 21.719 6.297 1 97.5 209 GLY B N 1
ATOM 6280 C CA . GLY B 1 209 ? -14.43 21.375 5.953 1 97.5 209 GLY B CA 1
ATOM 6281 C C .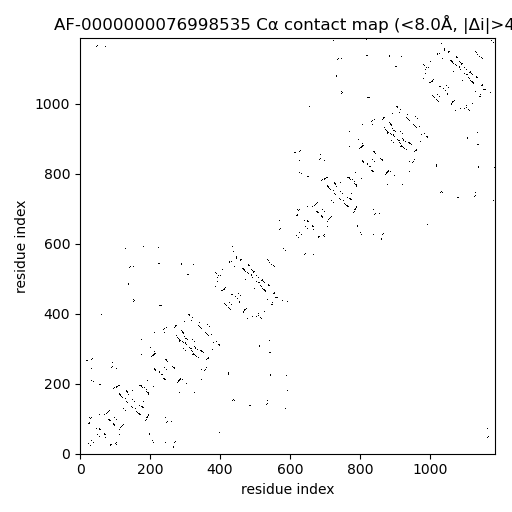 GLY B 1 209 ? -13.414 22.344 6.523 1 97.5 209 GLY B C 1
ATOM 6282 O O . GLY B 1 209 ? -13.703 23.062 7.484 1 97.5 209 GLY B O 1
ATOM 6283 N N . PRO B 1 210 ? -12.211 22.359 5.992 1 98.5 210 PRO B N 1
ATOM 6284 C CA . PRO B 1 210 ? -11.102 23.156 6.523 1 98.5 210 PRO B CA 1
ATOM 6285 C C . PRO B 1 210 ? -11.273 24.656 6.273 1 98.5 210 PRO B C 1
ATOM 6287 O O . PRO B 1 210 ? -11.727 25.047 5.199 1 98.5 210 PRO B O 1
ATOM 6290 N N . VAL B 1 211 ? -10.984 25.406 7.199 1 98.81 211 VAL B N 1
ATOM 6291 C CA . VAL B 1 211 ? -10.812 26.859 7.141 1 98.81 211 VAL B CA 1
ATOM 6292 C C . VAL B 1 211 ? -9.375 27.219 7.508 1 98.81 211 VAL B C 1
ATOM 6294 O O . VAL B 1 211 ? -9.031 27.281 8.688 1 98.81 211 VAL B O 1
ATOM 6297 N N . ILE B 1 212 ? -8.609 27.531 6.566 1 98.88 212 ILE B N 1
ATOM 6298 C CA . ILE B 1 212 ? -7.176 27.75 6.746 1 98.88 212 ILE B CA 1
ATOM 6299 C C . ILE B 1 212 ? -6.902 29.234 6.938 1 98.88 212 ILE B C 1
ATOM 6301 O O . ILE B 1 212 ? -7.281 30.062 6.098 1 98.88 212 ILE B O 1
ATOM 6305 N N . LEU B 1 213 ? -6.301 29.547 8.031 1 98.88 213 LEU B N 1
ATOM 6306 C CA . LEU B 1 213 ? -5.902 30.906 8.391 1 98.88 213 LEU B CA 1
ATOM 6307 C C . LEU B 1 213 ? -4.402 31.094 8.203 1 98.88 213 LEU B C 1
ATOM 6309 O O . LEU B 1 213 ? -3.605 30.266 8.625 1 98.88 213 LEU B O 1
ATOM 6313 N N . SER B 1 214 ? -4.059 32.188 7.535 1 98.38 214 SER B N 1
ATOM 6314 C CA . SER B 1 214 ? -2.629 32.312 7.281 1 98.38 214 SER B CA 1
ATOM 6315 C C . SER B 1 214 ? -2.219 33.781 7.098 1 98.38 214 SER B C 1
ATOM 6317 O O . SER B 1 214 ? -2.809 34.5 6.285 1 98.38 214 SER B O 1
ATOM 6319 N N . ASP B 1 215 ? -1.213 34.219 7.859 1 98.56 215 ASP B N 1
ATOM 6320 C CA . ASP B 1 215 ? -0.547 35.469 7.461 1 98.56 215 ASP B CA 1
ATOM 6321 C C . ASP B 1 215 ? 0.116 35.312 6.094 1 98.56 215 ASP B C 1
ATOM 6323 O O . ASP B 1 215 ? 0.415 34.188 5.664 1 98.56 215 ASP B O 1
ATOM 6327 N N . TRP B 1 216 ? 0.26 36.406 5.402 1 98.31 216 TRP B N 1
ATOM 6328 C CA . TRP B 1 216 ? 0.715 36.344 4.02 1 98.31 216 TRP B CA 1
ATOM 6329 C C . TRP B 1 216 ? 1.788 37.375 3.75 1 98.31 216 TRP B C 1
ATOM 6331 O O . TRP B 1 216 ? 1.693 38.5 4.23 1 98.31 216 TRP B O 1
ATOM 6341 N N . TYR B 1 217 ? 2.787 36.969 3.053 1 97.75 217 TYR B N 1
ATOM 6342 C CA . TYR B 1 217 ? 3.926 37.812 2.709 1 97.75 217 TYR B CA 1
ATOM 6343 C C . TYR B 1 217 ? 4.027 38 1.201 1 97.75 217 TYR B C 1
ATOM 6345 O O . TYR B 1 217 ? 3.883 37.031 0.437 1 97.75 217 TYR B O 1
ATOM 6353 N N . HIS B 1 218 ? 4.281 39.188 0.76 1 97.44 218 HIS B N 1
ATOM 6354 C CA . HIS B 1 218 ? 4.473 39.469 -0.659 1 97.44 21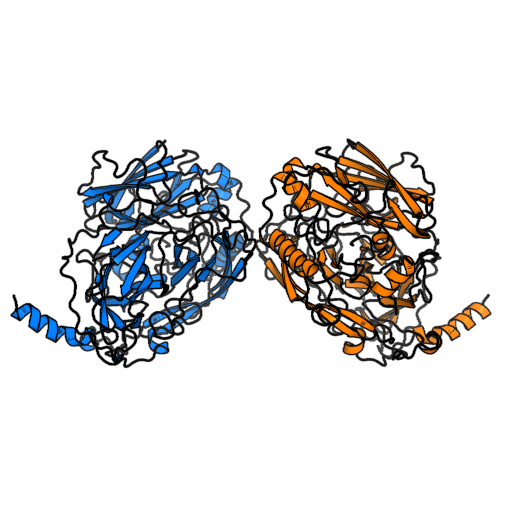8 HIS B CA 1
ATOM 6355 C C . HIS B 1 218 ? 5.906 39.156 -1.087 1 97.44 218 HIS B C 1
ATOM 6357 O O . HIS B 1 218 ? 6.152 38.781 -2.232 1 97.44 218 HIS B O 1
ATOM 6363 N N . LYS B 1 219 ? 6.809 39.281 -0.139 1 95.75 219 LYS B N 1
ATOM 6364 C CA . LYS B 1 219 ? 8.188 38.906 -0.412 1 95.75 219 LYS B CA 1
ATOM 6365 C C . LYS B 1 219 ? 8.328 37.375 -0.484 1 95.75 219 LYS B C 1
ATOM 6367 O O . LYS B 1 219 ? 7.668 36.656 0.265 1 95.75 219 LYS B O 1
ATOM 6372 N N . GLN B 1 220 ? 9.242 36.938 -1.341 1 95.12 220 GLN B N 1
ATOM 6373 C CA . GLN B 1 220 ? 9.5 35.531 -1.45 1 95.12 220 GLN B CA 1
ATOM 6374 C C . GLN B 1 220 ? 10.102 34.969 -0.161 1 95.12 220 GLN B C 1
ATOM 6376 O O . GLN B 1 220 ? 10.883 35.656 0.508 1 95.12 220 GLN B O 1
ATOM 6381 N N . TYR B 1 221 ? 9.695 33.719 0.13 1 94.69 221 TYR B N 1
ATOM 6382 C CA . TYR B 1 221 ? 10.109 33.125 1.4 1 94.69 221 TYR B CA 1
ATOM 6383 C C . TYR B 1 221 ? 11.625 33.125 1.527 1 94.69 221 TYR B C 1
ATOM 6385 O O . TYR B 1 221 ? 12.172 33.406 2.598 1 94.69 221 TYR B O 1
ATOM 6393 N N . TYR B 1 222 ? 12.328 32.812 0.507 1 92.81 222 TYR B N 1
ATOM 6394 C CA . TYR B 1 222 ? 13.781 32.75 0.575 1 92.81 222 TYR B CA 1
ATOM 6395 C C . TYR B 1 222 ? 14.367 34.156 0.795 1 92.81 222 TYR B C 1
ATOM 6397 O O . TYR B 1 222 ? 15.367 34.281 1.504 1 92.81 222 TYR B O 1
ATOM 6405 N N . ASP B 1 223 ? 13.789 35.125 0.151 1 94.69 223 ASP B N 1
ATOM 6406 C CA . ASP B 1 223 ? 14.242 36.5 0.347 1 94.69 223 ASP B CA 1
ATOM 6407 C C . ASP B 1 223 ? 14.023 36.938 1.79 1 94.69 223 ASP B C 1
ATOM 6409 O O . ASP B 1 223 ? 14.82 37.719 2.33 1 94.69 223 ASP B O 1
ATOM 6413 N N . ILE B 1 224 ? 12.953 36.5 2.334 1 95.88 224 ILE B N 1
ATOM 6414 C CA . ILE B 1 224 ? 12.68 36.812 3.73 1 95.88 224 ILE B CA 1
ATOM 6415 C C . ILE B 1 224 ? 13.734 36.188 4.625 1 95.88 224 ILE B C 1
ATOM 6417 O O . ILE B 1 224 ? 14.234 36.812 5.562 1 95.88 224 ILE B O 1
ATOM 6421 N N . ILE B 1 225 ? 14.07 34.969 4.371 1 94.5 225 ILE B N 1
ATOM 6422 C CA . ILE B 1 225 ? 15.102 34.281 5.145 1 94.5 225 ILE B CA 1
ATOM 6423 C C . ILE B 1 225 ? 16.422 35.031 5.035 1 94.5 225 ILE B C 1
ATOM 6425 O O . ILE B 1 225 ? 17.094 35.281 6.039 1 94.5 225 ILE B O 1
ATOM 6429 N N . LYS B 1 226 ? 16.75 35.5 3.848 1 94.19 226 LYS B N 1
ATOM 6430 C CA . LYS B 1 226 ? 17.969 36.281 3.656 1 94.19 226 LYS B CA 1
ATOM 6431 C C . LYS B 1 226 ? 17.922 37.562 4.484 1 94.19 226 LYS B C 1
ATOM 6433 O O . LYS B 1 226 ? 18.938 37.938 5.082 1 94.19 226 LYS B O 1
ATOM 6438 N N . GLU B 1 227 ? 16.797 38.062 4.484 1 94.94 227 GLU B N 1
ATOM 6439 C CA . GLU B 1 227 ? 16.625 39.344 5.195 1 94.94 227 GLU B CA 1
ATOM 6440 C C . GLU B 1 227 ? 16.797 39.156 6.703 1 94.94 227 GLU B C 1
ATOM 6442 O O . GLU B 1 227 ? 17.5 39.938 7.355 1 94.94 227 GLU B O 1
ATOM 6447 N N . ILE B 1 228 ? 16.188 38.156 7.266 1 94.62 228 ILE B N 1
ATOM 6448 C CA . ILE B 1 228 ? 16.188 38 8.719 1 94.62 228 ILE B CA 1
ATOM 6449 C C . ILE B 1 228 ? 17.562 37.531 9.18 1 94.62 228 ILE B C 1
ATOM 6451 O O . ILE B 1 228 ? 17.922 37.688 10.352 1 94.62 228 ILE B O 1
ATOM 6455 N N . LEU B 1 229 ? 18.328 36.969 8.258 1 93.94 229 LEU B N 1
ATOM 6456 C CA . LEU B 1 229 ? 19.656 36.469 8.609 1 93.94 229 LEU B CA 1
ATOM 6457 C C . LEU B 1 229 ? 20.75 37.375 8.117 1 93.94 229 LEU B C 1
ATOM 6459 O O . LEU B 1 229 ? 21.906 37 8.031 1 93.94 229 LEU B O 1
ATOM 6463 N N . THR B 1 230 ? 20.344 38.531 7.809 1 95.25 230 THR B N 1
ATOM 6464 C CA . THR B 1 230 ? 21.312 39.5 7.328 1 95.25 230 THR B CA 1
ATOM 6465 C C . THR B 1 230 ? 22.188 40 8.469 1 95.25 230 THR B C 1
ATOM 6467 O O . THR B 1 230 ? 21.703 40.219 9.586 1 95.25 230 THR B O 1
ATOM 6470 N N . VAL B 1 231 ? 23.484 40.219 8.18 1 95.12 231 VAL B N 1
ATOM 6471 C CA . VAL B 1 231 ? 24.422 40.75 9.156 1 95.12 231 VAL B CA 1
ATOM 6472 C C . VAL B 1 231 ? 23.984 42.156 9.578 1 95.12 231 VAL B C 1
ATOM 6474 O O . VAL B 1 231 ? 23.703 43 8.727 1 95.12 231 VAL B O 1
ATOM 6477 N N . GLY B 1 232 ? 23.906 42.312 10.82 1 95.62 232 GLY B N 1
ATOM 6478 C CA . GLY B 1 232 ? 23.531 43.594 11.344 1 95.62 232 GLY B CA 1
ATOM 6479 C C . GLY B 1 232 ? 22.031 43.844 11.289 1 95.62 232 GLY B C 1
ATOM 6480 O O . GLY B 1 232 ? 21.547 44.906 11.727 1 95.62 232 GLY B O 1
ATOM 6481 N N . GLY B 1 233 ? 21.359 42.875 10.797 1 94.19 233 GLY B N 1
ATOM 6482 C CA . GLY B 1 233 ? 19.922 43.031 10.695 1 94.19 233 GLY B CA 1
ATOM 6483 C C . GLY B 1 233 ? 19.219 42.875 12.031 1 94.19 233 GLY B C 1
ATOM 6484 O O . GLY B 1 233 ? 19.844 42.594 13.047 1 94.19 233 GLY B O 1
ATOM 6485 N N . ASN B 1 234 ? 17.906 43.094 12.047 1 93.31 234 ASN B N 1
ATOM 6486 C CA . ASN B 1 234 ? 17.141 43.031 13.289 1 93.31 234 ASN B CA 1
ATOM 6487 C C . ASN B 1 234 ? 16.406 41.688 13.438 1 93.31 234 ASN B C 1
ATOM 6489 O O . ASN B 1 234 ? 15.781 41.438 14.469 1 93.31 234 ASN B O 1
ATOM 6493 N N . GLY B 1 235 ? 16.469 40.906 12.391 1 93.25 235 GLY B N 1
ATOM 6494 C CA . GLY B 1 235 ? 15.906 39.562 12.453 1 93.25 235 GLY B CA 1
ATOM 6495 C C . GLY B 1 235 ? 14.391 39.562 12.398 1 93.25 235 GLY B C 1
ATOM 6496 O O . GLY B 1 235 ? 13.766 38.531 12.734 1 93.25 235 GLY B O 1
ATOM 6497 N N . LEU B 1 236 ? 13.695 40.656 11.977 1 94.81 236 LEU B N 1
ATOM 6498 C CA . LEU B 1 236 ? 12.242 40.781 11.992 1 94.81 236 LEU B CA 1
ATOM 6499 C C . LEU B 1 236 ? 11.695 40.875 10.57 1 94.81 236 LEU B C 1
ATOM 6501 O O . LEU B 1 236 ? 12.383 41.312 9.664 1 94.81 236 LEU B O 1
ATOM 6505 N N . THR B 1 237 ? 10.602 40.344 10.383 1 95.5 237 THR B N 1
ATOM 6506 C CA . THR B 1 237 ? 9.828 40.5 9.156 1 95.5 237 THR B CA 1
ATOM 6507 C C . THR B 1 237 ? 8.352 40.656 9.477 1 95.5 237 THR B C 1
ATOM 6509 O O . THR B 1 237 ? 7.867 40.188 10.5 1 95.5 237 THR B O 1
ATOM 6512 N N . PHE B 1 238 ? 7.641 41.438 8.68 1 96.94 238 PHE B N 1
ATOM 6513 C CA . PHE B 1 238 ? 6.223 41.719 8.867 1 96.94 238 PHE B CA 1
ATOM 6514 C C . PHE B 1 238 ? 5.395 41.125 7.727 1 96.94 238 PHE B C 1
ATOM 6516 O O . PHE B 1 238 ? 5.766 41.25 6.559 1 96.94 238 PHE B O 1
ATOM 6523 N N . SER B 1 239 ? 4.344 40.5 8.094 1 97.88 239 SER B N 1
ATOM 6524 C CA . SER B 1 239 ? 3.428 40.031 7.047 1 97.88 239 SER B CA 1
ATOM 6525 C C . SER B 1 239 ? 2.744 41.219 6.367 1 97.88 239 SER B C 1
ATOM 6527 O O . SER B 1 239 ? 2.594 42.281 6.969 1 97.88 239 SER B O 1
ATOM 6529 N N . ASP B 1 240 ? 2.387 41.031 5.129 1 97.69 240 ASP B N 1
ATOM 6530 C CA . ASP B 1 240 ? 1.757 42.094 4.363 1 97.69 240 ASP B CA 1
ATOM 6531 C C . ASP B 1 240 ? 0.235 42.031 4.469 1 97.69 240 ASP B C 1
ATOM 6533 O O . ASP B 1 240 ? -0.451 43.031 4.297 1 97.69 240 ASP B O 1
ATOM 6537 N N . ASN B 1 241 ? -0.237 40.875 4.703 1 97.75 241 ASN B N 1
ATOM 6538 C CA . ASN B 1 241 ? -1.675 40.625 4.758 1 97.75 241 ASN B CA 1
ATOM 6539 C C . ASN B 1 241 ? -2.008 39.375 5.582 1 97.75 241 ASN B C 1
ATOM 6541 O O . ASN B 1 241 ? -1.115 38.75 6.148 1 97.75 241 ASN B O 1
ATOM 6545 N N . ASN B 1 242 ? -3.205 39.094 5.844 1 98.44 242 ASN B N 1
ATOM 6546 C CA . ASN B 1 242 ? -3.775 37.906 6.453 1 98.44 242 ASN B CA 1
ATOM 6547 C C . ASN B 1 242 ? -4.906 37.344 5.609 1 98.44 242 ASN B C 1
ATOM 6549 O O . ASN B 1 242 ? -5.625 38.062 4.938 1 98.44 242 ASN B O 1
ATOM 6553 N N . LEU B 1 243 ? -4.945 36 5.5 1 98.69 243 LEU B N 1
ATOM 6554 C CA . LEU B 1 243 ? -5.844 35.344 4.539 1 98.69 243 LEU B CA 1
ATOM 6555 C C . LEU B 1 243 ? -6.703 34.281 5.219 1 98.69 243 LEU B C 1
ATOM 6557 O O . LEU B 1 243 ? -6.332 33.75 6.266 1 98.69 243 LEU B O 1
ATOM 6561 N N . ILE B 1 244 ? -7.855 34.031 4.688 1 98.75 244 ILE B N 1
ATOM 6562 C CA . ILE B 1 244 ? -8.695 32.875 4.992 1 98.75 244 ILE B CA 1
ATOM 6563 C C . ILE B 1 244 ? -8.867 32 3.742 1 98.75 244 ILE B C 1
ATOM 6565 O O . ILE B 1 244 ? -9.375 32.469 2.723 1 98.75 244 ILE B O 1
ATOM 6569 N N . ASN B 1 245 ? -8.445 30.781 3.82 1 98.56 245 ASN B N 1
ATOM 6570 C CA . ASN B 1 245 ? -8.445 29.828 2.709 1 98.56 245 ASN B CA 1
ATOM 6571 C C . ASN B 1 245 ? -7.684 30.375 1.505 1 98.56 245 ASN B C 1
ATOM 6573 O O . ASN B 1 245 ? -8.109 30.203 0.363 1 98.56 245 ASN B O 1
ATOM 6577 N N . GLY B 1 246 ? -6.617 31.125 1.811 1 98.06 246 GLY B N 1
ATOM 6578 C CA . GLY B 1 246 ? -5.734 31.625 0.766 1 98.06 246 GLY B CA 1
ATOM 6579 C C . GLY B 1 246 ? -6.309 32.812 0.008 1 98.06 246 GLY B C 1
ATOM 6580 O O . GLY B 1 246 ? -5.914 33.062 -1.129 1 98.06 246 GLY B O 1
ATOM 6581 N N . LYS B 1 247 ? -7.258 33.5 0.62 1 97.44 247 LYS B N 1
ATOM 6582 C CA . LYS B 1 247 ? -7.887 34.625 -0.05 1 97.44 247 LYS B CA 1
ATOM 6583 C C . LYS B 1 247 ? -8.008 35.812 0.892 1 97.44 247 LYS B C 1
ATOM 6585 O O . LYS B 1 247 ? -8.266 35.656 2.086 1 97.44 247 LYS B O 1
ATOM 6590 N N . GLY B 1 248 ? -7.918 36.969 0.286 1 97.31 248 GLY B N 1
ATOM 6591 C CA . GLY B 1 248 ? -8.125 38.219 0.968 1 97.31 248 GLY B CA 1
ATOM 6592 C C . GLY B 1 248 ? -7.945 39.438 0.061 1 97.31 248 GLY B C 1
ATOM 6593 O O . GLY B 1 248 ? -7.484 39.281 -1.075 1 97.31 248 GLY B O 1
ATOM 6594 N N . ASN B 1 249 ? -8.375 40.594 0.509 1 97.88 249 ASN B N 1
ATOM 6595 C CA . ASN B 1 249 ? -8.148 41.844 -0.219 1 97.88 249 ASN B CA 1
ATOM 6596 C C . ASN B 1 249 ? -6.926 42.594 0.303 1 97.88 249 ASN B C 1
ATOM 6598 O O . ASN B 1 249 ? -6.637 42.562 1.5 1 97.88 249 ASN B O 1
ATOM 6602 N N . PHE B 1 250 ? -6.238 43.188 -0.546 1 97.25 250 PHE B N 1
ATOM 6603 C CA . PHE B 1 250 ? -5.098 44.031 -0.248 1 97.25 250 PHE B CA 1
ATOM 6604 C C . PHE B 1 250 ? -5.246 45.375 -0.928 1 97.25 250 PHE B C 1
ATOM 6606 O O . PHE B 1 250 ? -5.773 45.469 -2.039 1 97.25 250 PHE B O 1
ATOM 6613 N N . ASN B 1 251 ? -4.844 46.438 -0.218 1 96.38 251 ASN B N 1
ATOM 6614 C CA . ASN B 1 251 ? -4.84 47.781 -0.798 1 96.38 251 ASN B CA 1
ATOM 6615 C C . ASN B 1 251 ? -3.596 48 -1.646 1 96.38 251 ASN B C 1
ATOM 6617 O O . ASN B 1 251 ? -2.551 48.406 -1.125 1 96.38 251 ASN B O 1
ATOM 6621 N N . CYS B 1 252 ? -3.754 48.031 -2.936 1 95.62 252 CYS B N 1
ATOM 6622 C CA . CYS B 1 252 ? -2.633 48.062 -3.867 1 95.62 252 CYS B CA 1
ATOM 6623 C C . CYS B 1 252 ? -1.95 49.438 -3.82 1 95.62 252 CYS B C 1
ATOM 6625 O O . CYS B 1 252 ? -0.813 49.594 -4.273 1 95.62 252 CYS B O 1
ATOM 6627 N N . SER B 1 253 ? -2.607 50.375 -3.289 1 94.06 253 SER B N 1
ATOM 6628 C CA . SER B 1 253 ? -2.004 51.719 -3.197 1 94.06 253 SER B CA 1
ATOM 6629 C C . SER B 1 253 ? -0.929 51.75 -2.115 1 94.06 253 SER B C 1
ATOM 6631 O O . SER B 1 253 ? -0.138 52.688 -2.059 1 94.06 253 SER B O 1
ATOM 6633 N N . THR B 1 254 ? -0.889 50.719 -1.315 1 93.31 254 THR B N 1
ATOM 6634 C CA . THR B 1 254 ? 0.046 50.688 -0.195 1 93.31 254 THR B CA 1
ATOM 6635 C C . THR B 1 254 ? 1.312 49.906 -0.557 1 93.31 254 THR B C 1
ATOM 6637 O O . THR B 1 254 ? 2.184 49.719 0.291 1 93.31 254 THR B O 1
ATOM 6640 N N . VAL B 1 255 ? 1.409 49.5 -1.765 1 93.5 255 VAL B N 1
ATOM 6641 C CA . VAL B 1 255 ? 2.625 48.812 -2.16 1 93.5 255 VAL B CA 1
ATOM 6642 C C . VAL B 1 255 ? 3.828 49.719 -2.031 1 93.5 255 VAL B C 1
ATOM 6644 O O . VAL B 1 255 ? 3.688 50.938 -2.137 1 93.5 255 VAL B O 1
ATOM 6647 N N . ALA B 1 256 ? 4.957 49.156 -1.736 1 89.19 256 ALA B N 1
ATOM 6648 C CA . ALA B 1 256 ? 6.16 49.969 -1.56 1 89.19 256 ALA B CA 1
ATOM 6649 C C . ALA B 1 256 ? 6.473 50.781 -2.82 1 89.19 256 ALA B C 1
ATOM 6651 O O . ALA B 1 256 ? 6.188 50.312 -3.934 1 89.19 256 ALA B O 1
ATOM 6652 N N . ALA B 1 257 ? 7.102 51.906 -2.564 1 89.56 257 ALA B N 1
ATOM 6653 C CA . ALA B 1 257 ? 7.531 52.719 -3.701 1 89.56 257 ALA B CA 1
ATOM 6654 C C . ALA B 1 257 ? 8.5 51.938 -4.594 1 89.56 257 ALA B C 1
ATOM 6656 O O . ALA B 1 257 ? 9.438 51.312 -4.102 1 89.56 257 ALA B O 1
ATOM 6657 N N . GLY B 1 258 ? 8.258 51.906 -5.82 1 91.69 258 GLY B N 1
ATOM 6658 C CA . GLY B 1 258 ? 9.133 51.219 -6.762 1 91.69 258 GLY B CA 1
ATOM 6659 C C . GLY B 1 258 ? 8.719 49.781 -7.027 1 91.69 258 GLY B C 1
ATOM 6660 O O . GLY B 1 258 ? 9.266 49.125 -7.926 1 91.69 258 GLY B O 1
ATOM 6661 N N . ASP B 1 259 ? 7.785 49.281 -6.238 1 94 259 ASP B N 1
ATOM 6662 C CA . ASP B 1 259 ? 7.258 47.938 -6.492 1 94 259 ASP B CA 1
ATOM 6663 C C . ASP B 1 259 ? 6.27 47.969 -7.656 1 94 259 ASP B C 1
ATOM 6665 O O . ASP B 1 259 ? 5.18 48.531 -7.547 1 94 259 ASP B O 1
ATOM 6669 N N . ASN B 1 260 ? 6.648 47.344 -8.805 1 93.81 260 ASN B N 1
ATOM 6670 C CA . ASN B 1 260 ? 5.824 47.344 -10.008 1 93.81 260 ASN B CA 1
ATOM 6671 C C . ASN B 1 260 ? 5.109 46 -10.195 1 93.81 260 ASN B C 1
ATOM 6673 O O . ASN B 1 260 ? 4.637 45.719 -11.297 1 93.81 260 ASN B O 1
ATOM 6677 N N . THR B 1 261 ? 5.086 45.219 -9.141 1 96.81 261 THR B N 1
ATOM 6678 C CA . THR B 1 261 ? 4.375 43.969 -9.227 1 96.81 261 THR B CA 1
ATOM 6679 C C . THR B 1 261 ? 2.895 44.188 -9.516 1 96.81 261 THR B C 1
ATOM 6681 O O . THR B 1 261 ? 2.287 45.125 -8.969 1 96.81 261 THR B O 1
ATOM 6684 N N . LYS B 1 262 ? 2.361 43.375 -10.406 1 97.38 262 LYS B N 1
ATOM 6685 C CA . LYS B 1 262 ? 0.937 43.469 -10.703 1 97.38 262 LYS B CA 1
ATOM 6686 C C . LYS B 1 262 ? 0.096 43.281 -9.445 1 97.38 262 LYS B C 1
ATOM 6688 O O . LYS B 1 262 ? 0.27 42.312 -8.719 1 97.38 262 LYS B O 1
ATOM 6693 N N . CYS B 1 263 ? -0.743 44.219 -9.156 1 97.81 263 CYS B N 1
ATOM 6694 C CA . CYS B 1 263 ? -1.611 44.219 -7.984 1 97.81 263 CYS B CA 1
ATOM 6695 C C . CYS B 1 263 ? -3.033 44.625 -8.359 1 97.81 263 CYS B C 1
ATOM 6697 O O . CYS B 1 263 ? -3.238 45.594 -9.055 1 97.81 263 CYS B O 1
ATOM 6699 N N . THR B 1 264 ? -3.986 43.812 -7.969 1 97.88 264 THR B N 1
ATOM 6700 C CA . THR B 1 264 ? -5.395 44.062 -8.25 1 97.88 264 THR B CA 1
ATOM 6701 C C . THR B 1 264 ? -6.184 44.25 -6.961 1 97.88 264 THR B C 1
ATOM 6703 O O . THR B 1 264 ? -6.234 43.344 -6.129 1 97.88 264 THR B O 1
ATOM 6706 N N . ASN B 1 265 ? -6.777 45.406 -6.789 1 96.75 265 ASN B N 1
ATOM 6707 C CA . ASN B 1 265 ? -7.656 45.625 -5.645 1 96.75 265 ASN B CA 1
ATOM 6708 C C . ASN B 1 265 ? -8.875 44.719 -5.703 1 96.75 265 ASN B C 1
ATOM 6710 O O . ASN B 1 265 ? -9.266 44.25 -6.777 1 96.75 265 ASN B O 1
ATOM 6714 N N . ASN B 1 266 ? -9.414 44.406 -4.539 1 97.19 266 ASN B N 1
ATOM 6715 C CA . ASN B 1 266 ? -10.625 43.625 -4.43 1 97.19 266 ASN B CA 1
ATOM 6716 C C . ASN B 1 266 ? -10.461 42.25 -5.105 1 97.19 266 ASN B C 1
ATOM 6718 O O . ASN B 1 266 ? -11.281 41.875 -5.938 1 97.19 266 ASN B O 1
ATOM 6722 N N . ALA B 1 267 ? -9.359 41.656 -4.781 1 97 267 ALA B N 1
ATOM 6723 C CA . ALA B 1 267 ? -9.062 40.344 -5.363 1 97 267 ALA B CA 1
ATOM 6724 C C . ALA B 1 267 ? -10.18 39.344 -5.074 1 97 267 ALA B C 1
ATOM 6726 O O . ALA B 1 267 ? -10.484 38.5 -5.906 1 97 267 ALA B O 1
ATOM 6727 N N . GLY B 1 268 ? -10.797 39.469 -3.973 1 95.88 268 GLY B N 1
ATOM 6728 C CA . GLY B 1 268 ? -11.859 38.594 -3.529 1 95.88 268 GLY B CA 1
ATOM 6729 C C . GLY B 1 268 ? -11.578 37.938 -2.18 1 95.88 268 GLY B C 1
ATOM 6730 O O . GLY B 1 268 ? -10.414 37.75 -1.812 1 95.88 268 GLY B O 1
ATOM 6731 N N . ILE B 1 269 ? -12.672 37.594 -1.465 1 97.44 269 ILE B N 1
ATOM 6732 C CA . ILE B 1 269 ? -12.555 36.938 -0.157 1 97.44 269 ILE B CA 1
ATOM 6733 C C . ILE B 1 269 ? -13.25 35.594 -0.185 1 97.44 269 ILE B C 1
ATOM 6735 O O . ILE B 1 269 ? -14.016 35.281 -1.107 1 97.44 269 ILE B O 1
ATOM 6739 N N . SER B 1 270 ? -12.898 34.75 0.771 1 98 270 SER B N 1
ATOM 6740 C CA . SER B 1 270 ? -13.586 33.469 0.923 1 98 270 SER B CA 1
ATOM 6741 C C . SER B 1 270 ? -15.047 33.688 1.312 1 98 270 SER B C 1
ATOM 6743 O O . SER B 1 270 ? -15.383 34.656 1.984 1 98 270 SER B O 1
ATOM 6745 N N . LYS B 1 271 ? -15.859 32.844 0.833 1 97.31 271 LYS B N 1
ATOM 6746 C CA . LYS B 1 271 ? -17.281 32.875 1.13 1 97.31 271 LYS B CA 1
ATOM 6747 C C . LYS B 1 271 ? -17.781 31.516 1.591 1 97.31 271 LYS B C 1
ATOM 6749 O O . LYS B 1 271 ? -17.312 30.484 1.108 1 97.31 271 LYS B O 1
ATOM 6754 N N . PHE B 1 272 ? -18.656 31.562 2.516 1 97.5 272 PHE B N 1
ATOM 6755 C CA . PHE B 1 272 ? -19.25 30.344 3.066 1 97.5 272 PHE B CA 1
ATOM 6756 C C . PHE B 1 272 ? -20.766 30.422 3.059 1 97.5 272 PHE B C 1
ATOM 6758 O O . PHE B 1 272 ? -21.344 31.484 3.309 1 97.5 272 PHE B O 1
ATOM 6765 N N . LYS B 1 273 ? -21.359 29.328 2.748 1 96.31 273 LYS B N 1
ATOM 6766 C CA . LYS B 1 273 ? -22.812 29.203 2.844 1 96.31 273 LYS B CA 1
ATOM 6767 C C . LYS B 1 273 ? -23.219 28.422 4.086 1 96.31 273 LYS B C 1
ATOM 6769 O O . LYS B 1 273 ? -22.797 27.281 4.27 1 96.31 273 LYS B O 1
ATOM 6774 N N . PHE B 1 274 ? -23.984 29.078 4.895 1 97.31 274 PHE B N 1
ATOM 6775 C CA . PHE B 1 274 ? -24.562 28.422 6.062 1 97.31 274 PHE B CA 1
ATOM 6776 C C . PHE B 1 274 ? -26.047 28.141 5.844 1 97.31 274 PHE B C 1
ATOM 6778 O O . PHE B 1 274 ? -26.75 28.953 5.223 1 97.31 274 PHE B O 1
ATOM 6785 N N . GLN B 1 275 ? -26.469 27.031 6.316 1 96.69 275 GLN B N 1
ATOM 6786 C CA . GLN B 1 275 ? -27.906 26.734 6.301 1 96.69 275 GLN B CA 1
ATOM 6787 C C . GLN B 1 275 ? -28.578 27.203 7.578 1 96.69 275 GLN B C 1
ATOM 6789 O O . GLN B 1 275 ? -28.188 26.812 8.68 1 96.69 275 GLN B O 1
ATOM 6794 N N . THR B 1 276 ? -29.656 27.969 7.375 1 97.62 276 THR B N 1
ATOM 6795 C CA . THR B 1 276 ? -30.359 28.578 8.508 1 97.62 276 THR B CA 1
ATOM 6796 C C . THR B 1 276 ? -30.859 27.5 9.469 1 97.62 276 THR B C 1
ATOM 6798 O O . THR B 1 276 ? -31.469 26.516 9.039 1 97.62 276 THR B O 1
ATOM 6801 N N . GLY B 1 277 ? -30.531 27.625 10.703 1 97.62 277 GLY B N 1
ATOM 6802 C CA . GLY B 1 277 ? -31.016 26.734 11.734 1 97.62 277 GLY B CA 1
ATOM 6803 C C . GLY B 1 277 ? -30.125 25.516 11.945 1 97.62 277 GLY B C 1
ATOM 6804 O O . GLY B 1 277 ? -30.281 24.781 12.93 1 97.62 277 GLY B O 1
ATOM 6805 N N . LYS B 1 278 ? -29.172 25.328 11.125 1 98 278 LYS B N 1
ATOM 6806 C CA . LYS B 1 278 ? -28.344 24.141 11.188 1 98 278 LYS B CA 1
ATOM 6807 C C . LYS B 1 278 ? -27.031 24.422 11.914 1 98 278 LYS B C 1
ATOM 6809 O O . LYS B 1 278 ? -26.594 25.578 12 1 98 278 LYS B O 1
ATOM 6814 N N . THR B 1 279 ? -26.453 23.391 12.5 1 98.38 279 THR B N 1
ATOM 6815 C CA . THR B 1 279 ? -25.141 23.453 13.141 1 98.38 279 THR B CA 1
ATOM 6816 C C . THR B 1 279 ? -24.047 23.031 12.156 1 98.38 279 THR B C 1
ATOM 6818 O O . THR B 1 279 ? -24.094 21.938 11.586 1 98.38 279 THR B O 1
ATOM 6821 N N . HIS B 1 280 ? -23.094 23.922 11.961 1 98.5 280 HIS B N 1
ATOM 6822 C CA . HIS B 1 280 ? -22.016 23.703 11.008 1 98.5 280 HIS B CA 1
ATOM 6823 C C . HIS B 1 280 ? -20.688 23.438 11.719 1 98.5 280 HIS B C 1
ATOM 6825 O O . HIS B 1 280 ? -20.359 24.125 12.695 1 98.5 280 HIS B O 1
ATOM 6831 N N . ARG B 1 281 ? -20 22.422 11.344 1 98.56 281 ARG B N 1
ATOM 6832 C CA . ARG B 1 281 ? -18.641 22.188 11.805 1 98.56 281 ARG B CA 1
ATOM 6833 C C . ARG B 1 281 ? -17.625 22.891 10.914 1 98.56 281 ARG B C 1
ATOM 6835 O O . ARG B 1 281 ? -17.719 22.828 9.688 1 98.56 281 ARG B O 1
ATOM 6842 N N . LEU B 1 282 ? -16.734 23.656 11.461 1 98.69 282 LEU B N 1
ATOM 6843 C CA . LEU B 1 282 ? -15.586 24.266 10.805 1 98.69 282 LEU B CA 1
ATOM 6844 C C . LEU B 1 282 ? -14.281 23.734 11.383 1 98.69 282 LEU B C 1
ATOM 6846 O O . LEU B 1 282 ? -14.141 23.609 12.602 1 98.69 282 LEU B O 1
ATOM 6850 N N . ARG B 1 283 ? -13.391 23.406 10.539 1 98.75 283 ARG B N 1
ATOM 6851 C CA . ARG B 1 283 ? -12.086 22.891 10.93 1 98.75 283 ARG B CA 1
ATOM 6852 C C . ARG B 1 283 ? -10.992 23.938 10.727 1 98.75 283 ARG B C 1
ATOM 6854 O O . ARG B 1 283 ? -10.43 24.031 9.633 1 98.75 283 ARG B O 1
ATOM 6861 N N . LEU B 1 284 ? -10.648 24.594 11.789 1 98.88 284 LEU B N 1
ATOM 6862 C CA . LEU B 1 284 ? -9.734 25.734 11.727 1 98.88 284 LEU B CA 1
ATOM 6863 C C . LEU B 1 284 ? -8.281 25.25 11.758 1 98.88 284 LEU B C 1
ATOM 6865 O O . LEU B 1 284 ? -7.934 24.375 12.539 1 98.88 284 LEU B O 1
ATOM 6869 N N . ILE B 1 285 ? -7.488 25.812 10.891 1 98.94 285 ILE B N 1
ATOM 6870 C CA . ILE B 1 285 ? -6.062 25.516 10.812 1 98.94 285 ILE B CA 1
ATOM 6871 C C . ILE B 1 285 ? -5.277 26.828 10.703 1 98.94 285 ILE B C 1
ATOM 6873 O O . ILE B 1 285 ? -5.539 27.641 9.82 1 98.94 285 ILE B O 1
ATOM 6877 N N . ASN B 1 286 ? -4.348 27.047 11.586 1 98.88 286 ASN B N 1
ATOM 6878 C CA . ASN B 1 286 ? -3.393 28.125 11.352 1 98.88 286 ASN B CA 1
ATOM 6879 C C . ASN B 1 286 ? -2.152 27.625 10.617 1 98.88 286 ASN B C 1
ATOM 6881 O O . ASN B 1 286 ? -1.249 27.062 11.227 1 98.88 286 ASN B O 1
ATOM 6885 N N . SER B 1 287 ? -2.117 27.938 9.406 1 98.62 287 SER B N 1
ATOM 6886 C CA . SER B 1 287 ? -1.002 27.531 8.562 1 98.62 287 SER B CA 1
ATOM 6887 C C . SER B 1 287 ? -0.056 28.688 8.281 1 98.62 287 SER B C 1
ATOM 6889 O O . SER B 1 287 ? 0.704 28.656 7.309 1 98.62 287 SER B O 1
ATOM 6891 N N . GLY B 1 288 ? -0.139 29.766 9.062 1 98.25 288 GLY B N 1
ATOM 6892 C CA . GLY B 1 288 ? 0.692 30.938 8.844 1 98.25 288 GLY B CA 1
ATOM 6893 C C . GLY B 1 288 ? 2.156 30.688 9.164 1 98.25 288 GLY B C 1
ATOM 6894 O O . GLY B 1 288 ? 2.521 29.625 9.672 1 98.25 288 GLY B O 1
ATOM 6895 N N . ALA B 1 289 ? 2.943 31.688 8.867 1 97.75 289 ALA B N 1
ATOM 6896 C CA . ALA B 1 289 ? 4.387 31.578 9.062 1 97.75 289 ALA B CA 1
ATOM 6897 C C . ALA B 1 289 ? 4.809 32.188 10.406 1 97.75 289 ALA B C 1
ATOM 6899 O O . ALA B 1 289 ? 5.844 31.797 10.961 1 97.75 289 ALA B O 1
ATOM 6900 N N . GLU B 1 290 ? 4.02 33.094 10.914 1 97.5 290 GLU B N 1
ATOM 6901 C CA . GLU B 1 290 ? 4.449 33.719 12.156 1 97.5 290 GLU B CA 1
ATOM 6902 C C . GLU B 1 290 ? 3.256 34.156 13 1 97.5 290 GLU B C 1
ATOM 6904 O O . GLU B 1 290 ? 3.297 34.094 14.227 1 97.5 290 GLU B O 1
ATOM 6909 N N . GLY B 1 291 ? 2.215 34.469 12.469 1 97.5 291 GLY B N 1
ATOM 6910 C CA . GLY B 1 291 ? 1.153 35.188 13.148 1 97.5 291 GLY B CA 1
ATOM 6911 C C . GLY B 1 291 ? 0.211 34.281 13.922 1 97.5 291 GLY B C 1
ATOM 6912 O O . GLY B 1 291 ? -0.243 33.281 13.398 1 97.5 291 GLY B O 1
ATOM 6913 N N . THR B 1 292 ? -0.036 34.625 15.172 1 98.12 292 THR B N 1
ATOM 6914 C CA . THR B 1 292 ? -1.099 34 15.961 1 98.12 292 THR B CA 1
ATOM 6915 C C . THR B 1 292 ? -2.463 34.562 15.555 1 98.12 292 THR B C 1
ATOM 6917 O O . THR B 1 292 ? -2.646 35.781 15.469 1 98.12 292 THR B O 1
ATOM 6920 N N . GLN B 1 293 ? -3.404 33.688 15.32 1 98.19 293 GLN B N 1
ATOM 6921 C CA . GLN B 1 293 ? -4.711 34.062 14.773 1 98.19 293 GLN B CA 1
ATOM 6922 C C . GLN B 1 293 ? -5.77 34.094 15.875 1 98.19 293 GLN B C 1
ATOM 6924 O O . GLN B 1 293 ? -5.805 33.219 16.75 1 98.19 293 GLN B O 1
ATOM 6929 N N . ARG B 1 294 ? -6.574 35.094 15.852 1 98.12 294 ARG B N 1
ATOM 6930 C CA . ARG B 1 294 ? -7.793 35.188 16.656 1 98.12 294 ARG B CA 1
ATOM 6931 C C . ARG B 1 294 ? -9.031 35.125 15.758 1 98.12 294 ARG B C 1
ATOM 6933 O O . ARG B 1 294 ? -9.367 36.094 15.094 1 98.12 294 ARG B O 1
ATOM 6940 N N . PHE B 1 295 ? -9.672 34.031 15.797 1 98.38 295 PHE B N 1
ATOM 6941 C CA . PHE B 1 295 ? -10.781 33.719 14.891 1 98.38 295 PHE B CA 1
ATOM 6942 C C . PHE B 1 295 ? -12.117 34 15.57 1 98.38 295 PHE B C 1
ATOM 6944 O O . PHE B 1 295 ? -12.312 33.656 16.734 1 98.38 295 PHE B O 1
ATOM 6951 N N . SER B 1 296 ? -13.047 34.562 14.867 1 98.69 296 SER B N 1
ATOM 6952 C CA . SER B 1 296 ? -14.406 34.781 15.352 1 98.69 296 SER B CA 1
ATOM 6953 C C . SER B 1 296 ? -15.398 34.875 14.195 1 98.69 296 SER B C 1
ATOM 6955 O O . SER B 1 296 ? -15 35.031 13.039 1 98.69 296 SER B O 1
ATOM 6957 N N . ILE B 1 297 ? -16.594 34.656 14.461 1 98.81 297 ILE B N 1
ATOM 6958 C CA . ILE B 1 297 ? -17.703 34.938 13.562 1 98.81 297 ILE B CA 1
ATOM 6959 C C . ILE B 1 297 ? -18.672 35.906 14.234 1 98.81 297 ILE B C 1
ATOM 6961 O O . ILE B 1 297 ? -19.156 35.656 15.336 1 98.81 297 ILE B O 1
ATOM 6965 N N . ASP B 1 298 ? -18.922 37.031 13.469 1 98.56 298 ASP B N 1
ATOM 6966 C CA . ASP B 1 298 ? -19.781 38.062 14.031 1 98.56 298 ASP B CA 1
ATOM 6967 C C . ASP B 1 298 ? -21.125 37.5 14.477 1 98.56 298 ASP B C 1
ATOM 6969 O O . ASP B 1 298 ? -21.766 36.75 13.727 1 98.56 298 ASP B O 1
ATOM 6973 N N . GLY B 1 299 ? -21.469 37.812 15.727 1 97.94 299 GLY B N 1
ATOM 6974 C CA . GLY B 1 299 ? -22.797 37.469 16.219 1 97.94 299 GLY B CA 1
ATOM 6975 C C . GLY B 1 299 ? -22.969 36.031 16.594 1 97.94 299 GLY B C 1
ATOM 6976 O O . GLY B 1 299 ? -24.016 35.625 17.062 1 97.94 299 GLY B O 1
ATOM 6977 N N . HIS B 1 300 ? -22.016 35.188 16.375 1 98.56 300 HIS B N 1
ATOM 6978 C CA . HIS B 1 300 ? -22.172 33.781 16.625 1 98.56 300 HIS B CA 1
ATOM 6979 C C . HIS B 1 300 ? -21.266 33.312 17.766 1 98.56 300 HIS B C 1
ATOM 6981 O O . HIS B 1 300 ? -20.125 33.75 17.891 1 98.56 300 HIS B O 1
ATOM 6987 N N . THR B 1 301 ? -21.781 32.469 18.578 1 97.81 301 THR B N 1
ATOM 6988 C CA . THR B 1 301 ? -20.984 31.703 19.547 1 97.81 301 THR B CA 1
ATOM 6989 C C . THR B 1 301 ? -20.328 30.5 18.891 1 97.81 301 THR B C 1
ATOM 6991 O O . THR B 1 301 ? -20.953 29.812 18.094 1 97.81 301 THR B O 1
ATOM 6994 N N . LEU B 1 302 ? -19.078 30.281 19.203 1 98.31 302 LEU B N 1
ATOM 6995 C CA . LEU B 1 302 ? -18.344 29.125 18.734 1 98.31 302 LEU B CA 1
ATOM 6996 C C . LEU B 1 302 ? -18.281 28.047 19.812 1 98.31 302 LEU B C 1
ATOM 6998 O O . LEU B 1 302 ? -17.969 28.328 20.969 1 98.31 302 LEU B O 1
ATOM 7002 N N . THR B 1 303 ? -18.609 26.844 19.484 1 98.19 303 THR B N 1
ATOM 7003 C CA . THR B 1 303 ? -18.422 25.719 20.391 1 98.19 303 THR B CA 1
ATOM 7004 C C . THR B 1 303 ? -17.203 24.891 19.969 1 98.19 303 THR B C 1
ATOM 7006 O O . THR B 1 303 ? -17.219 24.234 18.922 1 98.19 303 THR B O 1
ATOM 7009 N N . VAL B 1 304 ? -16.156 24.906 20.781 1 97.94 304 VAL B N 1
ATOM 7010 C CA . VAL B 1 304 ? -14.945 24.156 20.5 1 97.94 304 VAL B CA 1
ATOM 7011 C C . VAL B 1 304 ? -15.172 22.672 20.828 1 97.94 304 VAL B C 1
ATOM 7013 O O . VAL B 1 304 ? -15.664 22.344 21.922 1 97.94 304 VAL B O 1
ATOM 7016 N N . ILE B 1 305 ? -14.773 21.781 19.859 1 97.94 305 ILE B N 1
ATOM 7017 C CA . ILE B 1 305 ? -15.062 20.375 20.109 1 97.94 305 ILE B CA 1
ATOM 7018 C C . ILE B 1 305 ? -13.781 19.562 19.969 1 97.94 305 ILE B C 1
ATOM 7020 O O . ILE B 1 305 ? -13.758 18.375 20.297 1 97.94 305 ILE B O 1
ATOM 7024 N N . ALA B 1 306 ? -12.719 20.125 19.484 1 97.38 306 ALA B N 1
ATOM 7025 C CA . ALA B 1 306 ? -11.469 19.391 19.359 1 97.38 306 ALA B CA 1
ATOM 7026 C C . ALA B 1 306 ? -10.289 20.344 19.172 1 97.38 306 ALA B C 1
ATOM 7028 O O . ALA B 1 306 ? -10.445 21.422 18.594 1 97.38 306 ALA B O 1
ATOM 7029 N N . ASN B 1 307 ? -9.102 19.922 19.641 1 97.06 307 ASN B N 1
ATOM 7030 C CA . ASN B 1 307 ? -7.812 20.578 19.422 1 97.06 307 ASN B CA 1
ATOM 7031 C C . ASN B 1 307 ? -6.75 19.578 18.969 1 97.06 307 ASN B C 1
ATOM 7033 O O . ASN B 1 307 ? -6.414 18.641 19.703 1 97.06 307 ASN B O 1
ATOM 7037 N N . ASP B 1 308 ? -6.125 19.75 17.812 1 97.44 308 ASP B N 1
ATOM 7038 C CA . ASP B 1 308 ?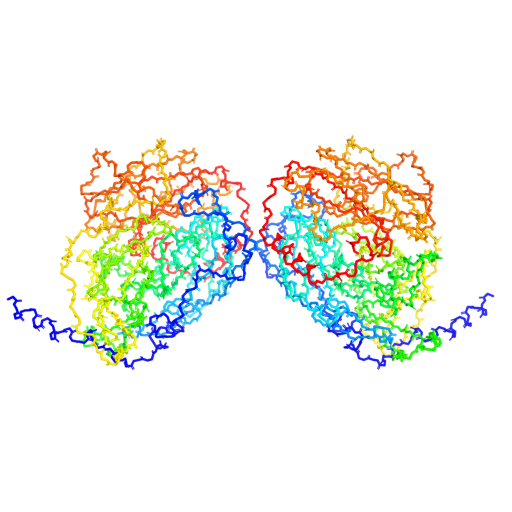 -4.969 18.984 17.359 1 97.44 308 ASP B CA 1
ATOM 7039 C C . ASP B 1 308 ? -5.227 17.484 17.469 1 97.44 308 ASP B C 1
ATOM 7041 O O . ASP B 1 308 ? -4.453 16.766 18.094 1 97.44 308 ASP B O 1
ATOM 7045 N N . PHE B 1 309 ? -6.277 16.938 16.969 1 97 309 PHE B N 1
ATOM 7046 C CA . PHE B 1 309 ? -6.66 15.539 16.891 1 97 309 PHE B CA 1
ATOM 7047 C C . PHE B 1 309 ? -7.34 15.086 18.172 1 97 309 PHE B C 1
ATOM 7049 O O . PHE B 1 309 ? -7.801 13.945 18.266 1 97 309 PHE B O 1
ATOM 7056 N N . VAL B 1 310 ? -7.441 15.961 19.156 1 97.06 310 VAL B N 1
ATOM 7057 C CA . VAL B 1 310 ? -7.961 15.547 20.453 1 97.06 310 VAL B CA 1
ATOM 7058 C C . VAL B 1 310 ? -9.344 16.156 20.688 1 97.06 310 VAL B C 1
ATOM 7060 O O . VAL B 1 310 ? -9.484 17.375 20.812 1 97.06 310 VAL B O 1
ATOM 7063 N N . GLU B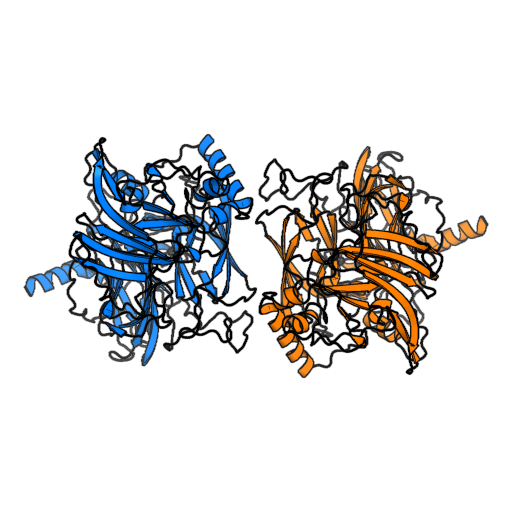 1 311 ? -10.344 15.344 20.734 1 96.94 311 GLU B N 1
ATOM 7064 C CA . GLU B 1 311 ? -11.672 15.828 21.109 1 96.94 311 GLU B CA 1
ATOM 7065 C C . GLU B 1 311 ? -11.711 16.297 22.562 1 96.94 311 GLU B C 1
ATOM 7067 O O . GLU B 1 311 ? -11.094 15.672 23.422 1 96.94 311 GLU B O 1
ATOM 7072 N N . VAL B 1 312 ? -12.414 17.344 22.766 1 96.56 312 VAL B N 1
ATOM 7073 C CA . VAL B 1 312 ? -12.523 17.891 24.109 1 96.56 312 VAL B CA 1
ATOM 7074 C C . VAL B 1 312 ? -14 18.016 24.5 1 96.56 312 VAL B C 1
ATOM 7076 O O . VAL B 1 312 ? -14.883 17.953 23.641 1 96.56 312 VAL B O 1
ATOM 7079 N N . GLU B 1 313 ? -14.211 18.078 25.844 1 96.44 313 GLU B N 1
ATOM 7080 C CA . GLU B 1 313 ? -15.547 18.5 26.281 1 96.44 313 GLU B CA 1
ATOM 7081 C C . GLU B 1 313 ? -15.914 19.844 25.672 1 96.44 313 GLU B C 1
ATOM 7083 O O . GLU B 1 313 ? -15.195 20.828 25.844 1 96.44 313 GLU B O 1
ATOM 7088 N N . PRO B 1 314 ? -17.031 19.828 24.938 1 97 314 PRO B N 1
ATOM 7089 C CA . PRO B 1 314 ? -17.359 21.078 24.25 1 97 314 PRO B CA 1
ATOM 7090 C C . PRO B 1 314 ? -17.453 22.281 25.188 1 97 314 PRO B C 1
ATOM 7092 O O . PRO B 1 314 ? -17.969 22.141 26.312 1 97 314 PRO B O 1
ATOM 7095 N N . TYR B 1 315 ? -17.016 23.375 24.797 1 96.44 315 TYR B N 1
ATOM 7096 C CA . TYR B 1 315 ? -17.188 24.625 25.516 1 96.44 315 TYR B CA 1
ATOM 7097 C C . TYR B 1 315 ? -17.391 25.781 24.562 1 96.44 315 TYR B C 1
ATOM 7099 O O . TYR B 1 315 ? -16.922 25.75 23.422 1 96.44 315 TYR B O 1
ATOM 7107 N N . ASP B 1 316 ? -18.047 26.797 25.016 1 96.75 316 ASP B N 1
ATOM 7108 C CA . ASP B 1 316 ? -18.406 27.938 24.188 1 96.75 316 ASP B CA 1
ATOM 7109 C C . ASP B 1 316 ? -17.391 29.062 24.328 1 96.75 316 ASP B C 1
ATOM 7111 O O . ASP B 1 316 ? -16.828 29.266 25.406 1 96.75 316 ASP B O 1
ATOM 7115 N N . THR B 1 317 ? -17.156 29.719 23.266 1 96.88 317 THR B N 1
ATOM 7116 C CA . THR B 1 317 ? -16.312 30.906 23.25 1 96.88 317 THR B CA 1
ATOM 7117 C C . THR B 1 317 ? -16.703 31.844 22.109 1 96.88 317 THR B C 1
ATOM 7119 O O . THR B 1 317 ? -17.484 31.453 21.234 1 96.88 317 THR B O 1
ATOM 7122 N N . LYS B 1 318 ? -16.234 33.062 22.156 1 97.06 318 LYS B N 1
ATOM 7123 C CA . LYS B 1 318 ? -16.469 34 21.078 1 97.06 318 LYS B CA 1
ATOM 7124 C C . LYS B 1 318 ? -15.266 34.062 20.141 1 97.06 318 LYS B C 1
ATOM 7126 O O . LYS B 1 318 ? -15.406 34.438 18.969 1 97.06 318 LYS B O 1
ATOM 7131 N N . VAL B 1 319 ? -14.117 33.75 20.75 1 97 319 VAL B N 1
ATOM 7132 C CA . VAL B 1 319 ? -12.875 33.875 19.984 1 97 319 VAL B CA 1
ATOM 7133 C C . VAL B 1 319 ? -12.023 32.625 20.219 1 97 319 VAL B C 1
ATOM 7135 O O . VAL B 1 319 ? -11.922 32.125 21.344 1 97 319 VAL B O 1
ATOM 7138 N N . VAL B 1 320 ? -11.547 32.062 19.172 1 97.56 320 VAL B N 1
ATOM 7139 C CA . VAL B 1 320 ? -10.57 30.984 19.234 1 97.56 320 VAL B CA 1
ATOM 7140 C C . VAL B 1 320 ? -9.188 31.516 18.859 1 97.56 320 VAL B C 1
ATOM 7142 O O . VAL B 1 320 ? -9.023 32.125 17.797 1 97.56 320 VAL B O 1
ATOM 7145 N N . THR B 1 321 ? -8.195 31.344 19.703 1 97.56 321 THR B N 1
ATOM 7146 C CA . THR B 1 321 ? -6.82 31.75 19.422 1 97.56 321 THR B CA 1
ATOM 7147 C C . THR B 1 321 ? -5.996 30.547 18.953 1 97.56 321 THR B C 1
ATOM 7149 O O . THR B 1 321 ? -5.93 29.531 19.641 1 97.56 321 THR B O 1
ATOM 7152 N N . LEU B 1 322 ? -5.391 30.688 17.812 1 98.12 322 LEU B N 1
ATOM 7153 C CA . LEU B 1 322 ? -4.594 29.609 17.234 1 98.12 322 LEU B CA 1
ATOM 7154 C C . LEU B 1 322 ? -3.176 30.078 16.938 1 98.12 322 LEU B C 1
ATOM 7156 O O . LEU B 1 322 ? -2.98 30.984 16.125 1 98.12 322 LEU B O 1
ATOM 7160 N N . GLY B 1 323 ? -2.18 29.469 17.641 1 98.12 323 GLY B N 1
ATOM 7161 C CA . GLY B 1 323 ? -0.809 29.609 17.172 1 98.12 323 GLY B CA 1
ATOM 7162 C C . GLY B 1 323 ? -0.532 28.875 15.883 1 98.12 323 GLY B C 1
ATOM 7163 O O . GLY B 1 323 ? -1.346 28.062 15.438 1 98.12 323 GLY B O 1
ATOM 7164 N N . ILE B 1 324 ? 0.633 29.156 15.297 1 98.25 324 ILE B N 1
ATOM 7165 C CA . ILE B 1 324 ? 0.998 28.5 14.047 1 98.25 324 ILE B CA 1
ATOM 7166 C C . ILE B 1 324 ? 1.08 26.984 14.266 1 98.25 324 ILE B C 1
ATOM 7168 O O . ILE B 1 324 ? 1.701 26.516 15.219 1 98.25 324 ILE B O 1
ATOM 7172 N N . GLY B 1 325 ? 0.39 26.234 13.328 1 98.44 325 GLY B N 1
ATOM 7173 C CA . GLY B 1 325 ? 0.399 24.781 13.383 1 98.44 325 GLY B CA 1
ATOM 7174 C C . GLY B 1 325 ? -0.766 24.203 14.164 1 98.44 325 GLY B C 1
ATOM 7175 O O . GLY B 1 325 ? -1.062 23.016 14.062 1 98.44 325 GLY B O 1
ATOM 7176 N N . GLN B 1 326 ? -1.458 25.047 14.922 1 98.75 326 GLN B N 1
ATOM 7177 C CA . GLN B 1 326 ? -2.555 24.562 15.75 1 98.75 326 GLN B CA 1
ATOM 7178 C C . GLN B 1 326 ? -3.842 24.438 14.945 1 98.75 326 GLN B C 1
ATOM 7180 O O . GLN B 1 326 ? -4.031 25.141 13.953 1 98.75 326 GLN B O 1
ATOM 7185 N N . ARG B 1 327 ? -4.645 23.484 15.328 1 98.81 327 ARG B N 1
ATOM 7186 C CA . ARG B 1 327 ? -5.965 23.266 14.742 1 98.81 327 ARG B CA 1
ATOM 7187 C C . ARG B 1 327 ? -7.039 23.203 15.82 1 98.81 327 ARG B C 1
ATOM 7189 O O . ARG B 1 327 ? -6.789 22.719 16.922 1 98.81 327 ARG B O 1
ATOM 7196 N N . THR B 1 328 ? -8.164 23.703 15.484 1 98.5 328 THR B N 1
ATOM 7197 C CA . THR B 1 328 ? -9.336 23.625 16.344 1 98.5 328 THR B CA 1
ATOM 7198 C C . THR B 1 328 ? -10.602 23.391 15.531 1 98.5 328 THR B C 1
ATOM 7200 O O . THR B 1 328 ? -10.844 24.078 14.531 1 98.5 328 THR B O 1
ATOM 7203 N N . ASP B 1 329 ? -11.344 22.391 15.945 1 98.5 329 ASP B N 1
ATOM 7204 C CA . ASP B 1 329 ? -12.672 22.188 15.367 1 98.5 329 ASP B CA 1
ATOM 7205 C C . ASP B 1 329 ? -13.742 22.891 16.203 1 98.5 329 ASP B C 1
ATOM 7207 O O . ASP B 1 329 ? -13.758 22.781 17.422 1 98.5 329 ASP B O 1
ATOM 7211 N N . ILE B 1 330 ? -14.656 23.562 15.445 1 98.75 330 ILE B N 1
ATOM 7212 C CA . ILE B 1 330 ? -15.711 24.266 16.156 1 98.75 330 ILE B CA 1
ATOM 7213 C C . ILE B 1 330 ? -17.062 23.953 15.516 1 98.75 330 ILE B C 1
ATOM 7215 O O . ILE B 1 330 ? -17.125 23.547 14.344 1 98.75 330 ILE B O 1
ATOM 7219 N N . LEU B 1 331 ? -18.094 24.078 16.297 1 98.69 331 LEU B N 1
ATOM 7220 C CA . LEU B 1 331 ? -19.469 24.062 15.828 1 98.69 331 LEU B CA 1
ATOM 7221 C C . LEU B 1 331 ? -20.078 25.469 15.898 1 98.69 331 LEU B C 1
ATOM 7223 O O . LEU B 1 331 ? -19.844 26.203 16.859 1 98.69 331 LEU B O 1
ATOM 7227 N N . VAL B 1 332 ? -20.781 25.828 14.852 1 98.75 332 VAL B N 1
ATOM 7228 C CA . VAL B 1 332 ? -21.484 27.109 14.789 1 98.75 332 VAL B CA 1
ATOM 7229 C C . VAL B 1 332 ? -22.922 26.875 14.344 1 98.75 332 VAL B C 1
ATOM 7231 O O . VAL B 1 332 ? -23.172 26.312 13.273 1 98.75 332 VAL B O 1
ATOM 7234 N N . LYS B 1 333 ? -23.781 27.312 15.133 1 98.19 333 LYS B N 1
ATOM 7235 C CA . LYS B 1 333 ? -25.188 27.25 14.75 1 98.19 333 LYS B CA 1
ATOM 7236 C C . LYS B 1 333 ? -25.609 28.5 14 1 98.19 333 LYS B C 1
ATOM 7238 O O . LYS B 1 333 ? -25.344 29.625 14.453 1 98.19 333 LYS B O 1
ATOM 7243 N N . ALA B 1 334 ? -26.234 28.328 12.859 1 97.94 334 ALA B N 1
ATOM 7244 C CA . ALA B 1 334 ? -26.766 29.453 12.086 1 97.94 334 ALA B CA 1
ATOM 7245 C C . ALA B 1 334 ? -28.109 29.906 12.625 1 97.94 334 ALA B C 1
ATOM 7247 O O . ALA B 1 334 ? -29.141 29.75 11.961 1 97.94 334 ALA B O 1
ATOM 7248 N N . ASN B 1 335 ? -28.047 30.594 13.672 1 96.81 335 ASN B N 1
ATOM 7249 C CA . ASN B 1 335 ? -29.297 30.938 14.344 1 96.81 335 ASN B CA 1
ATOM 7250 C C . ASN B 1 335 ? -29.359 32.406 14.672 1 96.81 335 ASN B C 1
ATOM 7252 O O . ASN B 1 335 ? -30.156 32.844 15.516 1 96.81 335 ASN B O 1
ATOM 7256 N N . VAL B 1 336 ? -28.422 33.125 14.07 1 95.88 336 VAL B N 1
ATOM 7257 C CA . VAL B 1 336 ? -28.406 34.562 14.266 1 95.88 336 VAL B CA 1
ATOM 7258 C C . VAL B 1 336 ? -29.109 35.25 13.086 1 95.88 336 VAL B C 1
ATOM 7260 O O . VAL B 1 336 ? -28.828 34.938 11.922 1 95.88 336 VAL B O 1
ATOM 7263 N N . GLY B 1 337 ? -30.109 36.031 13.336 1 94.44 337 GLY B N 1
ATOM 7264 C CA . GLY B 1 337 ? -30.859 36.688 12.273 1 94.44 337 GLY B CA 1
ATOM 7265 C C . GLY B 1 337 ? -31.844 35.781 11.57 1 94.44 337 GLY B C 1
ATOM 7266 O O . GLY B 1 337 ? -32.531 35 12.219 1 94.44 337 GLY B O 1
ATOM 7267 N N . ASN B 1 338 ? -31.984 36.062 10.211 1 96.25 338 ASN B N 1
ATOM 7268 C CA . ASN B 1 338 ? -32.875 35.25 9.398 1 96.25 338 ASN B CA 1
ATOM 7269 C C . ASN B 1 338 ? -32.188 34.719 8.156 1 96.25 338 ASN B C 1
ATOM 7271 O O . ASN B 1 338 ? -30.969 34.781 8.039 1 96.25 338 ASN B O 1
ATOM 7275 N N . SER B 1 339 ? -32.906 34.031 7.285 1 97.31 339 SER B N 1
ATOM 7276 C CA . SER B 1 339 ? -32.344 33.312 6.152 1 97.31 339 SER B CA 1
ATOM 7277 C C . SER B 1 339 ? -31.672 34.25 5.168 1 97.31 339 SER B C 1
ATOM 7279 O O . SER B 1 339 ? -30.891 33.844 4.316 1 97.31 339 SER B O 1
ATOM 7281 N N . LYS B 1 340 ? -31.875 35.562 5.23 1 97.62 340 LYS B N 1
ATOM 7282 C CA . LYS B 1 340 ? -31.281 36.531 4.324 1 97.62 340 LYS B CA 1
ATOM 7283 C C . LYS B 1 340 ? -30.062 37.219 4.953 1 97.62 340 LYS B C 1
ATOM 7285 O O . LYS B 1 340 ? -29.453 38.094 4.355 1 97.62 340 LYS B O 1
ATOM 7290 N N . SER B 1 341 ? -29.703 36.781 6.148 1 98 341 SER B N 1
ATOM 7291 C CA . SER B 1 341 ? -28.641 37.406 6.902 1 98 341 SER B CA 1
ATOM 7292 C C . SER B 1 341 ? -27.266 37 6.375 1 98 341 SER B C 1
ATOM 7294 O O . SER B 1 341 ? -27.109 35.938 5.777 1 98 341 SER B O 1
ATOM 7296 N N . ALA B 1 342 ? -26.344 37.812 6.543 1 98.12 342 ALA B N 1
ATOM 7297 C CA . ALA B 1 342 ? -24.938 37.625 6.246 1 98.12 342 ALA B CA 1
ATOM 7298 C C . ALA B 1 342 ? -24.047 38.156 7.367 1 98.12 342 ALA B C 1
ATOM 7300 O O . ALA B 1 342 ? -24.406 39.125 8.039 1 98.12 342 ALA B O 1
ATOM 7301 N N . PHE B 1 343 ? -22.938 37.5 7.586 1 98.56 343 PHE B N 1
ATOM 7302 C CA . PHE B 1 343 ? -22.047 37.844 8.688 1 98.56 343 PHE B CA 1
ATOM 7303 C C . PHE B 1 343 ? -20.594 37.781 8.258 1 98.56 343 PHE B C 1
ATOM 7305 O O . PHE B 1 343 ? -20.234 37 7.371 1 98.56 343 PHE B O 1
ATOM 7312 N N . TRP B 1 344 ? -19.781 38.562 8.891 1 98.44 344 TRP B N 1
ATOM 7313 C CA . TRP B 1 344 ? -18.328 38.5 8.672 1 98.44 344 TRP B CA 1
ATOM 7314 C C . TRP B 1 344 ? -17.719 37.375 9.516 1 98.44 344 TRP B C 1
ATOM 7316 O O . TRP B 1 344 ? -18.047 37.219 10.688 1 98.44 344 TRP B O 1
ATOM 7326 N N . MET B 1 345 ? -17 36.562 8.922 1 98.56 345 MET B N 1
ATOM 7327 C CA . MET B 1 345 ? -15.977 35.75 9.562 1 98.56 345 MET B CA 1
ATOM 7328 C C . MET B 1 345 ? -14.648 36.5 9.656 1 98.56 345 MET B C 1
ATOM 7330 O O . MET B 1 345 ? -14.211 37.094 8.688 1 98.56 345 MET B O 1
ATOM 7334 N N . ARG B 1 346 ? -13.984 36.438 10.828 1 98.31 346 ARG B N 1
ATOM 7335 C CA . ARG B 1 346 ? -12.773 37.25 11.023 1 98.31 346 ARG B CA 1
ATOM 7336 C C . ARG B 1 346 ? -11.641 36.375 11.547 1 98.31 346 ARG B C 1
ATOM 7338 O O . ARG B 1 346 ? -11.859 35.469 12.359 1 98.31 346 ARG B O 1
ATOM 7345 N N . SER B 1 347 ? -10.508 36.562 11.086 1 98.38 347 SER B N 1
ATOM 7346 C CA . SER B 1 347 ? -9.25 36.125 11.664 1 98.38 347 SER B CA 1
ATOM 7347 C C . SER B 1 347 ? -8.25 37.25 11.773 1 98.38 347 SER B C 1
ATOM 7349 O O . SER B 1 347 ? -7.66 37.656 10.773 1 98.38 347 SER B O 1
ATOM 7351 N N . ASN B 1 348 ? -8.023 37.688 12.969 1 97.38 348 ASN B N 1
ATOM 7352 C CA . ASN B 1 348 ? -7.125 38.812 13.203 1 97.38 348 ASN B CA 1
ATOM 7353 C C . ASN B 1 348 ? -5.82 38.375 13.852 1 97.38 348 ASN B C 1
ATOM 7355 O O . ASN B 1 348 ? -5.836 37.594 14.805 1 97.38 348 ASN B O 1
ATOM 7359 N N . LEU B 1 349 ? -4.762 38.844 13.305 1 98.06 349 LEU B N 1
ATOM 7360 C CA . LEU B 1 349 ? -3.49 38.594 13.977 1 98.06 349 LEU B CA 1
ATOM 7361 C C . LEU B 1 349 ? -3.406 39.344 15.289 1 98.06 349 LEU B C 1
ATOM 7363 O O . LEU B 1 349 ? -3.84 40.5 15.367 1 98.06 349 LEU B O 1
ATOM 7367 N N . THR B 1 350 ? -2.902 38.719 16.266 1 96.19 350 THR B N 1
ATOM 7368 C CA . THR B 1 350 ? -2.727 39.344 17.578 1 96.19 350 THR B CA 1
ATOM 7369 C C . THR B 1 350 ? -1.712 40.469 17.5 1 96.19 350 THR B C 1
ATOM 7371 O O . THR B 1 350 ? -0.915 40.531 16.562 1 96.19 350 THR B O 1
ATOM 7374 N N . SER B 1 351 ? -1.713 41.281 18.547 1 93.81 351 SER B N 1
ATOM 7375 C CA . SER B 1 351 ? -0.813 42.438 18.594 1 93.81 351 SER B CA 1
ATOM 7376 C C . SER B 1 351 ? 0.619 42 18.891 1 93.81 351 SER B C 1
ATOM 7378 O O . SER B 1 351 ? 1.562 42.781 18.672 1 93.81 351 SER B O 1
ATOM 7380 N N . CYS B 1 352 ? 0.77 40.844 19.359 1 91.62 352 CYS B N 1
ATOM 7381 C CA . CYS B 1 352 ? 2.119 40.375 19.625 1 91.62 352 CYS B CA 1
ATOM 7382 C C . CYS B 1 352 ? 2.723 39.719 18.391 1 91.62 352 CYS B C 1
ATOM 7384 O O . CYS B 1 352 ? 3.822 39.156 18.453 1 91.62 352 CYS B O 1
ATOM 7386 N N . SER B 1 353 ? 2.006 39.719 17.281 1 93.44 353 SER B N 1
ATOM 7387 C CA . SER B 1 353 ? 2.516 39.281 15.984 1 93.44 353 SER B CA 1
ATOM 7388 C C . SER B 1 353 ? 2.898 40.469 15.109 1 93.44 353 SER B C 1
ATOM 7390 O O . SER B 1 353 ? 2.389 41.594 15.305 1 93.44 353 SER B O 1
ATOM 7392 N N . LEU B 1 354 ? 3.803 40.281 14.219 1 94.56 354 LEU B N 1
ATOM 7393 C CA . LEU B 1 354 ? 4.281 41.344 13.352 1 94.56 354 LEU B CA 1
ATOM 7394 C C . LEU B 1 354 ? 3.496 41.375 12.047 1 94.56 354 LEU B C 1
ATOM 7396 O O . LEU B 1 354 ? 3.633 40.469 11.219 1 94.56 354 LEU B O 1
ATOM 7400 N N . ALA B 1 355 ? 2.699 42.406 11.875 1 96.56 355 ALA B N 1
ATOM 7401 C CA . ALA B 1 355 ? 1.876 42.469 10.672 1 96.56 355 ALA B CA 1
ATOM 7402 C C . ALA B 1 355 ? 1.644 43.938 10.258 1 96.56 355 ALA B C 1
ATOM 7404 O O . ALA B 1 355 ? 1.452 44.812 11.109 1 96.56 355 ALA B O 1
ATOM 7405 N N . ASN B 1 356 ? 1.739 44.188 8.961 1 95.69 356 ASN B N 1
ATOM 7406 C CA . ASN B 1 356 ? 1.349 45.469 8.414 1 95.69 356 ASN B CA 1
ATOM 7407 C C . ASN B 1 356 ? -0.168 45.625 8.328 1 95.69 356 ASN B C 1
ATOM 7409 O O . ASN B 1 356 ? -0.719 46.688 8.609 1 95.69 356 ASN B O 1
ATOM 7413 N N . GLN B 1 357 ? -0.759 44.625 7.922 1 95.31 357 GLN B N 1
ATOM 7414 C CA . GLN B 1 357 ? -2.211 44.531 7.84 1 95.31 357 GLN B CA 1
ATOM 7415 C C . GLN B 1 357 ? -2.689 43.219 8.469 1 95.31 357 GLN B C 1
ATOM 7417 O O . GLN B 1 357 ? -2.625 42.156 7.844 1 95.31 357 GLN B O 1
ATOM 7422 N N . PRO B 1 358 ? -3.162 43.219 9.719 1 97 358 PRO B N 1
ATOM 7423 C CA . PRO B 1 358 ? -3.387 42 10.5 1 97 358 PRO B CA 1
ATOM 7424 C C . PRO B 1 358 ? -4.781 41.406 10.305 1 97 358 PRO B C 1
ATOM 7426 O O . PRO B 1 358 ? -5.086 40.344 10.82 1 97 358 PRO B O 1
ATOM 7429 N N . LEU B 1 359 ? -5.672 42 9.547 1 97.25 359 LEU B N 1
ATOM 7430 C CA . LEU B 1 359 ? -7.078 41.625 9.5 1 97.25 359 LEU B CA 1
ATOM 7431 C C . LEU B 1 359 ? -7.352 40.688 8.312 1 97.25 359 LEU B C 1
ATOM 7433 O O . LEU B 1 359 ? -6.875 40.969 7.203 1 97.25 359 LEU B O 1
ATOM 7437 N N . ALA B 1 360 ? -8.008 39.625 8.508 1 98.06 360 ALA B N 1
ATOM 7438 C CA . ALA B 1 360 ? -8.547 38.781 7.449 1 98.06 360 ALA B CA 1
ATOM 7439 C C . ALA B 1 360 ? -10.062 38.625 7.59 1 98.06 360 ALA B C 1
ATOM 7441 O O . ALA B 1 360 ? -10.586 38.531 8.703 1 98.06 360 ALA B O 1
ATOM 7442 N N . LEU B 1 361 ? -10.75 38.656 6.453 1 97.94 361 LEU B N 1
ATOM 7443 C CA . LEU B 1 361 ? -12.203 38.562 6.449 1 97.94 361 LEU B CA 1
ATOM 7444 C C . LEU B 1 361 ? -12.688 37.531 5.457 1 97.94 361 LEU B C 1
ATOM 7446 O O . LEU B 1 361 ? -12.078 37.312 4.406 1 97.94 361 LEU B O 1
ATOM 7450 N N . ALA B 1 362 ? -13.68 36.875 5.773 1 98.5 362 ALA B N 1
ATOM 7451 C CA . ALA B 1 362 ? -14.531 36.062 4.895 1 98.5 362 ALA B CA 1
ATOM 7452 C C . ALA B 1 362 ? -16 36.344 5.152 1 98.5 362 ALA B C 1
ATOM 7454 O O . ALA B 1 362 ? -16.359 37 6.152 1 98.5 362 ALA B O 1
ATOM 7455 N N . ALA B 1 363 ? -16.844 36 4.191 1 98.38 363 ALA B N 1
ATOM 7456 C CA . ALA B 1 363 ? -18.266 36.281 4.34 1 98.38 363 ALA B CA 1
ATOM 7457 C C . ALA B 1 363 ? -19.062 34.969 4.512 1 98.38 363 ALA B C 1
ATOM 7459 O O . ALA B 1 363 ? -18.797 34 3.826 1 98.38 363 ALA B O 1
ATOM 7460 N N . ILE B 1 364 ? -19.922 35 5.438 1 98.19 364 ILE B N 1
ATOM 7461 C CA . ILE B 1 364 ? -20.891 33.938 5.637 1 98.19 364 ILE B CA 1
ATOM 7462 C C . ILE B 1 364 ? -22.266 34.375 5.168 1 98.19 364 ILE B C 1
ATOM 7464 O O . ILE B 1 364 ? -22.781 35.406 5.629 1 98.19 364 ILE B O 1
ATOM 7468 N N . TYR B 1 365 ? -22.859 33.656 4.281 1 97.81 365 TYR B N 1
ATOM 7469 C CA . TYR B 1 365 ? -24.203 33.938 3.787 1 97.81 365 TYR B CA 1
ATOM 7470 C C . TYR B 1 365 ? -25.156 32.812 4.184 1 97.81 365 TYR B C 1
ATOM 7472 O O . TYR B 1 365 ? -24.891 31.641 3.928 1 97.81 365 TYR B O 1
ATOM 7480 N N . TYR B 1 366 ? -26.25 33.219 4.797 1 97.25 366 TYR B N 1
ATOM 7481 C CA . TYR B 1 366 ? -27.312 32.281 5.012 1 97.25 366 TYR B CA 1
ATOM 7482 C C . TYR B 1 366 ? -28.031 31.953 3.709 1 97.25 366 TYR B C 1
ATOM 7484 O O . TYR B 1 366 ? -27.656 32.438 2.646 1 97.25 366 TYR B O 1
ATOM 7492 N N . ASP B 1 367 ? -29.016 31.062 3.695 1 94.69 367 ASP B N 1
ATOM 7493 C CA . ASP B 1 367 ? -29.625 30.406 2.541 1 94.69 367 ASP B CA 1
ATOM 7494 C C . ASP B 1 367 ? -30.125 31.422 1.528 1 94.69 367 ASP B C 1
ATOM 7496 O O . ASP B 1 367 ? -30.062 31.203 0.319 1 94.69 367 ASP B O 1
ATOM 7500 N N . GLN B 1 368 ? -30.703 32.531 1.948 1 96.19 368 GLN B N 1
ATOM 7501 C CA . GLN B 1 368 ? -31.359 33.469 1.057 1 96.19 368 GLN B CA 1
ATOM 7502 C C . GLN B 1 368 ? -30.625 34.812 1.026 1 96.19 368 GLN B C 1
ATOM 7504 O O . GLN B 1 368 ? -31.156 35.781 0.522 1 96.19 368 GLN B O 1
ATOM 7509 N N . ALA B 1 369 ? -29.438 34.781 1.598 1 96.88 369 ALA B N 1
ATOM 7510 C CA . ALA B 1 369 ? -28.688 36.031 1.623 1 96.88 369 ALA B CA 1
ATOM 7511 C C . ALA B 1 369 ? -28.172 36.375 0.233 1 96.88 369 ALA B C 1
ATOM 7513 O O . ALA B 1 369 ? -27.844 35.5 -0.562 1 96.88 369 ALA B O 1
ATOM 7514 N N . ASP B 1 370 ? -28.109 37.656 -0.099 1 95.94 370 ASP B N 1
ATOM 7515 C CA . ASP B 1 370 ? -27.516 38.125 -1.338 1 95.94 370 ASP B CA 1
ATOM 7516 C C . ASP B 1 370 ? -25.984 38.062 -1.272 1 95.94 370 ASP B C 1
ATOM 7518 O O . ASP B 1 370 ? -25.359 38.875 -0.588 1 95.94 370 ASP B O 1
ATOM 7522 N N . GLN B 1 371 ? -25.438 37.219 -1.958 1 93.19 371 GLN B N 1
ATOM 7523 C CA . GLN B 1 371 ? -24 36.938 -1.895 1 93.19 371 GLN B CA 1
ATOM 7524 C C . GLN B 1 371 ? -23.203 38.062 -2.537 1 93.19 371 GLN B C 1
ATOM 7526 O O . GLN B 1 371 ? -21.969 38.125 -2.42 1 93.19 371 GLN B O 1
ATOM 7531 N N . ASN B 1 372 ? -23.875 39.031 -3.156 1 92.94 372 ASN B N 1
ATOM 7532 C CA . ASN B 1 372 ? -23.203 40.156 -3.777 1 92.94 372 ASN B CA 1
ATOM 7533 C C . ASN B 1 372 ? -23.172 41.375 -2.846 1 92.94 372 ASN B C 1
ATOM 7535 O O . ASN B 1 372 ? -22.609 42.406 -3.188 1 92.94 372 ASN B O 1
ATOM 7539 N N . GLN B 1 373 ? -23.766 41.219 -1.725 1 95.56 373 GLN B N 1
ATOM 7540 C CA . GLN B 1 373 ? -23.766 42.312 -0.757 1 95.56 373 GLN B CA 1
ATOM 7541 C C . GLN B 1 373 ? -22.844 42 0.425 1 95.56 373 GLN B C 1
ATOM 7543 O O . GLN B 1 373 ? -22.859 40.875 0.954 1 95.56 373 GLN B O 1
ATOM 7548 N N . ALA B 1 374 ? -22.094 42.938 0.804 1 96.81 374 ALA B N 1
ATOM 7549 C CA . ALA B 1 374 ? -21.234 42.781 1.97 1 96.81 374 ALA B CA 1
ATOM 7550 C C . ALA B 1 374 ? -22.047 42.688 3.252 1 96.81 374 ALA B C 1
ATOM 7552 O O . ALA B 1 374 ? -23.062 43.344 3.408 1 96.81 374 ALA B O 1
ATOM 7553 N N . PRO B 1 375 ? -21.625 41.812 4.141 1 97.62 375 PRO B N 1
ATOM 7554 C CA . PRO B 1 375 ? -22.281 41.781 5.449 1 97.62 375 PRO B CA 1
ATOM 7555 C C . PRO B 1 375 ? -22.203 43.125 6.168 1 97.62 375 PRO B C 1
ATOM 7557 O O . PRO B 1 375 ? -21.297 43.906 5.91 1 97.62 375 PRO B O 1
ATOM 7560 N N . THR B 1 376 ? -23.125 43.344 7.023 1 96.06 376 THR B N 1
ATOM 7561 C CA . THR B 1 376 ? -23.156 44.562 7.812 1 96.06 376 THR B CA 1
ATOM 7562 C C . THR B 1 376 ? -23.031 44.25 9.305 1 96.06 376 THR B C 1
ATOM 7564 O O . THR B 1 376 ? -23.375 45.094 10.148 1 96.06 376 THR B O 1
ATOM 7567 N N . SER B 1 377 ? -22.656 43.094 9.586 1 96.75 377 SER B N 1
ATOM 7568 C CA . SER B 1 377 ? -22.547 42.656 10.977 1 96.75 377 SER B CA 1
ATOM 7569 C C . SER B 1 377 ? -21.406 43.375 11.695 1 96.75 377 SER B C 1
ATOM 7571 O O . SER B 1 377 ? -20.547 43.969 11.055 1 96.75 377 SER B O 1
ATOM 7573 N N . SER B 1 378 ? -21.391 43.281 13.047 1 95.44 378 SER B N 1
ATOM 7574 C CA . SER B 1 378 ? -20.359 43.906 13.867 1 95.44 378 SER B CA 1
ATOM 7575 C C . SER B 1 378 ? -19.516 42.875 14.594 1 95.44 378 SER B C 1
ATOM 7577 O O . SER B 1 378 ? -20.031 41.875 15.07 1 95.44 378 SER B O 1
ATOM 7579 N N . ALA B 1 379 ? -18.281 43.156 14.695 1 95.75 379 ALA B N 1
ATOM 7580 C CA . ALA B 1 379 ? -17.344 42.25 15.367 1 95.75 379 ALA B CA 1
ATOM 7581 C C . ALA B 1 379 ? -17.672 42.125 16.859 1 95.75 379 ALA B C 1
ATOM 7583 O O . ALA B 1 379 ? -18.188 43.062 17.469 1 95.75 379 ALA B O 1
ATOM 7584 N N . TRP B 1 380 ? -17.375 40.969 17.453 1 95.81 380 TRP B N 1
ATOM 7585 C CA . TRP B 1 380 ? -17.391 40.812 18.906 1 95.81 380 TRP B CA 1
ATOM 7586 C C . TRP B 1 380 ? -16.438 41.781 19.562 1 95.81 380 TRP B C 1
ATOM 7588 O O . TRP B 1 380 ? -15.359 42.062 19.031 1 95.81 380 TRP B O 1
ATOM 7598 N N . ASN B 1 381 ? -16.812 42.219 20.703 1 94.69 381 ASN B N 1
ATOM 7599 C CA . ASN B 1 381 ? -15.898 43.031 21.484 1 94.69 381 ASN B CA 1
ATOM 7600 C C . ASN B 1 381 ? -15.086 42.188 22.453 1 94.69 381 ASN B C 1
ATOM 7602 O O . ASN B 1 381 ? -15.383 42.156 23.656 1 94.69 381 ASN B O 1
ATOM 7606 N N . VAL B 1 382 ? -14.148 41.562 21.984 1 94.88 382 VAL B N 1
ATOM 7607 C CA . VAL B 1 382 ? -13.211 40.75 22.781 1 94.88 382 VAL B CA 1
ATOM 7608 C C . VAL B 1 382 ? -11.789 41.281 22.562 1 94.88 382 VAL B C 1
ATOM 7610 O O . VAL B 1 382 ? -11.078 40.812 21.672 1 94.88 382 VAL B O 1
ATOM 7613 N N . PRO B 1 383 ? -11.32 42.125 23.375 1 93.88 383 PRO B N 1
ATOM 7614 C CA . PRO B 1 383 ? -10 42.719 23.188 1 93.88 383 PRO B CA 1
ATOM 7615 C C . PRO B 1 383 ? -8.883 41.688 23.141 1 93.88 383 PRO B C 1
ATOM 7617 O O . PRO B 1 383 ? -8.945 40.656 23.844 1 93.88 383 PRO B O 1
ATOM 7620 N N . ASP B 1 384 ? -7.918 41.906 22.328 1 93.62 384 ASP B N 1
ATOM 7621 C CA . ASP B 1 384 ? -6.688 41.125 22.281 1 93.62 384 ASP B CA 1
ATOM 7622 C C . ASP B 1 384 ? -5.852 41.344 23.547 1 93.62 384 ASP B C 1
ATOM 7624 O O . ASP B 1 384 ? -5.398 42.438 23.812 1 93.62 384 ASP B O 1
ATOM 7628 N N . PRO B 1 385 ? -5.609 40.281 24.297 1 92 385 PRO B N 1
ATOM 7629 C CA . PRO B 1 385 ? -4.793 40.469 25.484 1 92 385 PRO B CA 1
ATOM 7630 C C . PRO B 1 385 ? -3.34 40.812 25.172 1 92 385 PRO B C 1
ATOM 7632 O O . PRO B 1 385 ? -2.604 41.281 26.047 1 92 385 PRO B O 1
ATOM 7635 N N . GLY B 1 386 ? -2.926 40.469 23.938 1 92 386 GLY B N 1
ATOM 7636 C CA . GLY B 1 386 ? -1.577 40.812 23.516 1 92 386 GLY B CA 1
ATOM 7637 C C . GLY B 1 386 ? -0.523 39.875 24.062 1 92 386 GLY B C 1
ATOM 7638 O O . GLY B 1 386 ? 0.663 40.219 24.094 1 92 386 GLY B O 1
ATOM 7639 N N . THR B 1 387 ? -0.902 38.719 24.578 1 91.25 387 THR B N 1
ATOM 7640 C CA . THR B 1 387 ? 0.04 37.812 25.188 1 91.25 387 THR B CA 1
ATOM 7641 C C . THR B 1 387 ? 0.373 36.656 24.234 1 91.25 387 THR B C 1
ATOM 7643 O O . THR B 1 387 ? 1.315 35.906 24.469 1 91.25 387 THR B O 1
ATOM 7646 N N . CYS B 1 388 ? -0.364 36.5 23.141 1 93.88 388 CYS B N 1
ATOM 7647 C CA . CYS B 1 388 ? -0.197 35.438 22.172 1 93.88 388 CYS B CA 1
ATOM 7648 C C . CYS B 1 388 ? -0.266 34.062 22.844 1 93.88 388 CYS B C 1
ATOM 7650 O O . CYS B 1 388 ? 0.514 33.188 22.531 1 93.88 388 CYS B O 1
ATOM 7652 N N . THR B 1 389 ? -1.061 33.938 23.828 1 94.44 389 THR B N 1
ATOM 7653 C CA . THR B 1 389 ? -1.313 32.656 24.5 1 94.44 389 THR B CA 1
ATOM 7654 C C . THR B 1 389 ? -2.623 32.062 24 1 94.44 389 THR B C 1
ATOM 7656 O O . THR B 1 389 ? -3.459 32.75 23.422 1 94.44 389 THR B O 1
ATOM 7659 N N . ASN B 1 390 ? -2.68 30.734 24.078 1 94.62 390 ASN B N 1
ATOM 7660 C CA . ASN B 1 390 ? -3.934 30.047 23.766 1 94.62 390 ASN B CA 1
ATOM 7661 C C . ASN B 1 390 ? -4.996 30.328 24.828 1 94.62 390 ASN B C 1
ATOM 7663 O O . ASN B 1 390 ? -4.762 31.078 25.766 1 94.62 390 ASN B O 1
ATOM 7667 N N . ASP B 1 391 ? -6.18 29.797 24.547 1 86.06 391 ASP B N 1
ATOM 7668 C CA . ASP B 1 391 ? -7.262 29.891 25.516 1 86.06 391 ASP B CA 1
ATOM 7669 C C . ASP B 1 391 ? -6.852 29.25 26.844 1 86.06 391 ASP B C 1
ATOM 7671 O O . ASP B 1 391 ? -5.871 28.5 26.906 1 86.06 391 ASP B O 1
ATOM 7675 N N . ASP B 1 392 ? -7.59 29.578 27.844 1 89.81 392 ASP B N 1
ATOM 7676 C CA . ASP B 1 392 ? -7.332 29.094 29.188 1 89.81 392 ASP B CA 1
ATOM 7677 C C . ASP B 1 392 ? -7.223 27.562 29.219 1 89.81 392 ASP B C 1
ATOM 7679 O O . ASP B 1 392 ? -8.148 26.875 28.797 1 89.81 392 ASP B O 1
ATOM 7683 N N . LEU B 1 393 ? -6.078 27.094 29.781 1 92 393 LEU B N 1
ATOM 7684 C CA . LEU B 1 393 ? -5.809 25.656 29.844 1 92 393 LEU B CA 1
ATOM 7685 C C . LEU B 1 393 ? -6.891 24.938 30.641 1 92 393 LEU B C 1
ATOM 7687 O O . LEU B 1 393 ? -7.184 23.766 30.375 1 92 393 LEU B O 1
ATOM 7691 N N . ALA B 1 394 ? -7.496 25.625 31.562 1 92.31 394 ALA B N 1
ATOM 7692 C CA . ALA B 1 394 ? -8.477 25 32.438 1 92.31 394 ALA B CA 1
ATOM 7693 C C . ALA B 1 394 ? -9.766 24.688 31.703 1 92.31 394 ALA B C 1
ATOM 7695 O O . ALA B 1 394 ? -10.539 23.828 32.125 1 92.31 394 ALA B O 1
ATOM 7696 N N . LEU B 1 395 ? -9.977 25.312 30.594 1 91.25 395 LEU B N 1
ATOM 7697 C CA . LEU B 1 395 ? -11.211 25.141 29.844 1 91.25 395 LEU B CA 1
ATOM 7698 C C . LEU B 1 395 ? -11.164 23.875 28.984 1 91.25 395 LEU B C 1
ATOM 7700 O O . LEU B 1 395 ? -12.211 23.344 28.594 1 91.25 395 LEU B O 1
ATOM 7704 N N . THR B 1 396 ? -10.031 23.453 28.672 1 93.19 396 THR B N 1
ATOM 7705 C CA . THR B 1 396 ? -9.891 22.375 27.719 1 93.19 396 THR B CA 1
ATOM 7706 C C . THR B 1 396 ? -9.703 21.031 28.438 1 93.19 396 THR B C 1
ATOM 7708 O O . THR B 1 396 ? -8.688 20.828 29.109 1 93.19 396 THR B O 1
ATOM 7711 N N . LYS B 1 397 ? -10.641 20.172 28.297 1 95.25 397 LYS B N 1
ATOM 7712 C CA . LYS B 1 397 ? -10.609 18.844 28.875 1 95.25 397 LYS B CA 1
ATOM 7713 C C . LYS B 1 397 ? -10.82 17.766 27.797 1 95.25 397 LYS B C 1
ATOM 7715 O O . LYS B 1 397 ? -11.938 17.609 27.297 1 95.25 397 LYS B O 1
ATOM 7720 N N . PRO B 1 398 ? -9.789 16.969 27.516 1 97.06 398 PRO B N 1
ATOM 7721 C CA . PRO B 1 398 ? -9.953 15.891 26.531 1 97.06 398 PRO B CA 1
ATOM 7722 C C . PRO B 1 398 ? -11.07 14.922 26.891 1 97.06 398 PRO B C 1
ATOM 7724 O O . PRO B 1 398 ? -11.266 14.609 28.078 1 97.06 398 PRO B O 1
ATOM 7727 N N . LEU B 1 399 ? -11.812 14.461 25.906 1 96.62 399 LEU B N 1
ATOM 7728 C CA . LEU B 1 399 ? -12.867 13.477 26.141 1 96.62 399 LEU B CA 1
ATOM 7729 C C . LEU B 1 399 ? -12.281 12.156 26.609 1 96.62 399 LEU B C 1
ATOM 7731 O O . LEU B 1 399 ? -12.82 11.523 27.531 1 96.62 399 LEU B O 1
ATOM 7735 N N . MET B 1 400 ? -11.297 11.719 25.859 1 96.5 400 MET B N 1
ATOM 7736 C CA . MET B 1 400 ? -10.57 10.539 26.328 1 96.5 400 MET B CA 1
ATOM 7737 C C . MET B 1 400 ? -9.656 10.898 27.5 1 96.5 400 MET B C 1
ATOM 7739 O O . MET B 1 400 ? -8.664 11.609 27.328 1 96.5 400 MET B O 1
ATOM 7743 N N . LYS B 1 401 ? -9.953 10.438 28.672 1 97.12 401 LYS B N 1
ATOM 7744 C CA . LYS B 1 401 ? -9.227 10.797 29.875 1 97.12 401 LYS B CA 1
ATOM 7745 C C . LYS B 1 401 ? -7.922 10.016 29.984 1 97.12 401 LYS B C 1
ATOM 7747 O O . LYS B 1 401 ? -7.914 8.789 29.859 1 97.12 401 LYS B O 1
ATOM 7752 N N . LEU B 1 402 ? -6.871 10.734 30.141 1 96.62 402 LEU B N 1
ATOM 7753 C CA . LEU B 1 402 ? -5.555 10.141 30.359 1 96.62 402 LEU B CA 1
ATOM 7754 C C . LEU B 1 402 ? -4.762 10.93 31.391 1 96.62 402 LEU B C 1
ATOM 7756 O O . LEU B 1 402 ? -4.621 12.148 31.281 1 96.62 402 LEU B O 1
ATOM 7760 N N . LYS B 1 403 ? -4.281 10.25 32.375 1 96.75 403 LYS B N 1
ATOM 7761 C CA . LYS B 1 403 ? -3.383 10.836 33.375 1 96.75 403 LYS B CA 1
ATOM 7762 C C . LYS B 1 403 ? -1.922 10.617 32.969 1 96.75 403 LYS B C 1
ATOM 7764 O O . LYS B 1 403 ? -1.514 9.484 32.688 1 96.75 403 LYS B O 1
ATOM 7769 N N . PRO B 1 404 ? -1.154 11.68 32.875 1 96.31 404 PRO B N 1
ATOM 7770 C CA . PRO B 1 404 ? 0.263 11.461 32.594 1 96.31 404 PRO B CA 1
ATOM 7771 C C . PRO B 1 404 ? 0.965 10.602 33.625 1 96.31 404 PRO B C 1
ATOM 7773 O O . PRO B 1 404 ? 0.653 10.695 34.812 1 96.31 404 PRO B O 1
ATOM 7776 N N . SER B 1 405 ? 1.874 9.852 33.188 1 94.44 405 SER B N 1
ATOM 7777 C CA . SER B 1 405 ? 2.693 9.062 34.094 1 94.44 405 SER B CA 1
ATOM 7778 C C . SER B 1 405 ? 3.67 9.945 34.875 1 94.44 405 SER B C 1
ATOM 7780 O O . SER B 1 405 ? 3.902 11.094 34.5 1 94.44 405 SER B O 1
ATOM 7782 N N . THR B 1 406 ? 4.211 9.32 35.938 1 95.19 406 THR B N 1
ATOM 7783 C CA . THR B 1 406 ? 5.289 10.016 36.656 1 95.19 406 THR B CA 1
ATOM 7784 C C . THR B 1 406 ? 6.512 10.164 35.75 1 95.19 406 THR B C 1
ATOM 7786 O O . THR B 1 406 ? 6.988 9.18 35.188 1 95.19 406 THR B O 1
ATOM 7789 N N . PRO B 1 407 ? 6.902 11.414 35.531 1 96.19 407 PRO B N 1
ATOM 7790 C CA . PRO B 1 407 ? 8.047 11.586 34.656 1 96.19 407 PRO B CA 1
ATOM 7791 C C . PRO B 1 407 ? 9.328 10.984 35.219 1 96.19 407 PRO B C 1
ATOM 7793 O O . PRO B 1 407 ? 9.633 11.156 36.375 1 96.19 407 PRO B O 1
ATOM 7796 N N . ALA B 1 408 ? 10.062 10.336 34.469 1 93.69 408 ALA B N 1
ATOM 7797 C CA . ALA B 1 408 ? 11.367 9.781 34.844 1 93.69 408 ALA B CA 1
ATOM 7798 C C . ALA B 1 408 ? 12.453 10.852 34.781 1 93.69 408 ALA B C 1
ATOM 7800 O O . ALA B 1 408 ? 13.43 10.797 35.531 1 93.69 408 ALA B O 1
ATOM 7801 N N . VAL B 1 409 ? 12.289 11.727 33.844 1 95.06 409 VAL B N 1
ATOM 7802 C CA . VAL B 1 409 ? 13.25 12.805 33.594 1 95.06 409 VAL B CA 1
ATOM 7803 C C . VAL B 1 409 ? 12.508 14.133 33.438 1 95.06 409 VAL B C 1
ATOM 7805 O O . VAL B 1 409 ? 11.422 14.172 32.844 1 95.06 409 VAL B O 1
ATOM 7808 N N . THR B 1 410 ? 13.008 15.172 34.031 1 96.5 410 THR B N 1
ATOM 7809 C CA . THR B 1 410 ? 12.562 16.531 33.781 1 96.5 410 THR B CA 1
ATOM 7810 C C . THR B 1 410 ? 13.703 17.375 33.219 1 96.5 410 THR B C 1
ATOM 7812 O O . THR B 1 410 ? 14.789 17.453 33.812 1 96.5 410 THR B O 1
ATOM 7815 N N . LYS B 1 411 ? 13.453 17.922 32.125 1 96.5 411 LYS B N 1
ATOM 7816 C CA . LYS B 1 411 ? 14.453 18.766 31.469 1 96.5 411 LYS B CA 1
ATOM 7817 C C . LYS B 1 411 ? 13.93 20.188 31.281 1 96.5 411 LYS B C 1
ATOM 7819 O O . LYS B 1 411 ? 12.773 20.391 30.891 1 96.5 411 LYS B O 1
ATOM 7824 N N . THR B 1 412 ? 14.773 21.156 31.594 1 97.94 412 THR B N 1
ATOM 7825 C CA . THR B 1 412 ? 14.461 22.547 31.281 1 97.94 412 THR B CA 1
ATOM 7826 C C . THR B 1 412 ? 15.172 22.984 30 1 97.94 412 THR B C 1
ATOM 7828 O O . THR B 1 412 ? 16.375 22.75 29.844 1 97.94 412 THR B O 1
ATOM 7831 N N . MET B 1 413 ? 14.477 23.531 29.141 1 98.56 413 MET B N 1
ATOM 7832 C CA . MET B 1 413 ? 15.023 24.062 27.906 1 98.56 413 MET B CA 1
ATOM 7833 C C . MET B 1 413 ? 14.703 25.547 27.75 1 98.56 413 MET B C 1
ATOM 7835 O O . MET B 1 413 ? 13.531 25.938 27.766 1 98.56 413 MET B O 1
ATOM 7839 N N . GLU B 1 414 ? 15.703 26.328 27.531 1 98.69 414 GLU B N 1
ATOM 7840 C CA . GLU B 1 414 ? 15.523 27.766 27.438 1 98.69 414 GLU B CA 1
ATOM 7841 C C . GLU B 1 414 ? 15.516 28.219 25.984 1 98.69 414 GLU B C 1
ATOM 7843 O O . GLU B 1 414 ? 16.328 27.75 25.172 1 98.69 414 GLU B O 1
ATOM 7848 N N . ILE B 1 415 ? 14.586 29.047 25.656 1 98.75 415 ILE B N 1
ATOM 7849 C CA . ILE B 1 415 ? 14.586 29.781 24.391 1 98.75 415 ILE B CA 1
ATOM 7850 C C . ILE B 1 415 ? 15.273 31.125 24.562 1 98.75 415 ILE B C 1
ATOM 7852 O O . ILE B 1 415 ? 14.969 31.875 25.5 1 98.75 415 ILE B O 1
ATOM 7856 N N . LYS B 1 416 ? 16.156 31.453 23.656 1 98.06 416 LYS B N 1
ATOM 7857 C CA . LYS B 1 416 ? 16.828 32.75 23.656 1 98.06 416 LYS B CA 1
ATOM 7858 C C . LYS B 1 416 ? 17.047 33.25 22.234 1 98.06 416 LYS B C 1
ATOM 7860 O O . LYS B 1 416 ? 17.219 32.469 21.297 1 98.06 416 LYS B O 1
ATOM 7865 N N . VAL B 1 417 ? 16.906 34.531 22.109 1 97.5 417 VAL B N 1
ATOM 7866 C CA . VAL B 1 417 ? 17.344 35.219 20.906 1 97.5 417 VAL B CA 1
ATOM 7867 C C . VAL B 1 417 ? 18.672 35.906 21.156 1 97.5 417 VAL B C 1
ATOM 7869 O O . VAL B 1 417 ? 18.906 36.438 22.234 1 97.5 417 VAL B O 1
ATOM 7872 N N . PHE B 1 418 ? 19.562 35.812 20.219 1 96.5 418 PHE B N 1
ATOM 7873 C CA . PHE B 1 418 ? 20.875 36.406 20.391 1 96.5 418 PHE B CA 1
ATOM 7874 C C . PHE B 1 418 ? 21.469 36.812 19.047 1 96.5 418 PHE B C 1
ATOM 7876 O O . PHE B 1 418 ? 20.938 36.438 18 1 96.5 418 PHE B O 1
ATOM 7883 N N . ARG B 1 419 ? 22.406 37.625 19.094 1 96.44 419 ARG B N 1
ATOM 7884 C CA . ARG B 1 419 ? 23.234 37.906 17.922 1 96.44 419 ARG B CA 1
ATOM 7885 C C . ARG B 1 419 ? 24.531 37.125 17.953 1 96.44 419 ARG B C 1
ATOM 7887 O O . ARG B 1 419 ? 25.297 37.188 18.922 1 96.44 419 ARG B O 1
ATOM 7894 N N . ASN B 1 420 ? 24.703 36.344 17 1 92.69 420 ASN B N 1
ATOM 7895 C CA . ASN B 1 420 ? 25.922 35.531 17 1 92.69 420 ASN B CA 1
ATOM 7896 C C . ASN B 1 420 ? 27.156 36.375 16.688 1 92.69 420 ASN B C 1
ATOM 7898 O O . ASN B 1 420 ? 27.062 37.594 16.547 1 92.69 420 ASN B O 1
ATOM 7902 N N . ASP B 1 421 ? 28.359 35.781 16.641 1 93.38 421 ASP B N 1
ATOM 7903 C CA . ASP B 1 421 ? 29.625 36.469 16.5 1 93.38 421 ASP B CA 1
ATOM 7904 C C . ASP B 1 421 ? 29.719 37.188 15.148 1 93.38 421 ASP B C 1
ATOM 7906 O O . ASP B 1 421 ? 30.406 38.219 15.016 1 93.38 421 ASP B O 1
ATOM 7910 N N . SER B 1 422 ? 28.953 36.719 14.164 1 92.88 422 SER B N 1
ATOM 7911 C CA . SER B 1 422 ? 28.953 37.344 12.828 1 92.88 422 SER B CA 1
ATOM 7912 C C . SER B 1 422 ? 27.953 38.469 12.734 1 92.88 422 SER B C 1
ATOM 7914 O O . SER B 1 422 ? 27.875 39.156 11.703 1 92.88 422 SER B O 1
ATOM 7916 N N . GLY B 1 423 ? 27.172 38.656 13.734 1 95.88 423 GLY B N 1
ATOM 7917 C CA . GLY B 1 423 ? 26.219 39.75 13.773 1 95.88 423 GLY B CA 1
ATOM 7918 C C . GLY B 1 423 ? 24.844 39.375 13.289 1 95.88 423 GLY B C 1
ATOM 7919 O O . GLY B 1 423 ? 24.016 40.219 13 1 95.88 423 GLY B O 1
ATOM 7920 N N . ILE B 1 424 ? 24.609 38.125 13.195 1 95.12 424 ILE B N 1
ATOM 7921 C CA . ILE B 1 424 ? 23.328 37.625 12.703 1 95.12 424 ILE B CA 1
ATOM 7922 C C . ILE B 1 424 ? 22.438 37.219 13.875 1 95.12 424 ILE B C 1
ATOM 7924 O O . ILE B 1 424 ? 22.891 36.625 14.844 1 95.12 424 ILE B O 1
ATOM 7928 N N . ILE B 1 425 ? 21.219 37.594 13.859 1 95.5 425 ILE B N 1
ATOM 7929 C CA . ILE B 1 425 ? 20.25 37.25 14.891 1 95.5 425 ILE B CA 1
ATOM 7930 C C . ILE B 1 425 ? 19.859 35.781 14.734 1 95.5 425 ILE B C 1
ATOM 7932 O O . ILE B 1 425 ? 19.422 35.344 13.656 1 95.5 425 ILE B O 1
ATOM 7936 N N . GLN B 1 426 ? 19.984 35.031 15.805 1 95.38 426 GLN B N 1
ATOM 7937 C CA . GLN B 1 426 ? 19.625 33.625 15.828 1 95.38 426 GLN B CA 1
ATOM 7938 C C . GLN B 1 426 ? 18.812 33.281 17.062 1 95.38 426 GLN B C 1
ATOM 7940 O O . GLN B 1 426 ? 18.688 34.094 17.984 1 95.38 426 GLN B O 1
ATOM 7945 N N . TRP B 1 427 ? 18.203 32.156 16.938 1 97.19 427 TRP B N 1
ATOM 7946 C CA . TRP B 1 427 ? 17.453 31.625 18.062 1 97.19 427 TRP B CA 1
ATOM 7947 C C . TRP B 1 427 ? 18.094 30.344 18.594 1 97.19 427 TRP B C 1
ATOM 7949 O O . TRP B 1 427 ? 18.562 29.516 17.812 1 97.19 427 TRP B O 1
ATOM 7959 N N . SER B 1 428 ? 18.125 30.172 19.859 1 97.38 428 SER B N 1
ATOM 7960 C CA . SER B 1 428 ? 18.641 28.953 20.469 1 97.38 428 SER B CA 1
ATOM 7961 C C . SER B 1 428 ? 17.578 28.266 21.312 1 97.38 428 SER B C 1
ATOM 7963 O O . SER B 1 428 ? 16.688 28.922 21.844 1 97.38 428 SER B O 1
ATOM 7965 N N . LEU B 1 429 ? 17.578 27.062 21.312 1 98.06 429 LEU B N 1
ATOM 7966 C CA . LEU B 1 429 ? 16.828 26.203 22.219 1 98.06 429 LEU B CA 1
ATOM 7967 C C . LEU B 1 429 ? 17.781 25.344 23.062 1 98.06 429 LEU B C 1
ATOM 7969 O O . LEU B 1 429 ? 18.547 24.547 22.516 1 98.06 429 LEU B O 1
ATOM 7973 N N . ASP B 1 430 ? 17.734 25.562 24.328 1 97.5 430 ASP B N 1
ATOM 7974 C CA . ASP B 1 430 ? 18.609 24.906 25.281 1 97.5 430 ASP B CA 1
ATOM 7975 C C . ASP B 1 430 ? 20.078 25.172 24.953 1 97.5 430 ASP B C 1
ATOM 7977 O O . ASP B 1 430 ? 20.906 24.25 24.969 1 97.5 430 ASP B O 1
ATOM 7981 N N . GLY B 1 431 ? 20.344 26.328 24.531 1 95.62 431 GLY B N 1
ATOM 7982 C CA . GLY B 1 431 ? 21.703 26.812 24.375 1 95.62 431 GLY B CA 1
ATOM 7983 C C . GLY B 1 431 ? 22.281 26.547 23 1 95.62 431 GLY B C 1
ATOM 7984 O O . GLY B 1 431 ? 23.406 26.938 22.703 1 95.62 431 GLY B O 1
ATOM 7985 N N . GLU B 1 432 ? 21.5 25.938 22.156 1 96 432 GLU B N 1
ATOM 7986 C CA . GLU B 1 432 ? 22.031 25.594 20.844 1 96 432 GLU B CA 1
ATOM 7987 C C . GLU B 1 432 ? 21.141 26.156 19.734 1 96 432 GLU B C 1
ATOM 7989 O O . GLU B 1 432 ? 19.922 26.156 19.844 1 96 432 GLU B O 1
ATOM 7994 N N . ASP B 1 433 ? 21.734 26.672 18.672 1 94.62 433 ASP B N 1
ATOM 7995 C CA . ASP B 1 433 ? 21.047 27 17.422 1 94.62 433 ASP B CA 1
ATOM 7996 C C . ASP B 1 433 ? 21.234 25.891 16.406 1 94.62 433 ASP B C 1
ATOM 7998 O O . ASP B 1 433 ? 22.344 25.641 15.93 1 94.62 433 ASP B O 1
ATOM 8002 N N . PHE B 1 434 ? 20.188 25.312 16.047 1 95.56 434 PHE B N 1
ATOM 8003 C CA . PHE B 1 434 ? 20.156 24.109 15.242 1 95.56 434 PHE B CA 1
ATOM 8004 C C . PHE B 1 434 ? 20.688 24.391 13.836 1 95.56 434 PHE B C 1
ATOM 8006 O O . PHE B 1 434 ? 20.375 25.422 13.242 1 95.56 434 PHE B O 1
ATOM 8013 N N . ARG B 1 435 ? 21.469 23.484 13.375 1 93.31 435 ARG B N 1
ATOM 8014 C CA . ARG B 1 435 ? 21.906 23.406 11.977 1 93.31 435 ARG B CA 1
ATOM 8015 C C . ARG B 1 435 ? 21.812 21.984 11.453 1 93.31 435 ARG B C 1
ATOM 8017 O O . ARG B 1 435 ? 22.625 21.125 11.812 1 93.31 435 ARG B O 1
ATOM 8024 N N . GLY B 1 436 ? 20.906 21.797 10.602 1 90.5 436 GLY B N 1
ATOM 8025 C CA . GLY B 1 436 ? 20.688 20.469 10.055 1 90.5 436 GLY B CA 1
ATOM 8026 C C . GLY B 1 436 ? 21.562 20.188 8.844 1 90.5 436 GLY B C 1
ATOM 8027 O O . GLY B 1 436 ? 21.969 21.109 8.133 1 90.5 436 GLY B O 1
ATOM 8028 N N . ASP B 1 437 ? 21.891 18.953 8.664 1 92.19 437 ASP B N 1
ATOM 8029 C CA . ASP B 1 437 ? 22.594 18.469 7.465 1 92.19 437 ASP B CA 1
ATOM 8030 C C . ASP B 1 437 ? 21.641 17.688 6.555 1 92.19 437 ASP B C 1
ATOM 8032 O O . ASP B 1 437 ? 21.281 16.547 6.855 1 92.19 437 ASP B O 1
ATOM 8036 N N . PHE B 1 438 ? 21.328 18.281 5.418 1 93.94 438 PHE B N 1
ATOM 8037 C CA . PHE B 1 438 ? 20.375 17.688 4.496 1 93.94 438 PHE B CA 1
ATOM 8038 C C . PHE B 1 438 ? 20.891 16.344 3.965 1 93.94 438 PHE B C 1
ATOM 8040 O O . PHE B 1 438 ? 20.109 15.547 3.445 1 93.94 438 PHE B O 1
ATOM 8047 N N . ASN B 1 439 ? 22.188 16.125 4.051 1 94.19 439 ASN B N 1
ATOM 8048 C CA . ASN B 1 439 ? 22.781 14.922 3.49 1 94.19 439 ASN B CA 1
ATOM 8049 C C . ASN B 1 439 ? 22.906 13.82 4.539 1 94.19 439 ASN B C 1
ATOM 8051 O O . ASN B 1 439 ? 23.203 12.664 4.207 1 94.19 439 ASN B O 1
ATOM 8055 N N . ASN B 1 440 ? 22.672 14.234 5.793 1 94.25 440 ASN B N 1
ATOM 8056 C CA . ASN B 1 440 ? 22.922 13.289 6.879 1 94.25 440 ASN B CA 1
ATOM 8057 C C . ASN B 1 440 ? 21.812 13.344 7.922 1 94.25 440 ASN B C 1
ATOM 8059 O O . ASN B 1 440 ? 22.031 13.805 9.047 1 94.25 440 ASN B O 1
ATOM 8063 N N . PRO B 1 441 ? 20.703 12.719 7.574 1 97.06 441 PRO B N 1
ATOM 8064 C CA . PRO B 1 441 ? 19.594 12.758 8.531 1 97.06 441 PRO B CA 1
ATOM 8065 C C . PRO B 1 441 ? 19.922 12.023 9.836 1 97.06 441 PRO B C 1
ATOM 8067 O O . PRO B 1 441 ? 20.547 10.961 9.812 1 97.06 441 PRO B O 1
ATOM 8070 N N . THR B 1 442 ? 19.469 12.562 10.922 1 97.69 442 THR B N 1
ATOM 8071 C CA . THR B 1 442 ? 19.734 12.047 12.258 1 97.69 442 THR B CA 1
ATOM 8072 C C . THR B 1 442 ? 19.219 10.617 12.398 1 97.69 442 THR B C 1
ATOM 8074 O O . THR B 1 442 ? 19.891 9.758 12.961 1 97.69 442 THR B O 1
ATOM 8077 N N . LEU B 1 443 ? 18.016 10.312 11.898 1 98.12 443 LEU B N 1
ATOM 8078 C CA . LEU B 1 443 ? 17.391 9 12.008 1 98.12 443 LEU B CA 1
ATOM 8079 C C . LEU B 1 443 ? 18.266 7.93 11.359 1 98.12 443 LEU B C 1
ATOM 8081 O O . LEU B 1 443 ? 18.438 6.848 11.93 1 98.12 443 LEU B O 1
ATOM 8085 N N . LEU B 1 444 ? 18.734 8.234 10.156 1 97.25 444 LEU B N 1
ATOM 8086 C CA . LEU B 1 444 ? 19.547 7.258 9.43 1 97.25 444 LEU B CA 1
ATOM 8087 C C . LEU B 1 444 ? 20.875 7.012 10.133 1 97.25 444 LEU B C 1
ATOM 8089 O O . LEU B 1 444 ? 21.375 5.887 10.148 1 97.25 444 LEU B O 1
ATOM 8093 N N . GLN B 1 445 ? 21.453 8.102 10.766 1 97 445 GLN B N 1
ATOM 8094 C CA . GLN B 1 445 ? 22.672 7.945 11.555 1 97 445 GLN B CA 1
ATOM 8095 C C . GLN B 1 445 ? 22.438 7.078 12.781 1 97 445 GLN B C 1
ATOM 8097 O O . GLN B 1 445 ? 23.203 6.164 13.07 1 97 445 GLN B O 1
ATOM 8102 N N . ALA B 1 446 ? 21.359 7.371 13.445 1 97.5 446 ALA B N 1
ATOM 8103 C CA . ALA B 1 446 ? 21 6.598 14.633 1 97.5 446 ALA B CA 1
ATOM 8104 C C . ALA B 1 446 ? 20.719 5.141 14.273 1 97.5 446 ALA B C 1
ATOM 8106 O O . ALA B 1 446 ? 21.078 4.23 15.016 1 97.5 446 ALA B O 1
ATOM 8107 N N . ASN B 1 447 ? 20.016 4.949 13.164 1 97.62 447 ASN B N 1
ATOM 8108 C CA . ASN B 1 447 ? 19.688 3.602 12.695 1 97.62 447 ASN B CA 1
ATOM 8109 C C . ASN B 1 447 ? 20.953 2.795 12.406 1 97.62 447 ASN B C 1
ATOM 8111 O O . ASN B 1 447 ? 20.984 1.58 12.609 1 97.62 447 ASN B O 1
ATOM 8115 N N . LYS B 1 448 ? 22.094 3.475 12.055 1 95.94 448 LYS B N 1
ATOM 8116 C CA . LYS B 1 448 ? 23.359 2.832 11.781 1 95.94 448 LYS B CA 1
ATOM 8117 C C . LYS B 1 448 ? 24.188 2.676 13.055 1 95.94 448 LYS B C 1
ATOM 8119 O O . LYS B 1 448 ? 25.312 2.164 13.016 1 95.94 448 LYS B O 1
ATOM 8124 N N . GLY B 1 449 ? 23.703 3.242 14.156 1 94.69 449 GLY B N 1
ATOM 8125 C CA . GLY B 1 449 ? 24.375 3.072 15.438 1 94.69 449 GLY B CA 1
ATOM 8126 C C . GLY B 1 449 ? 25.172 4.285 15.852 1 94.69 449 GLY B C 1
ATOM 8127 O O . GLY B 1 449 ? 25.828 4.273 16.891 1 94.69 449 GLY B O 1
ATOM 8128 N N . ASN B 1 450 ? 25.109 5.312 15.023 1 94.25 450 ASN B N 1
ATOM 8129 C CA . ASN B 1 450 ? 25.766 6.562 15.391 1 94.25 450 ASN B CA 1
ATOM 8130 C C . ASN B 1 450 ? 24.891 7.418 16.297 1 94.25 450 ASN B C 1
ATOM 8132 O O . ASN B 1 450 ? 23.906 8.016 15.836 1 94.25 450 ASN B O 1
ATOM 8136 N N . LEU B 1 451 ? 25.297 7.504 17.484 1 93.38 451 LEU B N 1
ATOM 8137 C CA . LEU B 1 451 ? 24.484 8.25 18.438 1 93.38 451 LEU B CA 1
ATOM 8138 C C . LEU B 1 451 ? 25.234 9.484 18.938 1 93.38 451 LEU B C 1
ATOM 8140 O O . LEU B 1 451 ? 24.859 10.07 19.953 1 93.38 451 LEU B O 1
ATOM 8144 N N . THR B 1 452 ? 26.344 9.828 18.266 1 93.69 452 THR B N 1
ATOM 8145 C CA . THR B 1 452 ? 27.094 11.047 18.578 1 93.69 452 THR B CA 1
ATOM 8146 C C . THR B 1 452 ? 26.859 12.109 17.516 1 93.69 452 THR B C 1
ATOM 8148 O O . THR B 1 452 ? 27.109 11.883 16.328 1 93.69 452 THR B O 1
ATOM 8151 N N . PHE B 1 453 ? 26.391 13.164 18.031 1 94.5 453 PHE B N 1
ATOM 8152 C CA . PHE B 1 453 ? 26.047 14.258 17.125 1 94.5 453 PHE B CA 1
ATOM 8153 C C . PHE B 1 453 ? 26.781 15.531 17.516 1 94.5 453 PHE B C 1
ATOM 8155 O O . PHE B 1 453 ? 27.062 15.75 18.703 1 94.5 453 PHE B O 1
ATOM 8162 N N . ASP B 1 454 ? 27.109 16.328 16.531 1 93.94 454 ASP B N 1
ATOM 8163 C CA . ASP B 1 454 ? 27.656 17.656 16.828 1 93.94 454 ASP B CA 1
ATOM 8164 C C . ASP B 1 454 ? 26.641 18.5 17.594 1 93.94 454 ASP B C 1
ATOM 8166 O O . ASP B 1 454 ? 25.438 18.266 17.5 1 93.94 454 ASP B O 1
ATOM 8170 N N . ALA B 1 455 ? 27.125 19.438 18.297 1 94 455 ALA B N 1
ATOM 8171 C CA . ALA B 1 455 ? 26.281 20.266 19.172 1 94 455 ALA B CA 1
ATOM 8172 C C . ALA B 1 455 ? 25.188 20.953 18.375 1 94 455 ALA B C 1
ATOM 8174 O O . ALA B 1 455 ? 24.047 21.094 18.844 1 94 455 ALA B O 1
ATOM 8175 N N . ASP B 1 456 ? 25.453 21.359 17.172 1 93.5 456 ASP B N 1
ATOM 8176 C CA . ASP B 1 456 ? 24.516 22.172 16.422 1 93.5 456 ASP B CA 1
ATOM 8177 C C . ASP B 1 456 ? 23.406 21.312 15.82 1 93.5 456 ASP B C 1
ATOM 8179 O O . ASP B 1 456 ? 22.438 21.828 15.25 1 93.5 456 ASP B O 1
ATOM 8183 N N . TRP B 1 457 ? 23.531 19.984 16 1 94.5 457 TRP B N 1
ATOM 8184 C CA . TRP B 1 457 ? 22.406 19.125 15.664 1 94.5 457 TRP B CA 1
ATOM 8185 C C . TRP B 1 457 ? 21.312 19.188 16.734 1 94.5 457 TRP B C 1
ATOM 8187 O O . TRP B 1 457 ? 20.172 18.812 16.5 1 94.5 457 TRP B O 1
ATOM 8197 N N . ASN B 1 458 ? 21.703 19.594 17.922 1 97.19 458 ASN B N 1
ATOM 8198 C CA . ASN B 1 458 ? 20.828 19.797 19.062 1 97.19 458 ASN B CA 1
ATOM 8199 C C . ASN B 1 458 ? 19.969 18.578 19.359 1 97.19 458 ASN B C 1
ATOM 8201 O O . ASN B 1 458 ? 18.75 18.672 19.422 1 97.19 458 ASN B O 1
ATOM 8205 N N . VAL B 1 459 ? 20.609 17.391 19.484 1 97.31 459 VAL B N 1
ATOM 8206 C CA . VAL B 1 459 ? 19.953 16.125 19.781 1 97.31 459 VAL B CA 1
ATOM 8207 C C . VAL B 1 459 ? 20.047 15.812 21.266 1 97.31 459 VAL B C 1
ATOM 8209 O O . VAL B 1 459 ? 21.125 15.781 21.844 1 97.31 459 VAL B O 1
ATOM 8212 N N . ASP B 1 460 ? 18.938 15.688 21.891 1 95.94 460 ASP B N 1
ATOM 8213 C CA . ASP B 1 460 ? 18.875 15.133 23.234 1 95.94 460 ASP B CA 1
ATOM 8214 C C . ASP B 1 460 ? 18.453 13.664 23.188 1 95.94 460 ASP B C 1
ATOM 8216 O O . ASP B 1 460 ? 17.328 13.344 22.781 1 95.94 460 ASP B O 1
ATOM 8220 N N . ASP B 1 461 ? 19.312 12.844 23.578 1 95 461 ASP B N 1
ATOM 8221 C CA . ASP B 1 461 ? 19 11.414 23.641 1 95 461 ASP B CA 1
ATOM 8222 C C . ASP B 1 461 ? 18.422 11.039 25 1 95 461 ASP B C 1
ATOM 8224 O O . ASP B 1 461 ? 19.141 11.023 26 1 95 461 ASP B O 1
ATOM 8228 N N . PHE B 1 462 ? 17.156 10.68 25 1 94.88 462 PHE B N 1
ATOM 8229 C CA . PHE B 1 462 ? 16.484 10.344 26.266 1 94.88 462 PHE B CA 1
ATOM 8230 C C . PHE B 1 462 ? 16.469 8.836 26.484 1 94.88 462 PHE B C 1
ATOM 8232 O O . PHE B 1 462 ? 15.883 8.352 27.453 1 94.88 462 PHE B O 1
ATOM 8239 N N . ALA B 1 463 ? 17.062 8.141 25.625 1 91.19 463 ALA B N 1
ATOM 8240 C CA . ALA B 1 463 ? 17.188 6.688 25.75 1 91.19 463 ALA B CA 1
ATOM 8241 C C . ALA B 1 463 ? 15.828 6.047 26.016 1 91.19 463 ALA B C 1
ATOM 8243 O O . ALA B 1 463 ? 14.852 6.332 25.328 1 91.19 463 ALA B O 1
ATOM 8244 N N . ASN B 1 464 ? 15.719 5.188 26.984 1 88.56 464 ASN B N 1
ATOM 8245 C CA . ASN B 1 464 ? 14.477 4.477 27.297 1 88.56 464 ASN B CA 1
ATOM 8246 C C . ASN B 1 464 ? 13.844 4.992 28.578 1 88.56 464 ASN B C 1
ATOM 8248 O O . ASN B 1 464 ? 13.398 4.203 29.422 1 88.56 464 ASN B O 1
ATOM 8252 N N . ASN B 1 465 ? 13.75 6.254 28.734 1 84.38 465 ASN B N 1
ATOM 8253 C CA . ASN B 1 465 ? 13.344 6.863 30 1 84.38 465 ASN B CA 1
ATOM 8254 C C . ASN B 1 465 ? 11.828 7.016 30.094 1 84.38 465 ASN B C 1
ATOM 8256 O O . ASN B 1 465 ? 11.328 7.887 30.797 1 84.38 465 ASN B O 1
ATOM 8260 N N . GLY B 1 466 ? 11.133 6.25 29.5 1 88.88 466 GLY B N 1
ATOM 8261 C CA . GLY B 1 466 ? 9.695 6.25 29.672 1 88.88 466 GLY B CA 1
ATOM 8262 C C . GLY B 1 466 ? 9.047 7.586 29.359 1 88.88 466 GLY B C 1
ATOM 8263 O O . GLY B 1 466 ? 9.188 8.094 28.25 1 88.88 466 GLY B O 1
ATOM 8264 N N . SER B 1 467 ? 8.414 8.32 30.516 1 94.81 467 SER B N 1
ATOM 8265 C CA . SER B 1 467 ? 7.758 9.617 30.344 1 94.81 467 SER B CA 1
ATOM 8266 C C . SER B 1 467 ? 8.711 10.766 30.641 1 94.81 467 SER B C 1
ATOM 8268 O O . SER B 1 467 ? 9.461 10.719 31.625 1 94.81 467 SER B O 1
ATOM 8270 N N . ILE B 1 468 ? 8.773 11.781 29.812 1 97.62 468 ILE B N 1
ATOM 8271 C CA . ILE B 1 468 ? 9.711 12.891 29.891 1 97.62 468 ILE B CA 1
ATOM 8272 C C . ILE B 1 468 ? 8.945 14.203 30.078 1 97.62 468 ILE B C 1
ATOM 8274 O O . ILE B 1 468 ? 8.031 14.5 29.297 1 97.62 468 ILE B O 1
ATOM 8278 N N . ARG B 1 469 ? 9.32 14.938 31.109 1 98.31 469 ARG B N 1
ATOM 8279 C CA . ARG B 1 469 ? 8.781 16.281 31.281 1 98.31 469 ARG B CA 1
ATOM 8280 C C . ARG B 1 469 ? 9.758 17.344 30.797 1 98.31 469 ARG B C 1
ATOM 8282 O O . ARG B 1 469 ? 10.953 17.266 31.078 1 98.31 469 ARG B O 1
ATOM 8289 N N . VAL B 1 470 ? 9.312 18.234 30.016 1 98.62 470 VAL B N 1
ATOM 8290 C CA . VAL B 1 470 ? 10.117 19.328 29.484 1 98.62 470 VAL B CA 1
ATOM 8291 C C . VAL B 1 470 ? 9.539 20.672 29.953 1 98.62 470 VAL B C 1
ATOM 8293 O O . VAL B 1 470 ? 8.359 20.953 29.734 1 98.62 470 VAL B O 1
ATOM 8296 N N . ILE B 1 471 ? 10.305 21.453 30.641 1 98.75 471 ILE B N 1
ATOM 8297 C CA . ILE B 1 471 ? 9.977 22.828 31 1 98.75 471 ILE B CA 1
ATOM 8298 C C . ILE B 1 471 ? 10.648 23.797 30.031 1 98.75 471 ILE B C 1
ATOM 8300 O O . ILE B 1 471 ? 11.867 23.922 30.016 1 98.75 471 ILE B O 1
ATOM 8304 N N . VAL B 1 472 ? 9.859 24.391 29.234 1 98.81 472 VAL B N 1
ATOM 8305 C CA . VAL B 1 472 ? 10.367 25.391 28.281 1 98.81 472 VAL B CA 1
ATOM 8306 C C . VAL B 1 472 ? 10.312 26.781 28.922 1 98.81 472 VAL B C 1
ATOM 8308 O O . VAL B 1 472 ? 9.242 27.25 29.312 1 98.81 472 VAL B O 1
ATOM 8311 N N . THR B 1 473 ? 11.406 27.391 29.047 1 98.69 473 THR B N 1
ATOM 8312 C CA . THR B 1 473 ? 11.5 28.766 29.531 1 98.69 473 THR B CA 1
ATOM 8313 C C . THR B 1 473 ? 11.805 29.719 28.375 1 98.69 473 THR B C 1
ATOM 8315 O O . THR B 1 473 ? 12.836 29.594 27.703 1 98.69 473 THR B O 1
ATOM 8318 N N . ASN B 1 474 ? 10.914 30.656 28.172 1 98.69 474 ASN B N 1
ATOM 8319 C CA . ASN B 1 474 ? 11.062 31.578 27.047 1 98.69 474 ASN B CA 1
ATOM 8320 C C . ASN B 1 474 ? 11.68 32.906 27.469 1 98.69 474 ASN B C 1
ATOM 8322 O O . ASN B 1 474 ? 10.961 33.844 27.781 1 98.69 474 ASN B O 1
ATOM 8326 N N . ASN B 1 475 ? 12.945 32.938 27.391 1 98.31 475 ASN B N 1
ATOM 8327 C CA . ASN B 1 475 ? 13.68 34.188 27.672 1 98.31 475 ASN B CA 1
ATOM 8328 C C . ASN B 1 475 ? 13.852 35.031 26.422 1 98.31 475 ASN B C 1
ATOM 8330 O O . ASN B 1 475 ? 14.984 35.312 26 1 98.31 475 ASN B O 1
ATOM 8334 N N . SER B 1 476 ? 12.797 35.406 25.875 1 97.12 476 SER B N 1
ATOM 8335 C CA . SER B 1 476 ? 12.758 36.219 24.656 1 97.12 476 SER B CA 1
ATOM 8336 C C . SER B 1 476 ? 11.484 37.062 24.594 1 97.12 476 SER B C 1
ATOM 8338 O O . SER B 1 476 ? 10.523 36.812 25.328 1 97.12 476 SER B O 1
ATOM 8340 N N . PRO B 1 477 ? 11.414 38.094 23.781 1 94.81 477 PRO B N 1
ATOM 8341 C CA . PRO B 1 477 ? 10.258 39 23.75 1 94.81 477 PRO B CA 1
ATOM 8342 C C . PRO B 1 477 ? 9.148 38.5 22.828 1 94.81 477 PRO B C 1
ATOM 8344 O O . PRO B 1 477 ? 8.125 39.156 22.672 1 94.81 477 PRO B O 1
ATOM 8347 N N . ALA B 1 478 ? 9.359 37.344 22.25 1 95.94 478 ALA B N 1
ATOM 8348 C CA . ALA B 1 478 ? 8.359 36.812 21.328 1 95.94 478 ALA B CA 1
ATOM 8349 C C . ALA B 1 478 ? 7.711 35.562 21.891 1 95.94 478 ALA B C 1
ATOM 8351 O O . ALA B 1 478 ? 8.359 34.781 22.594 1 95.94 478 ALA B O 1
ATOM 8352 N N . ALA B 1 479 ? 6.422 35.375 21.656 1 97.44 479 ALA B N 1
ATOM 8353 C CA . ALA B 1 479 ? 5.762 34.094 21.953 1 97.44 479 ALA B CA 1
ATOM 8354 C C . ALA B 1 479 ? 6.102 33.062 20.906 1 97.44 479 ALA B C 1
ATOM 8356 O O . ALA B 1 479 ? 6.426 33.375 19.766 1 97.44 479 ALA B O 1
ATOM 8357 N N . HIS B 1 480 ? 6.074 31.766 21.297 1 98.19 480 HIS B N 1
ATOM 8358 C CA . HIS B 1 480 ? 6.465 30.703 20.391 1 98.19 480 HIS B CA 1
ATOM 8359 C C . HIS B 1 480 ? 5.484 29.531 20.453 1 98.19 480 HIS B C 1
ATOM 8361 O O . HIS B 1 480 ? 5.199 29.016 21.547 1 98.19 480 HIS B O 1
ATOM 8367 N N . PRO B 1 481 ? 4.836 29.109 19.312 1 98.5 481 PRO B N 1
ATOM 8368 C CA . PRO B 1 481 ? 4.156 27.812 19.25 1 98.5 481 PRO B CA 1
ATOM 8369 C C . PRO B 1 481 ? 5.133 26.641 19.172 1 98.5 481 PRO B C 1
ATOM 8371 O O . PRO B 1 481 ? 5.75 26.406 18.141 1 98.5 481 PRO B O 1
ATOM 8374 N N . MET B 1 482 ? 5.25 25.875 20.219 1 98.75 482 MET B N 1
ATOM 8375 C CA . MET B 1 482 ? 6.195 24.766 20.297 1 98.75 482 MET B CA 1
ATOM 8376 C C . MET B 1 482 ? 5.539 23.469 19.859 1 98.75 482 MET B C 1
ATOM 8378 O O . MET B 1 482 ? 4.508 23.078 20.391 1 98.75 482 MET B O 1
ATOM 8382 N N . HIS B 1 483 ? 6.125 22.844 18.906 1 98.56 483 HIS B N 1
ATOM 8383 C CA . HIS B 1 483 ? 5.594 21.641 18.281 1 98.56 483 HIS B CA 1
ATOM 8384 C C . HIS B 1 483 ? 6.508 20.438 18.531 1 98.56 483 HIS B C 1
ATOM 8386 O O . HIS B 1 483 ? 7.719 20.516 18.312 1 98.56 483 HIS B O 1
ATOM 8392 N N . LEU B 1 484 ? 5.977 19.391 19 1 98.62 484 LEU B N 1
ATOM 8393 C CA . LEU B 1 484 ? 6.684 18.109 19.094 1 98.62 484 LEU B CA 1
ATOM 8394 C C . LEU B 1 484 ? 6.121 17.109 18.094 1 98.62 484 LEU B C 1
ATOM 8396 O O . LEU B 1 484 ? 4.938 16.766 18.156 1 98.62 484 LEU B O 1
ATOM 8400 N N . HIS B 1 485 ? 6.988 16.672 17.172 1 98.31 485 HIS B N 1
ATOM 8401 C CA . HIS B 1 485 ? 6.586 15.617 16.25 1 98.31 485 HIS B CA 1
ATOM 8402 C C . HIS B 1 485 ? 6.363 14.297 16.969 1 98.31 485 HIS B C 1
ATOM 8404 O O . HIS B 1 485 ? 6.992 14.031 18 1 98.31 485 HIS B O 1
ATOM 8410 N N . GLY B 1 486 ? 5.398 13.539 16.516 1 97.81 486 GLY B N 1
ATOM 8411 C CA . GLY B 1 486 ? 5.262 12.148 16.922 1 97.81 486 GLY B CA 1
ATOM 8412 C C . GLY B 1 486 ? 4.434 11.977 18.188 1 97.81 486 GLY B C 1
ATOM 8413 O O . GLY B 1 486 ? 4.09 10.852 18.562 1 97.81 486 GLY B O 1
ATOM 8414 N N . TYR B 1 487 ? 4.039 13.133 18.828 1 97.5 487 TYR B N 1
ATOM 8415 C CA . TYR B 1 487 ? 3.342 13.031 20.109 1 97.5 487 TYR B CA 1
ATOM 8416 C C . TYR B 1 487 ? 2.262 14.102 20.219 1 97.5 487 TYR B C 1
ATOM 8418 O O . TYR B 1 487 ? 2.342 15.148 19.578 1 97.5 487 TYR B O 1
ATOM 8426 N N . ASN B 1 488 ? 1.243 13.766 20.938 1 97.31 488 ASN B N 1
ATOM 8427 C CA . ASN B 1 488 ? 0.418 14.758 21.609 1 97.31 488 ASN B CA 1
ATOM 8428 C C . ASN B 1 488 ? 0.894 15 23.047 1 97.31 488 ASN B C 1
ATOM 8430 O O . ASN B 1 488 ? 0.71 14.148 23.906 1 97.31 488 ASN B O 1
ATOM 8434 N N . MET B 1 489 ? 1.383 16.125 23.219 1 97.81 489 MET B N 1
ATOM 8435 C CA . MET B 1 489 ? 1.966 16.469 24.516 1 97.81 489 MET B CA 1
ATOM 8436 C C . MET B 1 489 ? 0.88 16.656 25.578 1 97.81 489 MET B C 1
ATOM 8438 O O . MET B 1 489 ? -0.179 17.219 25.281 1 97.81 489 MET B O 1
ATOM 8442 N N . TYR B 1 490 ? 1.214 16.172 26.797 1 98.19 490 TYR B N 1
ATOM 8443 C CA . TYR B 1 490 ? 0.464 16.656 27.938 1 98.19 490 TYR B CA 1
ATOM 8444 C C . TYR B 1 490 ? 0.851 18.094 28.266 1 98.19 490 TYR B C 1
ATOM 8446 O O . TYR B 1 490 ? 2.01 18.391 28.578 1 98.19 490 TYR B O 1
ATOM 8454 N N . ILE B 1 491 ? -0.114 18.953 28.141 1 98.62 491 ILE B N 1
ATOM 8455 C CA . ILE B 1 491 ? 0.149 20.344 28.516 1 98.62 491 ILE B CA 1
ATOM 8456 C C . ILE B 1 491 ? -0.184 20.547 29.984 1 98.62 491 ILE B C 1
ATOM 8458 O O . ILE B 1 491 ? -1.357 20.625 30.359 1 98.62 491 ILE B O 1
ATOM 8462 N N . LEU B 1 492 ? 0.833 20.75 30.75 1 98.5 492 LEU B N 1
ATOM 8463 C CA . LEU B 1 492 ? 0.666 20.734 32.219 1 98.5 492 LEU B CA 1
ATOM 8464 C C . LEU B 1 492 ? 0.548 22.141 32.75 1 98.5 492 LEU B C 1
ATOM 8466 O O . LEU B 1 492 ? -0.117 22.359 33.781 1 98.5 492 LEU B O 1
ATOM 8470 N N . ALA B 1 493 ? 1.276 23.047 32.094 1 98.19 493 ALA B N 1
ATOM 8471 C CA . ALA B 1 493 ? 1.248 24.438 32.562 1 98.19 493 ALA B CA 1
ATOM 8472 C C . ALA B 1 493 ? 1.743 25.391 31.469 1 98.19 493 ALA B C 1
ATOM 8474 O O . ALA B 1 493 ? 2.57 25.016 30.641 1 98.19 493 ALA B O 1
ATOM 8475 N N . GLU B 1 494 ? 1.229 26.5 31.422 1 97.75 494 GLU B N 1
ATOM 8476 C CA . GLU B 1 494 ? 1.675 27.672 30.688 1 97.75 494 GLU B CA 1
ATOM 8477 C C . GLU B 1 494 ? 1.453 28.953 31.5 1 97.75 494 GLU B C 1
ATOM 8479 O O . GLU B 1 494 ? 0.403 29.125 32.125 1 97.75 494 GLU B O 1
ATOM 8484 N N . GLY B 1 495 ? 2.459 29.828 31.578 1 96.56 495 GLY B N 1
ATOM 8485 C CA . GLY B 1 495 ? 2.252 31 32.406 1 96.56 495 GLY B CA 1
ATOM 8486 C C . GLY B 1 495 ? 3.354 32.031 32.25 1 96.56 495 GLY B C 1
ATOM 8487 O O . GLY B 1 495 ? 4.324 31.812 31.531 1 96.56 495 GLY B O 1
ATOM 8488 N N . ASP B 1 496 ? 3.07 33.125 32.906 1 96.25 496 ASP B N 1
ATOM 8489 C CA . ASP B 1 496 ? 4.016 34.219 32.938 1 96.25 496 ASP B CA 1
ATOM 8490 C C . ASP B 1 496 ? 5.215 33.938 33.844 1 96.25 496 ASP B C 1
ATOM 8492 O O . ASP B 1 496 ? 5.086 33.188 34.812 1 96.25 496 ASP B O 1
ATOM 8496 N N . GLY B 1 497 ? 6.34 34.438 33.406 1 97.69 497 GLY B N 1
ATOM 8497 C CA . GLY B 1 497 ? 7.566 34.219 34.188 1 97.69 497 GLY B CA 1
ATOM 8498 C C . GLY B 1 497 ? 8.367 33.031 33.719 1 97.69 497 GLY B C 1
ATOM 8499 O O . GLY B 1 497 ? 7.793 32 33.312 1 97.69 497 GLY B O 1
ATOM 8500 N N . LEU B 1 498 ? 9.625 33.094 33.875 1 97.81 498 LEU B N 1
ATOM 8501 C CA . LEU B 1 498 ? 10.531 32.094 33.344 1 97.81 498 LEU B CA 1
ATOM 8502 C C . LEU B 1 498 ? 10.508 30.844 34.25 1 97.81 498 LEU B C 1
ATOM 8504 O O . LEU B 1 498 ? 10.977 29.781 33.844 1 97.81 498 LEU B O 1
ATOM 8508 N N . THR B 1 499 ? 9.977 30.953 35.438 1 97.44 499 THR B N 1
ATOM 8509 C CA . THR B 1 499 ? 10.016 29.859 36.406 1 97.44 499 THR B CA 1
ATOM 8510 C C . THR B 1 499 ? 8.617 29.281 36.625 1 97.44 499 THR B C 1
ATOM 8512 O O . THR B 1 499 ? 7.656 30.031 36.781 1 97.44 499 THR B O 1
ATOM 8515 N N . TRP B 1 500 ? 8.547 28.047 36.531 1 97.88 500 TRP B N 1
ATOM 8516 C CA . TRP B 1 500 ? 7.324 27.297 36.812 1 97.88 500 TRP B CA 1
ATOM 8517 C C . TRP B 1 500 ? 7.164 27.094 38.312 1 97.88 500 TRP B C 1
ATOM 8519 O O . TRP B 1 500 ? 8.133 26.781 39.031 1 97.88 500 TRP B O 1
ATOM 8529 N N . ASP B 1 501 ? 6 27.203 38.875 1 97.25 501 ASP B N 1
ATOM 8530 C CA . ASP B 1 501 ? 5.777 27.125 40.312 1 97.25 501 ASP B CA 1
ATOM 8531 C C . ASP B 1 501 ? 5.387 25.703 40.719 1 97.25 501 ASP B C 1
ATOM 8533 O O . ASP B 1 501 ? 5.102 25.438 41.906 1 97.25 501 ASP B O 1
ATOM 8537 N N . GLY B 1 502 ? 5.285 24.859 39.781 1 96.75 502 GLY B N 1
ATOM 8538 C CA . GLY B 1 502 ? 4.996 23.469 40.125 1 96.75 502 GLY B CA 1
ATOM 8539 C C . GLY B 1 502 ? 3.527 23.109 39.969 1 96.75 502 GLY B C 1
ATOM 8540 O O . GLY B 1 502 ? 3.156 21.938 40.062 1 96.75 502 GLY B O 1
ATOM 8541 N N . THR B 1 503 ? 2.676 24.031 39.656 1 96.69 503 THR B N 1
ATOM 8542 C CA . THR B 1 503 ? 1.242 23.781 39.562 1 96.69 503 THR B CA 1
ATOM 8543 C C . THR B 1 503 ? 0.875 23.188 38.219 1 96.69 503 THR B C 1
ATOM 8545 O O . THR B 1 503 ? 1.233 23.734 37.156 1 96.69 503 THR B O 1
ATOM 8548 N N . ILE B 1 504 ? 0.194 22.109 38.219 1 97.38 504 ILE B N 1
ATOM 8549 C CA . ILE B 1 504 ? -0.263 21.438 37 1 97.38 504 ILE B CA 1
ATOM 8550 C C . ILE B 1 504 ? -1.764 21.656 36.812 1 97.38 504 ILE B C 1
ATOM 8552 O O . ILE B 1 504 ? -2.545 21.438 37.75 1 97.38 504 ILE B O 1
ATOM 8556 N N . THR B 1 505 ? -2.137 22.203 35.719 1 97.31 505 THR B N 1
ATOM 8557 C CA . THR B 1 505 ? -3.547 22.375 35.375 1 97.31 505 THR B CA 1
ATOM 8558 C C . THR B 1 505 ? -4.184 21.062 34.969 1 97.31 505 THR B C 1
ATOM 8560 O O . THR B 1 505 ? -3.66 20.375 34.094 1 97.31 505 THR B O 1
ATOM 8563 N N . ASN B 1 506 ? -5.367 20.672 35.562 1 97 506 ASN B N 1
ATOM 8564 C CA . ASN B 1 506 ? -6.09 19.453 35.281 1 97 506 ASN B CA 1
ATOM 8565 C C . ASN B 1 506 ? -5.176 18.234 35.312 1 97 506 ASN B C 1
ATOM 8567 O O . ASN B 1 506 ? -5.09 17.469 34.344 1 97 506 ASN B O 1
ATOM 8571 N N . PRO B 1 507 ? -4.527 17.969 36.469 1 97 507 PRO B N 1
ATOM 8572 C CA . PRO B 1 507 ? -3.479 16.953 36.562 1 97 507 PRO B CA 1
ATOM 8573 C C . PRO B 1 507 ? -3.977 15.555 36.188 1 97 507 PRO B C 1
ATOM 8575 O O . PRO B 1 507 ? -3.189 14.711 35.75 1 97 507 PRO B O 1
ATOM 8578 N N . GLU B 1 508 ? -5.301 15.281 36.312 1 97.12 508 GLU B N 1
ATOM 8579 C CA . GLU B 1 508 ? -5.828 13.953 36.031 1 97.12 508 GLU B CA 1
ATOM 8580 C C . GLU B 1 508 ? -6.133 13.789 34.562 1 97.12 508 GLU B C 1
ATOM 8582 O O . GLU B 1 508 ? -6.285 12.664 34.062 1 97.12 508 GLU B O 1
ATOM 8587 N N . ASN B 1 509 ? -6.242 14.914 33.844 1 97.88 509 ASN B N 1
ATOM 8588 C CA . ASN B 1 509 ? -6.605 14.891 32.438 1 97.88 509 ASN B CA 1
ATOM 8589 C C . ASN B 1 509 ? -6.211 16.188 31.734 1 97.88 509 ASN B C 1
ATOM 8591 O O . ASN B 1 509 ? -7.07 16.922 31.234 1 97.88 509 ASN B O 1
ATOM 8595 N N . PRO B 1 510 ? -4.914 16.406 31.656 1 97.69 510 PRO B N 1
ATOM 8596 C CA . PRO B 1 510 ? -4.484 17.672 31.062 1 97.69 510 PRO B CA 1
ATOM 8597 C C . PRO B 1 510 ? -4.793 17.766 29.578 1 97.69 510 PRO B C 1
ATOM 8599 O O . PRO B 1 510 ? -4.988 16.734 28.922 1 97.69 510 PRO B O 1
ATOM 8602 N N . GLN B 1 511 ? -4.836 18.953 29.094 1 97.56 511 GLN B N 1
ATOM 8603 C CA . GLN B 1 511 ? -4.914 19.172 27.656 1 97.56 511 GLN B CA 1
ATOM 8604 C C . GLN B 1 511 ? -3.801 18.422 26.922 1 97.56 511 GLN B C 1
ATOM 8606 O O . GLN B 1 511 ? -2.684 18.312 27.438 1 97.56 511 GLN B O 1
ATOM 8611 N N . ARG B 1 512 ? -4.145 17.859 25.797 1 97.69 512 ARG B N 1
ATOM 8612 C CA . ARG B 1 512 ? -3.16 17.234 24.922 1 97.69 512 ARG B CA 1
ATOM 8613 C C . ARG B 1 512 ? -3.186 17.844 23.531 1 97.69 512 ARG B C 1
ATOM 8615 O O . ARG B 1 512 ? -4.25 17.953 22.922 1 97.69 512 ARG B O 1
ATOM 8622 N N . ARG B 1 513 ? -2.053 18.297 23.016 1 96.69 513 ARG B N 1
ATOM 8623 C CA . ARG B 1 513 ? -1.854 18.922 21.719 1 96.69 513 ARG B CA 1
ATOM 8624 C C . ARG B 1 513 ? -0.487 18.547 21.141 1 96.69 513 ARG B C 1
ATOM 8626 O O . ARG B 1 513 ? 0.396 18.094 21.875 1 96.69 513 ARG B O 1
ATOM 8633 N N . ASP B 1 514 ? -0.371 18.797 19.859 1 98.25 514 ASP B N 1
ATOM 8634 C CA . ASP B 1 514 ? 0.959 18.625 19.281 1 98.25 514 ASP B CA 1
ATOM 8635 C C . ASP B 1 514 ? 1.698 19.953 19.188 1 98.25 514 ASP B C 1
ATOM 8637 O O . ASP B 1 514 ? 2.916 19.984 19 1 98.25 514 ASP B O 1
ATOM 8641 N N . VAL B 1 515 ? 1.019 21.094 19.359 1 98.69 515 VAL B N 1
ATOM 8642 C CA . VAL B 1 515 ? 1.605 22.438 19.391 1 98.69 515 VAL B CA 1
ATOM 8643 C C . VAL B 1 515 ? 1.026 23.219 20.562 1 98.69 515 VAL B C 1
ATOM 8645 O O . VAL B 1 515 ? -0.191 23.25 20.766 1 98.69 515 VAL B O 1
ATOM 8648 N N . GLN B 1 516 ? 1.85 23.859 21.297 1 98.56 516 GLN B N 1
ATOM 8649 C CA . GLN B 1 516 ? 1.39 24.719 22.375 1 98.56 516 GLN B CA 1
ATOM 8650 C C . GLN B 1 516 ? 2.168 26.031 22.406 1 98.56 516 GLN B C 1
ATOM 8652 O O . GLN B 1 516 ? 3.383 26.031 22.203 1 98.56 516 GLN B O 1
ATOM 8657 N N . GLN B 1 517 ? 1.438 27.141 22.703 1 98.06 517 GLN B N 1
ATOM 8658 C CA . GLN B 1 517 ? 2.047 28.453 22.797 1 98.06 517 GLN B CA 1
ATOM 8659 C C . GLN B 1 517 ? 2.775 28.625 24.125 1 98.06 517 GLN B C 1
ATOM 8661 O O . GLN B 1 517 ? 2.275 28.219 25.172 1 98.06 517 GLN B O 1
ATOM 8666 N N . VAL B 1 518 ? 3.951 29.141 24.062 1 98.31 518 VAL B N 1
ATOM 8667 C CA . VAL B 1 518 ? 4.633 29.688 25.234 1 98.31 518 VAL B CA 1
ATOM 8668 C C . VAL B 1 518 ? 4.773 31.203 25.094 1 98.31 518 VAL B C 1
ATOM 8670 O O . VAL B 1 518 ? 5.289 31.688 24.078 1 98.31 518 VAL B O 1
ATOM 8673 N N . ARG B 1 519 ? 4.332 31.984 26.078 1 97.44 519 ARG B N 1
ATOM 8674 C CA . ARG B 1 519 ? 4.297 33.438 25.984 1 97.44 519 ARG B CA 1
ATOM 8675 C C . ARG B 1 519 ? 5.695 34.031 26.125 1 97.44 519 ARG B C 1
ATOM 8677 O O . ARG B 1 519 ? 6.617 33.375 26.594 1 97.44 519 ARG B O 1
ATOM 8684 N N . ALA B 1 520 ? 5.77 35.281 25.609 1 97.62 520 ALA B N 1
ATOM 8685 C CA . ALA B 1 520 ? 7.016 36 25.828 1 97.62 520 ALA B CA 1
ATOM 8686 C C . ALA B 1 520 ? 7.312 36.156 27.312 1 97.62 520 ALA B C 1
ATOM 8688 O O . ALA B 1 520 ? 6.422 36.469 28.109 1 97.62 520 ALA B O 1
ATOM 8689 N N . GLY B 1 521 ? 8.547 35.781 27.656 1 97.94 521 GLY B N 1
ATOM 8690 C CA . GLY B 1 521 ? 8.945 35.906 29.047 1 97.94 521 GLY B CA 1
ATOM 8691 C C . GLY B 1 521 ? 8.25 34.938 29.969 1 97.94 521 GLY B C 1
ATOM 8692 O O . GLY B 1 521 ? 8.188 35.125 31.188 1 97.94 521 GLY B O 1
ATOM 8693 N N . GLY B 1 522 ? 7.734 33.906 29.406 1 98.12 522 GLY B N 1
ATOM 8694 C CA . GLY B 1 522 ? 6.973 32.969 30.188 1 98.12 522 GLY B CA 1
ATOM 8695 C C . GLY B 1 522 ? 7.551 31.562 30.141 1 98.12 522 GLY B C 1
ATOM 8696 O O . GLY B 1 522 ? 8.742 31.375 29.875 1 98.12 522 GLY B O 1
ATOM 8697 N N . HIS B 1 523 ? 6.691 30.547 30.547 1 98.56 523 HIS B N 1
ATOM 8698 C CA . HIS B 1 523 ? 7.105 29.156 30.547 1 98.56 523 HIS B CA 1
ATOM 8699 C C . HIS B 1 523 ? 5.977 28.25 30.062 1 98.56 523 HIS B C 1
ATOM 8701 O O . HIS B 1 523 ? 4.805 28.625 30.125 1 98.56 523 HIS B O 1
ATOM 8707 N N . LEU B 1 524 ? 6.289 27.172 29.531 1 98.62 524 LEU B N 1
ATOM 8708 C CA . LEU B 1 524 ? 5.43 26.062 29.141 1 98.62 524 LEU B CA 1
ATOM 8709 C C . LEU B 1 524 ? 5.941 24.75 29.719 1 98.62 524 LEU B C 1
ATOM 8711 O O . LEU B 1 524 ? 7.137 24.453 29.641 1 98.62 524 LEU B O 1
ATOM 8715 N N . VAL B 1 525 ? 5.117 24 30.391 1 98.81 525 VAL B N 1
ATOM 8716 C CA . VAL B 1 525 ? 5.473 22.688 30.891 1 98.81 525 VAL B CA 1
ATOM 8717 C C . VAL B 1 525 ? 4.691 21.609 30.141 1 98.81 525 VAL B C 1
ATOM 8719 O O . VAL B 1 525 ? 3.457 21.609 30.156 1 98.81 525 VAL B O 1
ATOM 8722 N N . MET B 1 526 ? 5.402 20.734 29.516 1 98.56 526 MET B N 1
ATOM 8723 C CA . MET B 1 526 ? 4.777 19.641 28.781 1 98.56 526 MET B CA 1
ATOM 8724 C C . MET B 1 526 ? 5.434 18.297 29.125 1 98.56 526 MET B C 1
ATOM 8726 O O . MET B 1 526 ? 6.5 18.281 29.75 1 98.56 526 MET B O 1
ATOM 8730 N N . GLN B 1 527 ? 4.719 17.25 28.828 1 98.38 527 GLN B N 1
ATOM 8731 C CA . GLN B 1 527 ? 5.184 15.898 29.094 1 98.38 527 GLN B CA 1
ATOM 8732 C C . GLN B 1 527 ? 4.75 14.945 27.984 1 98.38 527 GLN B C 1
ATOM 8734 O O . GLN B 1 527 ? 3.715 15.156 27.344 1 98.38 527 GLN B O 1
ATOM 8739 N N . PHE B 1 528 ? 5.562 13.977 27.641 1 97.38 528 PHE B N 1
ATOM 8740 C CA . PHE B 1 528 ? 5.215 12.984 26.641 1 97.38 528 PHE B CA 1
ATOM 8741 C C . PHE B 1 528 ? 5.77 11.617 27.016 1 97.38 528 PHE B C 1
ATOM 8743 O O . PHE B 1 528 ? 6.785 11.523 27.703 1 97.38 528 PHE B O 1
ATOM 8750 N N . ASP B 1 529 ? 5.094 10.625 26.609 1 95.5 529 ASP B N 1
ATOM 8751 C CA . ASP B 1 529 ? 5.496 9.25 26.906 1 95.5 529 ASP B CA 1
ATOM 8752 C C . ASP B 1 529 ? 6.395 8.695 25.812 1 95.5 529 ASP B C 1
ATOM 8754 O O . ASP B 1 529 ? 5.91 8.086 24.844 1 95.5 529 ASP B O 1
ATOM 8758 N N . SER B 1 530 ? 7.664 8.758 26.031 1 93.44 530 SER B N 1
ATOM 8759 C CA . SER B 1 530 ? 8.656 8.422 25.016 1 93.44 530 SER B CA 1
ATOM 8760 C C . SER B 1 530 ? 8.625 6.938 24.688 1 93.44 530 SER B C 1
ATOM 8762 O O . SER B 1 530 ? 9.008 6.535 23.578 1 93.44 530 SER B O 1
ATOM 8764 N N . SER B 1 531 ? 8.164 6.086 25.531 1 91 531 SER B N 1
ATOM 8765 C CA . SER B 1 531 ? 8.148 4.637 25.359 1 91 531 SER B CA 1
ATOM 8766 C C . SER B 1 531 ? 7.141 4.227 24.281 1 91 531 SER B C 1
ATOM 8768 O O . SER B 1 531 ? 7.18 3.1 23.781 1 91 531 SER B O 1
ATOM 8770 N N . GLU B 1 532 ? 6.363 5.129 23.844 1 91 532 GLU B N 1
ATOM 8771 C CA . GLU B 1 532 ? 5.266 4.773 22.953 1 91 532 GLU B CA 1
ATOM 8772 C C . GLU B 1 532 ? 5.688 4.875 21.484 1 91 532 GLU B C 1
ATOM 8774 O O . GLU B 1 532 ? 5.047 4.293 20.609 1 91 532 GLU B O 1
ATOM 8779 N N . ASN B 1 533 ? 6.73 5.586 21.297 1 96.19 533 ASN B N 1
ATOM 8780 C CA . ASN B 1 533 ? 7.004 5.906 19.891 1 96.19 533 ASN B CA 1
ATOM 8781 C C . ASN B 1 533 ? 8.492 6.164 19.656 1 96.19 533 ASN B C 1
ATOM 8783 O O . ASN B 1 533 ? 8.914 7.312 19.562 1 96.19 533 ASN B O 1
ATOM 8787 N N . PRO B 1 534 ? 9.273 5.105 19.484 1 97.12 534 PRO B N 1
ATOM 8788 C CA . PRO B 1 534 ? 10.711 5.285 19.234 1 97.12 534 PRO B CA 1
ATOM 8789 C C . PRO B 1 534 ? 10.992 6.148 18 1 97.12 534 PRO B C 1
ATOM 8791 O O . PRO B 1 534 ? 10.227 6.121 17.047 1 97.12 534 PRO B O 1
ATOM 8794 N N . GLY B 1 535 ? 12.055 6.98 18.062 1 97.38 535 GLY B N 1
ATOM 8795 C CA . GLY B 1 535 ? 12.414 7.781 16.906 1 97.38 535 GLY B CA 1
ATOM 8796 C C . GLY B 1 535 ? 13.227 9.016 17.25 1 97.38 535 GLY B C 1
ATOM 8797 O O . GLY B 1 535 ? 13.648 9.172 18.406 1 97.38 535 GLY B O 1
ATOM 8798 N N . THR B 1 536 ? 13.578 9.734 16.281 1 97.5 536 THR B N 1
ATOM 8799 C CA . THR B 1 536 ? 14.117 11.086 16.391 1 97.5 536 THR B CA 1
ATOM 8800 C C . THR B 1 536 ? 13.047 12.117 16.031 1 97.5 536 THR B C 1
ATOM 8802 O O . THR B 1 536 ? 12.648 12.234 14.875 1 97.5 536 THR B O 1
ATOM 8805 N N . TRP B 1 537 ? 12.656 12.805 17.047 1 98.06 537 TRP B N 1
ATOM 8806 C CA . TRP B 1 537 ? 11.484 13.656 16.875 1 98.06 537 TRP B CA 1
ATOM 8807 C C . TRP B 1 537 ? 11.844 15.125 17.047 1 98.06 537 TRP B C 1
ATOM 8809 O O . TRP B 1 537 ? 12.391 15.523 18.078 1 98.06 537 TRP B O 1
ATOM 8819 N N . PRO B 1 538 ? 11.5 15.898 16.078 1 98 538 PRO B N 1
ATOM 8820 C CA . PRO B 1 538 ? 11.711 17.344 16.188 1 98 538 PRO B CA 1
ATOM 8821 C C . PRO B 1 538 ? 10.859 17.984 17.281 1 98 538 PRO B C 1
ATOM 8823 O O . PRO B 1 538 ? 9.688 17.625 17.438 1 98 538 PRO B O 1
ATOM 8826 N N . PHE B 1 539 ? 11.477 18.781 18.062 1 98.44 539 PHE B N 1
ATOM 8827 C CA . PHE B 1 539 ? 10.836 19.734 18.969 1 98.44 539 PHE B CA 1
ATOM 8828 C C . PHE B 1 539 ? 11.234 21.156 18.609 1 98.44 539 PHE B C 1
ATOM 8830 O O . PHE B 1 539 ? 12.391 21.547 18.812 1 98.44 539 PHE B O 1
ATOM 8837 N N . HIS B 1 540 ? 10.227 21.969 18.156 1 97.81 540 HIS B N 1
ATOM 8838 C CA . HIS B 1 540 ? 10.664 23.234 17.578 1 97.81 540 HIS B CA 1
ATOM 8839 C C . HIS B 1 540 ? 9.547 24.266 17.594 1 97.81 540 HIS B C 1
ATOM 8841 O O . HIS B 1 540 ? 8.391 23.938 17.859 1 97.81 540 HIS B O 1
ATOM 8847 N N . CYS B 1 541 ? 9.961 25.547 17.422 1 98 541 CYS B N 1
ATOM 8848 C CA . CYS B 1 541 ? 9.016 26.625 17.203 1 98 541 CYS B CA 1
ATOM 8849 C C . CYS B 1 541 ? 8.406 26.547 15.797 1 98 541 CYS B C 1
ATOM 8851 O O . CYS B 1 541 ? 9.133 26.406 14.812 1 98 541 CYS B O 1
ATOM 8853 N N . HIS B 1 542 ? 7.125 26.641 15.695 1 97.38 542 HIS B N 1
ATOM 8854 C CA . HIS B 1 542 ? 6.465 26.5 14.406 1 97.38 542 HIS B CA 1
ATOM 8855 C C . HIS B 1 542 ? 6.383 27.828 13.664 1 97.38 542 HIS B C 1
ATOM 8857 O O . HIS B 1 542 ? 5.746 27.922 12.617 1 97.38 542 HIS B O 1
ATOM 8863 N N . ILE B 1 543 ? 6.965 28.891 14.195 1 97.19 543 ILE B N 1
ATOM 8864 C CA . ILE B 1 543 ? 7.219 30.078 13.391 1 97.19 543 ILE B CA 1
ATOM 8865 C C . ILE B 1 543 ? 8.312 29.797 12.375 1 97.19 543 ILE B C 1
ATOM 8867 O O . ILE B 1 543 ? 9.438 29.438 12.742 1 97.19 543 ILE B O 1
ATOM 8871 N N . ALA B 1 544 ? 7.988 29.984 11.156 1 96.56 544 ALA B N 1
ATOM 8872 C CA . ALA B 1 544 ? 8.867 29.578 10.062 1 96.56 544 ALA B CA 1
ATOM 8873 C C . ALA B 1 544 ? 10.234 30.25 10.18 1 96.56 544 ALA B C 1
ATOM 8875 O O . ALA B 1 544 ? 11.266 29.594 10.055 1 96.56 544 ALA B O 1
ATOM 8876 N N . TRP B 1 545 ? 10.297 31.5 10.531 1 96.19 545 TRP B N 1
ATOM 8877 C CA . TRP B 1 545 ? 11.516 32.312 10.562 1 96.19 545 TRP B CA 1
ATOM 8878 C C . TRP B 1 545 ? 12.391 31.922 11.75 1 96.19 545 TRP B C 1
ATOM 8880 O O . TRP B 1 545 ? 13.617 31.859 11.625 1 96.19 545 TRP B O 1
ATOM 8890 N N . HIS B 1 546 ? 11.734 31.672 12.875 1 96.31 546 HIS B N 1
ATOM 8891 C CA . HIS B 1 546 ? 12.484 31.281 14.062 1 96.31 546 HIS B CA 1
ATOM 8892 C C . HIS B 1 546 ? 13.117 29.906 13.898 1 96.31 546 HIS B C 1
ATOM 8894 O O . HIS B 1 546 ? 14.258 29.688 14.32 1 96.31 546 HIS B O 1
ATOM 8900 N N . SER B 1 547 ? 12.367 29.016 13.289 1 94.94 547 SER B N 1
ATOM 8901 C CA . SER B 1 547 ? 12.922 27.703 13.008 1 94.94 547 SER B CA 1
ATOM 8902 C C . SER B 1 547 ? 14.078 27.781 12.016 1 94.94 547 SER B C 1
ATOM 8904 O O . SER B 1 547 ? 15.094 27.109 12.172 1 94.94 547 SER B O 1
ATOM 8906 N N . SER B 1 548 ? 13.906 28.609 11 1 94.12 548 SER B N 1
ATOM 8907 C CA . SER B 1 548 ? 14.961 28.828 10.016 1 94.12 548 SER B CA 1
ATOM 8908 C C . SER B 1 548 ? 16.203 29.438 10.672 1 94.12 548 SER B C 1
ATOM 8910 O O . SER B 1 548 ? 17.328 29.219 10.203 1 94.12 548 SER B O 1
ATOM 8912 N N . ALA B 1 549 ? 15.953 30.156 11.734 1 95.38 549 ALA B N 1
ATOM 8913 C CA . ALA B 1 549 ? 17.047 30.812 12.43 1 95.38 549 ALA B CA 1
ATOM 8914 C C . ALA B 1 549 ? 17.562 29.969 13.602 1 95.38 549 ALA B C 1
ATOM 8916 O O . ALA B 1 549 ? 18.297 30.453 14.453 1 95.38 549 ALA B O 1
ATOM 8917 N N . GLY B 1 550 ? 17.078 28.75 13.75 1 95.69 550 GLY B N 1
ATOM 8918 C CA . GLY B 1 550 ? 17.812 27.812 14.594 1 95.69 550 GLY B CA 1
ATOM 8919 C C . GLY B 1 550 ? 16.984 27.297 15.766 1 95.69 550 GLY B C 1
ATOM 8920 O O . GLY B 1 550 ? 17.406 26.391 16.484 1 95.69 550 GLY B O 1
ATOM 8921 N N . LEU B 1 551 ? 15.758 27.75 15.992 1 97.56 551 LEU B N 1
ATOM 8922 C CA . LEU B 1 551 ? 14.977 27.375 17.156 1 97.56 551 LEU B CA 1
ATOM 8923 C C . LEU B 1 551 ? 14.391 25.969 16.984 1 97.56 551 LEU B C 1
ATOM 8925 O O . LEU B 1 551 ? 13.203 25.828 16.688 1 97.56 551 LEU B O 1
ATOM 8929 N N . PHE B 1 552 ? 15.203 25 17.156 1 97.25 552 PHE B N 1
ATOM 8930 C CA . PHE B 1 552 ? 14.906 23.625 16.812 1 97.25 552 PHE B CA 1
ATOM 8931 C C . PHE B 1 552 ? 15.789 22.672 17.609 1 97.25 552 PHE B C 1
ATOM 8933 O O . PHE B 1 552 ? 16.969 22.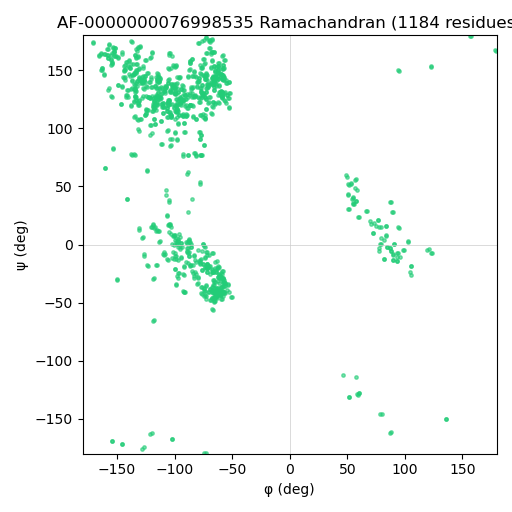922 17.812 1 97.25 552 PHE B O 1
ATOM 8940 N N . ALA B 1 553 ? 15.18 21.672 18.156 1 98.06 553 ALA B N 1
ATOM 8941 C CA . ALA B 1 553 ? 15.875 20.562 18.812 1 98.06 553 ALA B CA 1
ATOM 8942 C C . ALA B 1 553 ? 15.312 19.219 18.359 1 98.06 553 ALA B C 1
ATOM 8944 O O . ALA B 1 553 ? 14.297 19.172 17.656 1 98.06 553 ALA B O 1
ATOM 8945 N N . GLN B 1 554 ? 16.031 18.188 18.672 1 97.56 554 GLN B N 1
ATOM 8946 C CA . GLN B 1 554 ? 15.594 16.812 18.375 1 97.56 554 GLN B CA 1
ATOM 8947 C C . GLN B 1 554 ? 15.617 15.945 19.641 1 97.56 554 GLN B C 1
ATOM 8949 O O . GLN B 1 554 ? 16.594 15.977 20.391 1 97.56 554 GLN B O 1
ATOM 8954 N N . PHE B 1 555 ? 14.57 15.219 19.828 1 97.69 555 PHE B N 1
ATOM 8955 C CA . PHE B 1 555 ? 14.523 14.219 20.891 1 97.69 555 PHE B CA 1
ATOM 8956 C C . PHE B 1 555 ? 14.719 12.82 20.312 1 97.69 555 PHE B C 1
ATOM 8958 O O . PHE B 1 555 ? 13.883 12.336 19.547 1 97.69 555 PHE B O 1
ATOM 8965 N N . LEU B 1 556 ? 15.812 12.219 20.578 1 97.5 556 LEU B N 1
ATOM 8966 C CA . LEU B 1 556 ? 16.047 10.812 20.266 1 97.5 556 LEU B CA 1
ATOM 8967 C C . LEU B 1 556 ? 15.578 9.914 21.406 1 97.5 556 LEU B C 1
ATOM 8969 O O . LEU B 1 556 ? 16.047 10.055 22.547 1 97.5 556 LEU B O 1
ATOM 8973 N N . VAL B 1 557 ? 14.648 9.102 21.125 1 96.81 557 VAL B N 1
ATOM 8974 C CA . VAL B 1 557 ? 14.055 8.266 22.156 1 96.81 557 VAL B CA 1
ATOM 8975 C C . VAL B 1 557 ? 14.133 6.797 21.75 1 96.81 557 VAL B C 1
ATOM 8977 O O . VAL B 1 557 ? 13.922 6.461 20.578 1 96.81 557 VAL B O 1
ATOM 8980 N N . GLN B 1 558 ? 14.5 5.918 22.672 1 96.25 558 GLN B N 1
ATOM 8981 C CA . GLN B 1 558 ? 14.609 4.477 22.469 1 96.25 558 GLN B CA 1
ATOM 8982 C C . GLN B 1 558 ? 15.562 4.148 21.328 1 96.25 558 GLN B C 1
ATOM 8984 O O . GLN B 1 558 ? 15.195 3.428 20.391 1 96.25 558 GLN B O 1
ATOM 8989 N N . SER B 1 559 ? 16.75 4.629 21.438 1 95.12 559 SER B N 1
ATOM 8990 C CA . SER B 1 559 ? 17.75 4.52 20.375 1 95.12 559 SER B CA 1
ATOM 8991 C C . SER B 1 559 ? 18.016 3.061 20.016 1 95.12 559 SER B C 1
ATOM 8993 O O . SER B 1 559 ? 18.312 2.742 18.859 1 95.12 559 SER B O 1
ATOM 8995 N N . ASP B 1 560 ? 17.844 2.137 20.984 1 94.81 560 ASP B N 1
ATOM 8996 C CA . ASP B 1 560 ? 18.031 0.717 20.703 1 94.81 560 ASP B CA 1
ATOM 8997 C C . ASP B 1 560 ? 17 0.215 19.703 1 94.81 560 ASP B C 1
ATOM 8999 O O . ASP B 1 560 ? 17.297 -0.605 18.844 1 94.81 560 ASP B O 1
ATOM 9003 N N . LYS B 1 561 ? 15.812 0.658 19.906 1 96.38 561 LYS B N 1
ATOM 9004 C CA . LYS B 1 561 ? 14.758 0.282 18.969 1 96.38 561 LYS B CA 1
ATOM 9005 C C . LYS B 1 561 ? 14.969 0.948 17.609 1 96.38 561 LYS B C 1
ATOM 9007 O O . LYS B 1 561 ? 14.664 0.356 16.578 1 96.38 561 LYS B O 1
ATOM 9012 N N . VAL B 1 562 ? 15.422 2.191 17.625 1 97.12 562 VAL B N 1
ATOM 9013 C CA . VAL B 1 562 ? 15.688 2.912 16.375 1 97.12 562 VAL B CA 1
ATOM 9014 C C . VAL B 1 562 ? 16.734 2.154 15.555 1 97.12 562 VAL B C 1
ATOM 9016 O O . VAL B 1 562 ? 16.609 2.061 14.328 1 97.12 562 VAL B O 1
ATOM 9019 N N . ARG B 1 563 ? 17.703 1.548 16.234 1 95.56 563 ARG B N 1
ATOM 9020 C CA . ARG B 1 563 ? 18.75 0.793 15.555 1 95.56 563 ARG B CA 1
ATOM 9021 C C . ARG B 1 563 ? 18.188 -0.428 14.844 1 95.56 563 ARG B C 1
ATOM 9023 O O . ARG B 1 563 ? 18.781 -0.937 13.891 1 95.56 563 ARG B O 1
ATOM 9030 N N . ARG B 1 564 ? 17.047 -0.855 15.234 1 95 564 ARG B N 1
ATOM 9031 C CA . ARG B 1 564 ? 16.469 -2.086 14.703 1 95 564 ARG B CA 1
ATOM 9032 C C . ARG B 1 564 ? 15.398 -1.783 13.672 1 95 564 ARG B C 1
ATOM 9034 O O . ARG B 1 564 ? 14.805 -2.699 13.094 1 95 564 ARG B O 1
ATOM 9041 N N . PHE B 1 565 ? 15.164 -0.503 13.414 1 96.44 565 PHE B N 1
ATOM 9042 C CA . PHE B 1 565 ? 14.195 -0.152 12.383 1 96.44 565 PHE B CA 1
ATOM 9043 C C . PHE B 1 565 ? 14.57 -0.788 11.055 1 96.44 565 PHE B C 1
ATOM 9045 O O . PHE B 1 565 ? 15.742 -0.817 10.68 1 96.44 565 PHE B O 1
ATOM 9052 N N . GLN B 1 566 ? 13.578 -1.421 10.445 1 94.31 566 GLN B N 1
ATOM 9053 C CA . GLN B 1 566 ? 13.742 -1.843 9.055 1 94.31 566 GLN B CA 1
ATOM 9054 C C . GLN B 1 566 ? 13.312 -0.741 8.094 1 94.31 566 GLN B C 1
ATOM 9056 O O . GLN B 1 566 ? 12.258 -0.836 7.465 1 94.31 566 GLN B O 1
ATOM 9061 N N . ILE B 1 567 ? 14.18 0.227 7.953 1 97 567 ILE B N 1
ATOM 9062 C CA . ILE B 1 567 ? 13.867 1.375 7.109 1 97 567 ILE B CA 1
ATOM 9063 C C . ILE B 1 567 ? 13.93 0.965 5.641 1 97 567 ILE B C 1
ATOM 9065 O O . ILE B 1 567 ? 14.914 0.374 5.195 1 97 567 ILE B O 1
ATOM 9069 N N . PRO B 1 568 ? 12.922 1.178 4.91 1 96.81 568 PRO B N 1
ATOM 9070 C CA . PRO B 1 568 ? 12.922 0.79 3.496 1 96.81 568 PRO B CA 1
ATOM 9071 C C . PRO B 1 568 ? 14.062 1.434 2.709 1 96.81 568 PRO B C 1
ATOM 9073 O O . PRO B 1 568 ? 14.422 2.586 2.967 1 96.81 568 PRO B O 1
ATOM 9076 N N . ALA B 1 569 ? 14.516 0.796 1.662 1 96.5 569 ALA B N 1
ATOM 9077 C CA . ALA B 1 569 ? 15.664 1.235 0.867 1 96.5 569 ALA B CA 1
ATOM 9078 C C . ALA B 1 569 ? 15.352 2.541 0.139 1 96.5 569 ALA B C 1
ATOM 9080 O O . ALA B 1 569 ? 16.266 3.316 -0.169 1 96.5 569 ALA B O 1
ATOM 9081 N N . LYS B 1 570 ? 14.047 2.783 -0.077 1 96.25 570 LYS B N 1
ATOM 9082 C CA . LYS B 1 570 ? 13.68 4.004 -0.783 1 96.25 570 LYS B CA 1
ATOM 9083 C C . LYS B 1 570 ? 14.141 5.242 -0.018 1 96.25 570 LYS B C 1
ATOM 9085 O O . LYS B 1 570 ? 14.461 6.27 -0.621 1 96.25 570 LYS B O 1
ATOM 9090 N N . VAL B 1 571 ? 14.242 5.184 1.307 1 97.62 571 VAL B N 1
ATOM 9091 C CA . VAL B 1 571 ? 14.656 6.32 2.121 1 97.62 571 VAL B CA 1
ATOM 9092 C C . VAL B 1 571 ? 16.125 6.637 1.862 1 97.62 571 VAL B C 1
ATOM 9094 O O . VAL B 1 571 ? 16.5 7.789 1.633 1 97.62 571 VAL B O 1
ATOM 9097 N N . GLN B 1 572 ? 16.953 5.605 1.889 1 96.06 572 GLN B N 1
ATOM 9098 C CA . GLN B 1 572 ? 18.359 5.793 1.58 1 96.06 572 GLN B CA 1
ATOM 9099 C C . GLN B 1 572 ? 18.562 6.242 0.134 1 96.06 572 GLN B C 1
ATOM 9101 O O . GLN B 1 572 ? 19.469 7.02 -0.164 1 96.06 572 GLN B O 1
ATOM 9106 N N . GLN B 1 573 ? 17.75 5.699 -0.754 1 95.69 573 GLN B N 1
ATOM 9107 C CA . GLN B 1 573 ? 17.828 6.102 -2.154 1 95.69 573 GLN B CA 1
ATOM 9108 C C . GLN B 1 573 ? 17.594 7.605 -2.309 1 95.69 573 GLN B C 1
ATOM 9110 O O . GLN B 1 573 ? 18.25 8.258 -3.121 1 95.69 573 GLN B O 1
ATOM 9115 N N . THR B 1 574 ? 16.672 8.148 -1.561 1 96.75 574 THR B N 1
ATOM 9116 C CA . THR B 1 574 ? 16.406 9.586 -1.595 1 96.75 574 THR B CA 1
ATOM 9117 C C . THR B 1 574 ? 17.656 10.367 -1.179 1 96.75 574 THR B C 1
ATOM 9119 O O . THR B 1 574 ? 17.969 11.406 -1.762 1 96.75 574 THR B O 1
ATOM 9122 N N . CYS B 1 575 ? 18.391 9.883 -0.179 1 97.19 575 CYS B N 1
ATOM 9123 C CA . CYS B 1 575 ? 19.609 10.531 0.271 1 97.19 575 CYS B CA 1
ATOM 9124 C C . CYS B 1 575 ? 20.703 10.445 -0.796 1 97.19 575 CYS B C 1
ATOM 9126 O O . CYS B 1 575 ? 21.469 11.391 -0.988 1 97.19 575 CYS B O 1
ATOM 9128 N N . LYS B 1 576 ? 20.734 9.32 -1.493 1 95.94 576 LYS B N 1
ATOM 9129 C CA . LYS B 1 576 ? 21.688 9.188 -2.596 1 95.94 576 LYS B CA 1
ATOM 9130 C C . LYS B 1 576 ? 21.375 10.18 -3.711 1 95.94 576 LYS B C 1
ATOM 9132 O O . LYS B 1 576 ? 22.281 10.812 -4.258 1 95.94 576 LYS B O 1
ATOM 9137 N N . GLU B 1 577 ? 20.141 10.281 -4.023 1 96.25 577 GLU B N 1
ATOM 9138 C CA . GLU B 1 577 ? 19.719 11.219 -5.051 1 96.25 577 GLU B CA 1
ATOM 9139 C C . GLU B 1 577 ? 20.047 12.656 -4.652 1 96.25 577 GLU B C 1
ATOM 9141 O O . GLU B 1 577 ? 20.469 13.461 -5.484 1 96.25 577 GLU B O 1
ATOM 9146 N N . TRP B 1 578 ? 19.812 13 -3.4 1 96.94 578 TRP B N 1
ATOM 9147 C CA . TRP B 1 578 ? 20.125 14.336 -2.902 1 96.94 578 TRP B CA 1
ATOM 9148 C C . TRP B 1 578 ? 21.641 14.594 -2.953 1 96.94 578 TRP B C 1
ATOM 9150 O O . TRP B 1 578 ? 22.078 15.68 -3.346 1 96.94 578 TRP B O 1
ATOM 9160 N N . SER B 1 579 ? 22.391 13.594 -2.557 1 96.56 579 SER B N 1
ATOM 9161 C CA . SER B 1 579 ? 23.844 13.711 -2.617 1 96.56 579 SER B CA 1
ATOM 9162 C C . SER B 1 579 ? 24.328 13.93 -4.051 1 96.56 579 SER B C 1
ATOM 9164 O O . SER B 1 579 ? 25.234 14.727 -4.289 1 96.56 579 SER B O 1
ATOM 9166 N N . GLU B 1 580 ? 23.734 13.172 -4.938 1 95.38 580 GLU B N 1
ATOM 9167 C CA . GLU B 1 580 ? 24.062 13.367 -6.344 1 95.38 580 GLU B CA 1
ATOM 9168 C C . GLU B 1 580 ? 23.734 14.789 -6.801 1 95.38 580 GLU B C 1
ATOM 9170 O O . GLU B 1 580 ? 24.5 15.414 -7.527 1 95.38 580 GLU B O 1
ATOM 9175 N N . TYR B 1 581 ? 22.656 15.25 -6.379 1 95.5 581 TYR B N 1
ATOM 9176 C CA . TYR B 1 581 ? 22.234 16.609 -6.727 1 95.5 581 TYR B CA 1
ATOM 9177 C C . TYR B 1 581 ? 23.203 17.641 -6.156 1 95.5 581 TYR B C 1
ATOM 9179 O O . TYR B 1 581 ? 23.641 18.547 -6.871 1 95.5 581 TYR B O 1
ATOM 9187 N N . THR B 1 582 ? 23.578 17.469 -4.918 1 94.69 582 THR B N 1
ATOM 9188 C CA . THR B 1 582 ? 24.406 18.469 -4.242 1 94.69 582 THR B CA 1
ATOM 9189 C C . THR B 1 582 ? 25.859 18.359 -4.668 1 94.69 582 THR B C 1
ATOM 9191 O O . THR B 1 582 ? 26.672 19.234 -4.383 1 94.69 582 THR B O 1
ATOM 9194 N N . SER B 1 583 ? 26.188 17.266 -5.254 1 92.75 583 SER B N 1
ATOM 9195 C CA . SER B 1 583 ? 27.531 17.141 -5.805 1 92.75 583 SER B CA 1
ATOM 9196 C C . SER B 1 583 ? 27.703 18 -7.047 1 92.75 583 SER B C 1
ATOM 9198 O O . SER B 1 583 ? 28.828 18.375 -7.41 1 92.75 583 SER B O 1
ATOM 9200 N N . ARG B 1 584 ? 26.594 18.375 -7.633 1 89.38 584 ARG B N 1
ATOM 9201 C CA . ARG B 1 584 ? 26.641 19.125 -8.883 1 89.38 584 ARG B CA 1
ATOM 9202 C C . ARG B 1 584 ? 26.062 20.516 -8.695 1 89.38 584 ARG B C 1
ATOM 9204 O O . ARG B 1 584 ? 26.281 21.406 -9.531 1 89.38 584 ARG B O 1
ATOM 9211 N N . ASN B 1 585 ? 25.344 20.578 -7.609 1 84.88 585 ASN B N 1
ATOM 9212 C CA . ASN B 1 585 ? 24.656 21.828 -7.328 1 84.88 585 ASN B CA 1
ATOM 9213 C C . ASN B 1 585 ? 24.906 22.297 -5.895 1 84.88 585 ASN B C 1
ATOM 9215 O O . ASN B 1 585 ? 25.016 21.469 -4.98 1 84.88 585 ASN B O 1
ATOM 9219 N N . ILE B 1 586 ? 25.047 23.547 -5.719 1 78.69 586 ILE B N 1
ATOM 9220 C CA . ILE B 1 586 ? 25.141 24.094 -4.371 1 78.69 586 ILE B CA 1
ATOM 9221 C C . ILE B 1 586 ? 23.766 24.609 -3.93 1 78.69 586 ILE B C 1
ATOM 9223 O O . ILE B 1 586 ? 23.281 25.641 -4.426 1 78.69 586 ILE B O 1
ATOM 9227 N N . PRO B 1 587 ? 23.188 23.812 -3.074 1 78 587 PRO B N 1
ATOM 9228 C CA . PRO B 1 587 ? 21.891 24.312 -2.602 1 78 587 PRO B CA 1
ATOM 9229 C C . PRO B 1 587 ? 22.016 25.578 -1.778 1 78 587 PRO B C 1
ATOM 9231 O O . PRO B 1 587 ? 23 25.766 -1.054 1 78 587 PRO B O 1
ATOM 9234 N N . ASP B 1 588 ? 21.156 26.453 -1.953 1 75.06 588 ASP B N 1
ATOM 9235 C CA . ASP B 1 588 ? 21.109 27.688 -1.162 1 75.06 588 ASP B CA 1
ATOM 9236 C C . ASP B 1 588 ? 20.547 27.406 0.229 1 75.06 588 ASP B C 1
ATOM 9238 O O . ASP B 1 588 ? 19.344 27.625 0.466 1 75.06 588 ASP B O 1
ATOM 9242 N N . VAL B 1 589 ? 21.391 26.844 1.056 1 75.81 589 VAL B N 1
ATOM 9243 C CA . VAL B 1 589 ? 20.906 26.578 2.41 1 75.81 589 VAL B CA 1
ATOM 9244 C C . VAL B 1 589 ? 21.5 27.609 3.371 1 75.81 589 VAL B C 1
ATOM 9246 O O . VAL B 1 589 ? 22.578 27.406 3.936 1 75.81 589 VAL B O 1
ATOM 9249 N N . ILE B 1 590 ? 20.75 28.656 3.5 1 77 590 ILE B N 1
ATOM 9250 C CA . ILE B 1 590 ? 21.266 29.719 4.348 1 77 590 ILE B CA 1
ATOM 9251 C C . ILE B 1 590 ? 20.641 29.625 5.734 1 77 590 ILE B C 1
ATOM 9253 O O . ILE B 1 590 ? 21.125 30.234 6.688 1 77 590 ILE B O 1
ATOM 9257 N N . ASP B 1 591 ? 19.672 28.781 5.766 1 84.75 591 ASP B N 1
ATOM 9258 C CA . ASP B 1 591 ? 18.969 28.672 7.031 1 84.75 591 ASP B CA 1
ATOM 9259 C C . ASP B 1 591 ? 19.391 27.422 7.797 1 84.75 591 ASP B C 1
ATOM 9261 O O . ASP B 1 591 ? 20.469 26.859 7.539 1 84.75 591 ASP B O 1
ATOM 9265 N N . SER B 1 592 ? 18.688 27.031 8.844 1 81.88 592 SER B N 1
ATOM 9266 C CA . SER B 1 592 ? 19.062 25.969 9.766 1 81.88 592 SER B CA 1
ATOM 9267 C C . SER B 1 592 ? 18.891 24.594 9.133 1 81.88 592 SER B C 1
ATOM 9269 O O . SER B 1 592 ? 19.359 23.594 9.672 1 81.88 592 SER B O 1
ATOM 9271 N N . GLY B 1 593 ? 18.422 24.578 7.945 1 75.88 593 GLY B N 1
ATOM 9272 C CA . GLY B 1 593 ? 18.172 23.281 7.316 1 75.88 593 GLY B CA 1
ATOM 9273 C C . GLY B 1 593 ? 16.766 22.75 7.578 1 75.88 593 GLY B C 1
ATOM 9274 O O . GLY B 1 593 ? 16.578 21.547 7.738 1 75.88 593 GLY B O 1
ATOM 9275 N N . LEU B 1 594 ? 15.836 23.656 7.781 1 79 594 LEU B N 1
ATOM 9276 C CA . LEU B 1 594 ? 14.43 23.328 7.949 1 79 594 LEU B CA 1
ATOM 9277 C C . LEU B 1 594 ? 13.547 24.203 7.078 1 79 594 LEU B C 1
ATOM 9279 O O . LEU B 1 594 ? 13.883 25.375 6.832 1 79 594 LEU B O 1
#

Radius of gyration: 34.8 Å; Cα contacts (8 Å, |Δi|>4): 3444; chains: 2; bounding box: 62×109×83 Å

pLDDT: mean 95.04, std 8.21, range [23.83, 98.94]

InterPro domains:
  IPR001117 Multicopper oxidase, second cupredoxin domain [PF00394] (210-368)
  IPR002355 Multicopper oxidase, copper-binding site [PS00080] (540-551)
  IPR008972 Cupredoxin [G3DSA:2.60.40.420] (59-199)
  IPR008972 Cupredoxin [G3DSA:2.60.40.420] (201-400)
  IPR008972 Cupredoxin [G3DSA:2.60.40.420] (402-594)
  IPR008972 Cupredoxin [SSF49503] (67-220)
  IPR008972 Cupredoxin [SSF49503] (204-384)
  IPR008972 Cupredoxin [SSF49503] (398-592)
  IPR011706 Multicopper oxidase, C-terminal [PF07731] (443-559)
  IPR011707 Multicopper oxidase-like, N-terminal [PF07732] (83-200)
  IPR045087 Multicopper oxidase [PTHR11709] (94-553)

Solvent-accessible surface area (backbone atoms only — not comparable to full-atom values): 58058 Å² total; per-residue (Å²): 116,65,63,63,52,52,53,52,45,67,73,43,49,69,62,60,46,56,61,51,72,44,57,60,54,46,28,17,30,68,36,50,60,41,38,87,78,36,67,66,48,70,81,54,71,74,96,51,37,45,49,86,78,30,57,47,35,88,60,42,57,58,78,37,63,49,92,80,48,62,38,52,29,73,43,72,40,78,46,80,37,41,35,27,71,43,74,31,17,31,29,16,52,54,36,78,28,34,17,31,67,56,7,31,43,18,69,71,44,68,42,40,29,19,21,31,42,32,41,36,40,34,30,52,27,62,92,76,62,43,59,35,39,56,20,55,54,65,50,48,40,78,97,29,50,65,50,46,22,32,32,17,34,35,26,32,29,40,30,52,77,33,70,52,70,42,59,46,61,33,52,59,32,38,57,41,34,36,31,32,36,38,62,36,34,31,68,28,32,31,32,23,43,29,41,25,27,53,70,65,89,73,83,62,75,41,34,62,36,74,44,38,33,28,48,34,58,79,64,51,44,63,59,49,52,52,50,25,53,25,66,72,40,86,46,70,76,60,27,58,34,21,22,33,40,44,14,11,47,39,67,58,86,70,55,58,89,89,62,79,67,62,55,39,55,31,19,20,46,21,33,41,77,43,53,63,73,36,32,31,30,42,34,36,33,22,67,16,36,67,36,31,33,39,33,35,40,34,82,41,63,35,31,40,40,29,34,50,48,34,45,28,51,69,46,77,38,60,62,51,52,30,39,27,72,26,31,40,33,31,38,35,58,40,69,64,83,55,45,55,32,43,26,40,31,38,37,31,43,41,76,65,33,58,51,75,34,40,63,16,46,30,42,37,27,24,72,62,24,62,78,80,52,57,54,82,57,59,76,73,92,68,80,77,86,51,50,60,52,57,69,66,67,82,67,45,33,41,48,43,71,50,55,77,69,78,57,70,43,77,45,78,33,40,35,37,67,48,62,47,98,78,34,26,40,35,24,21,41,59,84,24,46,21,44,45,41,53,79,55,20,48,39,61,38,31,36,72,66,47,84,80,71,62,68,38,52,29,67,46,73,52,42,78,46,42,23,39,29,38,36,37,21,27,61,34,91,56,53,42,23,39,29,38,51,46,38,62,28,35,44,31,37,66,44,77,36,61,64,80,88,77,69,56,47,52,67,66,31,31,33,47,28,26,46,47,47,23,25,42,40,1,17,27,32,34,31,42,60,43,73,78,52,58,34,64,27,48,38,29,38,43,31,40,65,48,27,25,34,5,22,30,34,27,41,31,21,25,54,74,57,34,39,64,56,84,73,35,39,41,54,57,40,34,29,51,49,29,46,57,49,51,73,77,37,81,75,89,73,85,51,17,46,43,115,65,65,62,52,52,53,53,46,66,73,43,48,68,60,61,48,54,61,49,72,45,58,60,53,45,28,16,32,69,35,49,61,39,38,88,78,36,67,67,49,71,81,55,72,75,96,50,35,44,49,85,78,30,56,48,34,88,60,42,57,58,79,36,63,51,90,78,48,61,38,53,28,74,43,71,41,77,47,81,39,42,36,28,70,44,75,31,17,31,30,15,50,56,34,79,31,35,17,32,68,56,6,30,43,19,70,71,45,68,43,40,31,19,21,31,42,32,40,35,40,33,29,51,26,63,89,77,62,45,58,35,39,55,20,53,53,65,49,49,40,78,99,28,50,65,50,47,23,32,32,17,32,36,26,31,29,40,30,53,77,34,69,51,72,42,59,46,61,31,52,58,32,39,57,41,33,36,31,33,35,36,61,36,36,32,66,29,33,32,32,24,44,30,39,24,28,53,70,66,90,74,82,63,75,40,35,62,37,73,44,36,32,26,48,35,57,80,66,50,43,61,58,48,52,50,49,24,52,25,67,72,38,86,46,69,76,61,26,57,34,21,24,34,41,45,15,11,48,37,69,57,86,69,55,59,89,88,63,79,65,61,56,38,56,29,19,20,46,23,33,42,77,42,52,64,71,36,33,31,30,41,33,35,32,23,67,14,38,67,36,32,33,39,32,37,40,36,81,42,62,37,31,39,40,28,35,49,48,33,46,29,52,69,45,77,39,61,63,49,51,31,39,25,73,28,30,38,33,31,38,36,59,38,69,62,84,55,44,55,32,42,26,40,32,39,37,31,44,41,75,63,32,59,52,76,35,38,64,17,46,31,42,35,27,25,72,62,25,61,79,80,54,56,55,80,58,59,75,72,91,68,81,76,85,52,52,60,51,58,69,66,68,84,67,44,34,43,49,43,73,49,57,75,69,80,56,71,44,78,44,76,33,39,35,37,68,46,65,47,97,79,35,25,40,35,22,21,40,58,84,24,47,20,44,43,41,53,79,54,19,48,40,63,38,30,36,75,66,46,83,79,72,62,69,38,52,30,67,47,73,55,42,80,47,40,24,39,29,40,37,38,22,26,62,34,92,56,50,40,22,39,29,38,52,46,39,62,30,36,43,31,38,67,44,78,39,60,64,81,89,78,69,54,47,52,66,66,30,31,32,46,28,27,46,46,46,23,25,42,40,2,16,28,32,34,31,40,59,42,73,77,52,59,34,64,28,48,38,28,38,43,30,39,66,48,26,26,34,5,22,31,33,28,40,32,21,26,53,73,59,34,40,63,56,85,72,34,39,42,54,57,40,35,28,50,49,30,46,56,47,51,73,78,36,83,75,89,72,84,52,16,44,44

Secondary structure (DSSP, 8-state):
--HHHHHHHHHTGGGG----SS-HHHHHBT--TTSTTPPPBPSS-SSS--GGGSTTTT--TTT--TTT-------EEEEEEEEEEEEE-TTSB-EEEEEETTBSS-PPEEEETT-EEEEEEEE--TTTT--B-EEETT---TT-GGGS--BTTTB--B-TT-EEEEEEE--S-EEEEEEE-STTGGGGT-EEEEEEE---SS--SEEEEEEEEEEE-SS-HHHHHHHHT-TT------BSEEEETTB----GGGSPTT----B-S----EEEE--TT-EEEEEEEE--SSPPEEEEETT--EEEEEETTEEEEEEEES-EEE-TT-EEEEEEE--SS-TT-EEEEEEEE-TTS-BSS-EEEEEEE-TT--TTS------------SS---S-GGG--BSS--PPPPPSEEEEEEEEEEE-TTS-EEEEETTB-----TTS-HHHHHHTT-----GGG-EEEEET-SEEEEEEEEESSS-EEEEETT--EEEEEEEESSS--S--SSTTS-EEESEEEE-TTEEEEEEEEGGGS-EEEEEEE--HHHHHTT-EEEEEE-HHHHTT----HHHHHHHHHHHHHHHH------SS--/-HHHHHHHHHHTGGGG----SS-HHHHHBT--TTSTTPPPBPSS-SSS--GGGSTTTT--TTT--TTT-------EEEEEEEEEEEEE-TTSB-EEEEEETTBSS-PPEEEETT-EEEEEEEE--TTT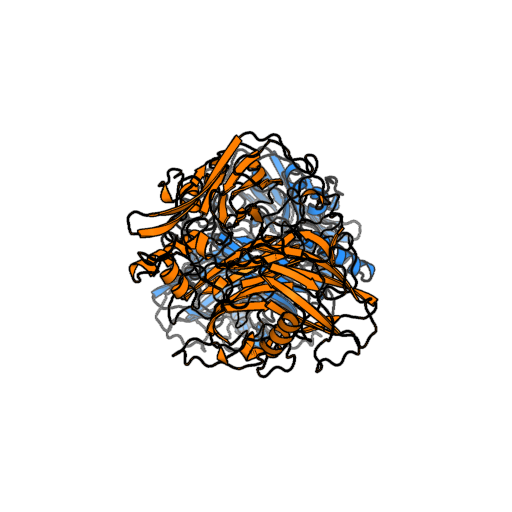T--B-EEETT---TT-GGGS--BTTTB--B-TT-EEEEEEE--S-EEEEEEE-STTGGGGT-EEEEEEE---SS--SEEEEEEEEEEE-SS-HHHHHHHHT-TT------BSEEEETTB----GGGSPTT----B-S----EEEE--TT-EEEEEEEE--SSPPEEEEETT--EEEEEETTEEEEEEEES-EEE-TT-EEEEEEE--SS-TT-EEEEEEEE-TTS-BSS-EEEEEEE-TT--TTS------------SS---S-GGG--BSS--PPPPPSEEEEEEEEEEE-TTS-EEEEETTB-----TTS-HHHHHHTT-----GGG-EEEEET-SEEEEEEEEESSS-EEEEETT--EEEEEEEESSS--S--SSTTS-EEESEEEE-TTEEEEEEEEGGGS-EEEEEEE--HHHHHTT-EEEEEE-HHHHHT----HHHHHHHHHHHHHHHH------SS--

Organism: Colletotrichum orbiculare (strain 104-T / ATCC 96160 / CBS 514.97 / LARS 414 / MAFF 240422) (NCBI:txid1213857)